Protein AF-A0A542Q391-F1 (afdb_monomer_lite)

pLDDT: mean 81.99, std 15.66, range [24.17, 98.0]

Radius of gyration: 37.34 Å; chains: 1; bounding box: 98×102×109 Å

Secondary structure (DSSP, 8-state):
-PPPPB-TTT-SBTT---TT---S---TTHHHHHHHHHHHHHHTTS-HHHHHHHHHHHHHHHHHHHHHHHHHHHHHHTT----------SS---------HHHHHHHHHHHHHHHHHHHHHHHHTSSSHHHHHHHTT-EEEEEEEE-S--EEPPPEEETTEEEPPEEEEEEEEEEEE-TTS-EEEEEEEEEEEEE--SSHHHHHHHHHHHT--TT-EEEEEEEEE--SSTTSS-SEEEEESSSPPPEEEEPPPHHHHHHHHHHHHHHHHTTTS-HHHHHHHHHHHH---TT--HHHHHHHHHTT-GGGTSPPHHHHHHHHHHHH--TTTTTSS---SHHHHTT--HHHHHHHHHHHHHHHHHHH---HHHHHHHHHHHHHHHHHHTTPPP-HHHHHHHHHHHHHHH-GGGGG-HHHHHHHHHHHHHHHTHHHHHHHHHTTT--HHHHHHHHHHHHHHHHHHHHHHHHH-EEESSHHHHHHHHHHHHHHHHHHHHHHHHHTTT-HHHHHHHHHHHHHHHHHHHHHHHHHHTSTTSEEE---HHHHHHHHHHHHHHHHHHHTTGGG-HHHHHHHHHHHHHHHH--HHHHHHHH--SPTTEEEEE---SSS--EEEEEETTEEEEE---S-HHHHHHHHHHTT--EEEEEEE-S--HHHHTTHHHHHTTSEEEEEEE-S---SHHHHHHHHHHHHHTTPEEEEPPTT-EEEETTEEEEEEESPP---------------PPPSSTTTT--EEEEEETTS-EEEE-TT--HHHHHHHHHH-TTPPPPSEEE-SGGG-S---HHHHHHH--SEEEE---TT-SS-PSPHHHHHHHHHTTPEEEEHHHHBSEEEE--GGG-EEEE-B---------------THHHHHHHHHHHHHHTPPPPSS--HHHHHHHHHHHHHHS-EE-HHHHTT------HHHHHHHHHTS---B-HHHHHHHHHHHHHHHT-EEEEEEEEEB-GGG-B--TT-EEEEEEE-TTS---EEE-SSSSS--SSPEESS--S-EEETTEEEEEEE-TTTS-EEEEETTEEEEEEEEEEE-GGGGHHHHHHHHH-TTSSTTTS-EEEEEETTEEEEEETTEEEEEETTEEEEEE--SHHHHHHHHHHHH----SS-----TT--

Foldseek 3Di:
DDDADDDPPPRDGPPPPDLPDDDPADCLLVLLLVLLLVLLLVLQLDALVVLVVLLVVLQVLLCVLCVVVVVVVVVVVVPDDPDDDDDDDPPDPPPDPPPRSNSSSSNSNLNSLSSVLNSVLNVQLVDDCQLVQQAVQFKKKFWKFFAFAWAKDFFDAFWQDTAAIKIKTKIFTQWMQTPVRDIDGGGFIEIEIEGQDPDPVSVVLVVQSNLDWGRFIFIFIFTWHQDPDSSDSGSTYTYGDDSDHTHTPDHHDPLRVVLSVLLVLLLLLLVPFDQQLSQQLSQQAQVDNRSPALVLCVLCVLQVNNVNSAHALVLLVLVLCQAQNDPVCSPPLPRPHDCVVVVHDQLRSLVVSLVVLVSSCSNNDVDLRSQLSSQLSNVQSVCSNVVHSDRSNSSSSRSSSVVCSVPVVLSVDLRNVLNSQLSVLLVPFLVVQLVVVVVVVDDSVVSSLLSSQLSSCLRSQLSCCQAVQKGFLNNSVLCSQLVVLSSLLSVLSVVLSVCSVPPSVVSSVSSNVSSVSSVSNSCSSNVLSPFPLRMAGFDYRNVSSVVSNVVSVVVVVVVVVCVVPVVVVVVVVVVSVCNRNVPLVVLCVVLCPPPPFFAKKWAQQAAAGWIWGDLDQLEIAIEFQALAQQSSLVRSVNVNHQEHAEYEYQFQRNGGQNNVLNVLPNHHYNAYEYFPDCPPVVRSVVNVVSCVVSVHYYHYDAQQDWDDRHQKIKGFLDDHHPPPDPDDDDDDDDDDDDQPDRLLSGGWMFMDGHQAFTETENEAHFQVSLVVSCVSCVPDDAGAEYADHRQLPPRDHLCNLLSNLYQEYEGEHHLPNPRCPNPPNSVVSNVVSNHDYDYCNFQNMWTWRGYDPPTDIHGSGHGRNPPDSDDDDDDDPPPLVVLLVLVCVQLVHDLDPFQDQVSQLSLLLSLLARAKEWLLCLLVVHDDDQDQVVLSCCCRVQVHHYAQLSSQSNVQSSSVSSPKDKFKWAKFFQDPPRDTHDTRLHIWIQIATPVRPARWIGGNHHFQDFSGTHHQPDQDWDDGPSAIWGWAADVPPRWIFIDGPNHTTIIIDPDGDDSVVNPVNVCCCSDPPPHCSLQWTKIKGAHPQGIWMDIPQWIWDAGPNDIDIDGHDDPVSSQVCCCPVRVHHDPGDRDRPPDRD

Sequence (1141 aa):
MTRPEVHAASGHRLGASDPRQEGPADLRLVPPALAAWAAAALAIGVPGWWTGLAVTVGILVAGLLLAPAVARAMRARAGADPAADGEDASSARRLRPRLSATALAAMLLCGAAGAASAGLHGADLRRGPLPEWADQYAHVTAELTVTSDPRLTRPRVRGDQMAGRSVVLDAEVRRVTGPGGTVTATRTPVLLIVRAGASGEAGESVARWLRLLPSTRLQLAGRLAPPLNADDRFAAVLRPDGAGQPRITGPPTALQRTAGGLRAGLRAATDRLDPDARALLPGLVVGDTSRVNPDLQDAFEATDLTHLLAVSGSNLTVVLILLIGPPGTALLAERRGLAPRLGITLRGAALLGGGLTLAFVVLCRPEPSVLRAAACGTVALLAIGSGRRRSLLPALASAVLLLVLYDPWLARSYGFLLSVLATGSLLTIGPRWSAALQHRGVSPRLAEALGAAAAAQAVCAPVVAVFAARVSLVAIPCNLVAELAVAPATVLGFAALAAAQVAMPVAELVARCAGWPAGWIASVARTGAALPGAEVAWPDGWMGGLLLAVVTGLVVLGARRLPRHPWSAAGCTLLLLLAVLRPAPLTRAMSGWPPPGWTFAMCDVGQGDATVLAAGEGSAVVIDAGPDPELADRCLRDLGVTRVPLILLTHFHADHVRGLPGVLRGRAVGAVQTTTYDEPWEQSVFVRRTTAAAGVHVIRAGPGERRRVGRLAWQVLWPPAARVSGAAGLGLPGPGYLPEGPNDASVTLLVRIEDGPTLLLLGDLEPPAQRGLIRAFPALPPIDVLKVAHHGSPHQHPGLLRGVRARLALISVGADNTYGHPSPRTVGALRAGGAVVLRTDTDGAIAVTGAGRDLRAVPRGPDPPQRTGRDMACRHPARHTFLMDAYLRRIGASRPRRADADALRELQLRHLQTVPFENLSIHLGEDIVLEEKTLVAKIVEARRGGFCYELNGAFAALLRDLGFGVSLLQGRVFGDGGRLGIPYDHLALLVETADSTGPWLADVGFGDHCHYPLAFDERGDQEDPAGTFRIVEVSESGDLDVHRDGKPQFRLDRRPRVLDDFRAGAWWHRTSPDSHFPRSVVCSRLNPEGRITLSGRKLVTTVRGERHEQPLPDDAAVLAAYREHFGLVLDRLPSAPQGAT

Structure (mmCIF, N/CA/C/O backbone):
data_AF-A0A542Q391-F1
#
_entry.id   AF-A0A542Q391-F1
#
loop_
_atom_site.group_PDB
_atom_site.id
_atom_site.type_symbol
_atom_site.label_atom_id
_atom_site.label_alt_id
_atom_site.label_comp_id
_atom_site.label_asym_id
_atom_site.label_entity_id
_atom_site.label_seq_id
_atom_site.pdbx_PDB_ins_code
_atom_site.Cartn_x
_atom_site.Cartn_y
_atom_site.Cartn_z
_atom_site.occupancy
_atom_site.B_iso_or_equiv
_atom_site.auth_seq_id
_atom_site.auth_comp_id
_atom_site.auth_asym_id
_atom_site.auth_atom_id
_atom_site.pdbx_PDB_model_num
ATOM 1 N N . MET A 1 1 ? -25.293 -48.110 62.148 1.00 38.28 1 MET A N 1
ATOM 2 C CA . MET A 1 1 ? -24.378 -47.523 61.143 1.00 38.28 1 MET A CA 1
ATOM 3 C C . MET A 1 1 ? -24.893 -47.866 59.753 1.00 38.28 1 MET A C 1
ATOM 5 O O . MET A 1 1 ? -24.622 -48.945 59.246 1.00 38.28 1 MET A O 1
ATOM 9 N N . THR A 1 2 ? -25.705 -46.991 59.170 1.00 37.94 2 THR A N 1
ATOM 10 C CA . THR A 1 2 ? -26.223 -47.121 57.803 1.00 37.94 2 THR A CA 1
ATOM 11 C C . THR A 1 2 ? -25.173 -46.599 56.819 1.00 37.94 2 THR A C 1
ATOM 13 O O . THR A 1 2 ? -24.669 -45.486 56.967 1.00 37.94 2 THR A O 1
ATOM 16 N N . ARG A 1 3 ? -24.772 -47.428 55.846 1.00 38.94 3 ARG A N 1
ATOM 17 C CA . ARG A 1 3 ? -23.871 -47.010 54.760 1.00 38.94 3 ARG A CA 1
ATOM 18 C C . ARG A 1 3 ? -24.588 -45.967 53.887 1.00 38.94 3 ARG A C 1
ATOM 20 O O . ARG A 1 3 ? -25.738 -46.206 53.534 1.00 38.94 3 ARG A O 1
ATOM 27 N N . PRO A 1 4 ? -23.942 -44.846 53.522 1.00 39.03 4 PRO A N 1
ATOM 28 C CA . PRO A 1 4 ? -24.552 -43.858 52.642 1.00 39.03 4 PRO A CA 1
ATOM 29 C C . PRO A 1 4 ? -24.651 -44.392 51.205 1.00 39.03 4 PRO A C 1
ATOM 31 O O . PRO A 1 4 ? -23.718 -45.026 50.709 1.00 39.03 4 PRO A O 1
ATOM 34 N N . GLU A 1 5 ? -25.779 -44.116 50.551 1.00 41.25 5 GLU A N 1
ATOM 35 C CA . GLU A 1 5 ? -26.075 -44.517 49.173 1.00 41.25 5 GLU A CA 1
ATOM 36 C C . GLU A 1 5 ? -25.140 -43.831 48.157 1.00 41.25 5 GLU A C 1
ATOM 38 O O . GLU A 1 5 ? -24.819 -42.641 48.258 1.00 41.25 5 GLU A O 1
ATOM 43 N N . VAL A 1 6 ? -24.689 -44.601 47.162 1.00 38.00 6 VAL A N 1
ATOM 44 C CA . VAL A 1 6 ? -23.747 -44.189 46.109 1.00 38.00 6 VAL A CA 1
ATOM 45 C C . VAL A 1 6 ? -24.415 -44.424 44.753 1.00 38.00 6 VAL A C 1
ATOM 47 O O . VAL A 1 6 ? -25.015 -45.475 44.536 1.00 38.00 6 VAL A O 1
ATOM 50 N N . HIS A 1 7 ? -24.323 -43.465 43.827 1.00 36.31 7 HIS A N 1
ATOM 51 C CA . HIS A 1 7 ? -24.935 -43.590 42.500 1.00 36.31 7 HIS A CA 1
ATOM 52 C C . HIS A 1 7 ? -24.183 -44.652 41.672 1.00 36.31 7 HIS A C 1
ATOM 54 O O . HIS A 1 7 ? -22.992 -44.495 41.390 1.00 36.31 7 HIS A O 1
ATOM 60 N N . ALA A 1 8 ? -24.877 -45.712 41.242 1.00 38.34 8 ALA A N 1
ATOM 61 C CA . ALA A 1 8 ? -24.277 -46.898 40.606 1.00 38.34 8 ALA A CA 1
ATOM 62 C C . ALA A 1 8 ? -23.500 -46.628 39.297 1.00 38.34 8 ALA A C 1
ATOM 64 O O . ALA A 1 8 ? -22.705 -47.459 38.875 1.00 38.34 8 ALA A O 1
ATOM 65 N N . ALA A 1 9 ? -23.694 -45.464 38.667 1.00 44.34 9 ALA A N 1
ATOM 66 C CA . ALA A 1 9 ? -23.028 -45.087 37.418 1.00 44.34 9 ALA A CA 1
ATOM 67 C C . ALA A 1 9 ? -21.806 -44.163 37.600 1.00 44.34 9 ALA A C 1
ATOM 69 O O . ALA A 1 9 ? -21.036 -44.002 36.659 1.00 44.34 9 ALA A O 1
ATOM 70 N N . SER A 1 10 ? -21.628 -43.533 38.769 1.00 44.69 10 SER A N 1
ATOM 71 C CA . SER A 1 10 ? -20.584 -42.511 38.976 1.00 44.69 10 SER A CA 1
ATOM 72 C C . SER A 1 10 ? -19.610 -42.811 40.113 1.00 44.69 10 SER A C 1
ATOM 74 O O . SER A 1 10 ? -18.600 -42.124 40.223 1.00 44.69 10 SER A O 1
ATOM 76 N N . GLY A 1 11 ? -19.893 -43.796 40.975 1.00 40.09 11 GLY A N 1
ATOM 77 C CA . GLY A 1 11 ? -19.003 -44.161 42.084 1.00 40.09 11 GLY A CA 1
ATOM 78 C C . GLY A 1 11 ? -18.816 -43.072 43.155 1.00 40.09 11 GLY A C 1
ATOM 79 O O . GLY A 1 11 ? -17.959 -43.218 44.025 1.00 40.09 11 GLY A O 1
ATOM 80 N N . HIS A 1 12 ? -19.607 -41.991 43.134 1.00 36.66 12 HIS A N 1
ATOM 81 C CA . HIS A 1 12 ? -19.489 -40.863 44.066 1.00 36.66 12 HIS A CA 1
ATOM 82 C C . HIS A 1 12 ? -20.745 -40.661 44.929 1.00 36.66 12 HIS A C 1
ATOM 84 O O . HIS A 1 12 ? -21.867 -40.977 44.523 1.00 36.66 12 HIS A O 1
ATOM 90 N N . ARG A 1 13 ? -20.539 -40.136 46.150 1.00 47.97 13 ARG A N 1
ATOM 91 C CA . ARG A 1 13 ? -21.603 -39.836 47.128 1.00 47.97 13 ARG A CA 1
ATOM 92 C C . ARG A 1 13 ? -22.565 -38.780 46.574 1.00 47.97 13 ARG A C 1
ATOM 94 O O . ARG A 1 13 ? -22.125 -37.784 45.996 1.00 47.97 13 ARG A O 1
ATOM 101 N N . LEU A 1 14 ? -23.864 -38.967 46.809 1.00 36.88 14 LEU A N 1
ATOM 102 C CA . LEU A 1 14 ? -24.900 -37.970 46.521 1.00 36.88 14 LEU A CA 1
ATOM 103 C C . LEU A 1 14 ? -24.538 -36.625 47.186 1.00 36.88 14 LEU A C 1
ATOM 105 O O . LEU A 1 14 ? -24.358 -36.561 48.399 1.00 36.88 14 LEU A O 1
ATOM 109 N N . GLY A 1 15 ? -24.397 -35.563 46.384 1.00 42.91 15 GLY A N 1
ATOM 110 C CA . GLY A 1 15 ? -24.134 -34.195 46.861 1.00 42.91 15 GLY A CA 1
ATOM 111 C C . GLY A 1 15 ? -22.710 -33.651 46.666 1.00 42.91 15 GLY A C 1
ATOM 112 O O . GLY A 1 15 ? -22.490 -32.467 46.915 1.00 42.91 15 GLY A O 1
ATOM 113 N N . ALA A 1 16 ? -21.749 -34.440 46.173 1.00 34.56 16 ALA A N 1
ATOM 114 C CA . ALA A 1 16 ? -20.432 -33.915 45.802 1.00 34.56 16 ALA A CA 1
ATOM 115 C C . ALA A 1 16 ? -20.502 -33.195 44.442 1.00 34.56 16 ALA A C 1
ATOM 117 O O . ALA A 1 16 ? -20.409 -33.815 43.385 1.00 34.56 16 ALA A O 1
ATOM 118 N N . SER A 1 17 ? -20.691 -31.874 44.452 1.00 33.62 17 SER A N 1
ATOM 119 C CA . SER A 1 17 ? -20.526 -31.046 43.257 1.00 33.62 17 SER A CA 1
ATOM 120 C C . SER A 1 17 ? -19.042 -30.974 42.895 1.00 33.62 17 SER A C 1
ATOM 122 O O . SER A 1 17 ? -18.320 -30.127 43.422 1.00 33.62 17 SER A O 1
ATOM 124 N N . ASP A 1 18 ? -18.576 -31.863 42.021 1.00 35.72 18 ASP A N 1
ATOM 125 C CA . ASP A 1 18 ? -17.258 -31.720 41.409 1.00 35.72 18 ASP A CA 1
ATOM 126 C C . ASP A 1 18 ? -17.291 -30.499 40.462 1.00 35.72 18 ASP A C 1
ATOM 128 O O . ASP A 1 18 ? -18.060 -30.498 39.493 1.00 35.72 18 ASP A O 1
ATOM 132 N N . PRO A 1 19 ? -16.502 -29.435 40.709 1.00 41.22 19 PRO A N 1
ATOM 133 C CA . PRO A 1 19 ? -16.441 -28.262 39.837 1.00 41.22 19 PRO A CA 1
ATOM 134 C C . PRO A 1 19 ? -15.924 -28.574 38.420 1.00 41.22 19 PRO A C 1
ATOM 136 O O . PRO A 1 19 ? -15.934 -27.680 37.575 1.00 41.22 19 PRO A O 1
ATOM 139 N N . ARG A 1 20 ? -15.481 -29.812 38.147 1.00 36.53 20 ARG A N 1
ATOM 140 C CA . ARG A 1 20 ? -15.047 -30.280 36.822 1.00 36.53 20 ARG A CA 1
ATOM 141 C C . ARG A 1 20 ? -16.157 -30.882 35.953 1.00 36.53 20 ARG A C 1
ATOM 143 O O . ARG A 1 20 ? -15.914 -31.100 34.770 1.00 36.53 20 ARG A O 1
ATOM 150 N N . GLN A 1 21 ? -17.362 -31.128 36.478 1.00 37.91 21 GLN A N 1
ATOM 151 C CA . GLN A 1 21 ? -18.501 -31.517 35.635 1.00 37.91 21 GLN A CA 1
ATOM 152 C C . GLN A 1 21 ? -19.179 -30.272 35.049 1.00 37.91 21 GLN A C 1
ATOM 154 O O . GLN A 1 21 ? -20.085 -29.685 35.648 1.00 37.91 21 GLN A O 1
ATOM 159 N N . GLU A 1 22 ? -18.748 -29.862 33.854 1.00 44.88 22 GLU A N 1
ATOM 160 C CA . GLU A 1 22 ? -19.547 -28.961 33.022 1.00 44.88 22 GLU A CA 1
ATOM 161 C C . GLU A 1 22 ? -20.861 -29.674 32.659 1.00 44.88 22 GLU A C 1
ATOM 163 O O . GLU A 1 22 ? -20.866 -30.717 32.007 1.00 44.88 22 GLU A O 1
ATOM 168 N N . GLY A 1 23 ? -21.993 -29.140 33.128 1.00 52.84 23 GLY A N 1
ATOM 169 C CA . GLY A 1 23 ? -23.315 -29.592 32.689 1.00 52.84 23 GLY A CA 1
ATOM 170 C C . GLY A 1 23 ? -23.529 -29.352 31.183 1.00 52.84 23 GLY A C 1
ATOM 171 O O . GLY A 1 23 ? -22.697 -28.716 30.535 1.00 52.84 23 GLY A O 1
ATOM 172 N N . PRO A 1 24 ? -24.647 -29.823 30.598 1.00 59.38 24 PRO A N 1
ATOM 173 C CA . PRO A 1 24 ? -24.949 -29.587 29.186 1.00 59.38 24 PRO A CA 1
ATOM 174 C C . PRO A 1 24 ? -24.877 -28.091 28.840 1.00 59.38 24 PRO A C 1
ATOM 176 O O . PRO A 1 24 ? -25.320 -27.247 29.621 1.00 59.38 24 PRO A O 1
ATOM 179 N N . ALA A 1 25 ? -24.310 -27.772 27.671 1.00 65.38 25 ALA A N 1
ATOM 180 C CA . ALA A 1 25 ? -24.085 -26.397 27.231 1.00 65.38 25 ALA A CA 1
ATOM 181 C C . ALA A 1 25 ? -25.389 -25.577 27.245 1.00 65.38 25 ALA A C 1
ATOM 183 O O . ALA A 1 25 ? -26.360 -25.929 26.570 1.00 65.38 25 ALA A O 1
ATOM 184 N N . ASP A 1 26 ? -25.406 -24.472 27.996 1.00 76.25 26 ASP A N 1
ATOM 185 C CA . ASP A 1 26 ? -26.546 -23.554 28.024 1.00 76.25 26 ASP A CA 1
ATOM 186 C C . ASP A 1 26 ? -26.541 -22.670 26.769 1.00 76.25 26 ASP A C 1
ATOM 188 O O . ASP A 1 26 ? -25.692 -21.793 26.597 1.00 76.25 26 ASP A O 1
ATOM 192 N N . LEU A 1 27 ? -27.499 -22.929 25.878 1.00 80.88 27 LEU A N 1
ATOM 193 C CA . LEU A 1 27 ? -27.659 -22.244 24.595 1.00 80.88 27 LEU A CA 1
ATOM 194 C C . LEU A 1 27 ? -28.788 -21.206 24.600 1.00 80.88 27 LEU A C 1
ATOM 196 O O . LEU A 1 27 ? -29.059 -20.607 23.564 1.00 80.88 27 LEU A O 1
ATOM 200 N N . ARG A 1 28 ? -29.467 -20.965 25.730 1.00 84.75 28 ARG A N 1
ATOM 201 C CA . ARG A 1 28 ? -30.710 -20.166 25.761 1.00 84.75 28 ARG A CA 1
ATOM 202 C C . ARG A 1 28 ? -30.531 -18.719 25.291 1.00 84.75 28 ARG A C 1
ATOM 204 O O . ARG A 1 28 ? -31.440 -18.165 24.682 1.00 84.75 28 ARG A O 1
ATOM 211 N N . LEU A 1 29 ? -29.367 -18.123 25.550 1.00 85.00 29 LEU A N 1
ATOM 212 C CA . LEU A 1 29 ? -29.036 -16.746 25.157 1.00 85.00 29 LEU A CA 1
ATOM 213 C C . LEU A 1 29 ? -28.485 -16.622 23.728 1.00 85.00 29 LEU A C 1
ATOM 215 O O . LEU A 1 29 ? -28.403 -15.510 23.211 1.00 85.00 29 LEU A O 1
ATOM 219 N N . VAL A 1 30 ? -28.141 -17.734 23.069 1.00 87.00 30 VAL A N 1
ATOM 220 C CA . VAL A 1 30 ? -27.547 -17.711 21.723 1.00 87.00 30 VAL A CA 1
ATOM 221 C C . VAL A 1 30 ? -28.552 -17.230 20.662 1.00 87.00 30 VAL A C 1
ATOM 223 O O . VAL A 1 30 ? -28.213 -16.291 19.942 1.00 87.00 30 VAL A O 1
ATOM 226 N N . PRO A 1 31 ? -29.789 -17.767 20.561 1.00 89.69 31 PRO A N 1
ATOM 227 C CA . PRO A 1 31 ? -30.743 -17.305 19.552 1.00 89.69 31 PRO A CA 1
ATOM 228 C C . PRO A 1 31 ? -31.136 -15.822 19.682 1.00 89.69 31 PRO A C 1
ATOM 230 O O . PRO A 1 31 ? -31.143 -15.144 18.656 1.00 89.69 31 PRO A O 1
ATOM 233 N N . PRO A 1 32 ? -31.412 -15.265 20.885 1.00 90.25 32 PRO A N 1
ATOM 234 C CA . PRO A 1 32 ? -31.677 -13.831 21.030 1.00 90.25 32 PRO A CA 1
ATOM 235 C C . PRO A 1 32 ? -30.495 -12.941 20.627 1.00 90.25 32 PRO A C 1
ATOM 237 O O . PRO A 1 32 ? -30.699 -11.921 19.971 1.00 90.25 32 PRO A O 1
ATOM 240 N N . ALA A 1 33 ? -29.261 -13.334 20.963 1.00 91.06 33 ALA A N 1
ATOM 241 C CA . ALA A 1 33 ? -28.063 -12.593 20.566 1.00 91.06 33 ALA A CA 1
ATOM 242 C C . ALA A 1 33 ? -27.861 -12.599 19.041 1.00 91.06 33 ALA A C 1
ATOM 244 O O . ALA A 1 33 ? -27.580 -11.556 18.454 1.00 91.06 33 ALA A O 1
ATOM 245 N N . LEU A 1 34 ? -28.063 -13.749 18.387 1.00 91.62 34 LEU A N 1
ATOM 246 C CA . LEU A 1 34 ? -28.009 -13.858 16.926 1.00 91.62 34 LEU A CA 1
ATOM 247 C C . LEU A 1 34 ? -29.126 -13.059 16.244 1.00 91.62 34 LEU A C 1
ATOM 249 O O . LEU A 1 34 ? -28.878 -12.438 15.215 1.00 91.62 34 LEU A O 1
ATOM 253 N N . ALA A 1 35 ? -30.332 -13.036 16.821 1.00 91.62 35 ALA A N 1
ATOM 254 C CA . ALA A 1 35 ? -31.442 -12.239 16.306 1.00 91.62 35 ALA A CA 1
ATOM 255 C C . ALA A 1 35 ? -31.137 -10.733 16.365 1.00 91.62 35 ALA A C 1
ATOM 257 O O . ALA A 1 35 ? -31.330 -10.042 15.367 1.00 91.62 35 ALA A O 1
ATOM 258 N N . ALA A 1 36 ? -30.603 -10.237 17.489 1.00 93.31 36 ALA A N 1
ATOM 259 C CA . ALA A 1 36 ? -30.159 -8.846 17.615 1.00 93.31 36 ALA A CA 1
ATOM 260 C C . ALA A 1 36 ? -29.049 -8.502 16.611 1.00 93.31 36 ALA A C 1
ATOM 262 O O . ALA A 1 36 ? -29.116 -7.462 15.959 1.00 93.31 36 ALA A O 1
ATOM 263 N N . TRP A 1 37 ? -28.062 -9.390 16.448 1.00 93.94 37 TRP A N 1
ATOM 264 C CA . TRP A 1 37 ? -26.977 -9.223 15.479 1.00 93.94 37 TRP A CA 1
ATOM 265 C C . TRP A 1 37 ? -27.502 -9.142 14.047 1.00 93.94 37 TRP A C 1
ATOM 267 O O . TRP A 1 37 ? -27.248 -8.152 13.363 1.00 93.94 37 TRP A O 1
ATOM 277 N N . ALA A 1 38 ? -28.258 -10.144 13.596 1.00 91.81 38 ALA A N 1
ATOM 278 C CA . ALA A 1 38 ? -28.781 -10.183 12.234 1.00 91.81 38 ALA A CA 1
ATOM 279 C C . ALA A 1 38 ? -29.661 -8.961 11.934 1.00 91.81 38 ALA A C 1
ATOM 281 O O . ALA A 1 38 ? -29.499 -8.326 10.894 1.00 91.81 38 ALA A O 1
ATOM 282 N N . ALA A 1 39 ? -30.538 -8.587 12.869 1.00 91.69 39 ALA A N 1
ATOM 283 C CA . ALA A 1 39 ? -31.396 -7.421 12.721 1.00 91.69 39 ALA A CA 1
ATOM 284 C C . ALA A 1 39 ? -30.596 -6.110 12.646 1.00 91.69 39 ALA A C 1
ATOM 286 O O . ALA A 1 39 ? -30.883 -5.280 11.788 1.00 91.69 39 ALA A O 1
ATOM 287 N N . ALA A 1 40 ? -29.560 -5.939 13.476 1.00 91.25 40 ALA A N 1
ATOM 288 C CA . ALA A 1 40 ? -28.677 -4.776 13.405 1.00 91.25 40 ALA A CA 1
ATOM 289 C C . ALA A 1 40 ? -27.905 -4.722 12.074 1.00 91.25 40 ALA A C 1
ATOM 291 O O . ALA A 1 40 ? -27.890 -3.688 11.411 1.00 91.25 40 ALA A O 1
ATOM 292 N N . ALA A 1 41 ? -27.324 -5.845 11.634 1.00 88.75 41 ALA A N 1
ATOM 293 C CA . ALA A 1 41 ? -26.581 -5.927 10.375 1.00 88.75 41 ALA A CA 1
ATOM 294 C C . ALA A 1 41 ? -27.453 -5.612 9.148 1.00 88.75 41 ALA A C 1
ATOM 296 O O . ALA A 1 41 ? -26.969 -4.982 8.205 1.00 88.75 41 ALA A O 1
ATOM 297 N N . LEU A 1 42 ? -28.722 -6.031 9.161 1.00 88.06 42 LEU A N 1
ATOM 298 C CA . LEU A 1 42 ? -29.685 -5.749 8.095 1.00 88.06 42 LEU A CA 1
ATOM 299 C C . LEU A 1 42 ? -30.208 -4.311 8.144 1.00 88.06 42 LEU A C 1
ATOM 301 O O . LEU A 1 42 ? -30.396 -3.716 7.094 1.00 88.06 42 LEU A O 1
ATOM 305 N N . ALA A 1 43 ? -30.430 -3.748 9.334 1.00 87.00 43 ALA A N 1
ATOM 306 C CA . ALA A 1 43 ? -30.997 -2.410 9.489 1.00 87.00 43 ALA A CA 1
ATOM 307 C C . ALA A 1 43 ? -30.002 -1.272 9.193 1.00 87.00 43 ALA A C 1
ATOM 309 O O . ALA A 1 43 ? -30.430 -0.172 8.838 1.00 87.00 43 ALA A O 1
ATOM 310 N N . ILE A 1 44 ? -28.688 -1.508 9.309 1.00 82.44 44 ILE A N 1
ATOM 311 C CA . ILE A 1 44 ? -27.667 -0.533 8.886 1.00 82.44 44 ILE A CA 1
ATOM 312 C C . ILE A 1 44 ? -27.841 -0.245 7.384 1.00 82.44 44 ILE A C 1
ATOM 314 O O . ILE A 1 44 ? -28.011 -1.155 6.582 1.00 82.44 44 ILE A O 1
ATOM 318 N N . GLY A 1 45 ? -27.840 1.024 6.981 1.00 73.94 45 GLY A N 1
ATOM 319 C CA . GLY A 1 45 ? -28.010 1.417 5.573 1.00 73.94 45 GLY A CA 1
ATOM 320 C C . GLY A 1 45 ? -29.464 1.445 5.078 1.00 73.94 45 GLY A C 1
ATOM 321 O O . GLY A 1 45 ? -29.766 2.190 4.148 1.00 73.94 45 GLY A O 1
ATOM 322 N N . VAL A 1 46 ? -30.409 0.783 5.752 1.00 81.88 46 VAL A N 1
ATOM 323 C CA . VAL A 1 46 ? -31.835 0.803 5.374 1.00 81.88 46 VAL A CA 1
ATOM 324 C C . VAL A 1 46 ? -32.475 2.165 5.712 1.00 81.88 46 VAL A C 1
ATOM 326 O O . VAL A 1 46 ? -32.101 2.791 6.714 1.00 81.88 46 VAL A O 1
ATOM 329 N N . PRO A 1 47 ? -33.420 2.678 4.896 1.00 78.44 47 PRO A N 1
ATOM 330 C CA . PRO A 1 47 ? -34.178 3.884 5.222 1.00 78.44 47 PRO A CA 1
ATOM 331 C C . PRO A 1 47 ? -34.938 3.747 6.548 1.00 78.44 47 PRO A C 1
ATOM 333 O O . PRO A 1 47 ? -35.567 2.724 6.812 1.00 78.44 47 PRO A O 1
ATOM 336 N N . GLY A 1 48 ? -34.936 4.804 7.365 1.00 78.50 48 GLY A N 1
ATOM 337 C CA . GLY A 1 48 ? -35.437 4.742 8.746 1.00 78.50 48 GLY A CA 1
ATOM 338 C C . GLY A 1 48 ? -36.901 4.309 8.898 1.00 78.50 48 GLY A C 1
ATOM 339 O O . GLY A 1 48 ? -37.258 3.730 9.921 1.00 78.50 48 GLY A O 1
ATOM 340 N N . TRP A 1 49 ? -37.745 4.529 7.887 1.00 81.38 49 TRP A N 1
ATOM 341 C CA . TRP A 1 49 ? -39.158 4.145 7.932 1.00 81.38 49 TRP A CA 1
ATOM 342 C C . TRP A 1 49 ? -39.369 2.625 7.839 1.00 81.38 49 TRP A C 1
ATOM 344 O O . TRP A 1 49 ? -40.198 2.082 8.568 1.00 81.38 49 TRP A O 1
ATOM 354 N N . TRP A 1 50 ? -38.579 1.926 7.015 1.00 84.50 50 TRP A N 1
ATOM 355 C CA . TRP A 1 50 ? -38.596 0.462 6.932 1.00 84.50 50 TRP A CA 1
ATOM 356 C C . TRP A 1 50 ? -38.123 -0.161 8.245 1.00 84.50 50 TRP A C 1
ATOM 358 O O . TRP A 1 50 ? -38.731 -1.109 8.742 1.00 84.50 50 TRP A O 1
ATOM 368 N N . THR A 1 51 ? -37.073 0.413 8.840 1.00 85.31 51 THR A N 1
ATOM 369 C CA . THR A 1 51 ? -36.568 -0.015 10.147 1.00 85.31 51 THR A CA 1
ATOM 370 C C . THR A 1 51 ? -37.616 0.201 11.239 1.00 85.31 51 THR A C 1
ATOM 372 O O . THR A 1 51 ? -37.857 -0.702 12.036 1.00 85.31 51 THR A O 1
ATOM 375 N N . GLY A 1 52 ? -38.296 1.354 11.242 1.00 86.38 52 GLY A N 1
ATOM 376 C CA . GLY A 1 52 ? -39.396 1.644 12.164 1.00 86.38 52 GLY A CA 1
ATOM 377 C C . GLY A 1 52 ? -40.534 0.627 12.059 1.00 86.38 52 GLY A C 1
ATOM 378 O O . GLY A 1 52 ? -40.931 0.051 13.070 1.00 86.38 52 GLY A O 1
ATOM 379 N N . LEU A 1 53 ? -40.992 0.331 10.837 1.00 88.62 53 LEU A N 1
ATOM 380 C CA . LEU A 1 53 ? -42.037 -0.666 10.589 1.00 88.62 53 LEU A CA 1
ATOM 381 C C . LEU A 1 53 ? -41.641 -2.055 11.115 1.00 88.62 53 LEU A C 1
ATOM 383 O O . LEU A 1 53 ? -42.420 -2.691 11.827 1.00 88.62 53 LEU A O 1
ATOM 387 N N . ALA A 1 54 ? -40.425 -2.513 10.808 1.00 86.38 54 ALA A N 1
ATOM 388 C CA . ALA A 1 54 ? -39.929 -3.817 11.247 1.00 86.38 54 ALA A CA 1
ATOM 389 C C . ALA A 1 54 ? -39.858 -3.932 12.782 1.00 86.38 54 ALA A C 1
ATOM 391 O O . ALA A 1 54 ? -40.251 -4.956 13.346 1.00 86.38 54 ALA A O 1
ATOM 392 N N . VAL A 1 55 ? -39.411 -2.872 13.466 1.00 89.69 55 VAL A N 1
ATOM 393 C CA . VAL A 1 55 ? -39.364 -2.802 14.936 1.00 89.69 55 VAL A CA 1
ATOM 394 C C . VAL A 1 55 ? -40.770 -2.879 15.532 1.00 89.69 55 VAL A C 1
ATOM 396 O O . VAL A 1 55 ? -41.004 -3.680 16.438 1.00 89.69 55 VAL A O 1
ATOM 399 N N . THR A 1 56 ? -41.723 -2.102 15.008 1.00 90.44 56 THR A N 1
ATOM 400 C CA . THR A 1 56 ? -43.108 -2.100 15.499 1.00 90.44 56 THR A CA 1
ATOM 401 C C . THR A 1 56 ? -43.766 -3.468 15.329 1.00 90.44 56 THR A C 1
ATOM 403 O O . THR A 1 56 ? -44.343 -3.990 16.283 1.00 90.44 56 THR A O 1
ATOM 406 N N . VAL A 1 57 ? -43.626 -4.092 14.154 1.00 89.88 57 VAL A N 1
ATOM 407 C CA . VAL A 1 57 ? -44.148 -5.443 13.897 1.00 89.88 57 VAL A CA 1
ATOM 408 C C . VAL A 1 57 ? -43.520 -6.460 14.855 1.00 89.88 57 VAL A C 1
ATOM 410 O O . VAL A 1 57 ? -44.240 -7.251 15.465 1.00 89.88 57 VAL A O 1
ATOM 413 N N . GLY A 1 58 ? -42.198 -6.413 15.052 1.00 87.50 58 GLY A N 1
ATOM 414 C CA . GLY A 1 58 ? -41.492 -7.310 15.971 1.00 87.50 58 GLY A CA 1
ATOM 415 C C . GLY A 1 58 ? -41.989 -7.210 17.419 1.00 87.50 58 GLY A C 1
ATOM 416 O O . GLY A 1 58 ? -42.230 -8.238 18.057 1.00 87.50 58 GLY A O 1
ATOM 417 N N . ILE A 1 59 ? -42.205 -5.989 17.922 1.00 90.56 59 ILE A N 1
ATOM 418 C CA . ILE A 1 59 ? -42.726 -5.742 19.277 1.00 90.56 59 ILE A CA 1
ATOM 419 C C . ILE A 1 59 ? -44.170 -6.247 19.414 1.00 90.56 59 ILE A C 1
ATOM 421 O O . ILE A 1 59 ? -44.489 -6.914 20.400 1.00 90.56 59 ILE A O 1
ATOM 425 N N . LEU A 1 60 ? -45.033 -5.981 18.428 1.00 89.56 60 LEU A N 1
ATOM 426 C CA . LEU A 1 60 ? -46.433 -6.420 18.448 1.00 89.56 60 LEU A CA 1
ATOM 427 C C . LEU A 1 60 ? -46.552 -7.950 18.465 1.00 89.56 60 LEU A C 1
ATOM 429 O O . LEU A 1 60 ? -47.274 -8.506 19.295 1.00 89.56 60 LEU A O 1
ATOM 433 N N . VAL A 1 61 ? -45.800 -8.644 17.603 1.00 88.19 61 VAL A N 1
ATOM 434 C CA . VAL A 1 61 ? -45.794 -10.115 17.550 1.00 88.19 61 VAL A CA 1
ATOM 435 C C . VAL A 1 61 ? -45.235 -10.710 18.847 1.00 88.19 61 VAL A C 1
ATOM 437 O O . VAL A 1 61 ? -45.791 -11.678 19.367 1.00 88.19 61 VAL A O 1
ATOM 440 N N . ALA A 1 62 ? -44.184 -10.119 19.426 1.00 87.19 62 ALA A N 1
ATOM 441 C CA . ALA A 1 62 ? -43.671 -10.550 20.726 1.00 87.19 62 ALA A CA 1
ATOM 442 C C . ALA A 1 62 ? -44.706 -10.368 21.852 1.00 87.19 62 ALA A C 1
ATOM 444 O O . ALA A 1 62 ? -44.864 -11.261 22.688 1.00 87.19 62 ALA A O 1
ATOM 445 N N . GLY A 1 63 ? -45.445 -9.253 21.850 1.00 85.00 63 GLY A N 1
ATOM 446 C CA . GLY A 1 63 ? -46.541 -8.995 22.785 1.00 85.00 63 GLY A CA 1
ATOM 447 C C . GLY A 1 63 ? -47.656 -10.040 22.688 1.00 85.00 63 GLY A C 1
ATOM 448 O O . GLY A 1 63 ? -48.060 -10.605 23.705 1.00 85.00 63 GLY A O 1
ATOM 449 N N . LEU A 1 64 ? -48.082 -10.379 21.465 1.00 86.88 64 LEU A N 1
ATOM 450 C CA . LEU A 1 64 ? -49.059 -11.442 21.188 1.00 86.88 64 LEU A CA 1
ATOM 451 C C . LEU A 1 64 ? -48.598 -12.815 21.705 1.00 86.88 64 LEU A C 1
ATOM 453 O O . LEU A 1 64 ? -49.387 -13.552 22.296 1.00 86.88 64 LEU A O 1
ATOM 457 N N . LEU A 1 65 ? -47.315 -13.151 21.536 1.00 85.81 65 LEU A N 1
ATOM 458 C CA . LEU A 1 65 ? -46.739 -14.415 22.013 1.00 85.81 65 LEU A CA 1
ATOM 459 C C . LEU A 1 65 ? -46.626 -14.493 23.547 1.00 85.81 65 LEU A C 1
ATOM 461 O O . LEU A 1 65 ? -46.696 -15.590 24.108 1.00 85.81 65 LEU A O 1
ATOM 465 N N . LEU A 1 66 ? -46.451 -13.355 24.230 1.00 84.75 66 LEU A N 1
ATOM 466 C CA . LEU A 1 66 ? -46.335 -13.276 25.693 1.00 84.75 66 LEU A CA 1
ATOM 467 C C . LEU A 1 66 ? -47.689 -13.141 26.406 1.00 84.75 66 LEU A C 1
ATOM 469 O O . LEU A 1 66 ? -47.792 -13.541 27.569 1.00 84.75 66 LEU A O 1
ATOM 473 N N . ALA A 1 67 ? -48.731 -12.650 25.728 1.00 80.00 67 ALA A N 1
ATOM 474 C CA . ALA A 1 67 ? -50.057 -12.418 26.307 1.00 80.00 67 ALA A CA 1
ATOM 475 C C . ALA A 1 67 ? -50.648 -13.627 27.075 1.00 80.00 67 ALA A C 1
ATOM 477 O O . ALA A 1 67 ? -51.117 -13.430 28.198 1.00 80.00 67 ALA A O 1
ATOM 478 N N . PRO A 1 68 ? -50.562 -14.889 26.593 1.00 76.94 68 PRO A N 1
ATOM 479 C CA . PRO A 1 68 ? -51.080 -16.049 27.330 1.00 76.94 68 PRO A CA 1
ATOM 480 C C . PRO A 1 68 ? -50.297 -16.358 28.616 1.00 76.94 68 PRO A C 1
ATOM 482 O O . PRO A 1 68 ? -50.860 -16.860 29.591 1.00 76.94 68 PRO A O 1
ATOM 485 N N . ALA A 1 69 ? -48.988 -16.082 28.625 1.00 72.44 69 ALA A N 1
ATOM 486 C CA . ALA A 1 69 ? -48.122 -16.299 29.782 1.00 72.44 69 ALA A CA 1
ATOM 487 C C . ALA A 1 69 ? -48.341 -15.218 30.849 1.00 72.44 69 ALA A C 1
ATOM 489 O O . ALA A 1 69 ? -48.441 -15.536 32.034 1.00 72.44 69 ALA A O 1
ATOM 490 N N . VAL A 1 70 ? -48.492 -13.960 30.423 1.00 72.62 70 VAL A N 1
ATOM 491 C CA . VAL A 1 70 ? -48.833 -12.833 31.301 1.00 72.62 70 VAL A CA 1
ATOM 492 C C . VAL A 1 70 ? -50.230 -13.022 31.897 1.00 72.62 70 VAL A C 1
ATOM 494 O O . VAL A 1 70 ? -50.382 -12.906 33.108 1.00 72.62 70 VAL A O 1
ATOM 497 N N . ALA A 1 71 ? -51.225 -13.429 31.100 1.00 74.06 71 ALA A N 1
ATOM 498 C CA . ALA A 1 71 ? -52.579 -13.701 31.586 1.00 74.06 71 ALA A CA 1
ATOM 499 C C . ALA A 1 71 ? -52.621 -14.812 32.655 1.00 74.06 71 ALA A C 1
ATOM 501 O O . ALA A 1 71 ? -53.327 -14.673 33.652 1.00 74.06 71 ALA A O 1
ATOM 502 N N . ARG A 1 72 ? -51.829 -15.888 32.507 1.00 72.12 72 ARG A N 1
ATOM 503 C CA . ARG A 1 72 ? -51.685 -16.921 33.556 1.00 72.12 72 ARG A CA 1
ATOM 504 C C . ARG A 1 72 ? -50.995 -16.398 34.813 1.00 72.12 72 ARG A C 1
ATOM 506 O O . ARG A 1 72 ? -51.448 -16.702 35.910 1.00 72.12 72 ARG A O 1
ATOM 513 N N . ALA A 1 73 ? -49.927 -15.613 34.670 1.00 70.44 73 ALA A N 1
ATOM 514 C CA . ALA A 1 73 ? -49.209 -15.042 35.809 1.00 70.44 73 ALA A CA 1
ATOM 515 C C . ALA A 1 73 ? -50.060 -14.021 36.585 1.00 70.44 73 ALA A C 1
ATOM 517 O O . ALA A 1 73 ? -49.988 -13.966 37.811 1.00 70.44 73 ALA A O 1
ATOM 518 N N . MET A 1 74 ? -50.895 -13.244 35.887 1.00 70.50 74 MET A N 1
ATOM 519 C CA . MET A 1 74 ? -51.839 -12.315 36.512 1.00 70.50 74 MET A CA 1
ATOM 520 C C . MET A 1 74 ? -52.976 -13.053 37.225 1.00 70.50 74 MET A C 1
ATOM 522 O O . MET A 1 74 ? -53.294 -12.686 38.350 1.00 70.50 74 MET A O 1
ATOM 526 N N . ARG A 1 75 ? -53.517 -14.139 36.651 1.00 67.69 75 ARG A N 1
ATOM 527 C CA . ARG A 1 75 ? -54.505 -14.997 37.338 1.00 67.69 75 ARG A CA 1
ATOM 528 C C . ARG A 1 75 ? -53.928 -15.679 38.584 1.00 67.69 75 ARG A C 1
ATOM 530 O O . ARG A 1 75 ? -54.604 -15.734 39.600 1.00 67.69 75 ARG A O 1
ATOM 537 N N . ALA A 1 76 ? -52.668 -16.118 38.537 1.00 65.50 76 ALA A N 1
ATOM 538 C CA . ALA A 1 76 ? -51.978 -16.706 39.689 1.00 65.50 76 ALA A CA 1
ATOM 539 C C . ALA A 1 76 ? -51.660 -15.683 40.801 1.00 65.50 76 ALA A C 1
ATOM 541 O O . ALA A 1 76 ? -51.619 -16.042 41.972 1.00 65.50 76 ALA A O 1
ATOM 542 N N . ARG A 1 77 ? -51.441 -14.405 40.454 1.00 60.88 77 ARG A N 1
ATOM 543 C CA . ARG A 1 77 ? -51.245 -13.311 41.426 1.00 60.88 77 ARG A CA 1
ATOM 544 C C . ARG A 1 77 ? -52.547 -12.740 41.988 1.00 60.88 77 ARG A C 1
ATOM 546 O O . ARG A 1 77 ? -52.505 -12.131 43.048 1.00 60.88 77 ARG A O 1
ATOM 553 N N . ALA A 1 78 ? -53.671 -12.926 41.299 1.00 61.41 78 ALA A N 1
ATOM 554 C CA . ALA A 1 78 ? -54.982 -12.428 41.712 1.00 61.41 78 ALA A CA 1
ATOM 555 C C . ALA A 1 78 ? -55.689 -13.308 42.764 1.00 61.41 78 ALA A C 1
ATOM 557 O O . ALA A 1 78 ? -56.831 -13.024 43.102 1.00 61.41 78 ALA A O 1
ATOM 558 N N . GLY A 1 79 ? -55.034 -14.350 43.295 1.00 49.50 79 GLY A N 1
ATOM 559 C CA . GLY A 1 79 ? -55.566 -15.125 44.423 1.00 49.50 79 GLY A CA 1
ATOM 560 C C . GLY A 1 79 ? -56.824 -15.940 44.112 1.00 49.50 79 GLY A C 1
ATOM 561 O O . GLY A 1 79 ? -57.665 -16.096 44.986 1.00 49.50 79 GLY A O 1
ATOM 562 N N . ALA A 1 80 ? -56.978 -16.455 42.889 1.00 46.97 80 ALA A N 1
ATOM 563 C CA . ALA A 1 80 ? -58.045 -17.414 42.607 1.00 46.97 80 ALA A CA 1
ATOM 564 C C . ALA A 1 80 ? -57.673 -18.793 43.187 1.00 46.97 80 ALA A C 1
ATOM 566 O O . ALA A 1 80 ? -56.675 -19.386 42.769 1.00 46.97 80 ALA A O 1
ATOM 567 N N . ASP A 1 81 ? -58.464 -19.255 44.158 1.00 42.38 81 ASP A N 1
ATOM 568 C CA . ASP A 1 81 ? -58.369 -20.561 44.823 1.00 42.38 81 ASP A CA 1
ATOM 569 C C . ASP A 1 81 ? -58.201 -21.732 43.835 1.00 42.38 81 ASP A C 1
ATOM 571 O O . ASP A 1 81 ? -58.878 -21.773 42.803 1.00 42.38 81 ASP A O 1
ATOM 575 N N . PRO A 1 82 ? -57.363 -22.740 44.146 1.00 47.91 82 PRO A N 1
ATOM 576 C CA . PRO A 1 82 ? -57.339 -23.990 43.410 1.00 47.91 82 PRO A CA 1
ATOM 577 C C . PRO A 1 82 ? -58.400 -24.933 43.992 1.00 47.91 82 PRO A C 1
ATOM 579 O O . PRO A 1 82 ? -58.099 -25.760 44.851 1.00 47.91 82 PRO A O 1
ATOM 582 N N . ALA A 1 83 ? -59.640 -24.833 43.519 1.00 44.19 83 ALA A N 1
ATOM 583 C CA . ALA A 1 83 ? -60.655 -25.850 43.774 1.00 44.19 83 ALA A CA 1
ATOM 584 C C . ALA A 1 83 ? -61.425 -26.196 42.492 1.00 44.19 83 ALA A C 1
ATOM 586 O O . ALA A 1 83 ? -61.895 -25.304 41.792 1.00 44.19 83 ALA A O 1
ATOM 587 N N . ALA A 1 84 ? -61.550 -27.510 42.270 1.00 43.72 84 ALA A N 1
ATOM 588 C CA . ALA A 1 84 ? -62.363 -28.209 41.271 1.00 43.72 84 ALA A CA 1
ATOM 589 C C . ALA A 1 84 ? -61.901 -28.100 39.801 1.00 43.72 84 ALA A C 1
ATOM 591 O O . ALA A 1 84 ? -62.216 -27.160 39.083 1.00 43.72 84 ALA A O 1
ATOM 592 N N . ASP A 1 85 ? -61.102 -29.067 39.341 1.00 37.41 85 ASP A N 1
ATOM 593 C CA . ASP A 1 85 ? -61.674 -30.278 38.732 1.00 37.41 85 ASP A CA 1
ATOM 594 C C . ASP A 1 85 ? -60.576 -31.307 38.428 1.00 37.41 85 ASP A C 1
ATOM 596 O O . ASP A 1 85 ? -59.518 -31.004 37.867 1.00 37.41 85 ASP A O 1
ATOM 600 N N . GLY A 1 86 ? -60.826 -32.531 38.891 1.00 42.47 86 GLY A N 1
ATOM 601 C CA . GLY A 1 86 ? -60.048 -33.714 38.561 1.00 42.47 86 GLY A CA 1
ATOM 602 C C . GLY A 1 86 ? -60.422 -34.270 37.187 1.00 42.47 86 GLY A C 1
ATOM 603 O O . GLY A 1 86 ? -61.445 -33.919 36.616 1.00 42.47 86 GLY A O 1
ATOM 604 N N . GLU A 1 87 ? -59.567 -35.184 36.727 1.00 40.94 87 GLU A N 1
ATOM 605 C CA . GLU A 1 87 ? -59.820 -36.149 35.646 1.00 40.94 87 GLU A CA 1
ATOM 606 C C . GLU A 1 87 ? -59.868 -35.590 34.212 1.00 40.94 87 GLU A C 1
ATOM 608 O O . GLU A 1 87 ? -60.911 -35.291 33.652 1.00 40.94 87 GLU A O 1
ATOM 613 N N . ASP A 1 88 ? -58.684 -35.456 33.599 1.00 33.91 88 ASP A N 1
ATOM 614 C CA . ASP A 1 88 ? -58.283 -36.266 32.429 1.00 33.91 88 ASP A CA 1
ATOM 615 C C . ASP A 1 88 ? -56.990 -35.712 31.804 1.00 33.91 88 ASP A C 1
ATOM 617 O O . ASP A 1 88 ? -56.979 -34.888 30.889 1.00 33.91 88 ASP A O 1
ATOM 621 N N . ALA A 1 89 ? -55.841 -36.179 32.298 1.00 33.56 89 ALA A N 1
ATOM 622 C CA . ALA A 1 89 ? -54.523 -35.805 31.777 1.00 33.56 89 ALA A CA 1
ATOM 623 C C . ALA A 1 89 ? -53.759 -37.022 31.232 1.00 33.56 89 ALA A C 1
ATOM 625 O O . ALA A 1 89 ? -52.574 -37.200 31.504 1.00 33.56 89 ALA A O 1
ATOM 626 N N . SER A 1 90 ? -54.427 -37.873 30.449 1.00 35.25 90 SER A N 1
ATOM 627 C CA . SER A 1 90 ? -53.790 -38.988 29.728 1.00 35.25 90 SER A CA 1
ATOM 628 C C . SER A 1 90 ? -53.739 -38.797 28.200 1.00 35.25 90 SER A C 1
ATOM 630 O O . SER A 1 90 ? -53.117 -39.596 27.501 1.00 35.25 90 SER A O 1
ATOM 632 N N . SER A 1 91 ? -54.260 -37.693 27.650 1.00 35.97 91 SER A N 1
ATOM 633 C CA . SER A 1 91 ? -54.426 -37.508 26.196 1.00 35.97 91 SER A CA 1
ATOM 634 C C . SER A 1 91 ? -53.856 -36.192 25.634 1.00 35.97 91 SER A C 1
ATOM 636 O O . SER A 1 91 ? -54.441 -35.553 24.768 1.00 35.97 91 SER A O 1
ATOM 638 N N . ALA A 1 92 ? -52.644 -35.794 26.038 1.00 35.16 92 ALA A N 1
ATOM 639 C CA . ALA A 1 92 ? -51.902 -34.729 25.340 1.00 35.16 92 ALA A CA 1
ATOM 640 C C . ALA A 1 92 ? -50.402 -35.031 25.184 1.00 35.16 92 ALA A C 1
ATOM 642 O O . ALA A 1 92 ? -49.544 -34.148 25.223 1.00 35.16 92 ALA A O 1
ATOM 643 N N . ARG A 1 93 ? -50.063 -36.299 24.924 1.00 35.88 93 ARG A N 1
ATOM 644 C CA . ARG A 1 93 ? -48.743 -36.705 24.419 1.00 35.88 93 ARG A CA 1
ATOM 645 C C . ARG A 1 93 ? -48.619 -36.357 22.927 1.00 35.88 93 ARG A C 1
ATOM 647 O O . ARG A 1 93 ? -48.548 -37.214 22.058 1.00 35.88 93 ARG A O 1
ATOM 654 N N . ARG A 1 94 ? -48.580 -35.062 22.617 1.00 34.84 94 ARG A N 1
ATOM 655 C CA . ARG A 1 94 ? -47.986 -34.537 21.376 1.00 34.84 94 ARG A CA 1
ATOM 656 C C . ARG A 1 94 ? -47.015 -33.421 21.744 1.00 34.84 94 ARG A C 1
ATOM 658 O O . ARG A 1 94 ? -47.222 -32.255 21.418 1.00 34.84 94 ARG A O 1
ATOM 665 N N . LEU A 1 95 ? -45.927 -33.797 22.421 1.00 37.44 95 LEU A N 1
ATOM 666 C CA . LEU A 1 95 ? -44.702 -33.000 22.446 1.00 37.44 95 LEU A CA 1
ATOM 667 C C . LEU A 1 95 ? -44.110 -32.983 21.026 1.00 37.44 95 LEU A C 1
ATOM 669 O O . LEU A 1 95 ? -43.200 -33.735 20.696 1.00 37.44 95 LEU A O 1
ATOM 673 N N . ARG A 1 96 ? -44.644 -32.113 20.166 1.00 35.91 96 ARG A N 1
ATOM 674 C CA . ARG A 1 96 ? -43.829 -31.489 19.120 1.00 35.91 96 ARG A CA 1
ATOM 675 C C . ARG A 1 96 ? -42.957 -30.427 19.801 1.00 35.91 96 ARG A C 1
ATOM 677 O O . ARG A 1 96 ? -43.435 -29.796 20.748 1.00 35.91 96 ARG A O 1
ATOM 684 N N . PRO A 1 97 ? -41.705 -30.212 19.364 1.00 37.41 97 PRO A N 1
ATOM 685 C CA . PRO A 1 97 ? -40.777 -29.311 20.030 1.00 37.41 97 PRO A CA 1
ATOM 686 C C . PRO A 1 97 ? -41.235 -27.869 19.793 1.00 37.41 97 PRO A C 1
ATOM 688 O O . PRO A 1 97 ? -40.845 -27.216 18.831 1.00 37.41 97 PRO A O 1
ATOM 691 N N . ARG A 1 98 ? -42.116 -27.365 20.657 1.00 44.22 98 ARG A N 1
ATOM 692 C CA . ARG A 1 98 ? -42.384 -25.936 20.756 1.00 44.22 98 ARG A CA 1
ATOM 693 C C . ARG A 1 98 ? -41.122 -25.322 21.354 1.00 44.22 98 ARG A C 1
ATOM 695 O O . ARG A 1 98 ? -40.930 -25.398 22.564 1.00 44.22 98 ARG A O 1
ATOM 702 N N . LEU A 1 99 ? -40.265 -24.721 20.524 1.00 52.81 99 LEU A N 1
ATOM 703 C CA . LEU A 1 99 ? -39.483 -23.564 20.974 1.00 52.81 99 LEU A CA 1
ATOM 704 C C . LEU A 1 99 ? -40.471 -22.701 21.765 1.00 52.81 99 LEU A C 1
ATOM 706 O O . LEU A 1 99 ? -41.500 -22.303 21.216 1.00 52.81 99 LEU A O 1
ATOM 710 N N . SER A 1 100 ? -40.274 -22.577 23.078 1.00 71.69 100 SER A N 1
ATOM 711 C CA . SER A 1 100 ? -41.283 -21.982 23.952 1.00 71.69 100 SER A CA 1
ATOM 712 C C . SER A 1 100 ? -41.651 -20.605 23.399 1.00 71.69 100 SER A C 1
ATOM 714 O O . SER A 1 100 ? -40.765 -19.861 22.987 1.00 71.69 100 SER A O 1
ATOM 716 N N . ALA A 1 101 ? -42.938 -20.248 23.353 1.00 75.56 101 ALA A N 1
ATOM 717 C CA . ALA A 1 101 ? -43.377 -18.944 22.832 1.00 75.56 101 ALA A CA 1
ATOM 718 C C . ALA A 1 101 ? -42.598 -17.770 23.468 1.00 75.56 101 ALA A C 1
ATOM 720 O O . ALA A 1 101 ? -42.340 -16.761 22.822 1.00 75.56 101 ALA A O 1
ATOM 721 N N . THR A 1 102 ? -42.126 -17.962 24.704 1.00 79.19 102 THR A N 1
ATOM 722 C CA . THR A 1 102 ? -41.202 -17.080 25.426 1.00 79.19 102 THR A CA 1
ATOM 723 C C . THR A 1 102 ? -39.821 -16.928 24.776 1.00 79.19 102 THR A C 1
ATOM 725 O O . THR A 1 102 ? -39.300 -15.819 24.737 1.00 79.19 102 THR A O 1
ATOM 728 N N . ALA A 1 103 ? -39.219 -17.999 24.251 1.00 81.19 103 ALA A N 1
ATOM 729 C CA . ALA A 1 103 ? -37.937 -17.949 23.548 1.00 81.19 103 ALA A CA 1
ATOM 730 C C . ALA A 1 103 ? -38.072 -17.218 22.205 1.00 81.19 103 ALA A C 1
ATOM 732 O O . ALA A 1 103 ? -37.225 -16.394 21.870 1.00 81.19 103 ALA A O 1
ATOM 733 N N . LEU A 1 104 ? -39.169 -17.460 21.477 1.00 84.94 104 LEU A N 1
ATOM 734 C CA . LEU A 1 104 ? -39.465 -16.746 20.233 1.00 84.94 104 LEU A CA 1
ATOM 735 C C . LEU A 1 104 ? -39.733 -15.254 20.489 1.00 84.94 104 LEU A C 1
ATOM 737 O O . LEU A 1 104 ? -39.190 -14.407 19.786 1.00 84.94 104 LEU A O 1
ATOM 741 N N . ALA A 1 105 ? -40.497 -14.919 21.532 1.00 85.25 105 ALA A N 1
ATOM 742 C CA . ALA A 1 105 ? -40.719 -13.532 21.935 1.00 85.25 105 ALA A CA 1
ATOM 743 C C . ALA A 1 105 ? -39.412 -12.830 22.342 1.00 85.25 105 ALA A C 1
ATOM 745 O O . ALA A 1 105 ? -39.182 -11.693 21.940 1.00 85.25 105 ALA A O 1
ATOM 746 N N . ALA A 1 106 ? -38.523 -13.510 23.075 1.00 87.00 106 ALA A N 1
ATOM 747 C CA . ALA A 1 106 ? -37.208 -12.970 23.416 1.00 87.00 106 ALA A CA 1
ATOM 748 C C . ALA A 1 106 ? -36.350 -12.701 22.166 1.00 87.00 106 ALA A C 1
ATOM 750 O O . ALA A 1 106 ? -35.727 -11.647 22.073 1.00 87.00 106 ALA A O 1
ATOM 751 N N . MET A 1 107 ? -36.355 -13.608 21.180 1.00 90.62 107 MET A N 1
ATOM 752 C CA . MET A 1 107 ? -35.668 -13.391 19.900 1.00 90.62 107 MET A CA 1
ATOM 753 C C . MET A 1 107 ? -36.214 -12.172 19.150 1.00 90.62 107 MET A C 1
ATOM 755 O O . MET A 1 107 ? -35.427 -11.363 18.666 1.00 90.62 107 MET A O 1
ATOM 759 N N . LEU A 1 108 ? -37.539 -12.018 19.084 1.00 89.81 108 LEU A N 1
ATOM 760 C CA . LEU A 1 108 ? -38.181 -10.886 18.411 1.00 89.81 108 LEU A CA 1
ATOM 761 C C . LEU A 1 108 ? -37.886 -9.553 19.106 1.00 89.81 108 LEU A C 1
ATOM 763 O O . LEU A 1 108 ? -37.560 -8.584 18.428 1.00 89.81 108 LEU A O 1
ATOM 767 N N . LEU A 1 109 ? -37.933 -9.503 20.442 1.00 91.44 109 LEU A N 1
ATOM 768 C CA . LEU A 1 109 ? -37.607 -8.292 21.205 1.00 91.44 109 LEU A CA 1
ATOM 769 C C . LEU A 1 109 ? -36.132 -7.904 21.058 1.00 91.44 109 LEU A C 1
ATOM 771 O O . LEU A 1 109 ? -35.825 -6.734 20.841 1.00 91.44 109 LEU A O 1
ATOM 775 N N . CYS A 1 110 ? -35.215 -8.873 21.130 1.00 91.94 110 CYS A N 1
ATOM 776 C CA . CYS A 1 110 ? -33.792 -8.620 20.906 1.00 91.94 110 CYS A CA 1
ATOM 777 C C . CYS A 1 110 ? -33.508 -8.192 19.457 1.00 91.94 110 CYS A C 1
ATOM 779 O O . CYS A 1 110 ? -32.730 -7.265 19.244 1.00 91.94 110 CYS A O 1
ATOM 781 N N . GLY A 1 111 ? -34.171 -8.806 18.472 1.00 91.06 111 GLY A N 1
ATOM 782 C CA . GLY A 1 111 ? -34.111 -8.389 17.070 1.00 91.06 111 GLY A CA 1
ATOM 783 C C . GLY A 1 111 ? -34.614 -6.958 16.865 1.00 91.06 111 GLY A C 1
ATOM 784 O O . GLY A 1 111 ? -33.925 -6.147 16.252 1.00 91.06 111 GLY A O 1
ATOM 785 N N . ALA A 1 112 ? -35.765 -6.611 17.447 1.00 91.94 112 ALA A N 1
ATOM 786 C CA . ALA A 1 112 ? -36.318 -5.259 17.401 1.00 91.94 112 ALA A CA 1
ATOM 787 C C . ALA A 1 112 ? -35.379 -4.233 18.058 1.00 91.94 112 ALA A C 1
ATOM 789 O O . ALA A 1 112 ? -35.145 -3.169 17.491 1.00 91.94 112 ALA A O 1
ATOM 790 N N . ALA A 1 113 ? -34.776 -4.561 19.205 1.00 92.81 113 ALA A N 1
ATOM 791 C CA . ALA A 1 113 ? -33.787 -3.699 19.853 1.00 92.81 113 ALA A CA 1
ATOM 792 C C . ALA A 1 113 ? -32.532 -3.491 18.981 1.00 92.81 113 ALA A C 1
ATOM 794 O O . ALA A 1 113 ? -32.053 -2.364 18.854 1.00 92.81 113 ALA A O 1
ATOM 795 N N . GLY A 1 114 ? -32.035 -4.555 18.336 1.00 91.06 114 GLY A N 1
ATOM 796 C CA . GLY A 1 114 ? -30.911 -4.485 17.397 1.00 91.06 114 GLY A CA 1
ATOM 797 C C . GLY A 1 114 ? -31.209 -3.606 16.181 1.00 91.06 114 GLY A C 1
ATOM 798 O O . GLY A 1 114 ? -30.430 -2.707 15.865 1.00 91.06 114 GLY A O 1
ATOM 799 N N . ALA A 1 115 ? -32.365 -3.806 15.541 1.00 90.62 115 ALA A N 1
ATOM 800 C CA . ALA A 1 115 ? -32.809 -2.994 14.408 1.00 90.62 115 ALA A CA 1
ATOM 801 C C . ALA A 1 115 ? -33.026 -1.522 14.793 1.00 90.62 115 ALA A C 1
ATOM 803 O O . ALA A 1 115 ? -32.606 -0.632 14.057 1.00 90.62 115 ALA A O 1
ATOM 804 N N . ALA A 1 116 ? -33.634 -1.252 15.953 1.00 90.69 116 ALA A N 1
ATOM 805 C CA . ALA A 1 116 ? -33.847 0.108 16.443 1.00 90.69 116 ALA A CA 1
ATOM 806 C C . ALA A 1 116 ? -32.518 0.838 16.691 1.00 90.69 116 ALA A C 1
ATOM 808 O O . ALA A 1 116 ? -32.345 1.963 16.223 1.00 90.69 116 ALA A O 1
ATOM 809 N N . SER A 1 117 ? -31.560 0.187 17.365 1.00 90.69 117 SER A N 1
ATOM 810 C CA . SER A 1 117 ? -30.229 0.763 17.604 1.00 90.69 117 SER A CA 1
ATOM 811 C C . SER A 1 117 ? -29.501 1.072 16.289 1.00 90.69 117 SER A C 1
ATOM 813 O O . SER A 1 117 ? -29.019 2.190 16.095 1.00 90.69 117 SER A O 1
ATOM 815 N N . ALA A 1 118 ? -29.496 0.125 15.345 1.00 87.38 118 ALA A N 1
ATOM 816 C CA . ALA A 1 118 ? -28.915 0.299 14.012 1.00 87.38 118 ALA A CA 1
ATOM 817 C C . ALA A 1 118 ? -29.575 1.423 13.200 1.00 87.38 118 ALA A C 1
ATOM 819 O O . ALA A 1 118 ? -28.878 2.223 12.576 1.00 87.38 118 ALA A O 1
ATOM 820 N N . GLY A 1 119 ? -30.908 1.514 13.227 1.00 85.69 119 GLY A N 1
ATOM 821 C CA . GLY A 1 119 ? -31.655 2.561 12.533 1.00 85.69 119 GLY A CA 1
ATOM 822 C C . GLY A 1 119 ? -31.333 3.962 13.047 1.00 85.69 119 GLY A C 1
ATOM 823 O O . GLY A 1 119 ? -31.176 4.879 12.241 1.00 85.69 119 GLY A O 1
ATOM 824 N N . LEU A 1 120 ? -31.184 4.122 14.366 1.00 84.75 120 LEU A N 1
ATOM 825 C CA . LEU A 1 120 ? -30.803 5.395 14.985 1.00 84.75 120 LEU A CA 1
ATOM 826 C C . LEU A 1 120 ? -29.375 5.802 14.594 1.00 84.75 120 LEU A C 1
ATOM 828 O O . LEU A 1 120 ? -29.183 6.892 14.062 1.00 84.75 120 LEU A O 1
ATOM 832 N N . HIS A 1 121 ? -28.398 4.902 14.737 1.00 81.25 121 HIS A N 1
ATOM 833 C CA . HIS A 1 121 ? -27.005 5.182 14.361 1.00 81.25 121 HIS A CA 1
ATOM 834 C C . HIS A 1 121 ? -26.828 5.427 12.851 1.00 81.25 121 HIS A C 1
ATOM 836 O O . HIS A 1 121 ? -26.005 6.243 12.443 1.00 81.25 121 HIS A O 1
ATOM 842 N N . GLY A 1 122 ? -27.604 4.746 12.002 1.00 77.50 122 GLY A N 1
ATOM 843 C CA . GLY A 1 122 ? -27.588 4.957 10.552 1.00 77.50 122 GLY A CA 1
ATOM 844 C C . GLY A 1 122 ? -28.309 6.234 10.101 1.00 77.50 122 GLY A C 1
ATOM 845 O O . GLY A 1 122 ? -28.054 6.731 9.003 1.00 77.50 122 GLY A O 1
ATOM 846 N N . ALA A 1 123 ? -29.222 6.778 10.910 1.00 75.06 123 ALA A N 1
ATOM 847 C CA . ALA A 1 123 ? -29.865 8.060 10.628 1.00 75.06 123 ALA A CA 1
ATOM 848 C C . ALA A 1 123 ? -28.904 9.238 10.851 1.00 75.06 123 ALA A C 1
ATOM 850 O O . ALA A 1 123 ? -28.938 10.189 10.071 1.00 75.06 123 ALA A O 1
ATOM 851 N N . ASP A 1 124 ? -28.017 9.148 11.846 1.00 70.88 124 ASP A N 1
ATOM 852 C CA . ASP A 1 124 ? -27.035 10.195 12.164 1.00 70.88 124 ASP A CA 1
ATOM 853 C C . ASP A 1 124 ? -26.029 10.449 11.027 1.00 70.88 124 ASP A C 1
ATOM 855 O O . ASP A 1 124 ? -25.574 11.577 10.852 1.00 70.88 124 ASP A O 1
ATOM 859 N N . LEU A 1 125 ? -25.730 9.442 10.195 1.00 74.56 125 LEU A N 1
ATOM 860 C CA . LEU A 1 125 ? -24.859 9.604 9.019 1.00 74.56 125 LEU A CA 1
ATOM 861 C C . LEU A 1 125 ? -25.505 10.368 7.861 1.00 74.56 125 LEU A C 1
ATOM 863 O O . LEU A 1 125 ? -24.800 10.905 7.013 1.00 74.56 125 LEU A O 1
ATOM 867 N N . ARG A 1 126 ? -26.838 10.387 7.802 1.00 72.44 126 ARG A N 1
ATOM 868 C CA . ARG A 1 126 ? -27.614 10.963 6.690 1.00 72.44 126 ARG A CA 1
ATOM 869 C C . ARG A 1 126 ? -28.302 12.271 7.064 1.00 72.44 126 ARG A C 1
ATOM 871 O O . ARG A 1 126 ? -29.028 12.836 6.254 1.00 72.44 126 ARG A O 1
ATOM 878 N N . ARG A 1 127 ? -28.114 12.733 8.301 1.00 73.31 127 ARG A N 1
ATOM 879 C CA . ARG A 1 127 ? -28.665 13.988 8.812 1.00 73.31 127 ARG A CA 1
ATOM 880 C C . ARG A 1 127 ? -27.564 15.034 8.951 1.00 73.31 127 ARG A C 1
ATOM 882 O O . ARG A 1 127 ? -26.439 14.730 9.334 1.00 73.31 127 ARG A O 1
ATOM 889 N N . GLY A 1 128 ? -27.935 16.287 8.707 1.00 78.81 128 GLY A N 1
ATOM 890 C CA . GLY A 1 128 ? -27.037 17.436 8.798 1.00 78.81 128 GLY A CA 1
ATOM 891 C C . GLY A 1 128 ? -26.429 17.832 7.448 1.00 78.81 128 GLY A C 1
ATOM 892 O O . GLY A 1 128 ? -26.682 17.176 6.443 1.00 78.81 128 GLY A O 1
ATOM 893 N N . PRO A 1 129 ? -25.638 18.916 7.418 1.00 83.19 129 PRO A N 1
ATOM 894 C CA . PRO A 1 129 ? -25.186 19.530 6.168 1.00 83.19 129 PRO A CA 1
ATOM 895 C C . PRO A 1 129 ? -23.979 18.828 5.524 1.00 83.19 129 PRO A C 1
ATOM 897 O O . PRO A 1 129 ? -23.672 19.074 4.363 1.00 83.19 129 PRO A O 1
ATOM 900 N N . LEU A 1 130 ? -23.271 17.954 6.255 1.00 86.12 130 LEU A N 1
ATOM 901 C CA . LEU A 1 130 ? -22.031 17.338 5.766 1.00 86.12 130 LEU A CA 1
ATOM 902 C C . LEU A 1 130 ? -22.216 16.410 4.554 1.00 86.12 130 LEU A C 1
ATOM 904 O O . LEU A 1 130 ? -21.415 16.554 3.637 1.00 86.12 130 LEU A O 1
ATOM 908 N N . PRO A 1 131 ? -23.191 15.477 4.519 1.00 84.75 131 PRO A N 1
ATOM 909 C CA . PRO A 1 131 ? -23.395 14.616 3.351 1.00 84.75 131 PRO A CA 1
ATOM 910 C C . PRO A 1 131 ? -23.678 15.418 2.077 1.00 84.75 131 PRO A C 1
ATOM 912 O O . PRO A 1 131 ? -23.052 15.192 1.049 1.00 84.75 131 PRO A O 1
ATOM 915 N N . GLU A 1 132 ? -24.552 16.422 2.172 1.00 84.88 132 GLU A N 1
ATOM 916 C CA . GLU A 1 132 ? -24.910 17.286 1.043 1.00 84.88 132 GLU A CA 1
ATOM 917 C C . GLU A 1 132 ? -23.705 18.100 0.545 1.00 84.88 132 GLU A C 1
ATOM 919 O O . GLU A 1 132 ? -23.423 18.162 -0.651 1.00 84.88 132 GLU A O 1
ATOM 924 N N . TRP A 1 133 ? -22.931 18.682 1.464 1.00 87.62 133 TRP A N 1
ATOM 925 C CA . TRP A 1 133 ? -21.704 19.403 1.124 1.00 87.62 133 TRP A CA 1
ATOM 926 C C . TRP A 1 133 ? -20.585 18.488 0.616 1.00 87.62 133 TRP A C 1
ATOM 928 O O . TRP A 1 133 ? -19.730 18.936 -0.149 1.00 87.62 133 TRP A O 1
ATOM 938 N N . ALA A 1 134 ? -20.578 17.215 1.013 1.00 85.44 134 ALA A N 1
ATOM 939 C CA . ALA A 1 134 ? -19.644 16.223 0.504 1.00 85.44 134 ALA A CA 1
ATOM 940 C C . ALA A 1 134 ? -19.919 15.903 -0.966 1.00 85.44 134 ALA A C 1
ATOM 942 O O . ALA A 1 134 ? -18.974 15.938 -1.751 1.00 85.44 134 ALA A O 1
ATOM 943 N N . ASP A 1 135 ? -21.183 15.699 -1.350 1.00 82.00 135 ASP A N 1
ATOM 944 C CA . ASP A 1 135 ? -21.586 15.481 -2.749 1.00 82.00 135 ASP A CA 1
ATOM 945 C C . ASP A 1 135 ? -21.225 16.673 -3.653 1.00 82.00 135 ASP A C 1
ATOM 947 O O . ASP A 1 135 ? -20.873 16.503 -4.820 1.00 82.00 135 ASP A O 1
ATOM 951 N N . GLN A 1 136 ? -21.234 17.888 -3.098 1.00 83.06 136 GLN A N 1
ATOM 952 C CA . GLN A 1 136 ? -20.839 19.120 -3.794 1.00 83.06 136 GLN A CA 1
ATOM 953 C C . GLN A 1 136 ? -19.324 19.389 -3.767 1.00 83.06 136 GLN A C 1
ATOM 955 O O . GLN A 1 136 ? -18.864 20.400 -4.302 1.00 83.06 136 GLN A O 1
ATOM 960 N N . TYR A 1 137 ? -18.529 18.520 -3.137 1.00 81.69 137 TYR A N 1
ATOM 961 C CA . TYR A 1 137 ? -17.097 18.721 -2.898 1.00 81.69 137 TYR A CA 1
ATOM 962 C C . TYR A 1 137 ? -16.768 20.090 -2.282 1.00 81.69 137 TYR A C 1
ATOM 964 O O . TYR A 1 137 ? -15.798 20.757 -2.676 1.00 81.69 137 TYR A O 1
ATOM 972 N N . ALA A 1 138 ? -17.607 20.530 -1.344 1.00 81.31 138 ALA A N 1
ATOM 973 C CA . ALA A 1 138 ? -17.534 21.858 -0.764 1.00 81.31 138 ALA A CA 1
ATOM 974 C C . ALA A 1 138 ? -16.275 22.041 0.090 1.00 81.31 138 ALA A C 1
ATOM 976 O O . ALA A 1 138 ? -15.737 21.105 0.691 1.00 81.31 138 ALA A O 1
ATOM 977 N N . HIS A 1 139 ? -15.825 23.289 0.153 1.00 86.88 139 HIS A N 1
ATOM 978 C CA . HIS A 1 139 ? -14.740 23.720 1.020 1.00 86.88 139 HIS A CA 1
ATOM 979 C C . HIS A 1 139 ? -15.303 24.146 2.375 1.00 86.88 139 HIS A C 1
ATOM 981 O O . HIS A 1 139 ? -16.264 24.916 2.422 1.00 86.88 139 HIS A O 1
ATOM 987 N N . VAL A 1 140 ? -14.764 23.609 3.470 1.00 90.56 140 VAL A N 1
ATOM 988 C CA . VAL A 1 140 ? -15.291 23.844 4.820 1.00 90.56 140 VAL A CA 1
ATOM 989 C C . VAL A 1 140 ? -14.172 24.049 5.829 1.00 90.56 140 VAL A C 1
ATOM 991 O O . VAL A 1 140 ? -13.091 23.474 5.713 1.00 90.56 140 VAL A O 1
ATOM 994 N N . THR A 1 141 ? -14.464 24.808 6.884 1.00 91.06 141 THR A N 1
ATOM 995 C CA . THR A 1 141 ? -13.646 24.809 8.105 1.00 91.06 141 THR A CA 1
ATOM 996 C C . THR A 1 141 ? -14.338 23.961 9.162 1.00 91.06 141 THR A C 1
ATOM 998 O O . THR A 1 141 ? -15.481 24.234 9.523 1.00 91.06 141 THR A O 1
ATOM 1001 N N . ALA A 1 142 ? -13.666 22.927 9.665 1.00 90.88 142 ALA A N 1
ATOM 1002 C CA . ALA A 1 142 ? -14.230 21.986 10.625 1.00 90.88 142 ALA A CA 1
ATOM 1003 C C . ALA A 1 142 ? -13.436 21.974 11.937 1.00 90.88 142 ALA A C 1
ATOM 1005 O O . ALA A 1 142 ? -12.215 21.808 11.948 1.00 90.88 142 ALA A O 1
ATOM 1006 N N . GLU A 1 143 ? -14.150 22.089 13.056 1.00 93.06 143 GLU A N 1
ATOM 1007 C CA . GLU A 1 143 ? -13.666 21.692 14.374 1.00 93.06 143 GLU A CA 1
ATOM 1008 C C . GLU A 1 143 ? -14.018 20.226 14.604 1.00 93.06 143 GLU A C 1
ATOM 1010 O O . GLU A 1 143 ? -15.191 19.837 14.630 1.00 93.06 143 GLU A O 1
ATOM 1015 N N . LEU A 1 144 ? -12.995 19.402 14.787 1.00 93.38 144 LEU A N 1
ATOM 1016 C CA . LEU A 1 144 ? -13.121 17.956 14.839 1.00 93.38 144 LEU A CA 1
ATOM 1017 C C . LEU A 1 144 ? -12.402 17.363 16.044 1.00 93.38 144 LEU A C 1
ATOM 1019 O O . LEU A 1 144 ? -11.387 17.870 16.514 1.00 93.38 144 LEU A O 1
ATOM 1023 N N . THR A 1 145 ? -12.961 16.286 16.581 1.00 94.12 145 THR A N 1
ATOM 1024 C CA . THR A 1 145 ? -12.345 15.490 17.644 1.00 94.12 145 THR A CA 1
ATOM 1025 C C . THR A 1 145 ? -11.820 14.200 17.038 1.00 94.12 145 THR A C 1
ATOM 1027 O O . THR A 1 145 ? -12.580 13.456 16.424 1.00 94.12 145 THR A O 1
ATOM 1030 N N . VAL A 1 146 ? -10.531 13.924 17.210 1.00 91.62 146 VAL A N 1
ATOM 1031 C CA . VAL A 1 146 ? -9.909 12.676 16.753 1.00 91.62 146 VAL A CA 1
ATOM 1032 C C . VAL A 1 146 ? -10.508 11.502 17.530 1.00 91.62 146 VAL A C 1
ATOM 1034 O O . VAL A 1 146 ? -10.534 11.521 18.763 1.00 91.62 146 VAL A O 1
ATOM 1037 N N . THR A 1 147 ? -10.989 10.480 16.823 1.00 87.75 147 THR A N 1
ATOM 1038 C CA . THR A 1 147 ? -11.634 9.294 17.423 1.00 87.75 147 THR A CA 1
ATOM 1039 C C . THR A 1 147 ? -10.794 8.029 17.284 1.00 87.75 147 THR A C 1
ATOM 1041 O O . THR A 1 147 ? -10.882 7.153 18.143 1.00 87.75 147 THR A O 1
ATOM 1044 N N . SER A 1 148 ? -9.925 7.957 16.272 1.00 84.06 148 SER A N 1
ATOM 1045 C CA . SER A 1 148 ? -8.977 6.859 16.082 1.00 84.06 148 SER A CA 1
ATOM 1046 C C . SER A 1 148 ? -7.539 7.353 16.037 1.00 84.06 148 SER A C 1
ATOM 1048 O O . SER A 1 148 ? -7.262 8.518 15.758 1.00 84.06 148 SER A O 1
ATOM 1050 N N . ASP A 1 149 ? -6.597 6.439 16.237 1.00 78.44 149 ASP A N 1
ATOM 1051 C CA . ASP A 1 149 ? -5.200 6.735 15.963 1.00 78.44 149 ASP A CA 1
ATOM 1052 C C . ASP A 1 149 ? -4.947 6.902 14.451 1.00 78.44 149 ASP A C 1
ATOM 1054 O O . ASP A 1 149 ? -5.536 6.171 13.643 1.00 78.44 149 ASP A O 1
ATOM 1058 N N . PRO A 1 150 ? -4.050 7.820 14.064 1.00 81.44 150 PRO A N 1
ATOM 1059 C CA . PRO A 1 150 ? -3.632 8.003 12.682 1.00 81.44 150 PRO A CA 1
ATOM 1060 C C . PRO A 1 150 ? -2.842 6.817 12.130 1.00 81.44 150 PRO A C 1
ATOM 1062 O O . PRO A 1 150 ? -1.967 6.257 12.793 1.00 81.44 150 PRO A O 1
ATOM 1065 N N . ARG A 1 151 ? -3.132 6.453 10.879 1.00 74.56 151 ARG A N 1
ATOM 1066 C CA . ARG A 1 151 ? -2.527 5.322 10.164 1.00 74.56 151 ARG A CA 1
ATOM 1067 C C . ARG A 1 151 ? -1.952 5.778 8.832 1.00 74.56 151 ARG A C 1
ATOM 1069 O O . ARG A 1 151 ? -2.565 6.567 8.125 1.00 74.56 151 ARG A O 1
ATOM 1076 N N . LEU A 1 152 ? -0.786 5.259 8.463 1.00 72.88 152 LEU A N 1
ATOM 1077 C CA . LEU A 1 152 ? -0.196 5.494 7.145 1.00 72.88 152 LEU A CA 1
ATOM 1078 C C . LEU A 1 152 ? -0.774 4.515 6.122 1.00 72.88 152 LEU A C 1
ATOM 1080 O O . LEU A 1 152 ? -0.773 3.306 6.335 1.00 72.88 152 LEU A O 1
ATOM 1084 N N . THR A 1 153 ? -1.213 5.041 4.988 1.00 66.94 153 THR A N 1
ATOM 1085 C CA . THR A 1 153 ? -1.590 4.249 3.812 1.00 66.94 153 THR A CA 1
ATOM 1086 C C . THR A 1 153 ? -0.354 3.696 3.102 1.00 66.94 153 THR A C 1
ATOM 1088 O O . THR A 1 153 ? 0.755 4.239 3.217 1.00 66.94 153 THR A O 1
ATOM 1091 N N . ARG A 1 154 ? -0.550 2.580 2.389 1.00 59.88 154 ARG A N 1
ATOM 1092 C CA . ARG A 1 154 ? 0.490 1.928 1.584 1.00 59.88 154 ARG A CA 1
ATOM 1093 C C . ARG A 1 154 ? 0.772 2.775 0.328 1.00 59.88 154 ARG A C 1
ATOM 1095 O O . ARG A 1 154 ? -0.194 3.253 -0.273 1.00 59.88 154 ARG A O 1
ATOM 1102 N N . PRO A 1 155 ? 2.043 2.954 -0.079 1.00 55.50 155 PRO A N 1
ATOM 1103 C CA . PRO A 1 155 ? 2.348 3.388 -1.437 1.00 55.50 155 PRO A CA 1
ATOM 1104 C C . PRO A 1 155 ? 1.757 2.378 -2.426 1.00 55.50 155 PRO A C 1
ATOM 1106 O O . PRO A 1 155 ? 1.638 1.195 -2.103 1.00 55.50 155 PRO A O 1
ATOM 1109 N N . ARG A 1 156 ? 1.342 2.850 -3.597 1.00 57.50 156 ARG A N 1
ATOM 1110 C CA . ARG A 1 156 ? 0.868 1.991 -4.686 1.00 57.50 156 ARG A CA 1
ATOM 1111 C C . ARG A 1 156 ? 1.466 2.484 -5.991 1.00 57.50 156 ARG A C 1
ATOM 1113 O O . ARG A 1 156 ? 1.330 3.675 -6.280 1.00 57.50 156 ARG A O 1
ATOM 1120 N N . VAL A 1 157 ? 2.052 1.585 -6.779 1.00 56.75 157 VAL A N 1
ATOM 1121 C CA . VAL A 1 157 ? 2.299 1.842 -8.201 1.00 56.75 157 VAL A CA 1
ATOM 1122 C C . VAL A 1 157 ? 0.954 2.109 -8.875 1.00 56.75 157 VAL A C 1
ATOM 1124 O O . VAL A 1 157 ? 0.021 1.307 -8.807 1.00 56.75 157 VAL A O 1
ATOM 1127 N N . ARG A 1 158 ? 0.834 3.291 -9.464 1.00 56.88 158 ARG A N 1
ATOM 1128 C CA . ARG A 1 158 ? -0.248 3.668 -10.359 1.00 56.88 158 ARG A CA 1
ATOM 1129 C C . ARG A 1 158 ? 0.423 4.073 -11.662 1.00 56.88 158 ARG A C 1
ATOM 1131 O O . ARG A 1 158 ? 0.820 5.228 -11.795 1.00 56.88 158 ARG A O 1
ATOM 1138 N N . GLY A 1 159 ? 0.503 3.115 -12.590 1.00 62.19 159 GLY A N 1
ATOM 1139 C CA . GLY A 1 159 ? 1.057 3.327 -13.927 1.00 62.19 159 GLY A CA 1
ATOM 1140 C C . GLY A 1 159 ? 2.512 3.759 -13.832 1.00 62.19 159 GLY A C 1
ATOM 1141 O O . GLY A 1 159 ? 3.312 3.091 -13.178 1.00 62.19 159 GLY A O 1
ATOM 1142 N N . ASP A 1 160 ? 2.805 4.936 -14.373 1.00 58.38 160 ASP A N 1
ATOM 1143 C CA . ASP A 1 160 ? 4.136 5.531 -14.436 1.00 58.38 160 ASP A CA 1
ATOM 1144 C C . ASP A 1 160 ? 4.700 5.973 -13.069 1.00 58.38 160 ASP A C 1
ATOM 1146 O O . ASP A 1 160 ? 5.922 6.069 -12.903 1.00 58.38 160 ASP A O 1
ATOM 1150 N N . GLN A 1 161 ? 3.843 6.208 -12.062 1.00 54.72 161 GLN A N 1
ATOM 1151 C CA . GLN A 1 161 ? 4.236 6.797 -10.773 1.00 54.72 161 GLN A CA 1
ATOM 1152 C C . GLN A 1 161 ? 3.939 5.929 -9.545 1.00 54.72 161 GLN A C 1
ATOM 1154 O O . GLN A 1 161 ? 3.003 5.132 -9.484 1.00 54.72 161 GLN A O 1
ATOM 1159 N N . MET A 1 162 ? 4.705 6.168 -8.476 1.00 58.81 162 MET A N 1
ATOM 1160 C CA . MET A 1 162 ? 4.418 5.635 -7.144 1.00 58.81 162 MET A CA 1
ATOM 1161 C C . MET A 1 162 ? 3.582 6.650 -6.352 1.00 58.81 162 MET A C 1
ATOM 1163 O O . MET A 1 162 ? 4.081 7.701 -5.946 1.00 58.81 162 MET A O 1
ATOM 1167 N N . ALA A 1 163 ? 2.314 6.337 -6.078 1.00 56.75 163 ALA A N 1
ATOM 1168 C CA . ALA A 1 163 ? 1.463 7.186 -5.250 1.00 56.75 163 ALA A CA 1
ATOM 1169 C C . ALA A 1 163 ? 2.040 7.315 -3.826 1.00 56.75 163 ALA A C 1
ATOM 1171 O O . ALA A 1 163 ? 2.319 6.317 -3.154 1.00 56.75 163 ALA A O 1
ATOM 1172 N N . GLY A 1 164 ? 2.210 8.557 -3.360 1.00 57.12 164 GLY A N 1
ATOM 1173 C CA . GLY A 1 164 ? 2.780 8.866 -2.049 1.00 57.12 164 GLY A CA 1
ATOM 1174 C C . GLY A 1 164 ? 1.935 8.371 -0.868 1.00 57.12 164 GLY A C 1
ATOM 1175 O O . GLY A 1 164 ? 0.721 8.179 -0.965 1.00 57.12 164 GLY A O 1
ATOM 1176 N N . ARG A 1 165 ? 2.585 8.195 0.289 1.00 68.69 165 ARG A N 1
ATOM 1177 C CA . ARG A 1 165 ? 1.913 7.818 1.544 1.00 68.69 165 ARG A CA 1
ATOM 1178 C C . ARG A 1 165 ? 0.921 8.916 1.947 1.00 68.69 165 ARG A C 1
ATOM 1180 O O . ARG A 1 165 ? 1.149 10.094 1.719 1.00 68.69 165 ARG A O 1
ATOM 1187 N N . SER A 1 166 ? -0.179 8.544 2.579 1.00 74.94 166 SER A N 1
ATOM 1188 C CA . SER A 1 166 ? -1.131 9.478 3.200 1.00 74.94 166 SER A CA 1
ATOM 1189 C C . SER A 1 166 ? -1.448 9.014 4.616 1.00 74.94 166 SER A C 1
ATOM 1191 O O . SER A 1 166 ? -1.509 7.809 4.860 1.00 74.94 166 SER A O 1
ATOM 1193 N N . VAL A 1 167 ? -1.640 9.941 5.547 1.00 81.38 167 VAL A N 1
ATOM 1194 C CA . VAL A 1 167 ? -2.129 9.650 6.895 1.00 81.38 167 VAL A CA 1
ATOM 1195 C C . VAL A 1 167 ? -3.653 9.677 6.876 1.00 81.38 167 VAL A C 1
ATOM 1197 O O . VAL A 1 167 ? -4.255 10.611 6.357 1.00 81.38 167 VAL A O 1
ATOM 1200 N N . VAL A 1 168 ? -4.271 8.648 7.438 1.00 86.19 168 VAL A N 1
ATOM 1201 C CA . VAL A 1 168 ? -5.721 8.504 7.546 1.00 86.19 168 VAL A CA 1
ATOM 1202 C C . VAL A 1 168 ? -6.087 8.371 9.018 1.00 86.19 168 VAL A C 1
ATOM 1204 O O . VAL A 1 168 ? -5.463 7.584 9.733 1.00 86.19 168 VAL A O 1
ATOM 1207 N N . LEU A 1 169 ? -7.072 9.140 9.480 1.00 88.19 169 LEU A N 1
ATOM 1208 C CA . LEU A 1 169 ? -7.644 9.006 10.822 1.00 88.19 169 LEU A CA 1
ATOM 1209 C C . LEU A 1 169 ? -9.148 9.282 10.822 1.00 88.19 169 LEU A C 1
ATOM 1211 O O . LEU A 1 169 ? -9.648 10.097 10.048 1.00 88.19 169 LEU A O 1
ATOM 1215 N N . ASP A 1 170 ? -9.845 8.634 11.745 1.00 91.12 170 ASP A N 1
ATOM 1216 C CA . ASP A 1 170 ? -11.268 8.816 11.976 1.00 91.12 170 ASP A CA 1
ATOM 1217 C C . ASP A 1 170 ? -11.469 9.996 12.930 1.00 91.12 170 ASP A C 1
ATOM 1219 O O . ASP A 1 170 ? -10.866 10.061 14.013 1.00 91.12 170 ASP A O 1
ATOM 1223 N N . ALA A 1 171 ? -12.364 10.913 12.581 1.00 91.12 171 ALA A N 1
ATOM 1224 C CA . ALA A 1 171 ? -12.694 12.061 13.412 1.00 91.12 171 ALA A CA 1
ATOM 1225 C C . ALA A 1 171 ? -14.206 12.295 13.475 1.00 91.12 171 ALA A C 1
ATOM 1227 O O . ALA A 1 171 ? -14.959 11.852 12.619 1.00 91.12 171 ALA A O 1
ATOM 1228 N N . GLU A 1 172 ? -14.656 13.011 14.497 1.00 92.50 172 GLU A N 1
ATOM 1229 C CA . GLU A 1 172 ? -16.041 13.454 14.642 1.00 92.50 172 GLU A CA 1
ATOM 1230 C C . GLU A 1 172 ? -16.077 14.978 14.546 1.00 92.50 172 GLU A C 1
ATOM 1232 O O . GLU A 1 172 ? -15.439 15.671 15.347 1.00 92.50 172 GLU A O 1
ATOM 1237 N N . VAL A 1 173 ? -16.812 15.508 13.572 1.00 92.19 173 VAL A N 1
ATOM 1238 C CA . VAL A 1 173 ? -17.010 16.950 13.414 1.00 92.19 173 VAL A CA 1
ATOM 1239 C C . VAL A 1 173 ? -17.974 17.427 14.490 1.00 92.19 173 VAL A C 1
ATOM 1241 O O . VAL A 1 173 ? -19.090 16.924 14.598 1.00 92.19 173 VAL A O 1
ATOM 1244 N N . ARG A 1 174 ? -17.516 18.390 15.294 1.00 92.31 174 ARG A N 1
ATOM 1245 C CA . ARG A 1 174 ? -18.279 19.041 16.369 1.00 92.31 174 ARG A CA 1
ATOM 1246 C C . ARG A 1 174 ? -18.933 20.329 15.895 1.00 92.31 174 ARG A C 1
ATOM 1248 O O . ARG A 1 174 ? -20.044 20.657 16.307 1.00 92.31 174 ARG A O 1
ATOM 1255 N N . ARG A 1 175 ? -18.230 21.059 15.034 1.00 91.69 175 ARG A N 1
ATOM 1256 C CA . ARG A 1 175 ? -18.677 22.326 14.467 1.00 91.69 175 ARG A CA 1
ATOM 1257 C C . ARG A 1 175 ? -18.121 22.449 13.057 1.00 91.69 175 ARG A C 1
ATOM 1259 O O . ARG A 1 175 ? -16.945 22.168 12.846 1.00 91.69 175 ARG A O 1
ATOM 1266 N N . VAL A 1 176 ? -18.951 22.844 12.104 1.00 91.25 176 VAL A N 1
ATOM 1267 C CA . VAL A 1 176 ? -18.537 23.066 10.715 1.00 91.25 176 VAL A CA 1
ATOM 1268 C C . VAL A 1 176 ? -19.018 24.429 10.251 1.00 91.25 176 VAL A C 1
ATOM 1270 O O . VAL A 1 176 ? -20.153 24.815 10.524 1.00 91.25 176 VAL A O 1
ATOM 1273 N N . THR A 1 177 ? -18.149 25.151 9.560 1.00 91.31 177 THR A N 1
ATOM 1274 C CA . THR A 1 177 ? -18.469 26.396 8.870 1.00 91.31 177 THR A CA 1
ATOM 1275 C C . THR A 1 177 ? -18.514 26.095 7.379 1.00 91.31 177 THR A C 1
ATOM 1277 O O . THR A 1 177 ? -17.499 25.695 6.802 1.00 91.31 177 THR A O 1
ATOM 1280 N N . GLY A 1 178 ? -19.704 26.224 6.789 1.00 84.62 178 GLY A N 1
ATOM 1281 C CA . GLY A 1 178 ? -19.937 25.980 5.366 1.00 84.62 178 GLY A CA 1
ATOM 1282 C C . GLY A 1 178 ? -19.533 27.169 4.476 1.00 84.62 178 GLY A C 1
ATOM 1283 O O . GLY A 1 178 ? -19.216 28.240 5.000 1.00 84.62 178 GLY A O 1
ATOM 1284 N N . PRO A 1 179 ? -19.612 27.025 3.138 1.00 74.81 179 PRO A N 1
ATOM 1285 C CA . PRO A 1 179 ? -19.218 28.057 2.169 1.00 74.81 179 PRO A CA 1
ATOM 1286 C C . PRO A 1 179 ? -19.966 29.394 2.313 1.00 74.81 179 PRO A C 1
ATOM 1288 O O . PRO A 1 179 ? -19.405 30.445 2.026 1.00 74.81 179 PRO A O 1
ATOM 1291 N N . GLY A 1 180 ? -21.217 29.370 2.792 1.00 75.06 180 GLY A N 1
ATOM 1292 C CA . GLY A 1 180 ? -22.024 30.567 3.071 1.00 75.06 180 GLY A CA 1
ATOM 1293 C C . GLY A 1 180 ? -21.776 31.210 4.442 1.00 75.06 180 GLY A C 1
ATOM 1294 O O . GLY A 1 180 ? -22.595 32.001 4.900 1.00 75.06 180 GLY A O 1
ATOM 1295 N N . GLY A 1 181 ? -20.718 30.814 5.158 1.00 78.19 181 GLY A N 1
ATOM 1296 C CA . GLY A 1 181 ? -20.409 31.299 6.509 1.00 78.19 181 GLY A CA 1
ATOM 1297 C C . GLY A 1 181 ? -21.323 30.741 7.608 1.00 78.19 181 GLY A C 1
ATOM 1298 O O . GLY A 1 181 ? -21.111 31.015 8.788 1.00 78.19 181 GLY A O 1
ATOM 1299 N N . THR A 1 182 ? -22.322 29.924 7.257 1.00 83.38 182 THR A N 1
ATOM 1300 C CA . THR A 1 182 ? -23.219 29.272 8.218 1.00 83.38 182 THR A CA 1
ATOM 1301 C C . THR A 1 182 ? -22.448 28.285 9.080 1.00 83.38 182 THR A C 1
ATOM 1303 O O . THR A 1 182 ? -21.808 27.364 8.563 1.00 83.38 182 THR A O 1
ATOM 1306 N N . VAL A 1 183 ? -22.548 28.453 10.397 1.00 87.56 183 VAL A N 1
ATOM 1307 C CA . VAL A 1 183 ? -21.885 27.586 11.367 1.00 87.56 183 VAL A CA 1
ATOM 1308 C C . VAL A 1 183 ? -22.890 26.601 11.952 1.00 87.56 183 VAL A C 1
ATOM 1310 O O . VAL A 1 183 ? -23.845 27.001 12.615 1.00 87.56 183 VAL A O 1
ATOM 1313 N N . THR A 1 184 ? -22.654 25.308 11.760 1.00 88.62 184 THR A N 1
ATOM 1314 C CA . THR A 1 184 ? -23.527 24.238 12.253 1.00 88.62 184 THR A CA 1
ATOM 1315 C C . THR A 1 184 ? -22.798 23.400 13.296 1.00 88.62 184 THR A C 1
ATOM 1317 O O . THR A 1 184 ? -21.711 22.877 13.046 1.00 88.62 184 THR A O 1
ATOM 1320 N N . ALA A 1 185 ? -23.393 23.262 14.482 1.00 88.50 185 ALA A N 1
ATOM 1321 C CA . ALA A 1 185 ? -22.943 22.300 15.483 1.00 88.50 185 ALA A CA 1
ATOM 1322 C C . ALA A 1 185 ? -23.487 20.912 15.130 1.00 88.50 185 ALA A C 1
ATOM 1324 O O . ALA A 1 185 ? -24.676 20.762 14.857 1.00 88.50 185 ALA A O 1
ATOM 1325 N N . THR A 1 186 ? -22.625 19.900 15.128 1.00 87.94 186 THR A N 1
ATOM 1326 C CA . THR A 1 186 ? -23.009 18.534 14.760 1.00 87.94 186 THR A CA 1
ATOM 1327 C C . THR A 1 186 ? -22.178 17.495 15.515 1.00 87.94 186 THR A C 1
ATOM 1329 O O . THR A 1 186 ? -21.289 17.834 16.295 1.00 87.94 186 THR A O 1
ATOM 1332 N N . ARG A 1 187 ? -22.516 16.219 15.346 1.00 86.25 187 ARG A N 1
ATOM 1333 C CA . ARG A 1 187 ? -21.785 15.056 15.864 1.00 86.25 187 ARG A CA 1
ATOM 1334 C C . ARG A 1 187 ? -21.663 14.017 14.762 1.00 86.25 187 ARG A C 1
ATOM 1336 O O . ARG A 1 187 ? -22.228 12.933 14.841 1.00 86.25 187 ARG A O 1
ATOM 1343 N N . THR A 1 188 ? -20.983 14.401 13.689 1.00 87.75 188 THR A N 1
ATOM 1344 C CA . THR A 1 188 ? -20.961 13.610 12.457 1.00 87.75 188 THR A CA 1
ATOM 1345 C C . THR A 1 188 ? -19.579 12.986 12.254 1.00 87.75 188 THR A C 1
ATOM 1347 O O . THR A 1 188 ? -18.588 13.723 12.239 1.00 87.75 188 THR A O 1
ATOM 1350 N N . PRO A 1 189 ? -19.470 11.655 12.096 1.00 90.12 189 PRO A N 1
ATOM 1351 C CA . PRO A 1 189 ? -18.193 11.000 11.842 1.00 90.12 189 PRO A CA 1
ATOM 1352 C C . PRO A 1 189 ? -17.712 11.261 10.408 1.00 90.12 189 PRO A C 1
ATOM 1354 O O . PRO A 1 189 ? -18.472 11.143 9.445 1.00 90.12 189 PRO A O 1
ATOM 1357 N N . VAL A 1 190 ? -16.428 11.581 10.271 1.00 90.81 190 VAL A N 1
ATOM 1358 C CA . VAL A 1 190 ? -15.733 11.837 9.005 1.00 90.81 190 VAL A CA 1
ATOM 1359 C C . VAL A 1 190 ? -14.408 11.084 8.949 1.00 90.81 190 VAL A C 1
ATOM 1361 O O . VAL A 1 190 ? -13.761 10.846 9.974 1.00 90.81 190 VAL A O 1
ATOM 1364 N N . LEU A 1 191 ? -13.983 10.742 7.737 1.00 91.25 191 LEU A N 1
ATOM 1365 C CA . LEU A 1 191 ? -12.660 10.181 7.478 1.00 91.25 191 LEU A CA 1
ATOM 1366 C C . LEU A 1 191 ? -11.717 11.295 7.022 1.00 91.25 191 LEU A C 1
ATOM 1368 O O . LEU A 1 191 ? -11.946 11.900 5.978 1.00 91.25 191 LEU A O 1
ATOM 1372 N N . LEU A 1 192 ? -10.647 11.563 7.767 1.00 89.94 192 LEU A N 1
ATOM 1373 C CA . LEU A 1 192 ? -9.652 12.562 7.384 1.00 89.94 192 LEU A CA 1
ATOM 1374 C C . LEU A 1 192 ? -8.508 11.891 6.613 1.00 89.94 192 LEU A C 1
ATOM 1376 O O . LEU A 1 192 ? -7.891 10.957 7.124 1.00 89.94 192 LEU A O 1
ATOM 1380 N N . ILE A 1 193 ? -8.205 12.376 5.404 1.00 87.44 193 ILE A N 1
ATOM 1381 C CA . ILE A 1 193 ? -7.094 11.885 4.570 1.00 87.44 193 ILE A CA 1
ATOM 1382 C C . ILE A 1 193 ? -6.101 13.021 4.323 1.00 87.44 193 ILE A C 1
ATOM 1384 O O . ILE A 1 193 ? -6.360 13.919 3.525 1.00 87.44 193 ILE A O 1
ATOM 1388 N N . VAL A 1 194 ? -4.940 12.945 4.969 1.00 84.00 194 VAL A N 1
ATOM 1389 C CA . VAL A 1 194 ? -3.841 13.911 4.862 1.00 84.00 194 VAL A CA 1
ATOM 1390 C C . VAL A 1 194 ? -2.759 13.342 3.951 1.00 84.00 194 VAL A C 1
ATOM 1392 O O . VAL A 1 194 ? -2.182 12.296 4.247 1.00 84.00 194 VAL A O 1
ATOM 1395 N N . ARG A 1 195 ? -2.442 14.007 2.839 1.00 73.56 195 ARG A N 1
ATOM 1396 C CA . ARG A 1 195 ? -1.329 13.580 1.974 1.00 73.56 195 ARG A CA 1
ATOM 1397 C C . ARG A 1 195 ? 0.009 13.820 2.677 1.00 73.56 195 ARG A C 1
ATOM 1399 O O . ARG A 1 195 ? 0.251 14.918 3.170 1.00 73.56 195 ARG A O 1
ATOM 1406 N N . ALA A 1 196 ? 0.896 12.821 2.698 1.00 61.25 196 ALA A N 1
ATOM 1407 C CA . ALA A 1 196 ? 2.289 13.065 3.058 1.00 61.25 196 ALA A CA 1
ATOM 1408 C C . ALA A 1 196 ? 2.955 13.771 1.873 1.00 61.25 196 ALA A C 1
ATOM 1410 O O . ALA A 1 196 ? 3.052 13.192 0.790 1.00 61.25 196 ALA A O 1
ATOM 1411 N N . GLY A 1 197 ? 3.385 15.019 2.060 1.00 50.62 197 GLY A N 1
ATOM 1412 C CA . GLY A 1 197 ? 4.202 15.717 1.067 1.00 50.62 197 GLY A CA 1
ATOM 1413 C C . GLY A 1 197 ? 5.479 14.931 0.731 1.00 50.62 197 GLY A C 1
ATOM 1414 O O . GLY A 1 197 ? 5.961 14.120 1.526 1.00 50.62 197 GLY A O 1
ATOM 1415 N N . ALA A 1 198 ? 6.023 15.142 -0.467 1.00 39.59 198 ALA A N 1
ATOM 1416 C CA . ALA A 1 198 ? 7.230 14.458 -0.932 1.00 39.59 198 ALA A CA 1
ATOM 1417 C C . ALA A 1 198 ? 8.545 15.028 -0.338 1.00 39.59 198 ALA A C 1
ATOM 1419 O O . ALA A 1 198 ? 9.586 14.389 -0.488 1.00 39.59 198 ALA A O 1
ATOM 1420 N N . SER A 1 199 ? 8.502 16.169 0.367 1.00 37.31 199 SER A N 1
ATOM 1421 C CA . SER A 1 199 ? 9.658 16.910 0.908 1.00 37.31 199 SER A CA 1
ATOM 1422 C C . SER A 1 199 ? 10.070 16.494 2.335 1.00 37.31 199 SER A C 1
ATOM 1424 O O . SER A 1 199 ? 9.286 15.922 3.091 1.00 37.31 199 SER A O 1
ATOM 1426 N N . GLY A 1 200 ? 11.318 16.779 2.734 1.00 38.69 200 GLY A N 1
ATOM 1427 C CA . GLY A 1 200 ? 11.877 16.435 4.055 1.00 38.69 200 GLY A CA 1
ATOM 1428 C C . GLY A 1 200 ? 11.108 17.013 5.255 1.00 38.69 200 GLY A C 1
ATOM 1429 O O . GLY A 1 200 ? 10.973 16.331 6.271 1.00 38.69 200 GLY A O 1
ATOM 1430 N N . GLU A 1 201 ? 10.501 18.196 5.109 1.00 38.88 201 GLU A N 1
ATOM 1431 C CA . GLU A 1 201 ? 9.616 18.809 6.117 1.00 38.88 201 GLU A CA 1
ATOM 1432 C C . GLU A 1 201 ? 8.281 18.065 6.280 1.00 38.88 201 GLU A C 1
ATOM 1434 O O . GLU A 1 201 ? 7.696 18.015 7.368 1.00 38.88 201 GLU A O 1
ATOM 1439 N N . ALA A 1 202 ? 7.820 17.387 5.224 1.00 46.16 202 ALA A N 1
ATOM 1440 C CA . ALA A 1 202 ? 6.638 16.541 5.297 1.00 46.16 202 ALA A CA 1
ATOM 1441 C C . ALA A 1 202 ? 6.860 15.328 6.211 1.00 46.16 202 ALA A C 1
ATOM 1443 O O . ALA A 1 202 ? 5.893 14.804 6.758 1.00 46.16 202 ALA A O 1
ATOM 1444 N N . GLY A 1 203 ? 8.110 14.909 6.444 1.00 48.81 203 GLY A N 1
ATOM 1445 C CA . GLY A 1 203 ? 8.435 13.880 7.431 1.00 48.81 203 GLY A CA 1
ATOM 1446 C C . GLY A 1 203 ? 8.056 14.296 8.853 1.00 48.81 203 GLY A C 1
ATOM 1447 O O . GLY A 1 203 ? 7.501 13.490 9.603 1.00 48.81 203 GLY A O 1
ATOM 1448 N N . GLU A 1 204 ? 8.284 15.562 9.209 1.00 55.41 204 GLU A N 1
ATOM 1449 C CA . GLU A 1 204 ? 7.948 16.085 10.532 1.00 55.41 204 GLU A CA 1
ATOM 1450 C C . GLU A 1 204 ? 6.455 16.413 10.655 1.00 55.41 204 GLU A C 1
ATOM 1452 O O . GLU A 1 204 ? 5.839 16.064 11.665 1.00 55.41 204 GLU A O 1
ATOM 1457 N N . SER A 1 205 ? 5.837 16.980 9.609 1.00 63.34 205 SER A N 1
ATOM 1458 C CA . SER A 1 205 ? 4.379 17.175 9.560 1.00 63.34 205 SER A CA 1
ATOM 1459 C C . SER A 1 205 ? 3.642 15.839 9.709 1.00 63.34 205 SER A C 1
ATOM 1461 O O . SER A 1 205 ? 2.817 15.676 10.610 1.00 63.34 205 SER A O 1
ATOM 1463 N N . VAL A 1 206 ? 4.017 14.819 8.928 1.00 70.31 206 VAL A N 1
ATOM 1464 C CA . VAL A 1 206 ? 3.466 13.458 9.036 1.00 70.31 206 VAL A CA 1
ATOM 1465 C C . VAL A 1 206 ? 3.719 12.866 10.419 1.00 70.31 206 VAL A C 1
ATOM 1467 O O . VAL A 1 206 ? 2.808 12.276 10.997 1.00 70.31 206 VAL A O 1
ATOM 1470 N N . ALA A 1 207 ? 4.912 13.046 10.994 1.00 70.50 207 ALA A N 1
ATOM 1471 C CA . ALA A 1 207 ? 5.198 12.588 12.351 1.00 70.50 207 ALA A CA 1
ATOM 1472 C C . ALA A 1 207 ? 4.298 13.263 13.399 1.00 70.50 207 ALA A C 1
ATOM 1474 O O . ALA A 1 207 ? 3.891 12.604 14.353 1.00 70.50 207 ALA A O 1
ATOM 1475 N N . ARG A 1 208 ? 3.948 14.545 13.232 1.00 77.12 208 ARG A N 1
ATOM 1476 C CA . ARG A 1 208 ? 3.015 15.261 14.120 1.00 77.12 208 ARG A CA 1
ATOM 1477 C C . ARG A 1 208 ? 1.583 14.772 13.950 1.00 77.12 208 ARG A C 1
ATOM 1479 O O . ARG A 1 208 ? 0.933 14.503 14.958 1.00 77.12 208 ARG A O 1
ATOM 1486 N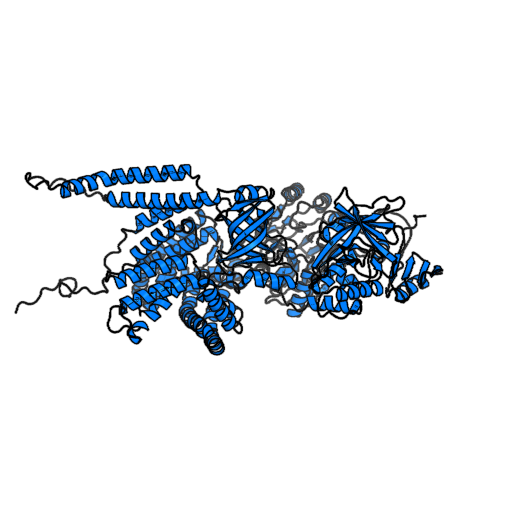 N . TRP A 1 209 ? 1.130 14.555 12.715 1.00 82.19 209 TRP A N 1
ATOM 1487 C CA . TRP A 1 209 ? -0.156 13.908 12.454 1.00 82.19 209 TRP A CA 1
ATOM 1488 C C . TRP A 1 209 ? -0.219 12.528 13.115 1.00 82.19 209 TRP A C 1
ATOM 1490 O O . TRP A 1 209 ? -1.192 12.252 13.798 1.00 82.19 209 TRP A O 1
ATOM 1500 N N . LEU A 1 210 ? 0.841 11.714 13.027 1.00 80.19 210 LEU A N 1
ATOM 1501 C CA . LEU A 1 210 ? 0.949 10.387 13.663 1.00 80.19 210 LEU A CA 1
ATOM 1502 C C . LEU A 1 210 ? 1.048 10.409 15.200 1.00 80.19 210 LEU A C 1
ATOM 1504 O O . LEU A 1 210 ? 0.860 9.370 15.835 1.00 80.19 210 LEU A O 1
ATOM 1508 N N . ARG A 1 211 ? 1.363 11.559 15.809 1.00 80.25 211 ARG A N 1
ATOM 1509 C CA . ARG A 1 211 ? 1.417 11.743 17.272 1.00 80.25 211 ARG A CA 1
ATOM 1510 C C . ARG A 1 211 ? 0.070 12.132 17.879 1.00 80.25 211 ARG A C 1
ATOM 1512 O O . ARG A 1 211 ? -0.037 12.167 19.104 1.00 80.25 211 ARG A O 1
ATOM 1519 N N . LEU A 1 212 ? -0.937 12.438 17.059 1.00 86.12 212 LEU A N 1
ATOM 1520 C CA . LEU A 1 212 ? -2.274 12.756 17.548 1.00 86.12 212 LEU A CA 1
ATOM 1521 C C . LEU A 1 212 ? -2.859 11.566 18.313 1.00 86.12 212 LEU A C 1
ATOM 1523 O O . LEU A 1 212 ? -2.768 10.420 17.876 1.00 86.12 212 LEU A O 1
ATOM 1527 N N . LEU A 1 213 ? -3.468 11.864 19.458 1.00 87.69 213 LEU A N 1
ATOM 1528 C CA . LEU A 1 213 ? -4.140 10.881 20.297 1.00 87.69 213 LEU A CA 1
ATOM 1529 C C . LEU A 1 213 ? -5.659 11.019 20.134 1.00 87.69 213 LEU A C 1
ATOM 1531 O O . LEU A 1 213 ? -6.156 12.118 19.864 1.00 87.69 213 LEU A O 1
ATOM 1535 N N . PRO A 1 214 ? -6.428 9.940 20.353 1.00 87.06 214 PRO A N 1
ATOM 1536 C CA . PRO A 1 214 ? -7.875 10.047 20.470 1.00 87.06 214 PRO A CA 1
ATOM 1537 C C . PRO A 1 214 ? -8.263 11.097 21.518 1.00 87.06 214 PRO A C 1
ATOM 1539 O O . PRO A 1 214 ? -7.560 11.287 22.514 1.00 87.06 214 PRO A O 1
ATOM 1542 N N . SER A 1 215 ? -9.399 11.762 21.317 1.00 90.25 215 SER A N 1
ATOM 1543 C CA . SER A 1 215 ? -9.900 12.927 22.066 1.00 90.25 215 SER A CA 1
ATOM 1544 C C . SER A 1 215 ? -9.172 14.260 21.844 1.00 90.25 215 SER A C 1
ATOM 1546 O O . SER A 1 215 ? -9.613 15.268 22.397 1.00 90.25 215 SER A O 1
ATOM 1548 N N . THR A 1 216 ? -8.117 14.314 21.021 1.00 91.31 216 THR A N 1
ATOM 1549 C CA . THR A 1 216 ? -7.521 15.595 20.610 1.00 91.31 216 THR A CA 1
ATOM 1550 C C . THR A 1 216 ? -8.512 16.387 19.757 1.00 91.31 216 THR A C 1
ATOM 1552 O O . THR A 1 216 ? -9.094 15.845 18.815 1.00 91.31 216 THR A O 1
ATOM 1555 N N . ARG A 1 217 ? -8.702 17.673 20.076 1.00 92.88 217 ARG A N 1
ATOM 1556 C CA . ARG A 1 217 ? -9.537 18.584 19.283 1.00 92.88 217 ARG A CA 1
ATOM 1557 C C . ARG A 1 217 ? -8.674 19.364 18.307 1.00 92.88 217 ARG A C 1
ATOM 1559 O O . ARG A 1 217 ? -7.646 19.918 18.697 1.00 92.88 217 ARG A O 1
ATOM 1566 N N . LEU A 1 218 ? -9.102 19.391 17.055 1.00 92.12 218 LEU A N 1
ATOM 1567 C CA . LEU A 1 218 ? -8.417 20.014 15.935 1.00 92.12 218 LEU A CA 1
ATOM 1568 C C . LEU A 1 218 ? -9.358 20.985 15.234 1.00 92.12 218 LEU A C 1
ATOM 1570 O O . LEU A 1 218 ? -10.567 20.772 15.205 1.00 92.12 218 LEU A O 1
ATOM 1574 N N . GLN A 1 219 ? -8.788 22.012 14.624 1.00 90.56 219 GLN A N 1
ATOM 1575 C CA . GLN A 1 219 ? -9.464 22.857 13.653 1.00 90.56 219 GLN A CA 1
ATOM 1576 C C . GLN A 1 219 ? -8.671 22.805 12.350 1.00 90.56 219 GLN A C 1
ATOM 1578 O O . GLN A 1 219 ? -7.452 22.976 12.363 1.00 90.56 219 GLN A O 1
ATOM 1583 N N . LEU A 1 220 ? -9.343 22.541 11.234 1.00 90.38 220 LEU A N 1
ATOM 1584 C CA . LEU A 1 220 ? -8.712 22.575 9.918 1.00 90.38 220 LEU A CA 1
ATOM 1585 C C . LEU A 1 220 ? -9.702 22.996 8.837 1.00 90.38 220 LEU A C 1
ATOM 1587 O O . LEU A 1 220 ? -10.905 22.762 8.965 1.00 90.38 220 LEU A O 1
ATOM 1591 N N . ALA A 1 221 ? -9.172 23.615 7.788 1.00 88.19 221 ALA A N 1
ATOM 1592 C CA . ALA A 1 221 ? -9.884 23.862 6.547 1.00 88.19 221 ALA A CA 1
ATOM 1593 C C . ALA A 1 221 ? -9.565 22.742 5.549 1.00 88.19 221 ALA A C 1
ATOM 1595 O O . ALA A 1 221 ? -8.462 22.180 5.561 1.00 88.19 221 ALA A O 1
ATOM 1596 N N . GLY A 1 222 ? -10.554 22.356 4.753 1.00 87.44 222 GLY A N 1
ATOM 1597 C CA . GLY A 1 222 ? -10.376 21.315 3.760 1.00 87.44 222 GLY A CA 1
ATOM 1598 C C . GLY A 1 222 ? -11.598 21.087 2.894 1.00 87.44 222 GLY A C 1
ATOM 1599 O O . GLY A 1 222 ? -12.687 21.612 3.130 1.00 87.44 222 GLY A O 1
ATOM 1600 N N . ARG A 1 223 ? -11.414 20.233 1.894 1.00 88.12 223 ARG A N 1
ATOM 1601 C CA . ARG A 1 223 ? -12.459 19.834 0.961 1.00 88.12 223 ARG A CA 1
ATOM 1602 C C . ARG A 1 223 ? -13.154 18.565 1.430 1.00 88.12 223 ARG A C 1
ATOM 1604 O O . ARG A 1 223 ? -12.486 17.568 1.722 1.00 88.12 223 ARG A O 1
ATOM 1611 N N . LEU A 1 224 ? -14.481 18.590 1.470 1.00 88.12 224 LEU A N 1
ATOM 1612 C CA . LEU A 1 224 ? -15.280 17.385 1.652 1.00 88.12 224 LEU A CA 1
ATOM 1613 C C . LEU A 1 224 ? -15.362 16.602 0.336 1.00 88.12 224 LEU A C 1
ATOM 1615 O O . LEU A 1 224 ? -15.207 17.147 -0.753 1.00 88.12 224 LEU A O 1
ATOM 1619 N N . ALA A 1 225 ? -15.567 15.301 0.448 1.00 86.31 225 ALA A N 1
ATOM 1620 C CA . ALA A 1 225 ? -15.842 14.393 -0.651 1.00 86.31 225 ALA A CA 1
ATOM 1621 C C . ALA A 1 225 ? -16.765 13.284 -0.135 1.00 86.31 225 ALA A C 1
ATOM 1623 O O . ALA A 1 225 ? -16.677 12.936 1.052 1.00 86.31 225 ALA A O 1
ATOM 1624 N N . PRO A 1 226 ? -17.625 12.706 -0.985 1.00 84.12 226 PRO A N 1
ATOM 1625 C CA . PRO A 1 226 ? -18.467 11.604 -0.560 1.00 84.12 226 PRO A CA 1
ATOM 1626 C C . PRO A 1 226 ? -17.601 10.375 -0.229 1.00 84.12 226 PRO A C 1
ATOM 1628 O O . PRO A 1 226 ? -16.506 10.209 -0.793 1.00 84.12 226 PRO A O 1
ATOM 1631 N N . PRO A 1 227 ? -18.044 9.515 0.706 1.00 80.06 227 PRO A N 1
ATOM 1632 C CA . PRO A 1 227 ? -17.411 8.220 0.919 1.00 80.06 227 PRO A CA 1
ATOM 1633 C C . PRO A 1 227 ? -17.470 7.371 -0.360 1.00 80.06 227 PRO A C 1
ATOM 1635 O O . PRO A 1 227 ? -18.353 7.538 -1.199 1.00 80.06 227 PRO A O 1
ATOM 1638 N N . LEU A 1 228 ? -16.508 6.458 -0.520 1.00 70.19 228 LEU A N 1
ATOM 1639 C CA . LEU A 1 228 ? -16.429 5.587 -1.700 1.00 70.19 228 LEU A CA 1
ATOM 1640 C C . LEU A 1 228 ? -17.612 4.614 -1.767 1.00 70.19 228 LEU A C 1
ATOM 1642 O O . LEU A 1 228 ? -18.066 4.298 -2.864 1.00 70.19 228 LEU A O 1
ATOM 1646 N N . ASN A 1 229 ? -18.105 4.159 -0.611 1.00 68.69 229 ASN A N 1
ATOM 1647 C CA . ASN A 1 229 ? -19.274 3.294 -0.520 1.00 68.69 229 ASN A CA 1
ATOM 1648 C C . ASN A 1 229 ? -20.381 3.976 0.288 1.00 68.69 229 ASN A C 1
ATOM 1650 O O . ASN A 1 229 ? -20.134 4.523 1.361 1.00 68.69 229 ASN A O 1
ATOM 1654 N N . ALA A 1 230 ? -21.627 3.855 -0.174 1.00 59.69 230 ALA A N 1
ATOM 1655 C CA . ALA A 1 230 ? -22.799 4.393 0.524 1.00 59.69 230 ALA A CA 1
ATOM 1656 C C . ALA A 1 230 ? -23.060 3.738 1.901 1.00 59.69 230 ALA A C 1
ATOM 1658 O O . ALA A 1 230 ? -23.783 4.296 2.723 1.00 59.69 230 ALA A O 1
ATOM 1659 N N . ASP A 1 231 ? -22.466 2.566 2.153 1.00 63.09 231 ASP A N 1
ATOM 1660 C CA . ASP A 1 231 ? -22.542 1.814 3.413 1.00 63.09 231 ASP A CA 1
ATOM 1661 C C . ASP A 1 231 ? -21.379 2.109 4.385 1.00 63.09 231 ASP A C 1
ATOM 1663 O O . ASP A 1 231 ? -21.271 1.457 5.430 1.00 63.09 231 ASP A O 1
ATOM 1667 N N . ASP A 1 232 ? -20.485 3.052 4.062 1.00 70.56 232 ASP A N 1
ATOM 1668 C CA . ASP A 1 232 ? -19.372 3.408 4.944 1.00 70.56 232 ASP A CA 1
ATOM 1669 C C . ASP A 1 232 ? -19.875 4.052 6.253 1.00 70.56 232 ASP A C 1
ATOM 1671 O O . ASP A 1 232 ? -20.863 4.783 6.300 1.00 70.56 232 ASP A O 1
ATOM 1675 N N . ARG A 1 233 ? -19.141 3.830 7.350 1.00 80.69 233 ARG A N 1
ATOM 1676 C CA . ARG A 1 233 ? -19.433 4.383 8.693 1.00 80.69 233 ARG A CA 1
ATOM 1677 C C . ARG A 1 233 ? -19.207 5.898 8.831 1.00 80.69 233 ARG A C 1
ATOM 1679 O O . ARG A 1 233 ? -19.173 6.413 9.949 1.00 80.69 233 ARG A O 1
ATOM 1686 N N . PHE A 1 234 ? -18.964 6.595 7.724 1.00 85.56 234 PHE A N 1
ATOM 1687 C CA . PHE A 1 234 ? -18.596 8.007 7.682 1.00 85.56 234 PHE A CA 1
ATOM 1688 C C . PHE A 1 234 ? -19.582 8.761 6.804 1.00 85.56 234 PHE A C 1
ATOM 1690 O O . PHE A 1 234 ? -19.937 8.294 5.728 1.00 85.56 234 PHE A O 1
ATOM 1697 N N . ALA A 1 235 ? -19.974 9.954 7.237 1.00 85.50 235 ALA A N 1
ATOM 1698 C CA . ALA A 1 235 ? -20.852 10.809 6.446 1.00 85.50 235 ALA A CA 1
ATOM 1699 C C . ALA A 1 235 ? -20.106 11.511 5.300 1.00 85.50 235 ALA A C 1
ATOM 1701 O O . ALA A 1 235 ? -20.713 11.870 4.299 1.00 85.50 235 ALA A O 1
ATOM 1702 N N . ALA A 1 236 ? -18.797 11.741 5.463 1.00 88.12 236 ALA A N 1
ATOM 1703 C CA . ALA A 1 236 ? -17.959 12.416 4.479 1.00 88.12 236 ALA A CA 1
ATOM 1704 C C . ALA A 1 236 ? -16.469 12.089 4.666 1.00 88.12 236 ALA A C 1
ATOM 1706 O O . ALA A 1 236 ? -16.015 11.734 5.761 1.00 88.12 236 ALA A O 1
ATOM 1707 N N . VAL A 1 237 ? -15.693 12.275 3.600 1.00 90.06 237 VAL A N 1
ATOM 1708 C CA . VAL A 1 237 ? -14.228 12.269 3.608 1.00 90.06 237 VAL A CA 1
ATOM 1709 C C . VAL A 1 237 ? -13.738 13.712 3.583 1.00 90.06 237 VAL A C 1
ATOM 1711 O O . VAL A 1 237 ? -14.061 14.455 2.663 1.00 90.06 237 VAL A O 1
ATOM 1714 N N . LEU A 1 238 ? -12.932 14.112 4.562 1.00 89.44 238 LEU A N 1
ATOM 1715 C CA . LEU A 1 238 ? -12.331 15.441 4.634 1.00 89.44 238 LEU A CA 1
ATOM 1716 C C . LEU A 1 238 ? -10.865 15.372 4.193 1.00 89.44 238 LEU A C 1
ATOM 1718 O O . LEU A 1 238 ? -10.082 14.560 4.691 1.00 89.44 238 LEU A O 1
ATOM 1722 N N . ARG A 1 239 ? -10.485 16.225 3.244 1.00 88.12 239 ARG A N 1
ATOM 1723 C CA . ARG A 1 239 ? -9.109 16.373 2.758 1.00 88.12 239 ARG A CA 1
ATOM 1724 C C . ARG A 1 239 ? -8.622 17.778 3.117 1.00 88.12 239 ARG A C 1
ATOM 1726 O O . ARG A 1 239 ? -9.121 18.723 2.512 1.00 88.12 239 ARG A O 1
ATOM 1733 N N . PRO A 1 240 ? -7.716 17.936 4.098 1.00 84.38 240 PRO A N 1
ATOM 1734 C CA . PRO A 1 240 ? -7.234 19.250 4.502 1.00 84.38 240 PRO A CA 1
ATOM 1735 C C . PRO A 1 240 ? -6.477 19.946 3.370 1.00 84.38 240 PRO A C 1
ATOM 1737 O O . PRO A 1 240 ? -5.837 19.281 2.548 1.00 84.38 240 PRO A O 1
ATOM 1740 N N . ASP A 1 241 ? -6.538 21.275 3.349 1.00 69.50 241 ASP A N 1
ATOM 1741 C CA . ASP A 1 241 ? -5.762 22.078 2.407 1.00 69.50 241 ASP A CA 1
ATOM 1742 C C . ASP A 1 241 ? -4.291 22.103 2.827 1.00 69.50 241 ASP A C 1
ATOM 1744 O O . ASP A 1 241 ? -3.933 22.556 3.915 1.00 69.50 241 ASP A O 1
ATOM 1748 N N . GLY A 1 242 ? -3.423 21.593 1.954 1.00 57.38 242 GLY A N 1
ATOM 1749 C CA . GLY A 1 242 ? -1.985 21.520 2.201 1.00 57.38 242 GLY A CA 1
ATOM 1750 C C . GLY A 1 242 ? -1.557 20.449 3.217 1.00 57.38 242 GLY A C 1
ATOM 1751 O O . GLY A 1 242 ? -2.357 19.781 3.869 1.00 57.38 242 GLY A O 1
ATOM 1752 N N . ALA A 1 243 ? -0.240 20.271 3.345 1.00 52.09 243 ALA A N 1
ATOM 1753 C CA . ALA A 1 243 ? 0.385 19.400 4.350 1.00 52.09 243 ALA A CA 1
ATOM 1754 C C . ALA A 1 243 ? 0.696 20.155 5.663 1.00 52.09 243 ALA A C 1
ATOM 1756 O O . ALA A 1 243 ? 1.597 19.764 6.412 1.00 52.09 243 ALA A O 1
ATOM 1757 N N . GLY A 1 244 ? -0.017 21.261 5.909 1.00 53.78 244 GLY A N 1
ATOM 1758 C CA . GLY A 1 244 ? 0.186 22.161 7.040 1.00 53.78 244 GLY A CA 1
ATOM 1759 C C . GLY A 1 244 ? -0.102 21.518 8.399 1.00 53.78 244 GLY A C 1
ATOM 1760 O O . GLY A 1 244 ? -0.660 20.421 8.508 1.00 53.78 244 GLY A O 1
ATOM 1761 N N . GLN A 1 245 ? 0.326 22.203 9.459 1.00 64.38 245 GLN A N 1
ATOM 1762 C CA . GLN A 1 245 ? 0.247 21.694 10.827 1.00 64.38 245 GLN A CA 1
ATOM 1763 C C . GLN A 1 245 ? -1.217 21.568 11.294 1.00 64.38 245 GLN A C 1
ATOM 1765 O O . GLN A 1 245 ? -2.009 22.483 11.063 1.00 64.38 245 GLN A O 1
ATOM 1770 N N . PRO A 1 246 ? -1.595 20.486 12.005 1.00 71.19 246 PRO A N 1
ATOM 1771 C CA . PRO A 1 246 ? -2.915 20.404 12.618 1.00 71.19 246 PRO A CA 1
ATOM 1772 C C . PRO A 1 246 ? -3.043 21.470 13.716 1.00 71.19 246 PRO A C 1
ATOM 1774 O O . PRO A 1 246 ? -2.304 21.430 14.703 1.00 71.19 246 PRO A O 1
ATOM 1777 N N . ARG A 1 247 ? -3.993 22.409 13.592 1.00 83.38 247 ARG A N 1
ATOM 1778 C CA . ARG A 1 247 ? -4.259 23.401 14.647 1.00 83.38 247 ARG A CA 1
ATOM 1779 C C . ARG A 1 247 ? -4.983 22.722 15.809 1.00 83.38 247 ARG A C 1
ATOM 1781 O O . ARG A 1 247 ? -6.190 22.492 15.753 1.00 83.38 247 ARG A O 1
ATOM 1788 N N . ILE A 1 248 ? -4.242 22.375 16.860 1.00 86.44 248 ILE A N 1
ATOM 1789 C CA . ILE A 1 248 ? -4.795 21.739 18.062 1.00 86.44 248 ILE A CA 1
ATOM 1790 C C . ILE A 1 248 ? -5.515 22.800 18.901 1.00 86.44 248 ILE A C 1
ATOM 1792 O O . ILE A 1 248 ? -4.884 23.696 19.453 1.00 86.44 248 ILE A O 1
ATOM 1796 N N . THR A 1 249 ? -6.836 22.685 19.014 1.00 88.12 249 THR A N 1
ATOM 1797 C CA . THR A 1 249 ? -7.684 23.589 19.809 1.00 88.12 249 THR A CA 1
ATOM 1798 C C . THR A 1 249 ? -7.940 23.072 21.223 1.00 88.12 249 THR A C 1
ATOM 1800 O O . THR A 1 249 ? -8.373 23.826 22.091 1.00 88.12 249 THR A O 1
ATOM 1803 N N . GLY A 1 250 ? -7.663 21.793 21.491 1.00 87.44 250 GLY A N 1
ATOM 1804 C CA . GLY A 1 250 ? -7.805 21.211 22.822 1.00 87.44 250 GLY A CA 1
ATOM 1805 C C . GLY A 1 250 ? -6.955 19.953 23.008 1.00 87.44 250 GLY A C 1
ATOM 1806 O O . GLY A 1 250 ? -6.938 19.093 22.118 1.00 87.44 250 GLY A O 1
ATOM 1807 N N . PRO A 1 251 ? -6.258 19.812 24.153 1.00 88.12 251 PRO A N 1
ATOM 1808 C CA . PRO A 1 251 ? -5.435 18.642 24.422 1.00 88.12 251 PRO A CA 1
ATOM 1809 C C . PRO A 1 251 ? -6.302 17.387 24.624 1.00 88.12 251 PRO A C 1
ATOM 1811 O O . PRO A 1 251 ? -7.458 17.492 25.043 1.00 88.12 251 PRO A O 1
ATOM 1814 N N . PRO A 1 252 ? -5.743 16.186 24.395 1.00 88.38 252 PRO A N 1
ATOM 1815 C CA . PRO A 1 252 ? -6.439 14.938 24.688 1.00 88.38 252 PRO A CA 1
ATOM 1816 C C . PRO A 1 252 ? -6.714 14.798 26.192 1.00 88.38 252 PRO A C 1
ATOM 1818 O O . PRO A 1 252 ? -6.005 15.363 27.032 1.00 88.38 252 PRO A O 1
ATOM 1821 N N . THR A 1 253 ? -7.739 14.018 26.539 1.00 90.00 253 THR A N 1
ATOM 1822 C CA . THR A 1 253 ? -8.131 13.718 27.929 1.00 90.00 253 THR A CA 1
ATOM 1823 C C . THR A 1 253 ? -6.978 13.114 28.739 1.00 90.00 253 THR A C 1
ATOM 1825 O O . THR A 1 253 ? -6.095 12.463 28.184 1.00 90.00 253 THR A O 1
ATOM 1828 N N . ALA A 1 254 ? -6.980 13.290 30.067 1.00 87.94 254 ALA A N 1
ATOM 1829 C CA . ALA A 1 254 ? -5.914 12.772 30.936 1.00 87.94 254 ALA A CA 1
ATOM 1830 C C . ALA A 1 254 ? -5.698 11.256 30.770 1.00 87.94 254 ALA A C 1
ATOM 1832 O O . ALA A 1 254 ? -4.560 10.808 30.686 1.00 87.94 254 ALA A O 1
ATOM 1833 N N . LEU A 1 255 ? -6.790 10.499 30.629 1.00 86.81 255 LEU A N 1
ATOM 1834 C CA . LEU A 1 255 ? -6.781 9.059 30.377 1.00 86.81 255 LEU A CA 1
ATOM 1835 C C . LEU A 1 255 ? -6.096 8.690 29.046 1.00 86.81 255 LEU A C 1
ATOM 1837 O O . LEU A 1 255 ? -5.312 7.747 28.987 1.00 86.81 255 LEU A O 1
ATOM 1841 N N . GLN A 1 256 ? -6.362 9.441 27.974 1.00 87.50 256 GLN A N 1
ATOM 1842 C CA . GLN A 1 256 ? -5.704 9.216 26.684 1.00 87.50 256 GLN A CA 1
ATOM 1843 C C . GLN A 1 256 ? -4.245 9.681 26.698 1.00 87.50 256 GLN A C 1
ATOM 1845 O O . GLN A 1 256 ? -3.403 9.051 26.066 1.00 87.50 256 GLN A O 1
ATOM 1850 N N . ARG A 1 257 ? -3.911 10.734 27.458 1.00 87.38 257 ARG A N 1
ATOM 1851 C CA . ARG A 1 257 ? -2.519 11.173 27.651 1.00 87.38 257 ARG A CA 1
ATOM 1852 C C . ARG A 1 257 ? -1.679 10.124 28.366 1.00 87.38 257 ARG A C 1
ATOM 1854 O O . ARG A 1 257 ? -0.575 9.844 27.910 1.00 87.38 257 ARG A O 1
ATOM 1861 N N . THR A 1 258 ? -2.185 9.530 29.447 1.00 88.19 258 THR A N 1
ATOM 1862 C CA . THR A 1 258 ? -1.462 8.471 30.168 1.00 88.19 258 THR A CA 1
ATOM 1863 C C . THR A 1 258 ? -1.303 7.225 29.302 1.00 88.19 258 THR A C 1
ATOM 1865 O O . THR A 1 258 ? -0.195 6.707 29.186 1.00 88.19 258 THR A O 1
ATOM 1868 N N . ALA A 1 259 ? -2.361 6.793 28.607 1.00 87.94 259 ALA A N 1
ATOM 1869 C CA . ALA A 1 259 ? -2.278 5.693 27.645 1.00 87.94 259 ALA A CA 1
ATOM 1870 C C . ALA A 1 259 ? -1.280 5.989 26.509 1.00 87.94 259 ALA A C 1
ATOM 1872 O O . ALA A 1 259 ? -0.473 5.132 26.152 1.00 87.94 259 ALA A O 1
ATOM 1873 N N . GLY A 1 260 ? -1.283 7.214 25.976 1.00 85.88 260 GLY A N 1
ATOM 1874 C CA . GLY A 1 260 ? -0.319 7.678 24.979 1.00 85.88 260 GLY A CA 1
ATOM 1875 C C . GLY A 1 260 ? 1.124 7.649 25.491 1.00 85.88 260 GLY A C 1
ATOM 1876 O O . GLY A 1 260 ? 2.004 7.172 24.778 1.00 85.88 260 GLY A O 1
ATOM 1877 N N . GLY A 1 261 ? 1.356 8.076 26.736 1.00 86.81 261 GLY A N 1
ATOM 1878 C CA . GLY A 1 261 ? 2.658 8.006 27.405 1.00 86.81 261 GLY A CA 1
ATOM 1879 C C . GLY A 1 261 ? 3.157 6.571 27.597 1.00 86.81 261 GLY A C 1
ATOM 1880 O O . GLY A 1 261 ? 4.309 6.281 27.284 1.00 86.81 261 GLY A O 1
ATOM 1881 N N . LEU A 1 262 ? 2.281 5.647 28.009 1.00 90.38 262 LEU A N 1
ATOM 1882 C CA . LEU A 1 262 ? 2.599 4.216 28.131 1.00 90.38 262 LEU A CA 1
ATOM 1883 C C . LEU A 1 262 ? 3.004 3.604 26.781 1.00 90.38 262 LEU A C 1
ATOM 1885 O O . LEU A 1 262 ? 4.032 2.932 26.684 1.00 90.38 262 LEU A O 1
ATOM 1889 N N . ARG A 1 263 ? 2.236 3.881 25.717 1.00 90.06 263 ARG A N 1
ATOM 1890 C CA . ARG A 1 263 ? 2.553 3.424 24.351 1.00 90.06 263 ARG A CA 1
ATOM 1891 C C . ARG A 1 263 ? 3.863 4.028 23.843 1.00 90.06 263 ARG A C 1
ATOM 1893 O O . ARG A 1 263 ? 4.667 3.320 23.245 1.00 90.06 263 ARG A O 1
ATOM 1900 N N . ALA A 1 264 ? 4.092 5.320 24.084 1.00 87.50 264 ALA A N 1
ATOM 1901 C CA . ALA A 1 264 ? 5.327 6.002 23.701 1.00 87.50 264 ALA A CA 1
ATOM 1902 C C . ALA A 1 264 ? 6.548 5.438 24.444 1.00 87.50 264 ALA A C 1
ATOM 1904 O O . ALA A 1 264 ? 7.583 5.218 23.820 1.00 87.50 264 ALA A O 1
ATOM 1905 N N . GLY A 1 265 ? 6.408 5.134 25.737 1.00 90.50 265 GLY A N 1
ATOM 1906 C CA . GLY A 1 265 ? 7.446 4.479 26.531 1.00 90.50 265 GLY A CA 1
ATOM 1907 C C . GLY A 1 265 ? 7.804 3.094 25.993 1.00 90.50 265 GLY A C 1
ATOM 1908 O O . GLY A 1 265 ? 8.982 2.795 25.820 1.00 90.50 265 GLY A O 1
ATOM 1909 N N . LEU A 1 266 ? 6.802 2.277 25.638 1.00 92.31 266 LEU A N 1
ATOM 1910 C CA . LEU A 1 266 ? 7.046 0.978 25.001 1.00 92.31 266 LEU A CA 1
ATOM 1911 C C . LEU A 1 266 ? 7.728 1.133 23.632 1.00 92.31 266 LEU A C 1
ATOM 1913 O O . LEU A 1 266 ? 8.685 0.418 23.345 1.00 92.31 266 LEU A O 1
ATOM 1917 N N . ARG A 1 267 ? 7.292 2.091 22.800 1.00 90.31 267 ARG A N 1
ATOM 1918 C CA . ARG A 1 267 ? 7.954 2.395 21.518 1.00 90.31 267 ARG A CA 1
ATOM 1919 C C . ARG A 1 267 ? 9.434 2.714 21.722 1.00 90.31 267 ARG A C 1
ATOM 1921 O O . ARG A 1 267 ? 10.256 2.098 21.049 1.00 90.31 267 ARG A O 1
ATOM 1928 N N . ALA A 1 268 ? 9.755 3.597 22.668 1.00 90.62 268 ALA A N 1
ATOM 1929 C CA . ALA A 1 268 ? 11.130 3.965 23.000 1.00 90.62 268 ALA A CA 1
ATOM 1930 C C . ALA A 1 268 ? 11.953 2.750 23.463 1.00 90.62 268 ALA A C 1
ATOM 1932 O O . ALA A 1 268 ? 13.034 2.503 22.935 1.00 90.62 268 ALA A O 1
ATOM 1933 N N . ALA A 1 269 ? 11.402 1.921 24.358 1.00 93.19 269 ALA A N 1
ATOM 1934 C CA . ALA A 1 269 ? 12.066 0.705 24.835 1.00 93.19 269 ALA A CA 1
ATOM 1935 C C . ALA A 1 269 ? 12.385 -0.298 23.705 1.00 93.19 269 ALA A C 1
ATOM 1937 O O . ALA A 1 269 ? 13.338 -1.069 23.808 1.00 93.19 269 ALA A O 1
ATOM 1938 N N . THR A 1 270 ? 11.610 -0.284 22.614 1.00 93.75 270 THR A N 1
ATOM 1939 C CA . THR A 1 270 ? 11.812 -1.163 21.447 1.00 93.75 270 THR A CA 1
ATOM 1940 C C . THR A 1 270 ? 12.703 -0.582 20.349 1.00 93.75 270 THR A C 1
ATOM 1942 O O . THR A 1 270 ? 13.011 -1.294 19.395 1.00 93.75 270 THR A O 1
ATOM 1945 N N . ASP A 1 271 ? 13.137 0.681 20.437 1.00 90.38 271 ASP A N 1
ATOM 1946 C CA . ASP A 1 271 ? 13.805 1.370 19.320 1.00 90.38 271 ASP A CA 1
ATOM 1947 C C . ASP A 1 271 ? 15.118 0.709 18.873 1.00 90.38 271 ASP A C 1
ATOM 1949 O O . ASP A 1 271 ? 15.475 0.807 17.697 1.00 90.38 271 ASP A O 1
ATOM 1953 N N . ARG A 1 272 ? 15.791 -0.003 19.787 1.00 89.31 272 ARG A N 1
ATOM 1954 C CA . ARG A 1 272 ? 17.050 -0.729 19.548 1.00 89.31 272 ARG A CA 1
ATOM 1955 C C . ARG A 1 272 ? 16.877 -2.191 19.108 1.00 89.31 272 ARG A C 1
ATOM 1957 O O . ARG A 1 272 ? 17.877 -2.890 18.982 1.00 89.31 272 ARG A O 1
ATOM 1964 N N . LEU A 1 273 ? 15.646 -2.677 18.931 1.00 91.81 273 LEU A N 1
ATOM 1965 C CA . LEU A 1 273 ? 15.389 -4.037 18.441 1.00 91.81 273 LEU A CA 1
ATOM 1966 C C . LEU A 1 273 ? 15.488 -4.113 16.913 1.00 91.81 273 LEU A C 1
ATOM 1968 O O . LEU A 1 273 ? 15.356 -3.101 16.218 1.00 91.81 273 LEU A O 1
ATOM 1972 N N . ASP A 1 274 ? 15.635 -5.335 16.397 1.00 89.81 274 ASP A N 1
ATOM 1973 C CA . ASP A 1 274 ? 15.552 -5.612 14.962 1.00 89.81 274 ASP A CA 1
ATOM 1974 C C . ASP A 1 274 ? 14.229 -5.103 14.361 1.00 89.81 274 ASP A C 1
ATOM 1976 O O . ASP A 1 274 ? 13.208 -5.092 15.057 1.00 89.81 274 ASP A O 1
ATOM 1980 N N . PRO A 1 275 ? 14.198 -4.706 13.071 1.00 87.50 275 PRO A N 1
ATOM 1981 C CA . PRO A 1 275 ? 13.047 -4.031 12.468 1.00 87.50 275 PRO A CA 1
ATOM 1982 C C . PRO A 1 275 ? 11.708 -4.752 12.663 1.00 87.50 275 PRO A C 1
ATOM 1984 O O . PRO A 1 275 ? 10.715 -4.100 12.989 1.00 87.50 275 PRO A O 1
ATOM 1987 N N . ASP A 1 276 ? 11.695 -6.079 12.513 1.00 90.69 276 ASP A N 1
ATOM 1988 C CA . ASP A 1 276 ? 10.494 -6.900 12.674 1.00 90.69 276 ASP A CA 1
ATOM 1989 C C . ASP A 1 276 ? 10.054 -6.978 14.145 1.00 90.69 276 ASP A C 1
ATOM 1991 O O . ASP A 1 276 ? 8.894 -6.717 14.457 1.00 90.69 276 ASP A O 1
ATOM 1995 N N . ALA A 1 277 ? 10.974 -7.252 15.075 1.00 91.94 277 ALA A N 1
ATOM 1996 C CA . ALA A 1 277 ? 10.668 -7.315 16.506 1.00 91.94 277 ALA A CA 1
ATOM 1997 C C . ALA A 1 277 ? 10.223 -5.949 17.065 1.00 91.94 277 ALA A C 1
ATOM 1999 O O . ALA A 1 277 ? 9.258 -5.868 17.829 1.00 91.94 277 ALA A O 1
ATOM 2000 N N . ARG A 1 278 ? 10.876 -4.864 16.626 1.00 92.50 278 ARG A N 1
ATOM 2001 C CA . ARG A 1 278 ? 10.525 -3.469 16.942 1.00 92.50 278 ARG A CA 1
ATOM 2002 C C . ARG A 1 278 ? 9.121 -3.094 16.469 1.00 92.50 278 ARG A C 1
ATOM 2004 O O . ARG A 1 278 ? 8.486 -2.230 17.072 1.00 92.50 278 ARG A O 1
ATOM 2011 N N . ALA A 1 279 ? 8.655 -3.696 15.378 1.00 88.00 279 ALA A N 1
ATOM 2012 C CA . ALA A 1 279 ? 7.317 -3.473 14.848 1.00 88.00 279 ALA A CA 1
ATOM 2013 C C . ALA A 1 279 ? 6.260 -4.346 15.538 1.00 88.00 279 ALA A C 1
ATOM 2015 O O . ALA A 1 279 ? 5.191 -3.852 15.890 1.00 88.00 279 ALA A O 1
ATOM 2016 N N . LEU A 1 280 ? 6.563 -5.630 15.748 1.00 91.62 280 LEU A N 1
ATOM 2017 C CA . LEU A 1 280 ? 5.608 -6.606 16.268 1.00 91.62 280 LEU A CA 1
ATOM 2018 C C . LEU A 1 280 ? 5.323 -6.445 17.753 1.00 91.62 280 LEU A C 1
ATOM 2020 O O . LEU A 1 280 ? 4.177 -6.624 18.152 1.00 91.62 280 LEU A O 1
ATOM 2024 N N . LEU A 1 281 ? 6.319 -6.106 18.579 1.00 92.31 281 LEU A N 1
ATOM 2025 C CA . LEU A 1 281 ? 6.109 -6.069 20.027 1.00 92.31 281 LEU A CA 1
ATOM 2026 C C . LEU A 1 281 ? 5.081 -4.993 20.448 1.00 92.31 281 LEU A C 1
ATOM 2028 O O . LEU A 1 281 ? 4.141 -5.337 21.167 1.00 92.31 281 LEU A O 1
ATOM 2032 N N . PRO A 1 282 ? 5.153 -3.729 19.975 1.00 90.00 282 PRO A N 1
ATOM 2033 C CA . PRO A 1 282 ? 4.086 -2.754 20.218 1.00 90.00 282 PRO A CA 1
ATOM 2034 C C . PRO A 1 282 ? 2.741 -3.162 19.593 1.00 90.00 282 PRO A C 1
ATOM 2036 O O . PRO A 1 282 ? 1.693 -2.923 20.194 1.00 90.00 282 PRO A O 1
ATOM 2039 N N . GLY A 1 283 ? 2.757 -3.814 18.425 1.00 88.12 283 GLY A N 1
ATOM 2040 C CA . GLY A 1 283 ? 1.558 -4.370 17.790 1.00 88.12 283 GLY A CA 1
ATOM 2041 C C . GLY A 1 283 ? 0.841 -5.381 18.688 1.00 88.12 283 GLY A C 1
ATOM 2042 O O . GLY A 1 283 ? -0.335 -5.215 18.995 1.00 88.12 283 GLY A O 1
ATOM 2043 N N . LEU A 1 284 ? 1.577 -6.367 19.200 1.00 88.81 284 LEU A N 1
ATOM 2044 C CA . LEU A 1 284 ? 1.045 -7.449 20.027 1.00 88.81 284 LEU A CA 1
ATOM 2045 C C . LEU A 1 284 ? 0.522 -6.956 21.386 1.00 88.81 284 LEU A C 1
ATOM 2047 O O . LEU A 1 284 ? -0.509 -7.425 21.866 1.00 88.81 284 LEU A O 1
ATOM 2051 N N . VAL A 1 285 ? 1.232 -6.019 22.023 1.00 89.19 285 VAL A N 1
ATOM 2052 C CA . VAL A 1 285 ? 0.935 -5.585 23.400 1.00 89.19 285 VAL A CA 1
ATOM 2053 C C . VAL A 1 285 ? -0.142 -4.504 23.438 1.00 89.19 285 VAL A C 1
ATOM 2055 O O . VAL A 1 285 ? -1.035 -4.569 24.277 1.00 89.19 285 VAL A O 1
ATOM 2058 N N . VAL A 1 286 ? -0.054 -3.496 22.561 1.00 87.81 286 VAL A N 1
ATOM 2059 C CA . VAL A 1 286 ? -0.916 -2.298 22.608 1.00 87.81 286 VAL A CA 1
ATOM 2060 C C . VAL A 1 286 ? -1.668 -2.015 21.304 1.00 87.81 286 VAL A C 1
ATOM 2062 O O . VAL A 1 286 ? -2.330 -0.981 21.209 1.00 87.81 286 VAL A O 1
ATOM 2065 N N . GLY A 1 287 ? -1.586 -2.895 20.302 1.00 84.50 287 GLY A N 1
ATOM 2066 C CA . GLY A 1 287 ? -2.316 -2.746 19.034 1.00 84.50 287 GLY A CA 1
ATOM 2067 C C . GLY A 1 287 ? -1.727 -1.677 18.129 1.00 84.50 287 GLY A C 1
ATOM 2068 O O . GLY A 1 287 ? -2.425 -1.064 17.316 1.00 84.50 287 GLY A O 1
ATOM 2069 N N . ASP A 1 288 ? -0.444 -1.375 18.311 1.00 82.88 288 ASP A N 1
ATOM 2070 C CA . ASP A 1 288 ? 0.235 -0.352 17.539 1.00 82.88 288 ASP A CA 1
ATOM 2071 C C . ASP A 1 288 ? 0.969 -0.933 16.330 1.00 82.88 288 ASP A C 1
ATOM 2073 O O . ASP A 1 288 ? 2.147 -1.279 16.388 1.00 82.88 288 ASP A O 1
ATOM 2077 N N . THR A 1 289 ? 0.270 -0.974 15.199 1.00 79.94 289 THR A N 1
ATOM 2078 C CA . THR A 1 289 ? 0.803 -1.457 13.919 1.00 79.94 289 THR A CA 1
ATOM 2079 C C . THR A 1 289 ? 1.502 -0.369 13.096 1.00 79.94 289 THR A C 1
ATOM 2081 O O . THR A 1 289 ? 1.895 -0.614 11.958 1.00 79.94 289 THR A O 1
ATOM 2084 N N . SER A 1 290 ? 1.719 0.833 13.650 1.00 74.06 290 SER A N 1
ATOM 2085 C CA . SER A 1 290 ? 2.292 1.977 12.910 1.00 74.06 290 SER A CA 1
ATOM 2086 C C . SER A 1 290 ? 3.705 1.735 12.362 1.00 74.06 290 SER A C 1
ATOM 2088 O O . SER A 1 290 ? 4.102 2.362 11.378 1.00 74.06 290 SER A O 1
ATOM 2090 N N . ARG A 1 291 ? 4.460 0.824 12.989 1.00 78.38 291 ARG A N 1
ATOM 2091 C CA . ARG A 1 291 ? 5.825 0.435 12.600 1.00 78.38 291 ARG A CA 1
ATOM 2092 C C . ARG A 1 291 ? 5.882 -0.844 11.754 1.00 78.38 291 ARG A C 1
ATOM 2094 O O . ARG A 1 291 ? 6.969 -1.195 11.301 1.00 78.38 291 ARG A O 1
ATOM 2101 N N . VAL A 1 292 ? 4.755 -1.530 11.531 1.00 82.50 292 VAL A N 1
ATOM 2102 C CA . VAL A 1 292 ? 4.697 -2.761 10.725 1.00 82.50 292 VAL A CA 1
ATOM 2103 C C . VAL A 1 292 ? 4.887 -2.403 9.253 1.00 82.50 292 VAL A C 1
ATOM 2105 O O . VAL A 1 292 ? 4.107 -1.655 8.665 1.00 82.50 292 VAL A O 1
ATOM 2108 N N . ASN A 1 293 ? 5.963 -2.918 8.659 1.00 75.81 293 ASN A N 1
ATOM 2109 C CA . ASN A 1 293 ? 6.231 -2.772 7.231 1.00 75.81 293 ASN A CA 1
ATOM 2110 C C . ASN A 1 293 ? 5.190 -3.592 6.426 1.00 75.81 293 ASN A C 1
ATOM 2112 O O . ASN A 1 293 ? 4.923 -4.727 6.830 1.00 75.81 293 ASN A O 1
ATOM 2116 N N . PRO A 1 294 ? 4.625 -3.069 5.313 1.00 67.44 294 PRO A N 1
ATOM 2117 C CA . PRO A 1 294 ? 3.885 -3.839 4.313 1.00 67.44 294 PRO A CA 1
ATOM 2118 C C . PRO A 1 294 ? 4.402 -5.263 4.105 1.00 67.44 294 PRO A C 1
ATOM 2120 O O . PRO A 1 294 ? 3.637 -6.199 4.281 1.00 67.44 294 PRO A O 1
ATOM 2123 N N . ASP A 1 295 ? 5.707 -5.464 3.903 1.00 71.44 295 ASP A N 1
ATOM 2124 C CA . ASP A 1 295 ? 6.235 -6.807 3.634 1.00 71.44 295 ASP A CA 1
ATOM 2125 C C . ASP A 1 295 ? 5.927 -7.800 4.764 1.00 71.44 295 ASP A C 1
ATOM 2127 O O . ASP A 1 295 ? 5.611 -8.964 4.517 1.00 71.44 295 ASP A O 1
ATOM 2131 N N . LEU A 1 296 ? 6.010 -7.342 6.017 1.00 83.56 296 LEU A N 1
ATOM 2132 C CA . LEU A 1 296 ? 5.681 -8.153 7.184 1.00 83.56 296 LEU A CA 1
ATOM 2133 C C . LEU A 1 296 ? 4.170 -8.378 7.283 1.00 83.56 296 LEU A C 1
ATOM 2135 O O . LEU A 1 296 ? 3.735 -9.504 7.490 1.00 83.56 296 LEU A O 1
ATOM 2139 N N . GLN A 1 297 ? 3.373 -7.330 7.077 1.00 84.19 297 GLN A N 1
ATOM 2140 C CA . GLN A 1 297 ? 1.912 -7.410 7.057 1.00 84.19 297 GLN A CA 1
ATOM 2141 C C . GLN A 1 297 ? 1.417 -8.437 6.027 1.00 84.19 297 GLN A C 1
ATOM 2143 O O . GLN A 1 297 ? 0.598 -9.288 6.354 1.00 84.19 297 GLN A O 1
ATOM 2148 N N . ASP A 1 298 ? 1.963 -8.410 4.816 1.00 80.81 298 ASP A N 1
ATOM 2149 C CA . ASP A 1 298 ? 1.600 -9.327 3.738 1.00 80.81 298 ASP A CA 1
ATOM 2150 C C . ASP A 1 298 ? 2.080 -10.761 4.031 1.00 80.81 298 ASP A C 1
ATOM 2152 O O . ASP A 1 298 ? 1.453 -11.727 3.615 1.00 80.81 298 ASP A O 1
ATOM 2156 N N . ALA A 1 299 ? 3.154 -10.933 4.816 1.00 87.38 299 ALA A N 1
ATOM 2157 C CA . ALA A 1 299 ? 3.581 -12.259 5.265 1.00 87.38 299 ALA A CA 1
ATOM 2158 C C . ALA A 1 299 ? 2.611 -12.830 6.309 1.00 87.38 299 ALA A C 1
ATOM 2160 O O . ALA A 1 299 ? 2.298 -14.019 6.289 1.00 87.38 299 ALA A O 1
ATOM 2161 N N . PHE A 1 300 ? 2.105 -11.975 7.200 1.00 90.56 300 PHE A N 1
ATOM 2162 C CA . PHE A 1 300 ? 1.068 -12.333 8.166 1.00 90.56 300 PHE A CA 1
ATOM 2163 C C . PHE A 1 300 ? -0.261 -12.639 7.478 1.00 90.56 300 PHE A C 1
ATOM 2165 O O . PHE A 1 300 ? -0.944 -13.579 7.866 1.00 90.56 300 PHE A O 1
ATOM 2172 N N . GLU A 1 301 ? -0.613 -11.881 6.444 1.00 86.62 301 GLU A N 1
ATOM 2173 C CA . GLU A 1 301 ? -1.768 -12.157 5.593 1.00 86.62 301 GLU A CA 1
ATOM 2174 C C . GLU A 1 301 ? -1.622 -13.500 4.860 1.00 86.62 301 GLU A C 1
ATOM 2176 O O . GLU A 1 301 ? -2.553 -14.300 4.900 1.00 86.62 301 GLU A O 1
ATOM 2181 N N . ALA A 1 302 ? -0.439 -13.790 4.301 1.00 85.44 302 ALA A N 1
ATOM 2182 C CA . ALA A 1 302 ? -0.149 -15.036 3.586 1.00 85.44 302 ALA A CA 1
ATOM 2183 C C . ALA A 1 302 ? -0.229 -16.306 4.447 1.00 85.44 302 ALA A C 1
ATOM 2185 O O . ALA A 1 302 ? -0.518 -17.410 3.976 1.00 85.44 302 ALA A O 1
ATOM 2186 N N . THR A 1 303 ? 0.044 -16.150 5.739 1.00 90.62 303 THR A N 1
ATOM 2187 C CA . THR A 1 303 ? 0.088 -17.240 6.720 1.00 90.62 303 THR A CA 1
ATOM 2188 C C . THR A 1 303 ? -1.128 -17.265 7.647 1.00 90.62 303 THR A C 1
ATOM 2190 O O . THR A 1 303 ? -1.151 -18.055 8.590 1.00 90.62 303 THR A O 1
ATOM 2193 N N . ASP A 1 304 ? -2.138 -16.423 7.389 1.00 90.00 304 ASP A N 1
ATOM 2194 C CA . ASP A 1 304 ? -3.337 -16.241 8.226 1.00 90.00 304 ASP A CA 1
ATOM 2195 C C . ASP A 1 304 ? -3.011 -15.904 9.704 1.00 90.00 304 ASP A C 1
ATOM 2197 O O . ASP A 1 304 ? -3.739 -16.228 10.646 1.00 90.00 304 ASP A O 1
ATOM 2201 N N . LEU A 1 305 ? -1.874 -15.236 9.922 1.00 90.75 305 LEU A N 1
ATOM 2202 C CA . LEU A 1 305 ? -1.384 -14.775 11.223 1.00 90.75 305 LEU A CA 1
ATOM 2203 C C . LEU A 1 305 ? -1.818 -13.341 11.548 1.00 90.75 305 LEU A C 1
ATOM 2205 O O . LEU A 1 305 ? -1.510 -12.843 12.628 1.00 90.75 305 LEU A O 1
ATOM 2209 N N . THR A 1 306 ? -2.548 -12.653 10.663 1.00 87.31 306 THR A N 1
ATOM 2210 C CA . THR A 1 306 ? -2.956 -11.241 10.836 1.00 87.31 306 THR A CA 1
ATOM 2211 C C . THR A 1 306 ? -3.666 -10.968 12.166 1.00 87.31 306 THR A C 1
ATOM 2213 O O . THR A 1 306 ? -3.533 -9.881 12.726 1.00 87.31 306 THR A O 1
ATOM 2216 N N . HIS A 1 307 ? -4.371 -11.955 12.720 1.00 85.50 307 HIS A N 1
ATOM 2217 C CA . HIS A 1 307 ? -5.025 -11.851 14.025 1.00 85.50 307 HIS A CA 1
ATOM 2218 C C . HIS A 1 307 ? -4.047 -11.650 15.204 1.00 85.50 307 HIS A C 1
ATOM 2220 O O . HIS A 1 307 ? -4.489 -11.202 16.258 1.00 85.50 307 HIS A O 1
ATOM 2226 N N . LEU A 1 308 ? -2.746 -11.934 15.035 1.00 86.31 308 LEU A N 1
ATOM 2227 C CA . LEU A 1 308 ? -1.685 -11.653 16.014 1.00 86.31 308 LEU A CA 1
ATOM 2228 C C . LEU A 1 308 ? -1.190 -10.195 15.978 1.00 86.31 308 LEU A C 1
ATOM 2230 O O . LEU A 1 308 ? -0.560 -9.744 16.932 1.00 86.31 308 LEU A O 1
ATOM 2234 N N . LEU A 1 309 ? -1.449 -9.457 14.891 1.00 80.19 309 LEU A N 1
ATOM 2235 C CA . LEU A 1 309 ? -1.121 -8.024 14.787 1.00 80.19 309 LEU A CA 1
ATOM 2236 C C . LEU A 1 309 ? -2.162 -7.138 15.477 1.00 80.19 309 LEU A C 1
ATOM 2238 O O . LEU A 1 309 ? -1.865 -5.996 15.826 1.00 80.19 309 LEU A O 1
ATOM 2242 N N . ALA A 1 310 ? -3.374 -7.664 15.650 1.00 75.75 310 ALA A N 1
ATOM 2243 C CA . ALA A 1 310 ? -4.429 -7.063 16.449 1.00 75.75 310 ALA A CA 1
ATOM 2244 C C . ALA A 1 310 ? -4.316 -7.544 17.900 1.00 75.75 310 ALA A C 1
ATOM 2246 O O . ALA A 1 310 ? -3.931 -8.688 18.159 1.00 75.75 310 ALA A O 1
ATOM 2247 N N . VAL A 1 311 ? -4.698 -6.704 18.866 1.00 79.50 311 VAL A N 1
ATOM 2248 C CA . VAL A 1 311 ? -4.686 -7.146 20.266 1.00 79.50 311 VAL A CA 1
ATOM 2249 C C . VAL A 1 311 ? -5.796 -8.171 20.454 1.00 79.50 311 VAL A C 1
ATOM 2251 O O . VAL A 1 311 ? -6.990 -7.907 20.269 1.00 79.50 311 VAL A O 1
ATOM 2254 N N . SER A 1 312 ? -5.393 -9.383 20.811 1.00 78.25 312 SER A N 1
ATOM 2255 C CA . SER A 1 312 ? -6.309 -10.500 20.964 1.00 78.25 312 SER A CA 1
ATOM 2256 C C . SER A 1 312 ? -6.934 -10.526 22.364 1.00 78.25 312 SER A C 1
ATOM 2258 O O . SER A 1 312 ? -6.417 -9.985 23.347 1.00 78.25 312 SER A O 1
ATOM 2260 N N . GLY A 1 313 ? -8.051 -11.245 22.487 1.00 74.75 313 GLY A N 1
ATOM 2261 C CA . GLY A 1 313 ? -8.639 -11.541 23.793 1.00 74.75 313 GLY A CA 1
ATOM 2262 C C . GLY A 1 313 ? -7.789 -12.473 24.664 1.00 74.75 313 GLY A C 1
ATOM 2263 O O . GLY A 1 313 ? -7.963 -12.481 25.886 1.00 74.75 313 GLY A O 1
ATOM 2264 N N . SER A 1 314 ? -6.864 -13.242 24.070 1.00 77.88 314 SER A N 1
ATOM 2265 C CA . SER A 1 314 ? -5.932 -14.075 24.837 1.00 77.88 314 SER A CA 1
ATOM 2266 C C . SER A 1 314 ? -4.939 -13.207 25.610 1.00 77.88 314 SER A C 1
ATOM 2268 O O . SER A 1 314 ? -4.663 -13.527 26.762 1.00 77.88 314 SER A O 1
ATOM 2270 N N . ASN A 1 315 ? -4.528 -12.049 25.078 1.00 84.19 315 ASN A N 1
ATOM 2271 C CA . ASN A 1 315 ? -3.655 -11.107 25.789 1.00 84.19 315 ASN A CA 1
ATOM 2272 C C . ASN A 1 315 ? -4.296 -10.589 27.086 1.00 84.19 315 ASN A C 1
ATOM 2274 O O . ASN A 1 315 ? -3.684 -10.665 28.152 1.00 84.19 315 ASN A O 1
ATOM 2278 N N . LEU A 1 316 ? -5.562 -10.153 27.029 1.00 83.88 316 LEU A N 1
ATOM 2279 C CA . LEU A 1 316 ? -6.316 -9.768 28.231 1.00 83.88 316 LEU A CA 1
ATOM 2280 C C . LEU A 1 316 ? -6.454 -10.948 29.206 1.00 83.88 316 LEU A C 1
ATOM 2282 O O . LEU A 1 316 ? -6.310 -10.785 30.416 1.00 83.88 316 LEU A O 1
ATOM 2286 N N . THR A 1 317 ? -6.704 -12.150 28.685 1.00 79.56 317 THR A N 1
ATOM 2287 C CA . THR A 1 317 ? -6.849 -13.360 29.505 1.00 79.56 317 THR A CA 1
ATOM 2288 C C . THR A 1 317 ? -5.549 -13.706 30.234 1.00 79.56 317 THR A C 1
ATOM 2290 O O . THR A 1 317 ? -5.593 -13.999 31.425 1.00 79.56 317 THR A O 1
ATOM 2293 N N . VAL A 1 318 ? -4.392 -13.616 29.570 1.00 80.31 318 VAL A N 1
ATOM 2294 C CA . VAL A 1 318 ? -3.065 -13.830 30.174 1.00 80.31 318 VAL A CA 1
ATOM 2295 C C . VAL A 1 318 ? -2.824 -12.841 31.316 1.00 80.31 318 VAL A C 1
ATOM 2297 O O . VAL A 1 318 ? -2.416 -13.246 32.405 1.00 80.31 318 VAL A O 1
ATOM 2300 N N . VAL A 1 319 ? -3.151 -11.563 31.108 1.00 80.75 319 VAL A N 1
ATOM 2301 C CA . VAL A 1 319 ? -3.034 -10.516 32.136 1.00 80.75 319 VAL A CA 1
ATOM 2302 C C . VAL A 1 319 ? -3.949 -10.801 33.337 1.00 80.75 319 VAL A C 1
ATOM 2304 O O . VAL A 1 319 ? -3.511 -10.728 34.488 1.00 80.75 319 VAL A O 1
ATOM 2307 N N . LEU A 1 320 ? -5.203 -11.196 33.097 1.00 79.12 320 LEU A N 1
ATOM 2308 C CA . LEU A 1 320 ? -6.139 -11.567 34.163 1.00 79.12 320 LEU A CA 1
ATOM 2309 C C . LEU A 1 320 ? -5.711 -12.846 34.904 1.00 79.12 320 LEU A C 1
ATOM 2311 O O . LEU A 1 320 ? -5.866 -12.914 36.124 1.00 79.12 320 LEU A O 1
ATOM 2315 N N . ILE A 1 321 ? -5.139 -13.836 34.208 1.00 76.94 321 ILE A N 1
ATOM 2316 C CA . ILE A 1 321 ? -4.586 -15.060 34.813 1.00 76.94 321 ILE A CA 1
ATOM 2317 C C . ILE A 1 321 ? -3.391 -14.728 35.711 1.00 76.94 321 ILE A C 1
ATOM 2319 O O . ILE A 1 321 ? -3.287 -15.294 36.797 1.00 76.94 321 ILE A O 1
ATOM 2323 N N . LEU A 1 322 ? -2.513 -13.805 35.313 1.00 76.25 322 LEU A N 1
ATOM 2324 C CA . LEU A 1 322 ? -1.387 -13.372 36.147 1.00 76.25 322 LEU A CA 1
ATOM 2325 C C . LEU A 1 322 ? -1.877 -12.733 37.463 1.00 76.25 322 LEU A C 1
ATOM 2327 O O . LEU A 1 322 ? -1.342 -13.007 38.541 1.00 76.25 322 LEU A O 1
ATOM 2331 N N . LEU A 1 323 ? -2.933 -11.915 37.387 1.00 75.12 323 LEU A N 1
ATOM 2332 C CA . LEU A 1 323 ? -3.519 -11.239 38.545 1.00 75.12 323 LEU A CA 1
ATOM 2333 C C . LEU A 1 323 ? -4.281 -12.208 39.468 1.00 75.12 323 LEU A C 1
ATOM 2335 O O . LEU A 1 323 ? -4.030 -12.243 40.674 1.00 75.12 323 LEU A O 1
ATOM 2339 N N . ILE A 1 324 ? -5.216 -12.982 38.911 1.00 70.44 324 ILE A N 1
ATOM 2340 C CA . ILE A 1 324 ? -6.231 -13.750 39.658 1.00 70.44 324 ILE A CA 1
ATOM 2341 C C . ILE A 1 324 ? -5.819 -15.226 39.843 1.00 70.44 324 ILE A C 1
ATOM 2343 O O . ILE A 1 324 ? -6.236 -15.876 40.803 1.00 70.44 324 ILE A O 1
ATOM 2347 N N . GLY A 1 325 ? -4.957 -15.749 38.971 1.00 65.12 325 GLY A N 1
ATOM 2348 C CA . GLY A 1 325 ? -4.611 -17.167 38.848 1.00 65.12 325 GLY A CA 1
ATOM 2349 C C . GLY A 1 325 ? -5.460 -17.892 37.788 1.00 65.12 325 GLY A C 1
ATOM 2350 O O . GLY A 1 325 ? -6.517 -17.390 37.393 1.00 65.12 325 GLY A O 1
ATOM 2351 N N . PRO A 1 326 ? -5.039 -19.086 37.317 1.00 63.53 326 PRO A N 1
ATOM 2352 C CA . PRO A 1 326 ? -5.795 -19.864 36.338 1.00 63.53 326 PRO A CA 1
ATOM 2353 C C . PRO A 1 326 ? -7.241 -20.114 36.797 1.00 63.53 326 PRO A C 1
ATOM 2355 O O . PRO A 1 326 ? -7.471 -20.390 37.982 1.00 63.53 326 PRO A O 1
ATOM 2358 N N . PRO A 1 327 ? -8.230 -20.076 35.884 1.00 53.88 327 PRO A N 1
ATOM 2359 C CA . PRO A 1 327 ? -9.644 -20.168 36.241 1.00 53.88 327 PRO A CA 1
ATOM 2360 C C . PRO A 1 327 ? -9.995 -21.447 37.018 1.00 53.88 327 PRO A C 1
ATOM 2362 O O . PRO A 1 327 ? -10.842 -21.379 37.908 1.00 53.88 327 PRO A O 1
ATOM 2365 N N . GLY A 1 328 ? -9.314 -22.571 36.761 1.00 53.06 328 GLY A N 1
ATOM 2366 C CA . GLY A 1 328 ? -9.508 -23.834 37.490 1.00 53.06 328 GLY A CA 1
ATOM 2367 C C . GLY A 1 328 ? -8.996 -23.837 38.939 1.00 53.06 328 GLY A C 1
ATOM 2368 O O . GLY A 1 328 ? -9.451 -24.642 39.742 1.00 53.06 328 GLY A O 1
ATOM 2369 N N . THR A 1 329 ? -8.093 -22.920 39.297 1.00 49.25 329 THR A N 1
ATOM 2370 C CA . THR A 1 329 ? -7.499 -22.802 40.645 1.00 49.25 329 THR A CA 1
ATOM 2371 C C . THR A 1 329 ? -7.949 -21.550 41.399 1.00 49.25 329 THR A C 1
ATOM 2373 O O . THR A 1 329 ? -7.723 -21.446 42.597 1.00 49.25 329 THR A O 1
ATOM 2376 N N . ALA A 1 330 ? -8.622 -20.604 40.731 1.00 44.91 330 ALA A N 1
ATOM 2377 C CA . ALA A 1 330 ? -9.051 -19.326 41.312 1.00 44.91 330 ALA A CA 1
ATOM 2378 C C . ALA A 1 330 ? -10.048 -19.457 42.491 1.00 44.91 330 ALA A C 1
ATOM 2380 O O . ALA A 1 330 ? -10.233 -18.505 43.247 1.00 44.91 330 ALA A O 1
ATOM 2381 N N . LEU A 1 331 ? -10.691 -20.620 42.642 1.00 42.28 331 LEU A N 1
ATOM 2382 C CA . LEU A 1 331 ? -11.622 -20.946 43.734 1.00 42.28 331 LEU A CA 1
ATOM 2383 C C . LEU A 1 331 ? -10.994 -21.820 44.837 1.00 42.28 331 LEU A C 1
ATOM 2385 O O . LEU A 1 331 ? -11.624 -22.021 45.870 1.00 42.28 331 LEU A O 1
ATOM 2389 N N . LEU A 1 332 ? -9.772 -22.326 44.639 1.00 43.56 332 LEU A N 1
ATOM 2390 C CA . LEU A 1 332 ? -9.042 -23.120 45.632 1.00 43.56 332 LEU A CA 1
ATOM 2391 C C . LEU A 1 332 ? -8.161 -22.203 46.498 1.00 43.56 332 LEU A C 1
ATOM 2393 O O . LEU A 1 332 ? -7.757 -21.128 46.057 1.00 43.56 332 LEU A O 1
ATOM 2397 N N . ALA A 1 333 ? -7.864 -22.621 47.734 1.00 39.59 333 ALA A N 1
ATOM 2398 C CA . ALA A 1 333 ? -7.003 -21.877 48.664 1.00 39.59 333 ALA A CA 1
ATOM 2399 C C . ALA A 1 333 ? -5.568 -21.683 48.123 1.00 39.59 333 ALA A C 1
ATOM 2401 O O . ALA A 1 333 ? -4.937 -20.665 48.394 1.00 39.59 333 ALA A O 1
ATOM 2402 N N . GLU A 1 334 ? -5.093 -22.596 47.268 1.00 46.03 334 GLU A N 1
ATOM 2403 C CA . GLU A 1 334 ? -3.828 -22.492 46.528 1.00 46.03 334 GLU A CA 1
ATOM 2404 C C . GLU A 1 334 ? -3.950 -21.584 45.298 1.00 46.03 334 GLU A C 1
ATOM 2406 O O . GLU A 1 334 ? -3.763 -21.982 44.142 1.00 46.03 334 GLU A O 1
ATOM 2411 N N . ARG A 1 335 ? -4.300 -20.323 45.525 1.00 53.25 335 ARG A N 1
ATOM 2412 C CA . ARG A 1 335 ? -4.358 -19.353 44.440 1.00 53.25 335 ARG A CA 1
ATOM 2413 C C . ARG A 1 335 ? -2.924 -18.995 44.013 1.00 53.25 335 ARG A C 1
ATOM 2415 O O . ARG A 1 335 ? -2.211 -18.287 44.714 1.00 53.25 335 ARG A O 1
ATOM 2422 N N . ARG A 1 336 ? -2.498 -19.467 42.837 1.00 56.47 336 ARG A N 1
ATOM 2423 C CA . ARG A 1 336 ? -1.147 -19.235 42.275 1.00 56.47 336 ARG A CA 1
ATOM 2424 C C . ARG A 1 336 ? -0.955 -17.871 41.577 1.00 56.47 336 ARG A C 1
ATOM 2426 O O . ARG A 1 336 ? 0.077 -17.665 40.948 1.00 56.47 336 ARG A O 1
ATOM 2433 N N . GLY A 1 337 ? -1.937 -16.965 41.649 1.00 62.94 337 GLY A N 1
ATOM 2434 C CA . GLY A 1 337 ? -1.857 -15.602 41.092 1.00 62.94 337 GLY A CA 1
ATOM 2435 C C . GLY A 1 337 ? -1.146 -14.597 42.013 1.00 62.94 337 GLY A C 1
ATOM 2436 O O . GLY A 1 337 ? -0.713 -14.950 43.110 1.00 62.94 337 GLY A O 1
ATOM 2437 N N . LEU A 1 338 ? -1.057 -13.330 41.593 1.00 65.00 338 LEU A N 1
ATOM 2438 C CA . LEU A 1 338 ? -0.464 -12.237 42.388 1.00 65.00 338 LEU A CA 1
ATOM 2439 C C . LEU A 1 338 ? -1.387 -11.712 43.501 1.00 65.00 338 LEU A C 1
ATOM 2441 O O . LEU A 1 338 ? -0.928 -11.470 44.613 1.00 65.00 338 LEU A O 1
ATOM 2445 N N . ALA A 1 339 ? -2.692 -11.577 43.243 1.00 66.38 339 ALA A N 1
ATOM 2446 C CA . ALA A 1 339 ? -3.663 -11.065 44.222 1.00 66.38 339 ALA A CA 1
ATOM 2447 C C . ALA A 1 339 ? -3.691 -11.813 45.584 1.00 66.38 339 ALA A C 1
ATOM 2449 O O . ALA A 1 339 ? -3.759 -11.160 46.621 1.00 66.38 339 ALA A O 1
ATOM 2450 N N . PRO A 1 340 ? -3.589 -13.151 45.635 1.00 64.25 340 PRO A N 1
ATOM 2451 C CA . PRO A 1 340 ? -3.490 -13.925 46.875 1.00 64.25 340 PRO A CA 1
ATOM 2452 C C . PRO A 1 340 ? -2.163 -13.730 47.610 1.00 64.25 340 PRO A C 1
ATOM 2454 O O . PRO A 1 340 ? -2.164 -13.644 48.832 1.00 64.25 340 PRO A O 1
ATOM 2457 N N . ARG A 1 341 ? -1.044 -13.619 46.875 1.00 68.50 341 ARG A N 1
ATOM 2458 C CA . ARG A 1 341 ? 0.276 -13.307 47.456 1.00 68.50 341 ARG A CA 1
ATOM 2459 C C . ARG A 1 341 ? 0.299 -11.926 48.113 1.00 68.50 341 ARG A C 1
ATOM 2461 O O . ARG A 1 341 ? 1.065 -11.709 49.039 1.00 68.50 341 ARG A O 1
ATOM 2468 N N . LEU A 1 342 ? -0.560 -11.022 47.643 1.00 69.62 342 LEU A N 1
ATOM 2469 C CA . LEU A 1 342 ? -0.742 -9.666 48.158 1.00 69.62 342 LEU A CA 1
ATOM 2470 C C . LEU A 1 342 ? -1.899 -9.545 49.176 1.00 69.62 342 LEU A C 1
ATOM 2472 O O . LEU A 1 342 ? -2.261 -8.434 49.547 1.00 69.62 342 LEU A O 1
ATOM 2476 N N . GLY A 1 343 ? -2.516 -10.654 49.610 1.00 72.94 343 GLY A N 1
ATOM 2477 C CA . GLY A 1 343 ? -3.587 -10.644 50.621 1.00 72.94 343 GLY A CA 1
ATOM 2478 C C . GLY A 1 343 ? -4.946 -10.097 50.150 1.00 72.94 343 GLY A C 1
ATOM 2479 O O . GLY A 1 343 ? -5.811 -9.788 50.967 1.00 72.94 343 GLY A O 1
ATOM 2480 N N . ILE A 1 344 ? -5.173 -9.969 48.841 1.00 76.75 344 ILE A N 1
ATOM 2481 C CA . ILE A 1 344 ? -6.381 -9.347 48.284 1.00 76.75 344 ILE A CA 1
ATOM 2482 C C . ILE A 1 344 ? -7.564 -10.333 48.301 1.00 76.75 344 ILE A C 1
ATOM 2484 O O . ILE A 1 344 ? -7.474 -11.483 47.852 1.00 76.75 344 ILE A O 1
ATOM 2488 N N . THR A 1 345 ? -8.723 -9.869 48.783 1.00 79.94 345 THR A N 1
ATOM 2489 C CA . THR A 1 345 ? -9.967 -10.660 48.819 1.00 79.94 345 THR A CA 1
ATOM 2490 C C . THR A 1 345 ? -10.469 -11.016 47.412 1.00 79.94 345 THR A C 1
ATOM 2492 O O . THR A 1 345 ? -10.141 -10.356 46.430 1.00 79.94 345 THR A O 1
ATOM 2495 N N . LEU A 1 346 ? -11.317 -12.048 47.282 1.00 71.19 346 LEU A N 1
ATOM 2496 C CA . LEU A 1 346 ? -11.855 -12.478 45.975 1.00 71.19 346 LEU A CA 1
ATOM 2497 C C . LEU A 1 346 ? -12.664 -11.360 45.280 1.00 71.19 346 LEU A C 1
ATOM 2499 O O . LEU A 1 346 ? -12.574 -11.185 44.068 1.00 71.19 346 LEU A O 1
ATOM 2503 N N . ARG A 1 347 ? -13.416 -10.570 46.062 1.00 77.75 347 ARG A N 1
ATOM 2504 C CA . ARG A 1 347 ? -14.157 -9.394 45.574 1.00 77.75 347 ARG A CA 1
ATOM 2505 C C . ARG A 1 347 ? -13.215 -8.253 45.184 1.00 77.75 347 ARG A C 1
ATOM 2507 O O . ARG A 1 347 ? -13.418 -7.645 44.139 1.00 77.75 347 ARG A O 1
ATOM 2514 N N . GLY A 1 348 ? -12.159 -8.013 45.967 1.00 78.38 348 GLY A N 1
ATOM 2515 C CA . GLY A 1 348 ? -11.113 -7.045 45.628 1.00 78.38 348 GLY A CA 1
ATOM 2516 C C . GLY A 1 348 ? -10.389 -7.402 44.328 1.00 78.38 348 GLY A C 1
ATOM 2517 O O . GLY A 1 348 ? -10.218 -6.549 43.465 1.00 78.38 348 GLY A O 1
ATOM 2518 N N . ALA A 1 349 ? -10.058 -8.681 44.129 1.00 76.12 349 ALA A N 1
ATOM 2519 C CA . ALA A 1 349 ? -9.458 -9.175 42.892 1.00 76.12 349 ALA A CA 1
ATOM 2520 C C . ALA A 1 349 ? -10.400 -9.026 41.683 1.00 76.12 349 ALA A C 1
ATOM 2522 O O . ALA A 1 349 ? -9.938 -8.707 40.591 1.00 76.12 349 ALA A O 1
ATOM 2523 N N . ALA A 1 350 ? -11.715 -9.203 41.870 1.00 78.12 350 ALA A N 1
ATOM 2524 C CA . ALA A 1 350 ? -12.701 -8.993 40.809 1.00 78.12 350 ALA A CA 1
ATOM 2525 C C . ALA A 1 350 ? -12.841 -7.508 40.420 1.00 78.12 350 ALA A C 1
ATOM 2527 O O . ALA A 1 350 ? -12.884 -7.192 39.232 1.00 78.12 350 ALA A O 1
ATOM 2528 N N . LEU A 1 351 ? -12.852 -6.597 41.403 1.00 82.81 351 LEU A N 1
ATOM 2529 C CA . LEU A 1 351 ? -12.878 -5.148 41.168 1.00 82.81 351 LEU A CA 1
ATOM 2530 C C . LEU A 1 351 ? -11.593 -4.656 40.492 1.00 82.81 351 LEU A C 1
ATOM 2532 O O . LEU A 1 351 ? -11.664 -3.938 39.497 1.00 82.81 351 LEU A O 1
ATOM 2536 N N . LEU A 1 352 ? -10.427 -5.096 40.974 1.00 83.38 352 LEU A N 1
ATOM 2537 C CA . LEU A 1 352 ? -9.136 -4.799 40.348 1.00 83.38 352 LEU A CA 1
ATOM 2538 C C . LEU A 1 352 ? -9.053 -5.373 38.933 1.00 83.38 352 LEU A C 1
ATOM 2540 O O . LEU A 1 352 ? -8.591 -4.686 38.031 1.00 83.38 352 LEU A O 1
ATOM 2544 N N . GLY A 1 353 ? -9.552 -6.593 38.713 1.00 83.38 353 GLY A N 1
ATOM 2545 C CA . GLY A 1 353 ? -9.663 -7.187 37.382 1.00 83.38 353 GLY A CA 1
ATOM 2546 C C . GLY A 1 353 ? -10.567 -6.377 36.449 1.00 83.38 353 GLY A C 1
ATOM 2547 O O . GLY A 1 353 ? -10.237 -6.205 35.277 1.00 83.38 353 GLY A O 1
ATOM 2548 N N . GLY A 1 354 ? -11.670 -5.823 36.963 1.00 84.69 354 GLY A N 1
ATOM 2549 C CA . GLY A 1 354 ? -12.553 -4.923 36.217 1.00 84.69 354 GLY A CA 1
ATOM 2550 C C . GLY A 1 354 ? -11.865 -3.606 35.846 1.00 84.69 354 GLY A C 1
ATOM 2551 O O . GLY A 1 354 ? -11.891 -3.209 34.682 1.00 84.69 354 GLY A O 1
ATOM 2552 N N . GLY A 1 355 ? -11.177 -2.977 36.804 1.00 86.75 355 GLY A N 1
ATOM 2553 C CA . GLY A 1 355 ? -10.369 -1.777 36.565 1.00 86.75 355 GLY A CA 1
ATOM 2554 C C . GLY A 1 355 ? -9.237 -2.019 35.564 1.00 86.75 355 GLY A C 1
ATOM 2555 O O . GLY A 1 355 ? -9.050 -1.230 34.641 1.00 86.75 355 GLY A O 1
ATOM 2556 N N . LEU A 1 356 ? -8.541 -3.152 35.682 1.00 87.12 356 LEU A N 1
ATOM 2557 C CA . LEU A 1 356 ? -7.495 -3.577 34.753 1.00 87.12 356 LEU A CA 1
ATOM 2558 C C . LEU A 1 356 ? -8.051 -3.843 33.354 1.00 87.12 356 LEU A C 1
ATOM 2560 O O . LEU A 1 356 ? -7.419 -3.472 32.374 1.00 87.12 356 LEU A O 1
ATOM 2564 N N . THR A 1 357 ? -9.247 -4.425 33.251 1.00 87.62 357 THR A N 1
ATOM 2565 C CA . THR A 1 357 ? -9.930 -4.632 31.967 1.00 87.62 357 THR A CA 1
ATOM 2566 C C . THR A 1 357 ? -10.261 -3.296 31.302 1.00 87.62 357 THR A C 1
ATOM 2568 O O . THR A 1 357 ? -9.985 -3.124 30.118 1.00 87.62 357 THR A O 1
ATOM 2571 N N . LEU A 1 358 ? -10.781 -2.316 32.051 1.00 87.25 358 LEU A N 1
ATOM 2572 C CA . LEU A 1 358 ? -11.053 -0.978 31.518 1.00 87.25 358 LEU A CA 1
ATOM 2573 C C . LEU A 1 358 ? -9.760 -0.268 31.086 1.00 87.25 358 LEU A C 1
ATOM 2575 O O . LEU A 1 358 ? -9.696 0.283 29.988 1.00 87.25 358 LEU A O 1
ATOM 2579 N N . ALA A 1 359 ? -8.714 -0.333 31.913 1.00 86.75 359 ALA A N 1
ATOM 2580 C CA . ALA A 1 359 ? -7.398 0.205 31.581 1.00 86.75 359 ALA A CA 1
ATOM 2581 C C . ALA A 1 359 ? -6.811 -0.467 30.329 1.00 86.75 359 ALA A C 1
ATOM 2583 O O . ALA A 1 359 ? -6.261 0.216 29.469 1.00 86.75 359 ALA A O 1
ATOM 2584 N N . PHE A 1 360 ? -6.985 -1.783 30.186 1.00 87.94 360 PHE A N 1
ATOM 2585 C CA . PHE A 1 360 ? -6.557 -2.546 29.018 1.00 87.94 360 PHE A CA 1
ATOM 2586 C C . PHE A 1 360 ? -7.300 -2.116 27.752 1.00 87.94 360 PHE A C 1
ATOM 2588 O O . PHE A 1 360 ? -6.653 -1.919 26.732 1.00 87.94 360 PHE A O 1
ATOM 2595 N N . VAL A 1 361 ? -8.625 -1.916 27.799 1.00 88.38 361 VAL A N 1
ATOM 2596 C CA . VAL A 1 361 ? -9.412 -1.431 26.643 1.00 88.38 361 VAL A CA 1
ATOM 2597 C C . VAL A 1 361 ? -8.938 -0.047 26.199 1.00 88.38 361 VAL A C 1
ATOM 2599 O O . VAL A 1 361 ? -8.773 0.210 25.010 1.00 88.38 361 VAL A O 1
ATOM 2602 N N . VAL A 1 362 ? -8.671 0.846 27.151 1.00 86.75 362 VAL A N 1
ATOM 2603 C CA . VAL A 1 362 ? -8.147 2.185 26.857 1.00 86.75 362 VAL A CA 1
ATOM 2604 C C . VAL A 1 362 ? -6.739 2.101 26.267 1.00 86.75 362 VAL A C 1
ATOM 2606 O O . VAL A 1 362 ? -6.452 2.786 25.286 1.00 86.75 362 VAL A O 1
ATOM 2609 N N . LEU A 1 363 ? -5.867 1.260 26.834 1.00 86.75 363 LEU A N 1
ATOM 2610 C CA . LEU A 1 363 ? -4.472 1.103 26.420 1.00 86.75 363 LEU A CA 1
ATOM 2611 C C . LEU A 1 363 ? -4.330 0.402 25.063 1.00 86.75 363 LEU A C 1
ATOM 2613 O O . LEU A 1 363 ? -3.557 0.862 24.227 1.00 86.75 363 LEU A O 1
ATOM 2617 N N . CYS A 1 364 ? -5.093 -0.658 24.822 1.00 83.44 364 CYS A N 1
ATOM 2618 C CA . CYS A 1 364 ? -5.040 -1.471 23.604 1.00 83.44 364 CYS A CA 1
ATOM 2619 C C . CYS A 1 364 ? -5.982 -0.983 22.502 1.00 83.44 364 CYS A C 1
ATOM 2621 O O . CYS A 1 364 ? -5.973 -1.550 21.415 1.00 83.44 364 CYS A O 1
ATOM 2623 N N . ARG A 1 365 ? -6.747 0.087 22.772 1.00 80.81 365 ARG A N 1
ATOM 2624 C CA . ARG A 1 365 ? -7.776 0.670 21.899 1.00 80.81 365 ARG A CA 1
ATOM 2625 C C . ARG A 1 365 ? -9.043 -0.203 21.841 1.00 80.81 365 ARG A C 1
ATOM 2627 O O . ARG A 1 365 ? -8.982 -1.415 22.060 1.00 80.81 365 ARG A O 1
ATOM 2634 N N . PRO A 1 366 ? -10.214 0.397 21.557 1.00 79.31 366 PRO A N 1
ATOM 2635 C CA . PRO A 1 366 ? -11.473 -0.335 21.457 1.00 79.31 366 PRO A CA 1
ATOM 2636 C C . PRO A 1 366 ? -11.568 -1.098 20.123 1.00 79.31 366 PRO A C 1
ATOM 2638 O O . PRO A 1 366 ? -12.412 -0.804 19.282 1.00 79.31 366 PRO A O 1
ATOM 2641 N N . GLU A 1 367 ? -10.688 -2.077 19.905 1.00 82.44 367 GLU A N 1
ATOM 2642 C CA . GLU A 1 367 ? -10.813 -3.001 18.775 1.00 82.44 367 GLU A CA 1
ATOM 2643 C C . GLU A 1 367 ? -11.942 -4.016 19.027 1.00 82.44 367 GLU A C 1
ATOM 2645 O O . GLU A 1 367 ? -12.169 -4.409 20.177 1.00 82.44 367 GLU A O 1
ATOM 2650 N N . PRO A 1 368 ? -12.641 -4.506 17.983 1.00 84.56 368 PRO A N 1
ATOM 2651 C CA . PRO A 1 368 ? -13.765 -5.426 18.163 1.00 84.56 368 PRO A CA 1
ATOM 2652 C C . PRO A 1 368 ? -13.432 -6.690 18.975 1.00 84.56 368 PRO A C 1
ATOM 2654 O O . PRO A 1 368 ? -14.235 -7.142 19.795 1.00 84.56 368 PRO A O 1
ATOM 2657 N N . SER A 1 369 ? -12.231 -7.246 18.785 1.00 85.94 369 SER A N 1
ATOM 2658 C CA . SER A 1 369 ? -11.709 -8.392 19.541 1.00 85.94 369 SER A CA 1
ATOM 2659 C C . SER A 1 369 ? -11.508 -8.069 21.025 1.00 85.94 369 SER A C 1
ATOM 2661 O O . SER A 1 369 ? -11.887 -8.872 21.884 1.00 85.94 369 SER A O 1
ATOM 2663 N N . VAL A 1 370 ? -10.942 -6.895 21.324 1.00 87.00 370 VAL A N 1
ATOM 2664 C CA . VAL A 1 370 ? -10.670 -6.396 22.679 1.00 87.00 370 VAL A CA 1
ATOM 2665 C C . VAL A 1 370 ? -11.974 -6.109 23.412 1.00 87.00 370 VAL A C 1
ATOM 2667 O O . VAL A 1 370 ? -12.139 -6.556 24.544 1.00 87.00 370 VAL A O 1
ATOM 2670 N N . LEU A 1 371 ? -12.930 -5.442 22.761 1.00 88.19 371 LEU A N 1
ATOM 2671 C CA . LEU A 1 371 ? -14.248 -5.152 23.330 1.00 88.19 371 LEU A CA 1
ATOM 2672 C C . LEU A 1 371 ? -15.001 -6.435 23.693 1.00 88.19 371 LEU A C 1
ATOM 2674 O O . LEU A 1 371 ? -15.517 -6.553 24.805 1.00 88.19 371 LEU A O 1
ATOM 2678 N N . ARG A 1 372 ? -15.006 -7.434 22.799 1.00 89.81 372 ARG A N 1
ATOM 2679 C CA . ARG A 1 372 ? -15.595 -8.752 23.083 1.00 89.81 372 ARG A CA 1
ATOM 2680 C C . ARG A 1 372 ? -14.920 -9.418 24.278 1.00 89.81 372 ARG A C 1
ATOM 2682 O O . ARG A 1 372 ? -15.611 -9.920 25.165 1.00 89.81 372 ARG A O 1
ATOM 2689 N N . ALA A 1 373 ? -13.588 -9.454 24.296 1.00 86.62 373 ALA A N 1
ATOM 2690 C CA . ALA A 1 373 ? -12.831 -10.081 25.373 1.00 86.62 373 ALA A CA 1
ATOM 2691 C C . ALA A 1 373 ? -13.065 -9.382 26.717 1.00 86.62 373 ALA A C 1
ATOM 2693 O O . ALA A 1 373 ? -13.287 -10.061 27.718 1.00 86.62 373 ALA A O 1
ATOM 2694 N N . ALA A 1 374 ? -13.093 -8.049 26.723 1.00 88.44 374 ALA A N 1
ATOM 2695 C CA . ALA A 1 374 ? -13.410 -7.237 27.887 1.00 88.44 374 ALA A CA 1
ATOM 2696 C C . ALA A 1 374 ? -14.829 -7.512 28.387 1.00 88.44 374 ALA A C 1
ATOM 2698 O O . ALA A 1 374 ? -14.996 -7.829 29.558 1.00 88.44 374 ALA A O 1
ATOM 2699 N N . ALA A 1 375 ? -15.835 -7.509 27.507 1.00 89.06 375 ALA A N 1
ATOM 2700 C CA . ALA A 1 375 ? -17.217 -7.814 27.874 1.00 89.06 375 ALA A CA 1
ATOM 2701 C C . ALA A 1 375 ? -17.366 -9.235 28.450 1.00 89.06 375 ALA A C 1
ATOM 2703 O O . ALA A 1 375 ? -17.969 -9.415 29.509 1.00 89.06 375 ALA A O 1
ATOM 2704 N N . CYS A 1 376 ? -16.759 -10.245 27.813 1.00 86.12 376 CYS A N 1
ATOM 2705 C CA . CYS A 1 376 ? -16.736 -11.616 28.338 1.00 86.12 376 CYS A CA 1
ATOM 2706 C C . CYS A 1 376 ? -16.026 -11.685 29.700 1.00 86.12 376 CYS A C 1
ATOM 2708 O O . CYS A 1 376 ? -16.514 -12.341 30.621 1.00 86.12 376 CYS A O 1
ATOM 2710 N N . GLY A 1 377 ? -14.892 -10.990 29.834 1.00 81.25 377 GLY A N 1
ATOM 2711 C CA . GLY A 1 377 ? -14.115 -10.883 31.064 1.00 81.25 377 GLY A CA 1
ATOM 2712 C C . GLY A 1 377 ? -14.918 -10.244 32.193 1.00 81.25 377 GLY A C 1
ATOM 2713 O O . GLY A 1 377 ? -14.985 -10.808 33.279 1.00 81.25 377 GLY A O 1
ATOM 2714 N N . THR A 1 378 ? -15.612 -9.135 31.937 1.00 85.06 378 THR A N 1
ATOM 2715 C CA . THR A 1 378 ? -16.488 -8.470 32.909 1.00 85.06 378 THR A CA 1
ATOM 2716 C C . THR A 1 378 ? -17.629 -9.381 33.348 1.00 85.06 378 THR A C 1
ATOM 2718 O O . THR A 1 378 ? -17.869 -9.510 34.547 1.00 85.06 378 THR A O 1
ATOM 2721 N N . VAL A 1 379 ? -18.291 -10.082 32.421 1.00 83.81 379 VAL A N 1
ATOM 2722 C CA . VAL A 1 379 ? -19.337 -11.062 32.767 1.00 83.81 379 VAL A CA 1
ATOM 2723 C C . VAL A 1 379 ? -18.767 -12.192 33.633 1.00 83.81 379 VAL A C 1
ATOM 2725 O O . VAL A 1 379 ? -19.377 -12.572 34.635 1.00 83.81 379 VAL A O 1
ATOM 2728 N N . ALA A 1 380 ? -17.574 -12.697 33.308 1.00 78.56 380 ALA A N 1
ATOM 2729 C CA . ALA A 1 380 ? -16.901 -13.717 34.106 1.00 78.56 380 ALA A CA 1
ATOM 2730 C C . ALA A 1 380 ? -16.508 -13.202 35.505 1.00 78.56 380 ALA A C 1
ATOM 2732 O O . ALA A 1 380 ? -16.720 -13.903 36.494 1.00 78.56 380 ALA A O 1
ATOM 2733 N N . LEU A 1 381 ? -15.993 -11.975 35.616 1.00 79.00 381 LEU A N 1
ATOM 2734 C CA . LEU A 1 381 ? -15.643 -11.334 36.888 1.00 79.00 381 LEU A CA 1
ATOM 2735 C C . LEU A 1 381 ? -16.883 -11.100 37.763 1.00 79.00 381 LEU A C 1
ATOM 2737 O O . LEU A 1 381 ? -16.834 -11.349 38.967 1.00 79.00 381 LEU A O 1
ATOM 2741 N N . LEU A 1 382 ? -18.015 -10.712 37.169 1.00 79.81 382 LEU A N 1
ATOM 2742 C CA . LEU A 1 382 ? -19.301 -10.598 37.864 1.00 79.81 382 LEU A CA 1
ATOM 2743 C C . LEU A 1 382 ? -19.807 -11.959 38.355 1.00 79.81 382 LEU A C 1
ATOM 2745 O O . LEU A 1 382 ? -20.300 -12.062 39.480 1.00 79.81 382 LEU A O 1
ATOM 2749 N N . ALA A 1 383 ? -19.650 -13.023 37.562 1.00 76.31 383 ALA A N 1
ATOM 2750 C CA . ALA A 1 383 ? -19.983 -14.381 37.991 1.00 76.31 383 ALA A CA 1
ATOM 2751 C C . ALA A 1 383 ? -19.121 -14.825 39.188 1.00 76.31 383 ALA A C 1
ATOM 2753 O O . ALA A 1 383 ? -19.644 -15.397 40.143 1.00 76.31 383 ALA A O 1
ATOM 2754 N N . ILE A 1 384 ? -17.824 -14.491 39.178 1.00 70.75 384 ILE A N 1
ATOM 2755 C CA . ILE A 1 384 ? -16.901 -14.746 40.296 1.00 70.75 384 ILE A CA 1
ATOM 2756 C C . ILE A 1 384 ? -17.314 -13.952 41.541 1.00 70.75 384 ILE A C 1
ATOM 2758 O O . ILE A 1 384 ? -17.401 -14.525 42.625 1.00 70.75 384 ILE A O 1
ATOM 2762 N N . GLY A 1 385 ? -17.605 -12.657 41.396 1.00 69.44 385 GLY A N 1
ATOM 2763 C CA . GLY A 1 385 ? -18.014 -11.792 42.507 1.00 69.44 385 GLY A CA 1
ATOM 2764 C C . GLY A 1 385 ? -19.366 -12.172 43.123 1.00 69.44 385 GLY A C 1
ATOM 2765 O O . GLY A 1 385 ? -19.560 -11.991 44.325 1.00 69.44 385 GLY A O 1
ATOM 2766 N N . SER A 1 386 ? -20.274 -12.734 42.318 1.00 73.94 386 SER A N 1
ATOM 2767 C CA . SER A 1 386 ? -21.610 -13.190 42.736 1.00 73.94 386 SER A CA 1
ATOM 2768 C C . SER A 1 386 ? -21.678 -14.667 43.149 1.00 73.94 386 SER A C 1
ATOM 2770 O O . SER A 1 386 ? -22.744 -15.129 43.548 1.00 73.94 386 SER A O 1
ATOM 2772 N N . GLY A 1 387 ? -20.572 -15.416 43.059 1.00 63.44 387 GLY A N 1
ATOM 2773 C CA . GLY A 1 387 ? -20.513 -16.836 43.430 1.00 63.44 387 GLY A CA 1
ATOM 2774 C C . GLY A 1 387 ? -21.302 -17.778 42.509 1.00 63.44 387 GLY A C 1
ATOM 2775 O O . GLY A 1 387 ? -21.607 -18.904 42.900 1.00 63.44 387 GLY A O 1
ATOM 2776 N N . ARG A 1 388 ? -21.665 -17.341 41.295 1.00 68.00 388 ARG A N 1
ATOM 2777 C CA . ARG A 1 388 ? -22.454 -18.140 40.339 1.00 68.00 388 ARG A CA 1
ATOM 2778 C C . ARG A 1 388 ? -21.573 -19.084 39.512 1.00 68.00 388 ARG A C 1
ATOM 2780 O O . ARG A 1 388 ? -20.390 -18.824 39.290 1.00 68.00 388 ARG A O 1
ATOM 2787 N N . ARG A 1 389 ? -22.169 -20.179 39.008 1.00 64.38 389 ARG A N 1
ATOM 2788 C CA . ARG A 1 389 ? -21.497 -21.114 38.084 1.00 64.38 389 ARG A CA 1
ATOM 2789 C C . ARG A 1 389 ? -21.035 -20.371 36.828 1.00 64.38 389 ARG A C 1
ATOM 2791 O O . ARG A 1 389 ? -21.789 -19.590 36.251 1.00 64.38 389 ARG A O 1
ATOM 2798 N N . ARG A 1 390 ? -19.799 -20.633 36.400 1.00 64.44 390 ARG A N 1
ATOM 2799 C CA . ARG A 1 390 ? -19.227 -20.047 35.183 1.00 64.44 390 ARG A CA 1
ATOM 2800 C C . ARG A 1 390 ? -19.744 -20.817 33.973 1.00 64.44 390 ARG A C 1
ATOM 2802 O O . ARG A 1 390 ? -19.596 -22.031 33.918 1.00 64.44 390 ARG A O 1
ATOM 2809 N N . SER A 1 391 ? -20.327 -20.112 33.010 1.00 72.00 391 SER A N 1
ATOM 2810 C CA . SER A 1 391 ? -20.648 -20.677 31.701 1.00 72.00 391 SER A CA 1
ATOM 2811 C C . SER A 1 391 ? -20.140 -19.730 30.620 1.00 72.00 391 SER A C 1
ATOM 2813 O O . SER A 1 391 ? -20.534 -18.564 30.567 1.00 72.00 391 SER A O 1
ATOM 2815 N N . LEU A 1 392 ? -19.211 -20.217 29.795 1.00 77.06 392 LEU A N 1
ATOM 2816 C CA . LEU A 1 392 ? -18.475 -19.400 28.824 1.00 77.06 392 LEU A CA 1
ATOM 2817 C C . LEU A 1 392 ? -19.329 -19.040 27.597 1.00 77.06 392 LEU A C 1
ATOM 2819 O O . LEU A 1 392 ? -19.181 -17.954 27.040 1.00 77.06 392 LEU A O 1
ATOM 2823 N N . LEU A 1 393 ? -20.262 -19.913 27.206 1.00 84.06 393 LEU A N 1
ATOM 2824 C CA . LEU A 1 393 ? -21.116 -19.719 26.030 1.00 84.06 393 LEU A CA 1
ATOM 2825 C C . LEU A 1 393 ? -22.205 -18.646 26.245 1.00 84.06 393 LEU A C 1
ATOM 2827 O O . LEU A 1 393 ? -22.318 -17.746 25.412 1.00 84.06 393 LEU A O 1
ATOM 2831 N N . PRO A 1 394 ? -22.945 -18.641 27.374 1.00 85.00 394 PRO A N 1
ATOM 2832 C CA . PRO A 1 394 ? -23.817 -17.529 27.745 1.00 85.00 394 PRO A CA 1
ATOM 2833 C C . PRO A 1 394 ? -23.070 -16.208 27.923 1.00 85.00 394 PRO A C 1
ATOM 2835 O O . PRO A 1 394 ? -23.606 -15.159 27.572 1.00 85.00 394 PRO A O 1
ATOM 2838 N N . ALA A 1 395 ? -21.835 -16.234 28.442 1.00 85.25 395 ALA A N 1
ATOM 2839 C CA . ALA A 1 395 ? -21.011 -15.031 28.551 1.00 85.25 395 ALA A CA 1
ATOM 2840 C C . ALA A 1 395 ? -20.675 -14.439 27.172 1.00 85.25 395 ALA A C 1
ATOM 2842 O O . ALA A 1 395 ? -20.829 -13.234 26.980 1.00 85.25 395 ALA A O 1
ATOM 2843 N N . LEU A 1 396 ? -20.310 -15.282 26.198 1.00 89.44 396 LEU A N 1
ATOM 2844 C CA . LEU A 1 396 ? -20.100 -14.866 24.810 1.00 89.44 396 LEU A CA 1
ATOM 2845 C C . LEU A 1 396 ? -21.386 -14.308 24.182 1.00 89.44 396 LEU A C 1
ATOM 2847 O O . LEU A 1 396 ? -21.352 -13.232 23.593 1.00 89.44 396 LEU A O 1
ATOM 2851 N N . ALA A 1 397 ? -22.524 -14.990 24.344 1.00 90.56 397 ALA A N 1
ATOM 2852 C CA . ALA A 1 397 ? -23.811 -14.530 23.817 1.00 90.56 397 ALA A CA 1
ATOM 2853 C C . ALA A 1 397 ? -24.245 -13.184 24.430 1.00 90.56 397 ALA A C 1
ATOM 2855 O O . ALA A 1 397 ? -24.741 -12.307 23.727 1.00 90.56 397 ALA A O 1
ATOM 2856 N N . SER A 1 398 ? -24.001 -12.997 25.730 1.00 90.44 398 SER A N 1
ATOM 2857 C CA . SER A 1 398 ? -24.299 -11.748 26.440 1.00 90.44 398 SER A CA 1
ATOM 2858 C C . SER A 1 398 ? -23.392 -10.611 25.968 1.00 90.44 398 SER A C 1
ATOM 2860 O O . SER A 1 398 ? -23.869 -9.503 25.740 1.00 90.44 398 SER A O 1
ATOM 2862 N N . ALA A 1 399 ? -22.097 -10.886 25.773 1.00 90.44 399 ALA A N 1
ATOM 2863 C CA . ALA A 1 399 ? -21.151 -9.925 25.217 1.00 90.44 399 ALA A CA 1
ATOM 2864 C C . ALA A 1 399 ? -21.556 -9.486 23.804 1.00 90.44 399 ALA A C 1
ATOM 2866 O O . ALA A 1 399 ? -21.561 -8.292 23.525 1.00 90.44 399 ALA A O 1
ATOM 2867 N N . VAL A 1 400 ? -21.949 -10.427 22.936 1.00 92.56 400 VAL A N 1
ATOM 2868 C CA . VAL A 1 400 ? -22.445 -10.118 21.586 1.00 92.56 400 VAL A CA 1
ATOM 2869 C C . VAL A 1 400 ? -23.674 -9.222 21.638 1.00 92.56 400 VAL A C 1
ATOM 2871 O O . VAL A 1 400 ? -23.695 -8.184 20.984 1.00 92.56 400 VAL A O 1
ATOM 2874 N N . LEU A 1 401 ? -24.672 -9.598 22.440 1.00 92.38 401 LEU A N 1
ATOM 2875 C CA . LEU A 1 401 ? -25.911 -8.838 22.564 1.00 92.38 401 LEU A CA 1
ATOM 2876 C C . LEU A 1 401 ? -25.649 -7.405 23.050 1.00 92.38 401 LEU A C 1
ATOM 2878 O O . LEU A 1 401 ? -26.121 -6.458 22.433 1.00 92.38 401 LEU A O 1
ATOM 2882 N N . LEU A 1 402 ? -24.873 -7.235 24.125 1.00 91.88 402 LEU A N 1
ATOM 2883 C CA . LEU A 1 402 ? -24.585 -5.915 24.693 1.00 91.88 402 LEU A CA 1
ATOM 2884 C C . LEU A 1 402 ? -23.768 -5.035 23.740 1.00 91.88 402 LEU A C 1
ATOM 2886 O O . LEU A 1 402 ? -24.074 -3.855 23.594 1.00 91.88 402 LEU A O 1
ATOM 2890 N N . LEU A 1 403 ? -22.750 -5.600 23.083 1.00 91.44 403 LEU A N 1
ATOM 2891 C CA . LEU A 1 403 ? -21.876 -4.842 22.188 1.00 91.44 403 LEU A CA 1
ATOM 2892 C C . LEU A 1 403 ? -22.592 -4.410 20.910 1.00 91.44 403 LEU A C 1
ATOM 2894 O O . LEU A 1 403 ? -22.449 -3.259 20.522 1.00 91.44 403 LEU A O 1
ATOM 2898 N N . VAL A 1 404 ? -23.395 -5.283 20.295 1.00 91.94 404 VAL A N 1
ATOM 2899 C CA . VAL A 1 404 ? -24.176 -4.932 19.096 1.00 91.94 404 VAL A CA 1
ATOM 2900 C C . VAL A 1 404 ? -25.242 -3.880 19.408 1.00 91.94 404 VAL A C 1
ATOM 2902 O O . VAL A 1 404 ? -25.508 -3.014 18.581 1.00 91.94 404 VAL A O 1
ATOM 2905 N N . LEU A 1 405 ? -25.864 -3.936 20.589 1.00 91.38 405 LEU A N 1
ATOM 2906 C CA . LEU A 1 405 ? -26.837 -2.917 20.990 1.00 91.38 405 LEU A CA 1
ATOM 2907 C C . LEU A 1 405 ? -26.177 -1.561 21.263 1.00 91.38 405 LEU A C 1
ATOM 2909 O O . LEU A 1 405 ? -26.791 -0.535 20.975 1.00 91.38 405 LEU A O 1
ATOM 2913 N N . TYR A 1 406 ? -24.955 -1.564 21.805 1.00 90.50 406 TYR A N 1
ATOM 2914 C CA . TYR A 1 406 ? -24.172 -0.358 22.074 1.00 90.50 406 TYR A CA 1
ATOM 2915 C C . TYR A 1 406 ? -23.600 0.272 20.798 1.00 90.50 406 TYR A C 1
ATOM 2917 O O . TYR A 1 406 ? -23.725 1.477 20.613 1.00 90.50 406 TYR A O 1
ATOM 2925 N N . ASP A 1 407 ? -22.993 -0.536 19.928 1.00 88.06 407 ASP A N 1
ATOM 2926 C CA . ASP A 1 407 ? -22.441 -0.112 18.644 1.00 88.06 407 ASP A CA 1
ATOM 2927 C C . ASP A 1 407 ? -22.875 -1.093 17.537 1.00 88.06 407 ASP A C 1
ATOM 2929 O O . ASP A 1 407 ? -22.245 -2.143 17.340 1.00 88.06 407 ASP A O 1
ATOM 2933 N N . PRO A 1 408 ? -23.949 -0.776 16.791 1.00 89.50 408 PRO A N 1
ATOM 2934 C CA . PRO A 1 408 ? -24.472 -1.664 15.762 1.00 89.50 408 PRO A CA 1
ATOM 2935 C C . PRO A 1 408 ? -23.492 -1.861 14.601 1.00 89.50 408 PRO A C 1
ATOM 2937 O O . PRO A 1 408 ? -23.576 -2.888 13.928 1.00 89.50 408 PRO A O 1
ATOM 2940 N N . TRP A 1 409 ? -22.523 -0.963 14.377 1.00 86.44 409 TRP A N 1
ATOM 2941 C CA . TRP A 1 409 ? -21.522 -1.123 13.312 1.00 86.44 409 TRP A CA 1
ATOM 2942 C C . TRP A 1 409 ? -20.649 -2.366 13.510 1.00 86.44 409 TRP A C 1
ATOM 2944 O O . TRP A 1 409 ? -20.189 -2.961 12.530 1.00 86.44 409 TRP A O 1
ATOM 2954 N N . LEU A 1 410 ? -20.493 -2.834 14.756 1.00 88.19 410 LEU A N 1
ATOM 2955 C CA . LEU A 1 410 ? -19.836 -4.107 15.062 1.00 88.19 410 LEU A CA 1
ATOM 2956 C C . LEU A 1 410 ? -20.518 -5.292 14.369 1.00 88.19 410 LEU A C 1
ATOM 2958 O O . LEU A 1 410 ? -19.842 -6.259 14.020 1.00 88.19 410 LEU A O 1
ATOM 2962 N N . ALA A 1 411 ? -21.823 -5.204 14.094 1.00 88.69 411 ALA A N 1
ATOM 2963 C CA . ALA A 1 411 ? -22.575 -6.253 13.418 1.00 88.69 411 ALA A CA 1
ATOM 2964 C C . ALA A 1 411 ? -22.087 -6.515 11.980 1.00 88.69 411 ALA A C 1
ATOM 2966 O O . ALA A 1 411 ? -22.191 -7.646 11.503 1.00 88.69 411 ALA A O 1
ATOM 2967 N N . ARG A 1 412 ? -21.524 -5.497 11.308 1.00 86.75 412 ARG A N 1
ATOM 2968 C CA . ARG A 1 412 ? -20.911 -5.594 9.968 1.00 86.75 412 ARG A CA 1
ATOM 2969 C C . ARG A 1 412 ? -19.380 -5.680 10.002 1.00 86.75 412 ARG A C 1
ATOM 2971 O O . ARG A 1 412 ? -18.741 -5.750 8.956 1.00 86.75 412 ARG A O 1
ATOM 2978 N N . SER A 1 413 ? -18.767 -5.693 11.186 1.00 86.56 413 SER A N 1
ATOM 2979 C CA . SER A 1 413 ? -17.314 -5.794 11.324 1.00 86.56 413 SER A CA 1
ATOM 2980 C C . SER A 1 413 ? -16.837 -7.238 11.157 1.00 86.56 413 SER A C 1
ATOM 2982 O O . SER A 1 413 ? -17.133 -8.101 11.987 1.00 86.56 413 SER A O 1
ATOM 2984 N N . TYR A 1 414 ? -16.008 -7.494 10.139 1.00 86.44 414 TYR A N 1
ATOM 2985 C CA . TYR A 1 414 ? -15.354 -8.796 9.963 1.00 86.44 414 TYR A CA 1
ATOM 2986 C C . TYR A 1 414 ? -14.504 -9.189 11.180 1.00 86.44 414 TYR A C 1
ATOM 2988 O O . TYR A 1 414 ? -14.534 -10.343 11.596 1.00 86.44 414 TYR A O 1
ATOM 2996 N N . GLY A 1 415 ? -13.799 -8.240 11.810 1.00 86.06 415 GLY A N 1
ATOM 2997 C CA . GLY A 1 415 ? -12.991 -8.515 13.005 1.00 86.06 415 GLY A CA 1
ATOM 2998 C C . GLY A 1 415 ? -13.832 -8.967 14.203 1.00 86.06 415 GLY A C 1
ATOM 2999 O O . GLY A 1 415 ? -13.445 -9.888 14.926 1.00 86.06 415 GLY A O 1
ATOM 3000 N N . PHE A 1 416 ? -15.015 -8.370 14.388 1.00 89.38 416 PHE A N 1
ATOM 3001 C CA . PHE A 1 416 ? -15.965 -8.808 15.411 1.00 89.38 416 PHE A CA 1
ATOM 3002 C C . PHE A 1 416 ? -16.490 -10.218 15.115 1.00 89.38 416 PHE A C 1
ATOM 3004 O O . PHE A 1 416 ? -16.419 -11.098 15.978 1.00 89.38 416 PHE A O 1
ATOM 3011 N N . LEU A 1 417 ? -16.942 -10.443 13.876 1.00 91.12 417 LEU A N 1
ATOM 3012 C CA . LEU A 1 417 ? -17.454 -11.727 13.401 1.00 91.12 417 LEU A CA 1
ATOM 3013 C C . LEU A 1 417 ? -16.437 -12.856 13.601 1.00 91.12 417 LEU A C 1
ATOM 3015 O O . LEU A 1 417 ? -16.744 -13.851 14.258 1.00 91.12 417 LEU A O 1
ATOM 3019 N N . LEU A 1 418 ? -15.210 -12.671 13.109 1.00 90.06 418 LEU A N 1
ATOM 3020 C CA . LEU A 1 418 ? -14.124 -13.644 13.235 1.00 90.06 418 LEU A CA 1
ATOM 3021 C C . LEU A 1 418 ? -13.778 -13.923 14.704 1.00 90.06 418 LEU A C 1
ATOM 3023 O O . LEU A 1 418 ? -13.574 -15.075 15.073 1.00 90.06 418 LEU A O 1
ATOM 3027 N N . SER A 1 419 ? -13.780 -12.909 15.580 1.00 89.88 419 SER A N 1
ATOM 3028 C CA . SER A 1 419 ? -13.481 -13.107 17.006 1.00 89.88 419 SER A CA 1
ATOM 3029 C C . SER A 1 419 ? -14.547 -13.938 17.732 1.00 89.88 419 SER A C 1
ATOM 3031 O O . SER A 1 419 ? -14.216 -14.793 18.563 1.00 89.88 419 SER A O 1
ATOM 3033 N N . VAL A 1 420 ? -15.829 -13.706 17.425 1.00 91.69 420 VAL A N 1
ATOM 3034 C CA . VAL A 1 420 ? -16.947 -14.482 17.984 1.00 91.69 420 VAL A CA 1
ATOM 3035 C C . VAL A 1 420 ? -16.930 -15.909 17.442 1.00 91.69 420 VAL A C 1
ATOM 3037 O O . VAL A 1 420 ? -17.018 -16.843 18.237 1.00 91.69 420 VAL A O 1
ATOM 3040 N N . LEU A 1 421 ? -16.765 -16.089 16.129 1.00 92.31 421 LEU A N 1
ATOM 3041 C CA . LEU A 1 421 ? -16.699 -17.407 15.496 1.00 92.31 421 LEU A CA 1
ATOM 3042 C C . LEU A 1 421 ? -15.514 -18.231 16.006 1.00 92.31 421 LEU A C 1
ATOM 3044 O O . LEU A 1 421 ? -15.707 -19.381 16.400 1.00 92.31 421 LEU A O 1
ATOM 3048 N N . ALA A 1 422 ? -14.323 -17.631 16.098 1.00 89.31 422 ALA A N 1
ATOM 3049 C CA . ALA A 1 422 ? -13.149 -18.274 16.674 1.00 89.31 422 ALA A CA 1
ATOM 3050 C C . ALA A 1 422 ? -13.442 -18.721 18.113 1.00 89.31 422 ALA A C 1
ATOM 3052 O O . ALA A 1 422 ? -13.407 -19.913 18.402 1.00 89.31 422 ALA A O 1
ATOM 3053 N N . THR A 1 423 ? -13.852 -17.805 18.997 1.00 88.94 423 THR A N 1
ATOM 3054 C CA . THR A 1 423 ? -14.144 -18.138 20.405 1.00 88.94 423 THR A CA 1
ATOM 3055 C C . THR A 1 423 ? -15.238 -19.206 20.528 1.00 88.94 423 THR A C 1
ATOM 3057 O O . THR A 1 423 ? -15.102 -20.149 21.303 1.00 88.94 423 THR A O 1
ATOM 3060 N N . GLY A 1 424 ? -16.310 -19.099 19.740 1.00 90.06 424 GLY A N 1
ATOM 3061 C CA . GLY A 1 424 ? -17.395 -20.076 19.714 1.00 90.06 424 GLY A CA 1
ATOM 3062 C C . GLY A 1 424 ? -16.928 -21.459 19.255 1.00 90.06 424 GLY A C 1
ATOM 3063 O O . GLY A 1 424 ? -17.284 -22.462 19.875 1.00 90.06 424 GLY A O 1
ATOM 3064 N N . SER A 1 425 ? -16.087 -21.530 18.220 1.00 91.00 425 SER A N 1
ATOM 3065 C CA . SER A 1 425 ? -15.516 -22.784 17.712 1.00 91.00 425 SER A CA 1
ATOM 3066 C C . SER A 1 425 ? -14.550 -23.432 18.711 1.00 91.00 425 SER A C 1
ATOM 3068 O O . SER A 1 425 ? -14.632 -24.644 18.927 1.00 91.00 425 SER A O 1
ATOM 3070 N N . LEU A 1 426 ? -13.720 -22.640 19.406 1.00 86.06 426 LEU A N 1
ATOM 3071 C CA . LEU A 1 426 ? -12.830 -23.118 20.469 1.00 86.06 426 LEU A CA 1
ATOM 3072 C C . LEU A 1 426 ? -13.610 -23.706 21.652 1.00 86.06 426 LEU A C 1
ATOM 3074 O O . LEU A 1 426 ? -13.135 -24.650 22.270 1.00 86.06 426 LEU A O 1
ATOM 3078 N N . LEU A 1 427 ? -14.798 -23.179 21.965 1.00 85.62 427 LEU A N 1
ATOM 3079 C CA . LEU A 1 427 ? -15.626 -23.671 23.074 1.00 85.62 427 LEU A CA 1
ATOM 3080 C C . LEU A 1 427 ? -16.508 -24.873 22.699 1.00 85.62 427 LEU A C 1
ATOM 3082 O O . LEU A 1 427 ? -16.929 -25.615 23.581 1.00 85.62 427 LEU A O 1
ATOM 3086 N N . THR A 1 428 ? -16.818 -25.073 21.415 1.00 88.38 428 THR A N 1
ATOM 3087 C CA . THR A 1 428 ? -17.807 -26.080 20.976 1.00 88.38 428 THR A CA 1
ATOM 3088 C C . THR A 1 428 ? -17.211 -27.218 20.144 1.00 88.38 428 THR A C 1
ATOM 3090 O O . THR A 1 428 ? -17.544 -28.385 20.367 1.00 88.38 428 THR A O 1
ATOM 3093 N N . ILE A 1 429 ? -16.337 -26.902 19.186 1.00 90.50 429 ILE A N 1
ATOM 3094 C CA . ILE A 1 429 ? -15.741 -27.851 18.234 1.00 90.50 429 ILE A CA 1
ATOM 3095 C C . ILE A 1 429 ? -14.370 -28.321 18.737 1.00 90.50 429 ILE A C 1
ATOM 3097 O O . ILE A 1 429 ? -14.104 -29.525 18.735 1.00 90.50 429 ILE A O 1
ATOM 3101 N N . GLY A 1 430 ? -13.539 -27.393 19.226 1.00 87.69 430 GLY A N 1
ATOM 3102 C CA . GLY A 1 430 ? -12.164 -27.647 19.675 1.00 87.69 430 GLY A CA 1
ATOM 3103 C C . GLY A 1 430 ? -12.010 -28.836 20.638 1.00 87.69 430 GLY A C 1
ATOM 3104 O O . GLY A 1 430 ? -11.247 -29.752 20.324 1.00 87.69 430 GLY A O 1
ATOM 3105 N N . PRO A 1 431 ? -12.769 -28.916 21.753 1.00 87.88 431 PRO A N 1
ATOM 3106 C CA . PRO A 1 431 ? -12.640 -30.004 22.725 1.00 87.88 431 PRO A CA 1
ATOM 3107 C C . PRO A 1 431 ? -12.986 -31.371 22.129 1.00 87.88 431 PRO A C 1
ATOM 3109 O O . PRO A 1 431 ? -12.335 -32.369 22.427 1.00 87.88 431 PRO A O 1
ATOM 3112 N N . ARG A 1 432 ? -13.978 -31.423 21.228 1.00 89.12 432 ARG A N 1
ATOM 3113 C CA . ARG A 1 432 ? -14.394 -32.663 20.554 1.00 89.12 432 ARG A CA 1
ATOM 3114 C C . ARG A 1 432 ? -13.324 -33.164 19.591 1.00 89.12 432 ARG A C 1
ATOM 3116 O O . ARG A 1 432 ? -13.100 -34.368 19.496 1.00 89.12 432 ARG A O 1
ATOM 3123 N N . TRP A 1 433 ? -12.677 -32.254 18.866 1.00 89.38 433 TRP A N 1
ATOM 3124 C CA . TRP A 1 433 ? -11.599 -32.602 17.940 1.00 89.38 433 TRP A CA 1
ATOM 3125 C C . TRP A 1 433 ? -10.317 -32.978 18.682 1.00 89.38 433 TRP A C 1
ATOM 3127 O O . TRP A 1 433 ? -9.687 -33.965 18.314 1.00 89.38 433 TRP A O 1
ATOM 3137 N N . SER A 1 434 ? -9.991 -32.274 19.769 1.00 88.44 434 SER A N 1
ATOM 3138 C CA . SER A 1 434 ? -8.890 -32.639 20.666 1.00 88.44 434 SER A CA 1
ATOM 3139 C C . SER A 1 434 ? -9.076 -34.049 21.232 1.00 88.44 434 SER A C 1
ATOM 3141 O O . SER A 1 434 ? -8.203 -34.894 21.051 1.00 88.44 434 SER A O 1
ATOM 3143 N N . ALA A 1 435 ? -10.246 -34.363 21.801 1.00 87.00 435 ALA A N 1
ATOM 3144 C CA . ALA A 1 435 ? -10.539 -35.705 22.307 1.00 87.00 435 ALA A CA 1
ATOM 3145 C C . ALA A 1 435 ? -10.389 -36.777 21.212 1.00 87.00 435 ALA A C 1
ATOM 3147 O O . ALA A 1 435 ? -9.764 -37.814 21.427 1.00 87.00 435 ALA A O 1
ATOM 3148 N N . ALA A 1 436 ? -10.891 -36.507 20.002 1.00 85.31 436 ALA A N 1
ATOM 3149 C CA . ALA A 1 436 ? -10.742 -37.420 18.872 1.00 85.31 436 ALA A CA 1
ATOM 3150 C C . ALA A 1 436 ? -9.274 -37.646 18.455 1.00 85.31 436 ALA A C 1
ATOM 3152 O O . ALA A 1 436 ? -8.937 -38.751 18.035 1.00 85.31 436 ALA A O 1
ATOM 3153 N N . LEU A 1 437 ? -8.404 -36.635 18.563 1.00 85.38 437 LEU A N 1
ATOM 3154 C CA . LEU A 1 437 ? -6.962 -36.754 18.305 1.00 85.38 437 LEU A CA 1
ATOM 3155 C C . LEU A 1 437 ? -6.234 -37.503 19.432 1.00 85.38 437 LEU A C 1
ATOM 3157 O O . LEU A 1 437 ? -5.369 -38.331 19.149 1.00 85.38 437 LEU A O 1
ATOM 3161 N N . GLN A 1 438 ? -6.615 -37.279 20.692 1.00 87.81 438 GLN A N 1
ATOM 3162 C CA . GLN A 1 438 ? -6.061 -37.998 21.847 1.00 87.81 438 GLN A CA 1
ATOM 3163 C C . GLN A 1 438 ? -6.374 -39.495 21.780 1.00 87.81 438 GLN A C 1
ATOM 3165 O O . GLN A 1 438 ? -5.485 -40.323 21.962 1.00 87.81 438 GLN A O 1
ATOM 3170 N N . HIS A 1 439 ? -7.605 -39.858 21.400 1.00 85.69 439 HIS A N 1
ATOM 3171 C CA . HIS A 1 439 ? -7.980 -41.252 21.136 1.00 85.69 439 HIS A CA 1
ATOM 3172 C C . HIS A 1 439 ? -7.160 -41.907 20.011 1.00 85.69 439 HIS A C 1
ATOM 3174 O O . HIS A 1 439 ? -7.166 -43.127 19.883 1.00 85.69 439 HIS A O 1
ATOM 3180 N N . ARG A 1 440 ? -6.452 -41.114 19.198 1.00 77.62 440 ARG A N 1
ATOM 3181 C CA . ARG A 1 440 ? -5.586 -41.572 18.102 1.00 77.62 440 ARG A CA 1
ATOM 3182 C C . ARG A 1 440 ? -4.095 -41.564 18.464 1.00 77.62 440 ARG A C 1
ATOM 3184 O O . ARG A 1 440 ? -3.268 -41.727 17.575 1.00 77.62 440 ARG A O 1
ATOM 3191 N N . GLY A 1 441 ? -3.746 -41.371 19.738 1.00 82.31 441 GLY A N 1
ATOM 3192 C CA . GLY A 1 441 ? -2.362 -41.430 20.223 1.00 82.31 441 GLY A CA 1
ATOM 3193 C C . GLY A 1 441 ? -1.577 -40.118 20.118 1.00 82.31 441 GLY A C 1
ATOM 3194 O O . GLY A 1 441 ? -0.389 -40.100 20.429 1.00 82.31 441 GLY A O 1
ATOM 3195 N N . VAL A 1 442 ? -2.212 -39.010 19.715 1.00 84.44 442 VAL A N 1
ATOM 3196 C CA . VAL A 1 442 ? -1.587 -37.678 19.782 1.00 84.44 442 VAL A CA 1
ATOM 3197 C C . VAL A 1 442 ? -1.502 -37.243 21.246 1.00 84.44 442 VAL A C 1
ATOM 3199 O O . VAL A 1 442 ? -2.461 -37.408 22.001 1.00 84.44 442 VAL A O 1
ATOM 3202 N N . SER A 1 443 ? -0.369 -36.666 21.659 1.00 89.06 443 SER A N 1
ATOM 3203 C CA . SER A 1 443 ? -0.196 -36.206 23.041 1.00 89.06 443 SER A CA 1
ATOM 3204 C C . SER A 1 443 ? -1.269 -35.168 23.422 1.00 89.06 443 SER A C 1
ATOM 3206 O O . SER A 1 443 ? -1.632 -34.341 22.580 1.00 89.06 443 SER A O 1
ATOM 3208 N N . PRO A 1 444 ? -1.770 -35.150 24.674 1.00 85.56 444 PRO A N 1
ATOM 3209 C CA . PRO A 1 444 ? -2.893 -34.290 25.062 1.00 85.56 444 PRO A CA 1
ATOM 3210 C C . PRO A 1 444 ? -2.702 -32.810 24.715 1.00 85.56 444 PRO A C 1
ATOM 3212 O O . PRO A 1 444 ? -3.588 -32.193 24.132 1.00 85.56 444 PRO A O 1
ATOM 3215 N N . ARG A 1 445 ? -1.505 -32.265 24.971 1.00 83.88 445 ARG A N 1
ATOM 3216 C CA . ARG A 1 445 ? -1.180 -30.861 24.675 1.00 83.88 445 ARG A CA 1
ATOM 3217 C C . ARG A 1 445 ? -1.178 -30.556 23.177 1.00 83.88 445 ARG A C 1
ATOM 3219 O O . ARG A 1 445 ? -1.674 -29.514 22.763 1.00 83.88 445 ARG A O 1
ATOM 3226 N N . LEU A 1 446 ? -0.631 -31.461 22.363 1.00 83.62 446 LEU A N 1
ATOM 3227 C CA . LEU A 1 446 ? -0.594 -31.282 20.913 1.00 83.62 446 LEU A CA 1
ATOM 3228 C C . LEU A 1 446 ? -1.991 -31.454 20.304 1.00 83.62 446 LEU A C 1
ATOM 3230 O O . LEU A 1 446 ? -2.360 -30.710 19.402 1.00 83.62 446 LEU A O 1
ATOM 3234 N N . ALA A 1 447 ? -2.784 -32.391 20.824 1.00 86.06 447 ALA A N 1
ATOM 3235 C CA . ALA A 1 447 ? -4.164 -32.605 20.410 1.00 86.06 447 ALA A CA 1
ATOM 3236 C C . ALA A 1 447 ? -5.063 -31.402 20.732 1.00 86.06 447 ALA A C 1
ATOM 3238 O O . ALA A 1 447 ? -5.891 -31.025 19.904 1.00 86.06 447 ALA A O 1
ATOM 3239 N N . GLU A 1 448 ? -4.874 -30.768 21.892 1.00 85.62 448 GLU A N 1
ATOM 3240 C CA . GLU A 1 448 ? -5.571 -29.532 22.258 1.00 85.62 448 GLU A CA 1
ATOM 3241 C C . GLU A 1 448 ? -5.206 -28.383 21.318 1.00 85.62 448 GLU A C 1
ATOM 3243 O O . GLU A 1 448 ? -6.102 -27.740 20.772 1.00 85.62 448 GLU A O 1
ATOM 3248 N N . ALA A 1 449 ? -3.911 -28.170 21.068 1.00 84.50 449 ALA A N 1
ATOM 3249 C CA . ALA A 1 449 ? -3.445 -27.094 20.200 1.00 84.50 449 ALA A CA 1
ATOM 3250 C C . ALA A 1 449 ? -3.878 -27.294 18.734 1.00 84.50 449 ALA A C 1
ATOM 3252 O O . ALA A 1 449 ? -4.444 -26.385 18.128 1.00 84.50 449 ALA A O 1
ATOM 3253 N N . LEU A 1 450 ? -3.697 -28.499 18.179 1.00 87.94 450 LEU A N 1
ATOM 3254 C CA . LEU A 1 450 ? -4.143 -28.842 16.822 1.00 87.94 450 LEU A CA 1
ATOM 3255 C C . LEU A 1 450 ? -5.666 -28.793 16.693 1.00 87.94 450 LEU A C 1
ATOM 3257 O O . LEU A 1 450 ? -6.180 -28.278 15.704 1.00 87.94 450 LEU A O 1
ATOM 3261 N N . GLY A 1 451 ? -6.391 -29.317 17.683 1.00 89.56 451 GLY A N 1
ATOM 3262 C CA . GLY A 1 451 ? -7.850 -29.311 17.701 1.00 89.56 451 GLY A CA 1
ATOM 3263 C C . GLY A 1 451 ? -8.418 -27.894 17.736 1.00 89.56 451 GLY A C 1
ATOM 3264 O O . GLY A 1 451 ? -9.350 -27.599 16.991 1.00 89.56 451 GLY A O 1
ATOM 3265 N N . ALA A 1 452 ? -7.833 -27.008 18.548 1.00 87.00 452 ALA A N 1
ATOM 3266 C CA . ALA A 1 452 ? -8.216 -25.601 18.618 1.00 87.00 452 ALA A CA 1
ATOM 3267 C C . ALA A 1 452 ? -7.892 -24.847 17.318 1.00 87.00 452 ALA A C 1
ATOM 3269 O O . ALA A 1 452 ? -8.780 -24.195 16.769 1.00 87.00 452 ALA A O 1
ATOM 3270 N N . ALA A 1 453 ? -6.667 -24.981 16.793 1.00 88.75 453 ALA A N 1
ATOM 3271 C CA . ALA A 1 453 ? -6.245 -24.325 15.554 1.00 88.75 453 ALA A CA 1
ATOM 3272 C C . ALA A 1 453 ? -7.080 -24.785 14.349 1.00 88.75 453 ALA A C 1
ATOM 3274 O O . ALA A 1 453 ? -7.583 -23.963 13.588 1.00 88.75 453 ALA A O 1
ATOM 3275 N N . ALA A 1 454 ? -7.306 -26.095 14.208 1.00 89.69 454 ALA A N 1
ATOM 3276 C CA . ALA A 1 454 ? -8.127 -26.635 13.131 1.00 89.69 454 ALA A CA 1
ATOM 3277 C C . ALA A 1 454 ? -9.597 -26.203 13.255 1.00 89.69 454 ALA A C 1
ATOM 3279 O O . ALA A 1 454 ? -10.220 -25.886 12.243 1.00 89.69 454 ALA A O 1
ATOM 3280 N N . ALA A 1 455 ? -10.162 -26.180 14.469 1.00 92.12 455 ALA A N 1
ATOM 3281 C CA . ALA A 1 455 ? -11.543 -25.750 14.690 1.00 92.12 455 ALA A CA 1
ATOM 3282 C C . ALA A 1 455 ? -11.741 -24.269 14.340 1.00 92.12 455 ALA A C 1
ATOM 3284 O O . ALA A 1 455 ? -12.708 -23.933 13.656 1.00 92.12 455 ALA A O 1
ATOM 3285 N N . ALA A 1 456 ? -10.810 -23.409 14.764 1.00 90.12 456 ALA A N 1
ATOM 3286 C CA . ALA A 1 456 ? -10.815 -21.999 14.404 1.00 90.12 456 ALA A CA 1
ATOM 3287 C C . ALA A 1 456 ? -10.697 -21.822 12.885 1.00 90.12 456 ALA A C 1
ATOM 3289 O O . ALA A 1 456 ? -11.531 -21.140 12.294 1.00 90.12 456 ALA A O 1
ATOM 3290 N N . GLN A 1 457 ? -9.744 -22.506 12.240 1.00 91.31 457 GLN A N 1
ATOM 3291 C CA . GLN A 1 457 ? -9.547 -22.412 10.792 1.00 91.31 457 GLN A CA 1
ATOM 3292 C C . GLN A 1 457 ? -10.784 -22.862 10.014 1.00 91.31 457 GLN A C 1
ATOM 3294 O O . GLN A 1 457 ? -11.218 -22.178 9.093 1.00 91.31 457 GLN A O 1
ATOM 3299 N N . ALA A 1 458 ? -11.397 -23.981 10.404 1.00 92.12 458 ALA A N 1
ATOM 3300 C CA . ALA A 1 458 ? -12.550 -24.535 9.701 1.00 92.12 458 ALA A CA 1
ATOM 3301 C C . ALA A 1 458 ? -13.775 -23.604 9.711 1.00 92.12 458 ALA A C 1
ATOM 3303 O O . ALA A 1 458 ? -14.586 -23.653 8.788 1.00 92.12 458 ALA A O 1
ATOM 3304 N N . VAL A 1 459 ? -13.921 -22.772 10.748 1.00 93.31 459 VAL A N 1
ATOM 3305 C CA . VAL A 1 459 ? -15.048 -21.836 10.882 1.00 93.31 459 VAL A CA 1
ATOM 3306 C C . VAL A 1 459 ? -14.697 -20.443 10.351 1.00 93.31 459 VAL A C 1
ATOM 3308 O O . VAL A 1 459 ? -15.542 -19.799 9.732 1.00 93.31 459 VAL A O 1
ATOM 3311 N N . CYS A 1 460 ? -13.468 -19.971 10.566 1.00 91.75 460 CYS A N 1
ATOM 3312 C CA . CYS A 1 460 ? -13.044 -18.625 10.184 1.00 91.75 460 CYS A CA 1
ATOM 3313 C C . CYS A 1 460 ? -12.615 -18.521 8.714 1.00 91.75 460 CYS A C 1
ATOM 3315 O O . CYS A 1 460 ? -12.926 -17.512 8.082 1.00 91.75 460 CYS A O 1
ATOM 3317 N N . ALA A 1 461 ? -11.966 -19.542 8.142 1.00 90.31 461 ALA A N 1
ATOM 3318 C CA . ALA A 1 461 ? -11.445 -19.480 6.773 1.00 90.31 461 ALA A CA 1
ATOM 3319 C C . ALA A 1 461 ? -12.520 -19.166 5.711 1.00 90.31 461 ALA A C 1
ATOM 3321 O O . ALA A 1 461 ? -12.258 -18.313 4.865 1.00 90.31 461 ALA A O 1
ATOM 3322 N N . PRO A 1 462 ? -13.746 -19.738 5.756 1.00 92.38 462 PRO A N 1
ATOM 3323 C CA . PRO A 1 462 ? -14.826 -19.355 4.842 1.00 92.38 462 PRO A CA 1
ATOM 3324 C C . PRO A 1 462 ? -15.177 -17.868 4.882 1.00 92.38 462 PRO A C 1
ATOM 3326 O O . PRO A 1 462 ? -15.462 -17.285 3.844 1.00 92.38 462 PRO A O 1
ATOM 3329 N N . VAL A 1 463 ? -15.139 -17.250 6.066 1.00 90.56 463 VAL A N 1
ATOM 3330 C CA . VAL A 1 463 ? -15.430 -15.820 6.241 1.00 90.56 463 VAL A CA 1
ATOM 3331 C C . VAL A 1 463 ? -14.271 -14.967 5.739 1.00 90.56 463 VAL A C 1
ATOM 3333 O O . VAL A 1 463 ? -14.508 -13.955 5.087 1.00 90.56 463 VAL A O 1
ATOM 3336 N N . VAL A 1 464 ? -13.029 -15.384 6.001 1.00 87.75 464 VAL A N 1
ATOM 3337 C CA . VAL A 1 464 ? -11.832 -14.720 5.463 1.00 87.75 464 VAL A CA 1
ATOM 3338 C C . VAL A 1 464 ? -11.847 -14.744 3.932 1.00 87.75 464 VAL A C 1
ATOM 3340 O O . VAL A 1 464 ? -11.628 -13.712 3.301 1.00 87.75 464 VAL A O 1
ATOM 3343 N N . ALA A 1 465 ? -12.211 -15.877 3.327 1.00 87.44 465 ALA A N 1
ATOM 3344 C CA . ALA A 1 465 ? -12.266 -16.036 1.876 1.00 87.44 465 ALA A CA 1
ATOM 3345 C C . ALA A 1 465 ? -13.227 -15.051 1.181 1.00 87.44 465 ALA A C 1
ATOM 3347 O O . ALA A 1 465 ? -12.926 -14.618 0.071 1.00 87.44 465 ALA A O 1
ATOM 3348 N N . VAL A 1 466 ? -14.322 -14.634 1.841 1.00 87.12 466 VAL A N 1
ATOM 3349 C CA . VAL A 1 466 ? -15.301 -13.671 1.289 1.00 87.12 466 VAL A CA 1
ATOM 3350 C C . VAL A 1 466 ? -14.643 -12.363 0.852 1.00 87.12 466 VAL A C 1
ATOM 3352 O O . VAL A 1 466 ? -15.015 -11.813 -0.181 1.00 87.12 466 VAL A O 1
ATOM 3355 N N . PHE A 1 467 ? -13.680 -11.855 1.624 1.00 80.94 467 PHE A N 1
ATOM 3356 C CA . PHE A 1 467 ? -13.028 -10.570 1.345 1.00 80.94 467 PHE A CA 1
ATOM 3357 C C . PHE A 1 467 ? -11.562 -10.704 0.919 1.00 80.94 467 PHE A C 1
ATOM 3359 O O . PHE A 1 467 ? -11.018 -9.779 0.317 1.00 80.94 467 PHE A O 1
ATOM 3366 N N . ALA A 1 468 ? -10.906 -11.820 1.245 1.00 79.31 468 ALA A N 1
ATOM 3367 C CA . ALA A 1 468 ? -9.490 -12.026 0.962 1.00 79.31 468 ALA A CA 1
ATOM 3368 C C . ALA A 1 468 ? -9.226 -12.634 -0.427 1.00 79.31 468 ALA A C 1
ATOM 3370 O O . ALA A 1 468 ? -8.088 -12.533 -0.890 1.00 79.31 468 ALA A O 1
ATOM 3371 N N . ALA A 1 469 ? -10.238 -13.254 -1.060 1.00 80.56 469 ALA A N 1
ATOM 3372 C CA . ALA A 1 469 ? -10.144 -13.957 -2.352 1.00 80.56 469 ALA A CA 1
ATOM 3373 C C . ALA A 1 469 ? -9.021 -15.018 -2.408 1.00 80.56 469 ALA A C 1
ATOM 3375 O O . ALA A 1 469 ? -8.447 -15.318 -3.457 1.00 80.56 469 ALA A O 1
ATOM 3376 N N . ARG A 1 470 ? -8.658 -15.569 -1.244 1.00 82.06 470 ARG A N 1
ATOM 3377 C CA . ARG A 1 470 ? -7.542 -16.505 -1.083 1.00 82.06 470 ARG A CA 1
ATOM 3378 C C . ARG A 1 470 ? -7.725 -17.395 0.134 1.00 82.06 470 ARG A C 1
ATOM 3380 O O . ARG A 1 470 ? -8.444 -17.046 1.072 1.00 82.06 470 ARG A O 1
ATOM 3387 N N . VAL A 1 471 ? -7.037 -18.532 0.118 1.00 86.81 471 VAL A N 1
ATOM 3388 C CA . VAL A 1 471 ? -6.995 -19.493 1.224 1.00 86.81 471 VAL A CA 1
ATOM 3389 C C . VAL A 1 471 ? -5.547 -19.869 1.506 1.00 86.81 471 VAL A C 1
ATOM 3391 O O . VAL A 1 471 ? -4.849 -20.346 0.611 1.00 86.81 471 VAL A O 1
ATOM 3394 N N . SER A 1 472 ? -5.109 -19.687 2.754 1.00 88.69 472 SER A N 1
ATOM 3395 C CA . SER A 1 472 ? -3.780 -20.111 3.199 1.00 88.69 472 SER A CA 1
ATOM 3396 C C . SER A 1 472 ? -3.765 -21.612 3.506 1.00 88.69 472 SER A C 1
ATOM 3398 O O . SER A 1 472 ? -4.527 -22.101 4.344 1.00 88.69 472 SER A O 1
ATOM 3400 N N . LEU A 1 473 ? -2.880 -22.352 2.836 1.00 88.50 473 LEU A N 1
ATOM 3401 C CA . LEU A 1 473 ? -2.647 -23.782 3.074 1.00 88.50 473 LEU A CA 1
ATOM 3402 C C . LEU A 1 473 ? -1.694 -24.029 4.252 1.00 88.50 473 LEU A C 1
ATOM 3404 O O . LEU A 1 473 ? -1.658 -25.128 4.805 1.00 88.50 473 LEU A O 1
ATOM 3408 N N . VAL A 1 474 ? -0.933 -23.006 4.646 1.00 90.06 474 VAL A N 1
ATOM 3409 C CA . VAL A 1 474 ? 0.080 -23.069 5.713 1.00 90.06 474 VAL A CA 1
ATOM 3410 C C . VAL A 1 474 ? -0.406 -22.458 7.031 1.00 90.06 474 VAL A C 1
ATOM 3412 O O . VAL A 1 474 ? 0.340 -22.438 8.008 1.00 90.06 474 VAL A O 1
ATOM 3415 N N . ALA A 1 475 ? -1.671 -22.029 7.096 1.00 89.75 475 ALA A N 1
ATOM 3416 C CA . ALA A 1 475 ? -2.265 -21.383 8.265 1.00 89.75 475 ALA A CA 1
ATOM 3417 C C . ALA A 1 475 ? -2.088 -22.191 9.560 1.00 89.75 475 ALA A C 1
ATOM 3419 O O . ALA A 1 475 ? -1.537 -21.677 10.529 1.00 89.75 475 ALA A O 1
ATOM 3420 N N . ILE A 1 476 ? -2.499 -23.465 9.585 1.00 90.62 476 ILE A N 1
ATOM 3421 C CA . ILE A 1 476 ? -2.451 -24.311 10.794 1.00 90.62 476 ILE A CA 1
ATOM 3422 C C . ILE A 1 476 ? -1.020 -24.476 11.346 1.00 90.62 476 ILE A C 1
ATOM 3424 O O . ILE A 1 476 ? -0.823 -24.195 12.531 1.00 90.62 476 ILE A O 1
ATOM 3428 N N . PRO A 1 477 ? -0.013 -24.918 10.559 1.00 91.38 477 PRO A N 1
ATOM 3429 C CA . PRO A 1 477 ? 1.345 -25.068 11.081 1.00 91.38 477 PRO A CA 1
ATOM 3430 C C . PRO A 1 477 ? 1.969 -23.727 11.487 1.00 91.38 477 PRO A C 1
ATOM 3432 O O . PRO A 1 477 ? 2.589 -23.659 12.547 1.00 91.38 477 PRO A O 1
ATOM 3435 N N . CYS A 1 478 ? 1.768 -22.653 10.713 1.00 92.62 478 CYS A N 1
ATOM 3436 C CA . CYS A 1 478 ? 2.272 -21.326 11.071 1.00 92.62 478 CYS A CA 1
ATOM 3437 C C . CYS A 1 478 ? 1.657 -20.822 12.384 1.00 92.62 478 CYS A C 1
ATOM 3439 O O . CYS A 1 478 ? 2.393 -20.367 13.256 1.00 92.62 478 CYS A O 1
ATOM 3441 N N . ASN A 1 479 ? 0.341 -20.972 12.564 1.00 90.81 479 ASN A N 1
ATOM 3442 C CA . ASN A 1 479 ? -0.360 -20.618 13.800 1.00 90.81 479 ASN A CA 1
ATOM 3443 C C . ASN A 1 479 ? 0.184 -21.394 15.003 1.00 90.81 479 ASN A C 1
ATOM 3445 O O . ASN A 1 479 ? 0.518 -20.795 16.020 1.00 90.81 479 ASN A O 1
ATOM 3449 N N . LEU A 1 480 ? 0.330 -22.717 14.882 1.00 90.69 480 LEU A N 1
ATOM 3450 C CA . LEU A 1 480 ? 0.808 -23.561 15.978 1.00 90.69 480 LEU A CA 1
ATOM 3451 C C . LEU A 1 480 ? 2.223 -23.177 16.435 1.00 90.69 480 LEU A C 1
ATOM 3453 O O . LEU A 1 480 ? 2.491 -23.124 17.633 1.00 90.69 480 LEU A O 1
ATOM 3457 N N . VAL A 1 481 ? 3.126 -22.917 15.485 1.00 93.19 481 VAL A N 1
ATOM 3458 C CA . VAL A 1 481 ? 4.527 -22.577 15.776 1.00 93.19 481 VAL A CA 1
ATOM 3459 C C . VAL A 1 481 ? 4.668 -21.132 16.266 1.00 93.19 481 VAL A C 1
ATOM 3461 O O . VAL A 1 481 ? 5.506 -20.863 17.130 1.00 93.19 481 VAL A O 1
ATOM 3464 N N . ALA A 1 482 ? 3.852 -20.206 15.755 1.00 92.06 482 ALA A N 1
ATOM 3465 C CA . ALA A 1 482 ? 3.832 -18.817 16.206 1.00 92.06 482 ALA A CA 1
ATOM 3466 C C . ALA A 1 482 ? 3.264 -18.682 17.629 1.00 92.06 482 ALA A C 1
ATOM 3468 O O . ALA A 1 482 ? 3.846 -17.972 18.450 1.00 92.06 482 ALA A O 1
ATOM 3469 N N . GLU A 1 483 ? 2.185 -19.405 17.955 1.00 87.56 483 GLU A N 1
ATOM 3470 C CA . GLU A 1 483 ? 1.481 -19.304 19.244 1.00 87.56 483 GLU A CA 1
ATOM 3471 C C . GLU A 1 483 ? 2.382 -19.643 20.446 1.00 87.56 483 GLU A C 1
ATOM 3473 O O . GLU A 1 483 ? 2.240 -19.054 21.519 1.00 87.56 483 GLU A O 1
ATOM 3478 N N . LEU A 1 484 ? 3.383 -20.516 20.263 1.00 89.38 484 LEU A N 1
ATOM 3479 C CA . LEU A 1 484 ? 4.385 -20.834 21.294 1.00 89.38 484 LEU A CA 1
ATOM 3480 C C . LEU A 1 484 ? 5.149 -19.595 21.792 1.00 89.38 484 LEU A C 1
ATOM 3482 O O . LEU A 1 484 ? 5.569 -19.549 22.950 1.00 89.38 484 LEU A O 1
ATOM 3486 N N . ALA A 1 485 ? 5.324 -18.593 20.929 1.00 92.38 485 ALA A N 1
ATOM 3487 C CA . ALA A 1 485 ? 6.045 -17.362 21.228 1.00 92.38 485 ALA A CA 1
ATOM 3488 C C . ALA A 1 485 ? 5.125 -16.202 21.653 1.00 92.38 485 ALA A C 1
ATOM 3490 O O . ALA A 1 485 ? 5.608 -15.245 22.263 1.00 92.38 485 ALA A O 1
ATOM 3491 N N . VAL A 1 486 ? 3.811 -16.291 21.404 1.00 90.19 486 VAL A N 1
ATOM 3492 C CA . VAL A 1 486 ? 2.841 -15.218 21.693 1.00 90.19 486 VAL A CA 1
ATOM 3493 C C . VAL A 1 486 ? 2.769 -14.917 23.188 1.00 90.19 486 VAL A C 1
ATOM 3495 O O . VAL A 1 486 ? 2.975 -13.776 23.593 1.00 90.19 486 VAL A O 1
ATOM 3498 N N . ALA A 1 487 ? 2.544 -15.925 24.038 1.00 87.75 487 ALA A N 1
ATOM 3499 C CA . ALA A 1 487 ? 2.410 -15.694 25.478 1.00 87.75 487 ALA A CA 1
ATOM 3500 C C . ALA A 1 487 ? 3.688 -15.103 26.127 1.00 87.75 487 ALA A C 1
ATOM 3502 O O . ALA A 1 487 ? 3.562 -14.106 26.847 1.00 87.75 487 ALA A O 1
ATOM 3503 N N . PRO A 1 488 ? 4.910 -15.621 25.865 1.00 92.19 488 PRO A N 1
ATOM 3504 C CA . PRO A 1 488 ? 6.147 -14.988 26.330 1.00 92.19 488 PRO A CA 1
ATOM 3505 C C . PRO A 1 488 ? 6.317 -13.546 25.837 1.00 92.19 488 PRO A C 1
ATOM 3507 O O . PRO A 1 488 ? 6.661 -12.671 26.634 1.00 92.19 488 PRO A O 1
ATOM 3510 N N . ALA A 1 489 ? 6.040 -13.281 24.554 1.00 92.56 489 ALA A N 1
ATOM 3511 C CA . ALA A 1 489 ? 6.141 -11.940 23.981 1.00 92.56 489 ALA A CA 1
ATOM 3512 C C . ALA A 1 489 ? 5.160 -10.962 24.649 1.00 92.56 489 ALA A C 1
ATOM 3514 O O . ALA A 1 489 ? 5.558 -9.862 25.030 1.00 92.56 489 ALA A O 1
ATOM 3515 N N . THR A 1 490 ? 3.907 -11.375 24.870 1.00 90.19 490 THR A N 1
ATOM 3516 C CA . THR A 1 490 ? 2.875 -10.563 25.533 1.00 90.19 490 THR A CA 1
ATOM 3517 C C . THR A 1 490 ? 3.251 -10.241 26.984 1.00 90.19 490 THR A C 1
ATOM 3519 O O . THR A 1 490 ? 3.166 -9.085 27.397 1.00 90.19 490 THR A O 1
ATOM 3522 N N . VAL A 1 491 ? 3.704 -11.229 27.770 1.00 91.19 491 VAL A N 1
ATOM 3523 C CA . VAL A 1 491 ? 4.075 -11.020 29.186 1.00 91.19 491 VAL A CA 1
ATOM 3524 C C . VAL A 1 491 ? 5.284 -10.093 29.315 1.00 91.19 491 VAL A C 1
ATOM 3526 O O . VAL A 1 491 ? 5.229 -9.119 30.069 1.00 91.19 491 VAL A O 1
ATOM 3529 N N . LEU A 1 492 ? 6.363 -10.362 28.571 1.00 93.88 492 LEU A N 1
ATOM 3530 C CA . LEU A 1 492 ? 7.562 -9.520 28.595 1.00 93.88 492 LEU A CA 1
ATOM 3531 C C . LEU A 1 492 ? 7.278 -8.127 28.020 1.00 93.88 492 LEU A C 1
ATOM 3533 O O . LEU A 1 492 ? 7.796 -7.137 28.525 1.00 93.88 492 LEU A O 1
ATOM 3537 N N . GLY A 1 493 ? 6.410 -8.026 27.016 1.00 93.38 493 GLY A N 1
ATOM 3538 C CA . GLY A 1 493 ? 5.986 -6.759 26.437 1.00 93.38 493 GLY A CA 1
ATOM 3539 C C . GLY A 1 493 ? 5.206 -5.873 27.415 1.00 93.38 493 GLY A C 1
ATOM 3540 O O . GLY A 1 493 ? 5.525 -4.692 27.553 1.00 93.38 493 GLY A O 1
ATOM 3541 N N . PHE A 1 494 ? 4.246 -6.429 28.165 1.00 91.50 494 PHE A N 1
ATOM 3542 C CA . PHE A 1 494 ? 3.571 -5.688 29.242 1.00 91.50 494 PHE A CA 1
ATOM 3543 C C . PHE A 1 494 ? 4.526 -5.326 30.386 1.00 91.50 494 PHE A C 1
ATOM 3545 O O . PHE A 1 494 ? 4.418 -4.233 30.944 1.00 91.50 494 PHE A O 1
ATOM 3552 N N . ALA A 1 495 ? 5.485 -6.198 30.711 1.00 91.75 495 ALA A N 1
ATOM 3553 C CA . ALA A 1 495 ? 6.520 -5.894 31.696 1.00 91.75 495 ALA A CA 1
ATOM 3554 C C . ALA A 1 495 ? 7.426 -4.738 31.236 1.00 91.75 495 ALA A C 1
ATOM 3556 O O . ALA A 1 495 ? 7.703 -3.837 32.025 1.00 91.75 495 ALA A O 1
ATOM 3557 N N . ALA A 1 496 ? 7.823 -4.704 29.959 1.00 94.38 496 ALA A N 1
ATOM 3558 C CA . ALA A 1 496 ? 8.574 -3.593 29.375 1.00 94.38 496 ALA A CA 1
ATOM 3559 C C . ALA A 1 496 ? 7.758 -2.290 29.386 1.00 94.38 496 ALA A C 1
ATOM 3561 O O . ALA A 1 496 ? 8.285 -1.241 29.750 1.00 94.38 496 ALA A O 1
ATOM 3562 N N . LEU A 1 497 ? 6.461 -2.357 29.063 1.00 93.25 497 LEU A N 1
ATOM 3563 C CA . LEU A 1 497 ? 5.554 -1.208 29.111 1.00 93.25 497 LEU A CA 1
ATOM 3564 C C . LEU A 1 497 ? 5.436 -0.620 30.526 1.00 93.25 497 LEU A C 1
ATOM 3566 O O . LEU A 1 497 ? 5.483 0.600 30.687 1.00 93.25 497 LEU A O 1
ATOM 3570 N N . ALA A 1 498 ? 5.324 -1.472 31.549 1.00 91.38 498 ALA A N 1
ATOM 3571 C CA . ALA A 1 498 ? 5.297 -1.044 32.945 1.00 91.38 498 ALA A CA 1
ATOM 3572 C C . ALA A 1 498 ? 6.658 -0.483 33.400 1.00 91.38 498 ALA A C 1
ATOM 3574 O O . ALA A 1 498 ? 6.716 0.594 33.993 1.00 91.38 498 ALA A O 1
ATOM 3575 N N . ALA A 1 499 ? 7.760 -1.169 33.074 1.00 92.94 499 ALA A N 1
ATOM 3576 C CA . ALA A 1 499 ? 9.116 -0.746 33.421 1.00 92.94 499 ALA A CA 1
ATOM 3577 C C . ALA A 1 499 ? 9.495 0.597 32.778 1.00 92.94 499 ALA A C 1
ATOM 3579 O O . ALA A 1 499 ? 10.194 1.392 33.405 1.00 92.94 499 ALA A O 1
ATOM 3580 N N . ALA A 1 500 ? 8.986 0.892 31.576 1.00 92.75 500 ALA A N 1
ATOM 3581 C CA . ALA A 1 500 ? 9.261 2.140 30.862 1.00 92.75 500 ALA A CA 1
ATOM 3582 C C . ALA A 1 500 ? 8.808 3.394 31.628 1.00 92.75 500 ALA A C 1
ATOM 3584 O O . ALA A 1 500 ? 9.310 4.479 31.350 1.00 92.75 500 ALA A O 1
ATOM 3585 N N . GLN A 1 501 ? 7.890 3.256 32.592 1.00 90.06 501 GLN A N 1
ATOM 3586 C CA . GLN A 1 501 ? 7.423 4.372 33.421 1.00 90.06 501 GLN A CA 1
ATOM 3587 C C . GLN A 1 501 ? 8.358 4.693 34.593 1.00 90.06 501 GLN A C 1
ATOM 3589 O O . GLN A 1 501 ? 8.285 5.787 35.141 1.00 90.06 501 GLN A O 1
ATOM 3594 N N . VAL A 1 502 ? 9.208 3.741 34.991 1.00 92.31 502 VAL A N 1
ATOM 3595 C CA . VAL A 1 502 ? 10.051 3.851 36.192 1.00 92.31 502 VAL A CA 1
ATOM 3596 C C . VAL A 1 502 ? 11.534 3.896 35.825 1.00 92.31 502 VAL A C 1
ATOM 3598 O O . VAL A 1 502 ? 12.274 4.717 36.354 1.00 92.31 502 VAL A O 1
ATOM 3601 N N . ALA A 1 503 ? 11.976 3.032 34.906 1.00 93.56 503 ALA A N 1
ATOM 3602 C CA . ALA A 1 503 ? 13.370 2.919 34.495 1.00 93.56 503 ALA A CA 1
ATOM 3603 C C . ALA A 1 503 ? 13.486 2.456 33.032 1.00 93.56 503 ALA A C 1
ATOM 3605 O O . ALA A 1 503 ? 13.406 1.263 32.729 1.00 93.56 503 ALA A O 1
ATOM 3606 N N . MET A 1 504 ? 13.747 3.399 32.119 1.00 95.12 504 MET A N 1
ATOM 3607 C CA . MET A 1 504 ? 13.916 3.100 30.690 1.00 95.12 504 MET A CA 1
ATOM 3608 C C . MET A 1 504 ? 15.011 2.051 30.399 1.00 95.12 504 MET A C 1
ATOM 3610 O O . MET A 1 504 ? 14.747 1.156 29.602 1.00 95.12 504 MET A O 1
ATOM 3614 N N . PRO A 1 505 ? 16.184 2.036 31.071 1.00 95.38 505 PRO A N 1
ATOM 3615 C CA . PRO A 1 505 ? 17.192 0.993 30.834 1.00 95.38 505 PRO A CA 1
ATOM 3616 C C . PRO A 1 505 ? 16.706 -0.425 31.175 1.00 95.38 505 PRO A C 1
ATOM 3618 O O . PRO A 1 505 ? 17.057 -1.391 30.496 1.00 95.38 505 PRO A O 1
ATOM 3621 N N . VAL A 1 506 ? 15.866 -0.558 32.209 1.00 94.94 506 VAL A N 1
ATOM 3622 C CA . VAL A 1 506 ? 15.238 -1.839 32.570 1.00 94.94 506 VAL A CA 1
ATOM 3623 C C . VAL A 1 506 ? 14.210 -2.223 31.511 1.00 94.94 506 VAL A C 1
ATOM 3625 O O . VAL A 1 506 ? 14.178 -3.372 31.078 1.00 94.94 506 VAL A O 1
ATOM 3628 N N . ALA A 1 507 ? 13.417 -1.260 31.038 1.00 94.06 507 ALA A N 1
ATOM 3629 C CA . ALA A 1 507 ? 12.465 -1.478 29.956 1.00 94.06 507 ALA A CA 1
ATOM 3630 C C . ALA A 1 507 ? 13.151 -1.942 28.664 1.00 94.06 507 ALA A C 1
ATOM 3632 O O . ALA A 1 507 ? 12.695 -2.907 28.062 1.00 94.06 507 ALA A O 1
ATOM 3633 N N . GLU A 1 508 ? 14.272 -1.326 28.275 1.00 95.12 508 GLU A N 1
ATOM 3634 C CA . GLU A 1 508 ? 15.089 -1.739 27.126 1.00 95.12 508 GLU A CA 1
ATOM 3635 C C . GLU A 1 508 ? 15.656 -3.158 27.298 1.00 95.12 508 GLU A C 1
ATOM 3637 O O . GLU A 1 508 ? 15.723 -3.930 26.340 1.00 95.12 508 GLU A O 1
ATOM 3642 N N . LEU A 1 509 ? 16.075 -3.537 28.511 1.00 95.94 509 LEU A N 1
ATOM 3643 C CA . LEU A 1 509 ? 16.544 -4.897 28.794 1.00 95.94 509 LEU A CA 1
ATOM 3644 C C . LEU A 1 509 ? 15.411 -5.922 28.644 1.00 95.94 509 LEU A C 1
ATOM 3646 O O . LEU A 1 509 ? 15.576 -6.916 27.940 1.00 95.94 509 LEU A O 1
ATOM 3650 N N . VAL A 1 510 ? 14.251 -5.656 29.248 1.00 95.75 510 VAL A N 1
ATOM 3651 C CA . VAL A 1 510 ? 13.073 -6.530 29.138 1.00 95.75 510 VAL A CA 1
ATOM 3652 C C . VAL A 1 510 ? 12.575 -6.592 27.690 1.00 95.75 510 VAL A C 1
ATOM 3654 O O . VAL A 1 510 ? 12.248 -7.673 27.203 1.00 95.75 510 VAL A O 1
ATOM 3657 N N . ALA A 1 511 ? 12.583 -5.468 26.968 1.00 94.88 511 ALA A N 1
ATOM 3658 C CA . ALA A 1 511 ? 12.220 -5.401 25.556 1.00 94.88 511 ALA A CA 1
ATOM 3659 C C . ALA A 1 511 ? 13.183 -6.208 24.673 1.00 94.88 511 ALA A C 1
ATOM 3661 O O . ALA A 1 511 ? 12.725 -6.864 23.743 1.00 94.88 511 ALA A O 1
ATOM 3662 N N . ARG A 1 512 ? 14.490 -6.245 24.977 1.00 95.25 512 ARG A N 1
ATOM 3663 C CA . ARG A 1 512 ? 15.447 -7.142 24.296 1.00 95.25 512 ARG A CA 1
ATOM 3664 C C . ARG A 1 512 ? 15.105 -8.613 24.502 1.00 95.25 512 ARG A C 1
ATOM 3666 O O . ARG A 1 512 ? 15.090 -9.365 23.532 1.00 95.25 512 ARG A O 1
ATOM 3673 N N . CYS A 1 513 ? 14.750 -9.011 25.723 1.00 95.62 513 CYS A N 1
ATOM 3674 C CA . CYS A 1 513 ? 14.268 -10.369 25.985 1.00 95.62 513 CYS A CA 1
ATOM 3675 C C . CYS A 1 513 ? 12.953 -10.666 25.243 1.00 95.62 513 CYS A C 1
ATOM 3677 O O . CYS A 1 513 ? 12.787 -11.759 24.712 1.00 95.62 513 CYS A O 1
ATOM 3679 N N . ALA A 1 514 ? 12.041 -9.692 25.167 1.00 94.88 514 ALA A N 1
ATOM 3680 C CA . ALA A 1 514 ? 10.782 -9.797 24.424 1.00 94.88 514 ALA A CA 1
ATOM 3681 C C . ALA A 1 514 ? 10.975 -9.788 22.894 1.00 94.88 514 ALA A C 1
ATOM 3683 O O . ALA A 1 514 ? 10.142 -10.313 22.156 1.00 94.88 514 ALA A O 1
ATOM 3684 N N . GLY A 1 515 ? 12.078 -9.212 22.414 1.00 94.12 515 GLY A N 1
ATOM 3685 C CA . GLY A 1 515 ? 12.423 -9.139 21.000 1.00 94.12 515 GLY A CA 1
ATOM 3686 C C . GLY A 1 515 ? 12.690 -10.508 20.380 1.00 94.12 515 GLY A C 1
ATOM 3687 O O . GLY A 1 515 ? 12.345 -10.713 19.222 1.00 94.12 515 GLY A O 1
ATOM 3688 N N . TRP A 1 516 ? 13.217 -11.467 21.150 1.00 95.56 516 TRP A N 1
ATOM 3689 C CA . TRP A 1 516 ? 13.469 -12.832 20.672 1.00 95.56 516 TRP A CA 1
ATOM 3690 C C . TRP A 1 516 ? 12.183 -13.584 20.271 1.00 95.56 516 TRP A C 1
ATOM 3692 O O . TRP A 1 516 ? 12.084 -13.993 19.111 1.00 95.56 516 TRP A O 1
ATOM 3702 N N . PRO A 1 517 ? 11.153 -13.722 21.137 1.00 96.00 517 PRO A N 1
ATOM 3703 C CA . PRO A 1 517 ? 9.898 -14.349 20.730 1.00 96.00 517 PRO A CA 1
ATOM 3704 C C . PRO A 1 517 ? 9.141 -13.527 19.672 1.00 96.00 517 PRO A C 1
ATOM 3706 O O . PRO A 1 517 ? 8.530 -14.112 18.783 1.00 96.00 517 PRO A O 1
ATOM 3709 N N . ALA A 1 518 ? 9.217 -12.190 19.689 1.00 94.25 518 ALA A N 1
ATOM 3710 C CA . ALA A 1 518 ? 8.618 -11.370 18.629 1.00 94.25 518 ALA A CA 1
ATOM 3711 C C . ALA A 1 518 ? 9.287 -11.610 17.258 1.00 94.25 518 ALA A C 1
ATOM 3713 O O . ALA A 1 518 ? 8.600 -11.782 16.251 1.00 94.25 518 ALA A O 1
ATOM 3714 N N . GLY A 1 519 ? 10.621 -11.684 17.221 1.00 94.38 519 GLY A N 1
ATOM 3715 C CA . GLY A 1 519 ? 11.391 -12.022 16.022 1.00 94.38 519 GLY A CA 1
ATOM 3716 C C . GLY A 1 519 ? 11.114 -13.442 15.519 1.00 94.38 519 GLY A C 1
ATOM 3717 O O . GLY A 1 519 ? 11.034 -13.658 14.311 1.00 94.38 519 GLY A O 1
ATOM 3718 N N . TRP A 1 520 ? 10.876 -14.398 16.424 1.00 95.75 520 TRP A N 1
ATOM 3719 C CA . TRP A 1 520 ? 10.438 -15.750 16.063 1.00 95.75 520 TRP A CA 1
ATOM 3720 C C . TRP A 1 520 ? 9.109 -15.741 15.299 1.00 95.75 520 TRP A C 1
ATOM 3722 O O . TRP A 1 520 ? 9.024 -16.334 14.225 1.00 95.75 520 TRP A O 1
ATOM 3732 N N . ILE A 1 521 ? 8.095 -15.023 15.798 1.00 94.88 521 ILE A N 1
ATOM 3733 C CA . ILE A 1 521 ? 6.793 -14.897 15.118 1.00 94.88 521 ILE A CA 1
ATOM 3734 C C . ILE A 1 521 ? 6.982 -14.308 13.709 1.00 94.88 521 ILE A C 1
ATOM 3736 O O . ILE A 1 521 ? 6.419 -14.828 12.744 1.00 94.88 521 ILE A O 1
ATOM 3740 N N . ALA A 1 522 ? 7.819 -13.272 13.570 1.00 94.06 522 ALA A N 1
ATOM 3741 C CA . ALA A 1 522 ? 8.136 -12.679 12.268 1.00 94.06 522 ALA A CA 1
ATOM 3742 C C . ALA A 1 522 ? 8.765 -13.690 11.301 1.00 94.06 522 ALA A C 1
ATOM 3744 O O . ALA A 1 522 ? 8.367 -13.780 10.138 1.00 94.06 522 ALA A O 1
ATOM 3745 N N . SER A 1 523 ? 9.734 -14.467 11.792 1.00 94.06 523 SER A N 1
ATOM 3746 C CA . SER A 1 523 ? 10.435 -15.486 11.012 1.00 94.06 523 SER A CA 1
ATOM 3747 C C . SER A 1 523 ? 9.485 -16.583 10.529 1.00 94.06 523 SER A C 1
ATOM 3749 O O . SER A 1 523 ? 9.520 -16.951 9.354 1.00 94.06 523 SER A O 1
ATOM 3751 N N . VAL A 1 524 ? 8.572 -17.047 11.390 1.00 95.19 524 VAL A N 1
ATOM 3752 C CA . VAL A 1 524 ? 7.535 -18.028 11.027 1.00 95.19 524 VAL A CA 1
ATOM 3753 C C . VAL A 1 524 ? 6.627 -17.481 9.925 1.00 95.19 524 VAL A C 1
ATOM 3755 O O . VAL A 1 524 ? 6.393 -18.176 8.935 1.00 95.19 524 VAL A O 1
ATOM 3758 N N . ALA A 1 525 ? 6.164 -16.233 10.053 1.00 93.06 525 ALA A N 1
ATOM 3759 C CA . ALA A 1 525 ? 5.317 -15.595 9.048 1.00 93.06 525 ALA A CA 1
ATOM 3760 C C . ALA A 1 525 ? 6.035 -15.466 7.694 1.00 93.06 525 ALA A C 1
ATOM 3762 O O . ALA A 1 525 ? 5.493 -15.854 6.662 1.00 93.06 525 ALA A O 1
ATOM 3763 N N . ARG A 1 526 ? 7.280 -14.967 7.681 1.00 90.12 526 ARG A N 1
ATOM 3764 C CA . ARG A 1 526 ? 8.062 -14.793 6.443 1.00 90.12 526 ARG A CA 1
ATOM 3765 C C . ARG A 1 526 ? 8.418 -16.122 5.785 1.00 90.12 526 ARG A C 1
ATOM 3767 O O . ARG A 1 526 ? 8.299 -16.241 4.570 1.00 90.12 526 ARG A O 1
ATOM 3774 N N . THR A 1 527 ? 8.813 -17.118 6.573 1.00 89.56 527 THR A N 1
ATOM 3775 C CA . THR A 1 527 ? 9.167 -18.450 6.062 1.00 89.56 527 THR A CA 1
ATOM 3776 C C . THR A 1 527 ? 7.941 -19.164 5.501 1.00 89.56 527 THR A C 1
ATOM 3778 O O . THR A 1 527 ? 8.015 -19.739 4.420 1.00 89.56 527 THR A O 1
ATOM 3781 N N . GLY A 1 528 ? 6.795 -19.079 6.188 1.00 88.25 528 GLY A N 1
ATOM 3782 C CA . GLY A 1 528 ? 5.532 -19.621 5.690 1.00 88.25 528 GLY A CA 1
ATOM 3783 C C . GLY A 1 528 ? 5.074 -18.935 4.404 1.00 88.25 528 GLY A C 1
ATOM 3784 O O . GLY A 1 528 ? 4.714 -19.614 3.449 1.00 88.25 528 GLY A O 1
ATOM 3785 N N . ALA A 1 529 ? 5.164 -17.603 4.342 1.00 86.06 529 ALA A N 1
ATOM 3786 C CA . ALA A 1 529 ? 4.790 -16.814 3.168 1.00 86.06 529 ALA A CA 1
ATOM 3787 C C . ALA A 1 529 ? 5.722 -17.017 1.960 1.00 86.06 529 ALA A C 1
ATOM 3789 O O . ALA A 1 529 ? 5.314 -16.786 0.826 1.00 86.06 529 ALA A O 1
ATOM 3790 N N . ALA A 1 530 ? 6.972 -17.431 2.186 1.00 81.06 530 ALA A N 1
ATOM 3791 C CA . ALA A 1 530 ? 7.925 -17.724 1.118 1.00 81.06 530 ALA A CA 1
ATOM 3792 C C . ALA A 1 530 ? 7.632 -19.051 0.390 1.00 81.06 530 ALA A C 1
ATOM 3794 O O . ALA A 1 530 ? 8.221 -19.311 -0.662 1.00 81.06 530 ALA A O 1
ATOM 3795 N N . LEU A 1 531 ? 6.743 -19.898 0.927 1.00 81.38 531 LEU A N 1
ATOM 3796 C CA . LEU A 1 531 ? 6.378 -21.162 0.293 1.00 81.38 531 LEU A CA 1
ATOM 3797 C C . LEU A 1 531 ? 5.546 -20.902 -0.983 1.00 81.38 531 LEU A C 1
ATOM 3799 O O . LEU A 1 531 ? 4.546 -20.188 -0.917 1.00 81.38 531 LEU A O 1
ATOM 3803 N N . PRO A 1 532 ? 5.897 -21.492 -2.146 1.00 71.44 532 PRO A N 1
ATOM 3804 C CA . PRO A 1 532 ? 5.249 -21.187 -3.429 1.00 71.44 532 PRO A CA 1
ATOM 3805 C C . PRO A 1 532 ? 3.731 -21.413 -3.474 1.00 71.44 532 PRO A C 1
ATOM 3807 O O . PRO A 1 532 ? 3.030 -20.750 -4.234 1.00 71.44 532 PRO A O 1
ATOM 3810 N N . GLY A 1 533 ? 3.230 -22.373 -2.695 1.00 75.94 533 GLY A N 1
ATOM 3811 C CA . GLY A 1 533 ? 1.812 -22.681 -2.527 1.00 75.94 533 GLY A CA 1
ATOM 3812 C C . GLY A 1 533 ? 1.285 -22.329 -1.138 1.00 75.94 533 GLY A C 1
ATOM 3813 O O . GLY A 1 533 ? 0.354 -22.984 -0.676 1.00 75.94 533 GLY A O 1
ATOM 3814 N N . ALA A 1 534 ? 1.885 -21.348 -0.450 1.00 80.62 534 ALA A N 1
ATOM 3815 C CA . ALA A 1 534 ? 1.394 -20.866 0.843 1.00 80.62 534 ALA A CA 1
ATOM 3816 C C . ALA A 1 534 ? -0.087 -20.467 0.774 1.00 80.62 534 ALA A C 1
ATOM 3818 O O . ALA A 1 534 ? -0.850 -20.770 1.690 1.00 80.62 534 ALA A O 1
ATOM 3819 N N . GLU A 1 535 ? -0.491 -19.860 -0.343 1.00 81.94 535 GLU A N 1
ATOM 3820 C CA . GLU A 1 535 ? -1.859 -19.444 -0.622 1.00 81.94 535 GLU A CA 1
ATOM 3821 C C . GLU A 1 535 ? -2.352 -19.964 -1.974 1.00 81.94 535 GLU A C 1
ATOM 3823 O O . GLU A 1 535 ? -1.583 -20.182 -2.916 1.00 81.94 535 GLU A O 1
ATOM 3828 N N . VAL A 1 536 ? -3.667 -20.126 -2.081 1.00 82.00 536 VAL A N 1
ATOM 3829 C CA . VAL A 1 536 ? -4.366 -20.476 -3.320 1.00 82.00 536 VAL A CA 1
ATOM 3830 C C . VAL A 1 536 ? -5.443 -19.428 -3.584 1.00 82.00 536 VAL A C 1
ATOM 3832 O O . VAL A 1 536 ? -6.151 -19.051 -2.647 1.00 82.00 536 VAL A O 1
ATOM 3835 N N . ALA A 1 537 ? -5.582 -18.973 -4.841 1.00 78.00 537 ALA A N 1
ATOM 3836 C CA . ALA A 1 537 ? -6.731 -18.150 -5.229 1.00 78.00 537 ALA A CA 1
ATOM 3837 C C . ALA A 1 537 ? -8.013 -18.875 -4.887 1.00 78.00 537 ALA A C 1
ATOM 3839 O O . ALA A 1 537 ? -8.171 -20.067 -5.158 1.00 78.00 537 ALA A O 1
ATOM 3840 N N . TRP A 1 538 ? -8.954 -18.113 -4.372 1.00 81.56 538 TRP A N 1
ATOM 3841 C CA . TRP A 1 538 ? -10.283 -18.605 -4.130 1.00 81.56 538 TRP A CA 1
ATOM 3842 C C . TRP A 1 538 ? -11.283 -17.583 -4.650 1.00 81.56 538 TRP A C 1
ATOM 3844 O O . TRP A 1 538 ? -11.008 -16.388 -4.542 1.00 81.56 538 TRP A O 1
ATOM 3854 N N . PRO A 1 539 ? -12.424 -18.015 -5.214 1.00 80.81 539 PRO A N 1
ATOM 3855 C CA . PRO A 1 539 ? -13.468 -17.084 -5.612 1.00 80.81 539 PRO A CA 1
ATOM 3856 C C . PRO A 1 539 ? -13.798 -16.127 -4.465 1.00 80.81 539 PRO A C 1
ATOM 3858 O O . PRO A 1 539 ? -13.890 -16.544 -3.307 1.00 80.81 539 PRO A O 1
ATOM 3861 N N . ASP A 1 540 ? -13.946 -14.850 -4.780 1.00 78.38 540 ASP A N 1
ATOM 3862 C CA . ASP A 1 540 ? -14.306 -13.828 -3.813 1.00 78.38 540 ASP A CA 1
ATOM 3863 C C . ASP A 1 540 ? -15.815 -13.841 -3.513 1.00 78.38 540 ASP A C 1
ATOM 3865 O O . ASP A 1 540 ? -16.618 -14.588 -4.088 1.00 78.38 540 ASP A O 1
ATOM 3869 N N . GLY A 1 541 ? -16.210 -13.038 -2.527 1.00 85.12 541 GLY A N 1
ATOM 3870 C CA . GLY A 1 541 ? -17.601 -12.879 -2.134 1.00 85.12 541 GLY A CA 1
ATOM 3871 C C . GLY A 1 541 ? -18.200 -14.077 -1.392 1.00 85.12 541 GLY A C 1
ATOM 3872 O O . GLY A 1 541 ? -17.562 -15.083 -1.069 1.00 85.12 541 GLY A O 1
ATOM 3873 N N . TRP A 1 542 ? -19.491 -13.956 -1.082 1.00 87.38 542 TRP A N 1
ATOM 3874 C CA . TRP A 1 542 ? -20.216 -14.931 -0.261 1.00 87.38 542 TRP A CA 1
ATOM 3875 C C . TRP A 1 542 ? -20.343 -16.307 -0.914 1.00 87.38 542 TRP A C 1
ATOM 3877 O O . TRP A 1 542 ? -20.404 -17.315 -0.211 1.00 87.38 542 TRP A O 1
ATOM 3887 N N . MET A 1 543 ? -20.350 -16.365 -2.248 1.00 89.19 543 MET A N 1
ATOM 3888 C CA . MET A 1 543 ? -20.421 -17.624 -2.986 1.00 89.19 543 MET A CA 1
ATOM 3889 C C . MET A 1 543 ? -19.108 -18.407 -2.873 1.00 89.19 543 MET A C 1
ATOM 3891 O O . MET A 1 543 ? -19.137 -19.613 -2.625 1.00 89.19 543 MET A O 1
ATOM 3895 N N . GLY A 1 544 ? -17.965 -17.715 -2.943 1.00 87.00 544 GLY A N 1
ATOM 3896 C CA . GLY A 1 544 ? -16.661 -18.289 -2.628 1.00 87.00 544 GLY A CA 1
ATOM 3897 C C . GLY A 1 544 ? -16.580 -18.783 -1.186 1.00 87.00 544 GLY A C 1
ATOM 3898 O O . GLY A 1 544 ? -16.203 -19.932 -0.947 1.00 87.00 544 GLY A O 1
ATOM 3899 N N . GLY A 1 545 ? -17.030 -17.978 -0.221 1.00 88.50 545 GLY A N 1
ATOM 3900 C CA . GLY A 1 545 ? -17.115 -18.397 1.182 1.00 88.50 545 GLY A CA 1
ATOM 3901 C C . GLY A 1 545 ? -17.969 -19.657 1.385 1.00 88.50 545 GLY A C 1
ATOM 3902 O O . GLY A 1 545 ? -17.542 -20.597 2.057 1.00 88.50 545 GLY A O 1
ATOM 3903 N N . LEU A 1 546 ? -19.146 -19.732 0.750 1.00 92.25 546 LEU A N 1
ATOM 3904 C CA . LEU A 1 546 ? -20.015 -20.912 0.799 1.00 92.25 546 LEU A CA 1
ATOM 3905 C C . LEU A 1 546 ? -19.335 -22.147 0.193 1.00 92.25 546 LEU A C 1
ATOM 3907 O O . LEU A 1 546 ? -19.372 -23.219 0.799 1.00 92.25 546 LEU A O 1
ATOM 3911 N N . LEU A 1 547 ? -18.683 -22.000 -0.964 1.00 92.25 547 LEU A N 1
ATOM 3912 C CA . LEU A 1 547 ? -17.926 -23.081 -1.591 1.00 92.25 547 LEU A CA 1
ATOM 3913 C C . LEU A 1 547 ? -16.843 -23.606 -0.641 1.00 92.25 547 LEU A C 1
ATOM 3915 O O . LEU A 1 547 ? -16.724 -24.818 -0.460 1.00 92.25 547 LEU A O 1
ATOM 3919 N N . LEU A 1 548 ? -16.100 -22.713 0.024 1.00 91.44 548 LEU A N 1
ATOM 3920 C CA . LEU A 1 548 ? -15.050 -23.117 0.960 1.00 91.44 548 LEU A CA 1
ATOM 3921 C C . LEU A 1 548 ? -15.629 -23.817 2.188 1.00 91.44 548 LEU A C 1
ATOM 3923 O O . LEU A 1 548 ? -15.058 -24.806 2.646 1.00 91.44 548 LEU A O 1
ATOM 3927 N N . ALA A 1 549 ? -16.775 -23.360 2.696 1.00 91.81 549 ALA A N 1
ATOM 3928 C CA . ALA A 1 549 ? -17.473 -24.014 3.799 1.00 91.81 549 ALA A CA 1
ATOM 3929 C C . ALA A 1 549 ? -17.913 -25.439 3.423 1.00 91.81 549 ALA A C 1
ATOM 3931 O O . ALA A 1 549 ? -17.724 -26.368 4.212 1.00 91.81 549 ALA A O 1
ATOM 3932 N N . VAL A 1 550 ? -18.438 -25.637 2.207 1.00 92.50 550 VAL A N 1
ATOM 3933 C CA . VAL A 1 550 ? -18.818 -26.963 1.693 1.00 92.50 550 VAL A CA 1
ATOM 3934 C C . VAL A 1 550 ? -17.591 -27.859 1.543 1.00 92.50 550 VAL A C 1
ATOM 3936 O O . VAL A 1 550 ? -17.595 -28.975 2.063 1.00 92.50 550 VAL A O 1
ATOM 3939 N N . VAL A 1 551 ? -16.518 -27.376 0.906 1.00 91.50 551 VAL A N 1
ATOM 3940 C CA . VAL A 1 551 ? -15.265 -28.137 0.754 1.00 91.50 551 VAL A CA 1
ATOM 3941 C C . VAL A 1 551 ? -14.681 -28.500 2.118 1.00 91.50 551 VAL A C 1
ATOM 3943 O O . VAL A 1 551 ? -14.365 -29.662 2.359 1.00 91.50 551 VAL A O 1
ATOM 3946 N N . THR A 1 552 ? -14.620 -27.551 3.050 1.00 89.81 552 THR A N 1
ATOM 3947 C CA . THR A 1 552 ? -14.160 -27.791 4.426 1.00 89.81 552 THR A CA 1
ATOM 3948 C C . THR A 1 552 ? -15.016 -28.848 5.120 1.00 89.81 552 THR A C 1
ATOM 3950 O O . THR A 1 552 ? -14.484 -29.768 5.741 1.00 89.81 552 THR A O 1
ATOM 3953 N N . GLY A 1 553 ? -16.341 -28.776 4.972 1.00 89.38 553 GLY A N 1
ATOM 3954 C CA . GLY A 1 553 ? -17.269 -29.771 5.503 1.00 89.38 553 GLY A CA 1
ATOM 3955 C C . GLY A 1 553 ? -17.021 -31.173 4.938 1.00 89.38 553 GLY A C 1
ATOM 3956 O O . GLY A 1 553 ? -16.943 -32.139 5.701 1.00 89.38 553 GLY A O 1
ATOM 3957 N N . LEU A 1 554 ? -16.826 -31.289 3.621 1.00 88.69 554 LEU A N 1
ATOM 3958 C CA . LEU A 1 554 ? -16.491 -32.551 2.954 1.00 88.69 554 LEU A CA 1
ATOM 3959 C C . LEU A 1 554 ? -15.138 -33.101 3.424 1.00 88.69 554 LEU A C 1
ATOM 3961 O O . LEU A 1 554 ? -15.041 -34.293 3.718 1.00 88.69 554 LEU A O 1
ATOM 3965 N N . VAL A 1 555 ? -14.122 -32.245 3.572 1.00 86.62 555 VAL A N 1
ATOM 3966 C CA . VAL A 1 555 ? -12.801 -32.619 4.101 1.00 86.62 555 VAL A CA 1
ATOM 3967 C C . VAL A 1 555 ? -12.916 -33.124 5.538 1.00 86.62 555 VAL A C 1
ATOM 3969 O O . VAL A 1 555 ? -12.378 -34.182 5.851 1.00 86.62 555 VAL A O 1
ATOM 3972 N N . VAL A 1 556 ? -13.668 -32.446 6.410 1.00 85.38 556 VAL A N 1
ATOM 3973 C CA . VAL A 1 556 ? -13.888 -32.879 7.802 1.00 85.38 556 VAL A CA 1
ATOM 3974 C C . VAL A 1 556 ? -14.629 -34.220 7.862 1.00 85.38 556 VAL A C 1
ATOM 3976 O O . VAL A 1 556 ? -14.270 -35.093 8.657 1.00 85.38 556 VAL A O 1
ATOM 3979 N N . LEU A 1 557 ? -15.646 -34.425 7.019 1.00 85.19 557 LEU A N 1
ATOM 3980 C CA . LEU A 1 557 ? -16.371 -35.697 6.929 1.00 85.19 557 LEU A CA 1
ATOM 3981 C C . LEU A 1 557 ? -15.484 -36.826 6.378 1.00 85.19 557 LEU A C 1
ATOM 3983 O O . LEU A 1 557 ? -15.514 -37.940 6.908 1.00 85.19 557 LEU A O 1
ATOM 3987 N N . GLY A 1 558 ? -14.658 -36.539 5.369 1.00 80.06 558 GLY A N 1
ATOM 3988 C CA . GLY A 1 558 ? -13.683 -37.466 4.792 1.00 80.06 558 GLY A CA 1
ATOM 3989 C C . GLY A 1 558 ? -12.559 -37.828 5.767 1.00 80.06 558 GLY A C 1
ATOM 3990 O O . GLY A 1 558 ? -12.228 -39.004 5.923 1.00 80.06 558 GLY A O 1
ATOM 3991 N N . ALA A 1 559 ? -12.049 -36.855 6.527 1.00 77.12 559 ALA A N 1
ATOM 3992 C CA . ALA A 1 559 ? -11.018 -37.037 7.552 1.00 77.12 559 ALA A CA 1
ATOM 3993 C C . ALA A 1 559 ? -11.466 -37.955 8.706 1.00 77.12 559 ALA A C 1
ATOM 3995 O O . ALA A 1 559 ? -10.635 -38.539 9.408 1.00 77.12 559 ALA A O 1
ATOM 3996 N N . ARG A 1 560 ? -12.779 -38.147 8.902 1.00 76.88 560 ARG A N 1
ATOM 3997 C CA . ARG A 1 560 ? -13.305 -39.174 9.822 1.00 76.88 560 ARG A CA 1
ATOM 3998 C C . ARG A 1 560 ? -13.117 -40.598 9.294 1.00 76.88 560 ARG A C 1
ATOM 4000 O O . ARG A 1 560 ? -13.035 -41.517 10.102 1.00 76.88 560 ARG A O 1
ATOM 4007 N N . ARG A 1 561 ? -13.057 -40.786 7.971 1.00 73.75 561 ARG A N 1
ATOM 4008 C CA . ARG A 1 561 ? -12.905 -42.092 7.302 1.00 73.75 561 ARG A CA 1
ATOM 4009 C C . ARG A 1 561 ? -11.454 -42.422 6.940 1.00 73.75 561 ARG A C 1
ATOM 4011 O O . ARG A 1 561 ? -11.099 -43.595 6.930 1.00 73.75 561 ARG A O 1
ATOM 4018 N N . LEU A 1 562 ? -10.624 -41.402 6.719 1.00 67.88 562 LEU A N 1
ATOM 4019 C CA . LEU A 1 562 ? -9.210 -41.514 6.332 1.00 67.88 562 LEU A CA 1
ATOM 4020 C C . LEU A 1 562 ? -8.337 -42.423 7.235 1.00 67.88 562 LEU A C 1
ATOM 4022 O O . LEU A 1 562 ? -7.506 -43.145 6.695 1.00 67.88 562 LEU A O 1
ATOM 4026 N N . PRO A 1 563 ? -8.539 -42.500 8.569 1.00 63.28 563 PRO A N 1
ATOM 4027 C CA . PRO A 1 563 ? -7.754 -43.386 9.436 1.00 63.28 563 PRO A CA 1
ATOM 4028 C C . PRO A 1 563 ? -7.955 -44.883 9.173 1.00 63.28 563 PRO A C 1
ATOM 4030 O O . PRO A 1 563 ? -7.152 -45.687 9.628 1.00 63.28 563 PRO A O 1
ATOM 4033 N N . ARG A 1 564 ? -9.016 -45.276 8.453 1.00 69.12 564 ARG A N 1
ATOM 4034 C CA . ARG A 1 564 ? -9.231 -46.677 8.053 1.00 69.12 564 ARG A CA 1
ATOM 4035 C C . ARG A 1 564 ? -8.321 -47.106 6.897 1.00 69.12 564 ARG A C 1
ATOM 4037 O O . ARG A 1 564 ? -8.194 -48.298 6.646 1.00 69.12 564 ARG A O 1
ATOM 4044 N N . HIS A 1 565 ? -7.676 -46.152 6.222 1.00 77.38 565 HIS A N 1
ATOM 4045 C CA . HIS A 1 565 ? -6.792 -46.387 5.084 1.00 77.38 565 HIS A CA 1
ATOM 4046 C C . HIS A 1 565 ? -5.520 -45.527 5.224 1.00 77.38 565 HIS A C 1
ATOM 4048 O O . HIS A 1 565 ? -5.471 -44.412 4.699 1.00 77.38 565 HIS A O 1
ATOM 4054 N N . PRO A 1 566 ? -4.473 -46.013 5.923 1.00 77.56 566 PRO A N 1
ATOM 4055 C CA . PRO A 1 566 ? -3.263 -45.228 6.201 1.00 77.56 566 PRO A CA 1
ATOM 4056 C C . PRO A 1 566 ? -2.556 -44.760 4.922 1.00 77.56 566 PRO A C 1
ATOM 4058 O O . PRO A 1 566 ? -2.048 -43.644 4.872 1.00 77.56 566 PRO A O 1
ATOM 4061 N N . TRP A 1 567 ? -2.615 -45.557 3.852 1.00 79.25 567 TRP A N 1
ATOM 4062 C CA . TRP A 1 567 ? -2.109 -45.187 2.528 1.00 79.25 567 TRP A CA 1
ATOM 4063 C C . TRP A 1 567 ? -2.846 -43.990 1.918 1.00 79.25 567 TRP A C 1
ATOM 4065 O O . TRP A 1 567 ? -2.216 -43.128 1.314 1.00 79.25 567 TRP A O 1
ATOM 4075 N N . SER A 1 568 ? -4.161 -43.873 2.128 1.00 79.44 568 SER A N 1
ATOM 4076 C CA . SER A 1 568 ? -4.935 -42.703 1.695 1.00 79.44 568 SER A CA 1
ATOM 4077 C C . SER A 1 568 ? -4.572 -41.459 2.508 1.00 79.44 568 SER A C 1
ATOM 4079 O O . SER A 1 568 ? -4.474 -40.376 1.944 1.00 79.44 568 SER A O 1
ATOM 4081 N N . ALA A 1 569 ? -4.313 -41.599 3.813 1.00 77.31 569 ALA A N 1
ATOM 4082 C CA . ALA A 1 569 ? -3.840 -40.495 4.652 1.00 77.31 569 ALA A CA 1
ATOM 4083 C C . ALA A 1 569 ? -2.432 -40.017 4.256 1.00 77.31 569 ALA A C 1
ATOM 4085 O O . ALA A 1 569 ? -2.188 -38.810 4.173 1.00 77.31 569 ALA A O 1
ATOM 4086 N N . ALA A 1 570 ? -1.525 -40.954 3.961 1.00 81.31 570 ALA A N 1
ATOM 4087 C CA . ALA A 1 570 ? -0.200 -40.654 3.429 1.00 81.31 570 ALA A CA 1
ATOM 4088 C C . ALA A 1 570 ? -0.295 -39.980 2.050 1.00 81.31 570 ALA A C 1
ATOM 4090 O O . ALA A 1 570 ? 0.348 -38.959 1.828 1.00 81.31 570 ALA A O 1
ATOM 4091 N N . GLY A 1 571 ? -1.167 -40.480 1.167 1.00 85.62 571 GLY A N 1
ATOM 4092 C CA . GLY A 1 571 ? -1.445 -39.884 -0.140 1.00 85.62 571 GLY A CA 1
ATOM 4093 C C . GLY A 1 571 ? -2.000 -38.461 -0.043 1.00 85.62 571 GLY A C 1
ATOM 4094 O O . GLY A 1 571 ? -1.489 -37.566 -0.705 1.00 85.62 571 GLY A O 1
ATOM 4095 N N . CYS A 1 572 ? -2.984 -38.208 0.827 1.00 83.44 572 CYS A N 1
ATOM 4096 C CA . CYS A 1 572 ? -3.510 -36.858 1.064 1.00 83.44 572 CYS A CA 1
ATOM 4097 C C . CYS A 1 572 ? -2.445 -35.908 1.630 1.00 83.44 572 CYS A C 1
ATOM 4099 O O . CYS A 1 572 ? -2.366 -34.761 1.198 1.00 83.44 572 CYS A O 1
ATOM 4101 N N . THR A 1 573 ? -1.615 -36.378 2.567 1.00 81.88 573 THR A N 1
ATOM 4102 C CA . THR A 1 573 ? -0.500 -35.589 3.119 1.00 81.88 573 THR A CA 1
ATOM 4103 C C . THR A 1 573 ? 0.535 -35.267 2.040 1.00 81.88 573 THR A C 1
ATOM 4105 O O . THR A 1 573 ? 0.966 -34.123 1.938 1.00 81.88 573 THR A O 1
ATOM 4108 N N . LEU A 1 574 ? 0.893 -36.240 1.196 1.00 85.31 574 LEU A N 1
ATOM 4109 C CA . LEU A 1 574 ? 1.799 -36.031 0.067 1.00 85.31 574 LEU A CA 1
ATOM 4110 C C . LEU A 1 574 ? 1.213 -35.032 -0.935 1.00 85.31 574 LEU A C 1
ATOM 4112 O O . LEU A 1 574 ? 1.909 -34.113 -1.341 1.00 85.31 574 LEU A O 1
ATOM 4116 N N . LEU A 1 575 ? -0.068 -35.155 -1.289 1.00 85.12 575 LEU A N 1
ATOM 4117 C CA . LEU A 1 575 ? -0.747 -34.209 -2.180 1.00 85.12 575 LEU A CA 1
ATOM 4118 C C . LEU A 1 575 ? -0.767 -32.791 -1.602 1.00 85.12 575 LEU A C 1
ATOM 4120 O O . LEU A 1 575 ? -0.497 -31.842 -2.333 1.00 85.12 575 LEU A O 1
ATOM 4124 N N . LEU A 1 576 ? -1.027 -32.637 -0.299 1.00 82.94 576 LEU A N 1
ATOM 4125 C CA . LEU A 1 576 ? -0.951 -31.340 0.373 1.00 82.94 576 LEU A CA 1
ATOM 4126 C C . LEU A 1 576 ? 0.478 -30.779 0.339 1.00 82.94 576 LEU A C 1
ATOM 4128 O O . LEU A 1 576 ? 0.663 -29.613 0.005 1.00 82.94 576 LEU A O 1
ATOM 4132 N N . LEU A 1 577 ? 1.492 -31.603 0.622 1.00 81.88 577 LEU A N 1
ATOM 4133 C CA . LEU A 1 577 ? 2.900 -31.201 0.535 1.00 81.88 577 LEU A CA 1
ATOM 4134 C C . LEU A 1 577 ? 3.279 -30.773 -0.886 1.00 81.88 577 LEU A C 1
ATOM 4136 O O . LEU A 1 577 ? 3.918 -29.739 -1.055 1.00 81.88 577 LEU A O 1
ATOM 4140 N N . LEU A 1 578 ? 2.852 -31.511 -1.910 1.00 82.69 578 LEU A N 1
ATOM 4141 C CA . LEU A 1 578 ? 3.076 -31.149 -3.310 1.00 82.69 578 LEU A CA 1
ATOM 4142 C C . LEU A 1 578 ? 2.336 -29.856 -3.692 1.00 82.69 578 LEU A C 1
ATOM 4144 O O . LEU A 1 578 ? 2.897 -29.032 -4.413 1.00 82.69 578 LEU A O 1
ATOM 4148 N N . ALA A 1 579 ? 1.125 -29.637 -3.170 1.00 80.69 579 ALA A N 1
ATOM 4149 C CA . ALA A 1 579 ? 0.346 -28.418 -3.392 1.00 80.69 579 ALA A CA 1
ATOM 4150 C C . ALA A 1 579 ? 0.961 -27.177 -2.721 1.00 80.69 579 ALA A C 1
ATOM 4152 O O . ALA A 1 579 ? 0.877 -26.088 -3.290 1.00 80.69 579 ALA A O 1
ATOM 4153 N N . VAL A 1 580 ? 1.589 -27.340 -1.550 1.00 79.50 580 VAL A N 1
ATOM 4154 C CA . VAL A 1 580 ? 2.268 -26.266 -0.801 1.00 79.50 580 VAL A CA 1
ATOM 4155 C C . VAL A 1 580 ? 3.662 -25.979 -1.359 1.00 79.50 580 VAL A C 1
ATOM 4157 O O . VAL A 1 580 ? 4.035 -24.820 -1.531 1.00 79.50 580 VAL A O 1
ATOM 4160 N N . LEU A 1 581 ? 4.449 -27.016 -1.654 1.00 79.81 581 LEU A N 1
ATOM 4161 C CA . LEU A 1 581 ? 5.830 -26.861 -2.120 1.00 79.81 581 LEU A CA 1
ATOM 4162 C C . LEU A 1 581 ? 5.914 -26.522 -3.612 1.00 79.81 581 LEU A C 1
ATOM 4164 O O . LEU A 1 581 ? 6.923 -25.958 -4.028 1.00 79.81 581 LEU A O 1
ATOM 4168 N N . ARG A 1 582 ? 4.883 -26.873 -4.399 1.00 74.94 582 ARG A N 1
ATOM 4169 C CA . ARG A 1 582 ? 4.787 -26.694 -5.862 1.00 74.94 582 ARG A CA 1
ATOM 4170 C C . ARG A 1 582 ? 6.145 -26.823 -6.564 1.00 74.94 582 ARG A C 1
ATOM 4172 O O . ARG A 1 582 ? 6.604 -25.860 -7.184 1.00 74.94 582 ARG A O 1
ATOM 4179 N N . PRO A 1 583 ? 6.831 -27.975 -6.447 1.00 75.50 583 PRO A N 1
ATOM 4180 C CA . PRO A 1 583 ? 8.165 -28.103 -7.006 1.00 75.50 583 PRO A CA 1
ATOM 4181 C C . PRO A 1 583 ? 8.109 -27.855 -8.517 1.00 75.50 583 PRO A C 1
ATOM 4183 O O . PRO A 1 583 ? 7.300 -28.463 -9.216 1.00 75.50 583 PRO A O 1
ATOM 4186 N N . ALA A 1 584 ? 8.994 -26.987 -9.015 1.00 67.75 584 ALA A N 1
ATOM 4187 C CA . ALA A 1 584 ? 9.072 -26.591 -10.422 1.00 67.75 584 ALA A CA 1
ATOM 4188 C C . ALA A 1 584 ? 8.994 -27.749 -11.445 1.00 67.75 584 ALA A C 1
ATOM 4190 O O . ALA A 1 584 ? 8.392 -27.562 -12.499 1.00 67.75 584 ALA A O 1
ATOM 4191 N N . PRO A 1 585 ? 9.598 -28.940 -11.232 1.00 71.31 585 PRO A N 1
ATOM 4192 C CA . PRO A 1 585 ? 9.422 -30.052 -12.171 1.00 71.31 585 PRO A CA 1
ATOM 4193 C C . PRO A 1 585 ? 7.990 -30.609 -12.200 1.00 71.31 585 PRO A C 1
ATOM 4195 O O . PRO A 1 585 ? 7.504 -30.959 -13.271 1.00 71.31 585 PRO A O 1
ATOM 4198 N N . LEU A 1 586 ? 7.291 -30.653 -11.060 1.00 72.81 586 LEU A N 1
ATOM 4199 C CA . LEU A 1 586 ? 5.910 -31.135 -10.996 1.00 72.81 586 LEU A CA 1
ATOM 4200 C C . LEU A 1 586 ? 4.944 -30.133 -11.626 1.00 72.81 586 LEU A C 1
ATOM 4202 O O . LEU A 1 586 ? 4.083 -30.531 -12.402 1.00 72.81 586 LEU A O 1
ATOM 4206 N N . THR A 1 587 ? 5.093 -28.841 -11.320 1.00 69.12 587 THR A N 1
ATOM 4207 C CA . THR A 1 587 ? 4.229 -27.805 -11.902 1.00 69.12 587 THR A CA 1
ATOM 4208 C C . THR A 1 587 ? 4.374 -27.756 -13.414 1.00 69.12 587 THR A C 1
ATOM 4210 O O . THR A 1 587 ? 3.353 -27.753 -14.090 1.00 69.12 587 THR A O 1
ATOM 4213 N N . ARG A 1 588 ? 5.604 -27.825 -13.942 1.00 73.56 588 ARG A N 1
ATOM 4214 C CA . ARG A 1 588 ? 5.866 -27.901 -15.390 1.00 73.56 588 ARG A CA 1
ATOM 4215 C C . ARG A 1 588 ? 5.255 -29.145 -16.037 1.00 73.56 588 ARG A C 1
ATOM 4217 O O . ARG A 1 588 ? 4.659 -29.044 -17.103 1.00 73.56 588 ARG A O 1
ATOM 4224 N N . ALA A 1 589 ? 5.365 -30.306 -15.388 1.00 73.56 589 ALA A N 1
ATOM 4225 C CA . ALA A 1 589 ? 4.782 -31.546 -15.899 1.00 73.56 589 ALA A CA 1
ATOM 4226 C C . ALA A 1 589 ? 3.242 -31.523 -15.898 1.00 73.56 589 ALA A C 1
ATOM 4228 O O . ALA A 1 589 ? 2.626 -32.034 -16.827 1.00 73.56 589 ALA A O 1
ATOM 4229 N N . MET A 1 590 ? 2.620 -30.927 -14.874 1.00 71.56 590 MET A N 1
ATOM 4230 C CA . MET A 1 590 ? 1.160 -30.852 -14.750 1.00 71.56 590 MET A CA 1
ATOM 4231 C C . MET A 1 590 ? 0.534 -29.769 -15.633 1.00 71.56 590 MET A C 1
ATOM 4233 O O . MET A 1 590 ? -0.541 -29.992 -16.181 1.00 71.56 590 MET A O 1
ATOM 4237 N N . SER A 1 591 ? 1.169 -28.599 -15.752 1.00 71.00 591 SER A N 1
ATOM 4238 C CA . SER A 1 591 ? 0.653 -27.489 -16.564 1.00 71.00 591 SER A CA 1
ATOM 4239 C C . SER A 1 591 ? 0.982 -27.637 -18.049 1.00 71.00 591 SER A C 1
ATOM 4241 O O . SER A 1 591 ? 0.327 -27.018 -18.881 1.00 71.00 591 SER A O 1
ATOM 4243 N N . GLY A 1 592 ? 2.024 -28.406 -18.389 1.00 76.50 592 GLY A N 1
ATOM 4244 C CA . GLY A 1 592 ? 2.601 -28.412 -19.734 1.00 76.50 592 GLY A CA 1
ATOM 4245 C C . GLY A 1 592 ? 3.264 -27.080 -20.116 1.00 76.50 592 GLY A C 1
ATOM 4246 O O . GLY A 1 592 ? 3.575 -26.870 -21.288 1.00 76.50 592 GLY A O 1
ATOM 4247 N N . TRP A 1 593 ? 3.466 -26.179 -19.145 1.00 84.50 593 TRP A N 1
ATOM 4248 C CA . TRP A 1 593 ? 4.016 -24.840 -19.332 1.00 84.50 593 TRP A CA 1
ATOM 4249 C C . TRP A 1 593 ? 5.337 -24.666 -18.555 1.00 84.50 593 TRP A C 1
ATOM 4251 O O . TRP A 1 593 ? 5.383 -25.001 -17.368 1.00 84.50 593 TRP A O 1
ATOM 4261 N N . PRO A 1 594 ? 6.390 -24.090 -19.165 1.00 85.31 594 PRO A N 1
ATOM 4262 C CA . PRO A 1 594 ? 6.428 -23.651 -20.556 1.00 85.31 594 PRO A CA 1
ATOM 4263 C C . PRO A 1 594 ? 6.455 -24.844 -21.525 1.00 85.31 594 PRO A C 1
ATOM 4265 O O . PRO A 1 594 ? 7.001 -25.898 -21.184 1.00 85.31 594 PRO A O 1
ATOM 4268 N N . PRO A 1 595 ? 5.887 -24.693 -22.733 1.00 87.81 595 PRO A N 1
ATOM 4269 C CA . PRO A 1 595 ? 5.943 -25.740 -23.740 1.00 87.81 595 PRO A CA 1
ATOM 4270 C C . PRO A 1 595 ? 7.406 -26.046 -24.117 1.00 87.81 595 PRO A C 1
ATOM 4272 O O . PRO A 1 595 ? 8.244 -25.133 -24.126 1.00 87.81 595 PRO A O 1
ATOM 4275 N N . PRO A 1 596 ? 7.743 -27.306 -24.454 1.00 85.12 596 PRO A N 1
ATOM 4276 C CA . PRO A 1 596 ? 9.067 -27.650 -24.959 1.00 85.12 596 PRO A CA 1
ATOM 4277 C C . PRO A 1 596 ? 9.437 -26.787 -26.171 1.00 85.12 596 PRO A C 1
ATOM 4279 O O . PRO A 1 596 ? 8.614 -26.575 -27.058 1.00 85.12 596 PRO A O 1
ATOM 4282 N N . GLY A 1 597 ? 10.673 -26.283 -26.210 1.00 86.38 597 GLY A N 1
ATOM 4283 C CA . GLY A 1 597 ? 11.135 -25.429 -27.309 1.00 86.38 597 GLY A CA 1
ATOM 4284 C C . GLY A 1 597 ? 10.464 -24.052 -27.362 1.00 86.38 597 GLY A C 1
ATOM 4285 O O . GLY A 1 597 ? 10.333 -23.481 -28.445 1.00 86.38 597 GLY A O 1
ATOM 4286 N N . TRP A 1 598 ? 9.994 -23.515 -26.232 1.00 92.38 598 TRP A N 1
ATOM 4287 C CA . TRP A 1 598 ? 9.578 -22.114 -26.158 1.00 92.38 598 TRP A CA 1
ATOM 4288 C C . TRP A 1 598 ? 10.743 -21.180 -26.520 1.00 92.38 598 TRP A C 1
ATOM 4290 O O . TRP A 1 598 ? 11.900 -21.438 -26.186 1.00 92.38 598 TRP A O 1
ATOM 4300 N N . THR A 1 599 ? 10.434 -20.087 -27.213 1.00 93.69 599 THR A N 1
ATOM 4301 C CA . THR A 1 599 ? 11.427 -19.116 -27.699 1.00 93.69 599 THR A CA 1
ATOM 4302 C C . THR A 1 599 ? 11.220 -17.720 -27.115 1.00 93.69 599 THR A C 1
ATOM 4304 O O . THR A 1 599 ? 12.175 -16.955 -26.980 1.00 93.69 599 THR A O 1
ATOM 4307 N N . PHE A 1 600 ? 9.983 -17.386 -26.745 1.00 95.25 600 PHE A N 1
ATOM 4308 C CA . PHE A 1 600 ? 9.597 -16.115 -26.131 1.00 95.25 600 PHE A CA 1
ATOM 4309 C C . PHE A 1 600 ? 8.522 -16.353 -25.068 1.00 95.25 600 PHE A C 1
ATOM 4311 O O . PHE A 1 600 ? 7.681 -17.232 -25.243 1.00 95.25 600 PHE A O 1
ATOM 4318 N N . ALA A 1 601 ? 8.518 -15.568 -23.996 1.00 95.94 601 ALA A N 1
ATOM 4319 C CA . ALA A 1 601 ? 7.456 -15.560 -23.001 1.00 95.94 601 ALA A CA 1
ATOM 4320 C C . ALA A 1 601 ? 7.113 -14.131 -22.554 1.00 95.94 601 ALA A C 1
ATOM 4322 O O . ALA A 1 601 ? 7.999 -13.308 -22.338 1.00 95.94 601 ALA A O 1
ATOM 4323 N N . MET A 1 602 ? 5.821 -13.859 -22.396 1.00 96.31 602 MET A N 1
ATOM 4324 C CA . MET A 1 602 ? 5.266 -12.679 -21.737 1.00 96.31 602 MET A CA 1
ATOM 4325 C C . MET A 1 602 ? 4.882 -13.090 -20.314 1.00 96.31 602 MET A C 1
ATOM 4327 O O . MET A 1 602 ? 4.025 -13.961 -20.143 1.00 96.31 602 MET A O 1
ATOM 4331 N N . CYS A 1 603 ? 5.538 -12.523 -19.307 1.00 94.69 603 CYS A N 1
ATOM 4332 C CA . CYS A 1 603 ? 5.250 -12.825 -17.909 1.00 94.69 603 CYS A CA 1
ATOM 4333 C C . CYS A 1 603 ? 4.022 -12.048 -17.429 1.00 94.69 603 CYS A C 1
ATOM 4335 O O . CYS A 1 603 ? 3.877 -10.870 -17.738 1.00 94.69 603 CYS A O 1
ATOM 4337 N N . ASP A 1 604 ? 3.184 -12.688 -16.615 1.00 91.88 604 ASP A N 1
ATOM 4338 C CA . ASP A 1 604 ? 2.163 -11.984 -15.840 1.00 91.88 604 ASP A CA 1
ATOM 4339 C C . ASP A 1 604 ? 2.817 -11.379 -14.588 1.00 91.88 604 ASP A C 1
ATOM 4341 O O . ASP A 1 604 ? 3.163 -12.083 -13.637 1.00 91.88 604 ASP A O 1
ATOM 4345 N N . VAL A 1 605 ? 3.066 -10.070 -14.638 1.00 88.62 605 VAL A N 1
ATOM 4346 C CA . VAL A 1 605 ? 3.684 -9.279 -13.559 1.00 88.62 605 VAL A CA 1
ATOM 4347 C C . VAL A 1 605 ? 2.717 -8.237 -12.990 1.00 88.62 605 VAL A C 1
ATOM 4349 O O . VAL A 1 605 ? 3.140 -7.265 -12.365 1.00 88.62 605 VAL A O 1
ATOM 4352 N N . GLY A 1 606 ? 1.411 -8.431 -13.193 1.00 86.44 606 GLY A N 1
ATOM 4353 C CA . GLY A 1 606 ? 0.393 -7.441 -12.855 1.00 86.44 606 GLY A CA 1
ATOM 4354 C C . GLY A 1 606 ? 0.369 -6.273 -13.845 1.00 86.44 606 GLY A C 1
ATOM 4355 O O . GLY A 1 606 ? 0.544 -6.457 -15.047 1.00 86.44 606 GLY A O 1
ATOM 4356 N N . GLN A 1 607 ? 0.103 -5.057 -13.353 1.00 84.50 607 GLN A N 1
ATOM 4357 C CA . GLN A 1 607 ? 0.051 -3.862 -14.201 1.00 84.50 607 GLN A CA 1
ATOM 4358 C C . GLN A 1 607 ? 1.468 -3.388 -14.552 1.00 84.50 607 GLN A C 1
ATOM 4360 O O . GLN A 1 607 ? 2.034 -2.559 -13.844 1.00 84.50 607 GLN A O 1
ATOM 4365 N N . GLY A 1 608 ? 2.022 -3.953 -15.625 1.00 88.69 608 GLY A N 1
ATOM 4366 C CA . GLY A 1 608 ? 3.312 -3.584 -16.196 1.00 88.69 608 GLY A CA 1
ATOM 4367 C C . GLY A 1 608 ? 3.819 -4.598 -17.214 1.00 88.69 608 GLY A C 1
ATOM 4368 O O . GLY A 1 608 ? 3.061 -5.439 -17.702 1.00 88.69 608 GLY A O 1
ATOM 4369 N N . ASP A 1 609 ? 5.104 -4.514 -17.540 1.00 91.88 609 ASP A N 1
ATOM 4370 C CA . ASP A 1 609 ? 5.734 -5.276 -18.621 1.00 91.88 609 ASP A CA 1
ATOM 4371 C C . ASP A 1 609 ? 6.918 -6.101 -18.112 1.00 91.88 609 ASP A C 1
ATOM 4373 O O . ASP A 1 609 ? 7.834 -5.579 -17.477 1.00 91.88 609 ASP A O 1
ATOM 4377 N N . ALA A 1 610 ? 6.940 -7.389 -18.453 1.00 95.19 610 ALA A N 1
ATOM 4378 C CA . ALA A 1 610 ? 8.128 -8.228 -18.338 1.00 95.19 610 ALA A CA 1
ATOM 4379 C C . ALA A 1 610 ? 8.092 -9.328 -19.402 1.00 95.19 610 ALA A C 1
ATOM 4381 O O . ALA A 1 610 ? 7.183 -10.161 -19.435 1.00 95.19 610 ALA A O 1
ATOM 4382 N N . THR A 1 611 ? 9.090 -9.351 -20.281 1.00 96.69 611 THR A N 1
ATOM 4383 C CA . THR A 1 611 ? 9.189 -10.336 -21.365 1.00 96.69 611 THR A CA 1
ATOM 4384 C C . THR A 1 611 ? 10.532 -11.051 -21.347 1.00 96.69 611 THR A C 1
ATOM 4386 O O . THR A 1 611 ? 11.542 -10.521 -20.888 1.00 96.69 611 THR A O 1
ATOM 4389 N N . VAL A 1 612 ? 10.554 -12.294 -21.820 1.00 97.06 612 VAL A N 1
ATOM 4390 C CA . VAL A 1 612 ? 11.702 -13.193 -21.690 1.00 97.06 612 VAL A CA 1
ATOM 4391 C C . VAL A 1 612 ? 11.964 -13.886 -23.023 1.00 97.06 612 VAL A C 1
ATOM 4393 O O . VAL A 1 612 ? 11.068 -14.483 -23.612 1.00 97.06 612 VAL A O 1
ATOM 4396 N N . LEU A 1 613 ? 13.207 -13.834 -23.497 1.00 96.38 613 LEU A N 1
ATOM 4397 C CA . LEU A 1 613 ? 13.674 -14.473 -24.729 1.00 96.38 613 LEU A CA 1
ATOM 4398 C C . LEU A 1 613 ? 14.621 -15.628 -24.393 1.00 96.38 613 LEU A C 1
ATOM 4400 O O . LEU A 1 613 ? 15.635 -15.419 -23.724 1.00 96.38 613 LEU A O 1
ATOM 4404 N N . ALA A 1 614 ? 14.329 -16.834 -24.879 1.00 94.50 614 ALA A N 1
ATOM 4405 C CA . ALA A 1 614 ? 15.145 -18.017 -24.604 1.00 94.50 614 ALA A CA 1
ATOM 4406 C C . ALA A 1 614 ? 16.517 -17.927 -25.296 1.00 94.50 614 ALA A C 1
ATOM 4408 O O . ALA A 1 614 ? 16.605 -17.891 -26.521 1.00 94.50 614 ALA A O 1
ATOM 4409 N N . ALA A 1 615 ? 17.600 -17.920 -24.518 1.00 91.75 615 ALA A N 1
ATOM 4410 C CA . ALA A 1 615 ? 18.980 -17.789 -24.999 1.00 91.75 615 ALA A CA 1
ATOM 4411 C C . ALA A 1 615 ? 19.773 -19.113 -24.960 1.00 91.75 615 ALA A C 1
ATOM 4413 O O . ALA A 1 615 ? 20.963 -19.134 -25.277 1.00 91.75 615 ALA A O 1
ATOM 4414 N N . GLY A 1 616 ? 19.133 -20.206 -24.544 1.00 86.44 616 GLY A N 1
ATOM 4415 C CA . GLY A 1 616 ? 19.724 -21.530 -24.355 1.00 86.44 616 GLY A CA 1
ATOM 4416 C C . GLY A 1 616 ? 19.097 -22.242 -23.157 1.00 86.44 616 GLY A C 1
ATOM 4417 O O . GLY A 1 616 ? 18.211 -21.700 -22.496 1.00 86.44 616 GLY A O 1
ATOM 4418 N N . GLU A 1 617 ? 19.555 -23.454 -22.852 1.00 85.62 617 GLU A N 1
ATOM 4419 C CA . GLU A 1 617 ? 19.049 -24.203 -21.700 1.00 85.62 617 GLU A CA 1
ATOM 4420 C C . GLU A 1 617 ? 19.337 -23.447 -20.390 1.00 85.62 617 GLU A C 1
ATOM 4422 O O . GLU A 1 617 ? 20.479 -23.100 -20.087 1.00 85.62 617 GLU A O 1
ATOM 4427 N N . GLY A 1 618 ? 18.279 -23.117 -19.644 1.00 88.75 618 GLY A N 1
ATOM 4428 C CA . GLY A 1 618 ? 18.360 -22.347 -18.398 1.00 88.75 618 GLY A CA 1
ATOM 4429 C C . GLY A 1 618 ? 18.844 -20.895 -18.538 1.00 88.75 618 GLY A C 1
ATOM 4430 O O . GLY A 1 618 ? 19.080 -20.236 -17.522 1.00 88.75 618 GLY A O 1
ATOM 4431 N N . SER A 1 619 ? 18.987 -20.377 -19.763 1.00 94.50 619 SER A N 1
ATOM 4432 C CA . SER A 1 619 ? 19.523 -19.041 -20.050 1.00 94.50 619 SER A CA 1
ATOM 4433 C C . SER A 1 619 ? 18.521 -18.202 -20.838 1.00 94.50 619 SER A C 1
ATOM 4435 O O . SER A 1 619 ? 17.980 -18.673 -21.838 1.00 94.50 619 SER A O 1
ATOM 4437 N N . ALA A 1 620 ? 18.289 -16.951 -20.434 1.00 95.88 620 ALA A N 1
ATOM 4438 C CA . ALA A 1 620 ? 17.360 -16.064 -21.137 1.00 95.88 620 ALA A CA 1
ATOM 4439 C C . ALA A 1 620 ? 17.746 -14.580 -21.066 1.00 95.88 620 ALA A C 1
ATOM 4441 O O . ALA A 1 620 ? 18.326 -14.129 -20.082 1.00 95.88 620 ALA A O 1
ATOM 4442 N N . VAL A 1 621 ? 17.395 -13.816 -22.102 1.00 97.12 621 VAL A N 1
ATOM 4443 C CA . VAL A 1 621 ? 17.439 -12.344 -22.085 1.00 97.12 621 VAL A CA 1
ATOM 4444 C C . VAL A 1 621 ? 16.100 -11.836 -21.560 1.00 97.12 621 VAL A C 1
ATOM 4446 O O . VAL A 1 621 ? 15.055 -12.247 -22.060 1.00 97.12 621 VAL A O 1
ATOM 4449 N N . VAL A 1 622 ? 16.126 -10.959 -20.558 1.00 97.50 622 VAL A N 1
ATOM 4450 C CA . VAL A 1 622 ? 14.917 -10.367 -19.963 1.00 97.50 622 VAL A CA 1
ATOM 4451 C C . VAL A 1 622 ? 14.754 -8.942 -20.476 1.00 97.50 622 VAL A C 1
ATOM 4453 O O . VAL A 1 622 ? 15.725 -8.192 -20.487 1.00 97.50 622 VAL A O 1
ATOM 4456 N N . ILE A 1 623 ? 13.553 -8.570 -20.905 1.00 97.12 623 ILE A N 1
ATOM 4457 C CA . ILE A 1 623 ? 13.208 -7.214 -21.337 1.00 97.12 623 ILE A CA 1
ATOM 4458 C C . ILE A 1 623 ? 12.081 -6.714 -20.442 1.00 97.12 623 ILE A C 1
ATOM 4460 O O . ILE A 1 623 ? 10.987 -7.278 -20.466 1.00 97.12 623 ILE A O 1
ATOM 4464 N N . ASP A 1 624 ? 12.386 -5.668 -19.680 1.00 96.56 624 ASP A N 1
ATOM 4465 C CA . ASP A 1 624 ? 11.623 -5.159 -18.541 1.00 96.56 624 ASP A CA 1
ATOM 4466 C C . ASP A 1 624 ? 11.394 -6.197 -17.431 1.00 96.56 624 ASP A C 1
ATOM 4468 O O . ASP A 1 624 ? 11.529 -7.409 -17.611 1.00 96.56 624 ASP A O 1
ATOM 4472 N N . ALA A 1 625 ? 11.141 -5.709 -16.222 1.00 94.56 625 ALA A N 1
ATOM 4473 C CA . ALA A 1 625 ? 11.046 -6.518 -15.013 1.00 94.56 625 ALA A CA 1
ATOM 4474 C C . ALA A 1 625 ? 9.697 -6.374 -14.296 1.00 94.56 625 ALA A C 1
ATOM 4476 O O . ALA A 1 625 ? 9.507 -7.000 -13.256 1.00 94.56 625 ALA A O 1
ATOM 4477 N N . GLY A 1 626 ? 8.770 -5.580 -14.828 1.00 91.62 626 GLY A N 1
ATOM 4478 C CA . GLY A 1 626 ? 7.473 -5.329 -14.217 1.00 91.62 626 GLY A CA 1
ATOM 4479 C C . GLY A 1 626 ? 7.544 -4.455 -12.958 1.00 91.62 626 GLY A C 1
ATOM 4480 O O . GLY A 1 626 ? 8.621 -3.987 -12.567 1.00 91.62 626 GLY A O 1
ATOM 4481 N N . PRO A 1 627 ? 6.405 -4.264 -12.272 1.00 86.62 627 PRO A N 1
ATOM 4482 C CA . PRO A 1 627 ? 6.338 -3.564 -10.992 1.00 86.62 627 PRO A CA 1
ATOM 4483 C C . PRO A 1 627 ? 6.762 -4.440 -9.796 1.00 86.62 627 PRO A C 1
ATOM 4485 O O . PRO A 1 627 ? 7.238 -3.909 -8.793 1.00 86.62 627 PRO A O 1
ATOM 4488 N N . ASP A 1 628 ? 6.595 -5.766 -9.884 1.00 82.50 628 ASP A N 1
ATOM 4489 C CA . ASP A 1 628 ? 6.663 -6.687 -8.738 1.00 82.50 628 ASP A CA 1
ATOM 4490 C C . ASP A 1 628 ? 7.859 -7.672 -8.829 1.00 82.50 628 ASP A C 1
ATOM 4492 O O . ASP A 1 628 ? 7.921 -8.497 -9.750 1.00 82.50 628 ASP A O 1
ATOM 4496 N N . PRO A 1 629 ? 8.815 -7.631 -7.874 1.00 85.06 629 PRO A N 1
ATOM 4497 C CA . PRO A 1 629 ? 9.973 -8.528 -7.847 1.00 85.06 629 PRO A CA 1
ATOM 4498 C C . PRO A 1 629 ? 9.625 -10.016 -7.701 1.00 85.06 629 PRO A C 1
ATOM 4500 O O . PRO A 1 629 ? 10.287 -10.876 -8.281 1.00 85.06 629 PRO A O 1
ATOM 4503 N N . GLU A 1 630 ? 8.623 -10.359 -6.901 1.00 81.38 630 GLU A N 1
ATOM 4504 C CA . GLU A 1 630 ? 8.237 -11.740 -6.634 1.00 81.38 630 GLU A CA 1
ATOM 4505 C C . GLU A 1 630 ? 7.576 -12.381 -7.857 1.00 81.38 630 GLU A C 1
ATOM 4507 O O . GLU A 1 630 ? 7.842 -13.555 -8.140 1.00 81.38 630 GLU A O 1
ATOM 4512 N N . LEU A 1 631 ? 6.752 -11.628 -8.593 1.00 84.81 631 LEU A N 1
ATOM 4513 C CA . LEU A 1 631 ? 6.138 -12.096 -9.840 1.00 84.81 631 LEU A CA 1
ATOM 4514 C C . LEU A 1 631 ? 7.184 -12.284 -10.944 1.00 84.81 631 LEU A C 1
ATOM 4516 O O . LEU A 1 631 ? 7.211 -13.338 -11.587 1.00 84.81 631 LEU A O 1
ATOM 4520 N N . ALA A 1 632 ? 8.108 -11.329 -11.098 1.00 89.88 632 ALA A N 1
ATOM 4521 C CA . ALA A 1 632 ? 9.221 -11.451 -12.041 1.00 89.88 632 ALA A CA 1
ATOM 4522 C C . ALA A 1 632 ? 10.101 -12.676 -11.729 1.00 89.88 632 ALA A C 1
ATOM 4524 O O . ALA A 1 632 ? 10.417 -13.477 -12.614 1.00 89.88 632 ALA A O 1
ATOM 4525 N N . ASP A 1 633 ? 10.448 -12.878 -10.453 1.00 90.25 633 ASP A N 1
ATOM 4526 C CA . ASP A 1 633 ? 11.215 -14.043 -10.013 1.00 90.25 633 ASP A CA 1
ATOM 4527 C C . ASP A 1 633 ? 10.463 -15.365 -10.242 1.00 90.25 633 ASP A C 1
ATOM 4529 O O . ASP A 1 633 ? 11.051 -16.349 -10.701 1.00 90.25 633 ASP A O 1
ATOM 4533 N N . ARG A 1 634 ? 9.161 -15.407 -9.935 1.00 85.81 634 ARG A N 1
ATOM 4534 C CA . ARG A 1 634 ? 8.320 -16.594 -10.138 1.00 85.81 634 ARG A CA 1
ATOM 4535 C C . ARG A 1 634 ? 8.254 -16.973 -11.610 1.00 85.81 634 ARG A C 1
ATOM 4537 O O . ARG A 1 634 ? 8.518 -18.132 -11.924 1.00 85.81 634 ARG A O 1
ATOM 4544 N N . CYS A 1 635 ? 7.976 -16.015 -12.493 1.00 89.69 635 CYS A N 1
ATOM 4545 C CA . CYS A 1 635 ? 7.912 -16.272 -13.928 1.00 89.69 635 CYS A CA 1
ATOM 4546 C C . CYS A 1 635 ? 9.223 -16.886 -14.439 1.00 89.69 635 CYS A C 1
ATOM 4548 O O . CYS A 1 635 ? 9.218 -17.925 -15.096 1.00 89.69 635 CYS A O 1
ATOM 4550 N N . LEU A 1 636 ? 10.365 -16.305 -14.063 1.00 92.88 636 LEU A N 1
ATOM 4551 C CA . LEU A 1 636 ? 11.673 -16.804 -14.482 1.00 92.88 636 LEU A CA 1
ATOM 4552 C C . LEU A 1 636 ? 12.013 -18.180 -13.887 1.00 92.88 636 LEU A C 1
ATOM 4554 O O . LEU A 1 636 ? 12.631 -18.996 -14.568 1.00 92.88 636 LEU A O 1
ATOM 4558 N N . ARG A 1 637 ? 11.608 -18.475 -12.642 1.00 88.25 637 ARG A N 1
ATOM 4559 C CA . ARG A 1 637 ? 11.738 -19.826 -12.060 1.00 88.25 637 ARG A CA 1
ATOM 4560 C C . ARG A 1 637 ? 10.884 -20.847 -12.802 1.00 88.25 637 ARG A C 1
ATOM 4562 O O . ARG A 1 637 ? 11.366 -21.946 -13.072 1.00 88.25 637 ARG A O 1
ATOM 4569 N N . ASP A 1 638 ? 9.657 -20.483 -13.152 1.00 85.81 638 ASP A N 1
ATOM 4570 C CA . ASP A 1 638 ? 8.742 -21.369 -13.867 1.00 85.81 638 ASP A CA 1
ATOM 4571 C C . ASP A 1 638 ? 9.221 -21.626 -15.307 1.00 85.81 638 ASP A C 1
ATOM 4573 O O . ASP A 1 638 ? 9.109 -22.747 -15.803 1.00 85.81 638 ASP A O 1
ATOM 4577 N N . LEU A 1 639 ? 9.870 -20.636 -15.933 1.00 89.94 639 LEU A N 1
ATOM 4578 C CA . LEU A 1 639 ? 10.592 -20.785 -17.203 1.00 89.94 639 LEU A CA 1
ATOM 4579 C C . LEU A 1 639 ? 11.905 -21.587 -17.080 1.00 89.94 639 LEU A C 1
ATOM 4581 O O . LEU A 1 639 ? 12.501 -21.953 -18.093 1.00 89.94 639 LEU A O 1
ATOM 4585 N N . GLY A 1 640 ? 12.364 -21.880 -15.859 1.00 89.19 640 GLY A N 1
ATOM 4586 C CA . GLY A 1 640 ? 13.609 -22.606 -15.593 1.00 89.19 640 GLY A CA 1
ATOM 4587 C C . GLY A 1 640 ? 14.883 -21.782 -15.805 1.00 89.19 640 GLY A C 1
ATOM 4588 O O . GLY A 1 640 ? 15.945 -22.358 -16.023 1.00 89.19 640 GLY A O 1
ATOM 4589 N N . VAL A 1 641 ? 14.797 -20.450 -15.757 1.00 93.25 641 VAL A N 1
ATOM 4590 C CA . VAL A 1 641 ? 15.918 -19.537 -16.016 1.00 93.25 641 VAL A CA 1
ATOM 4591 C C . VAL A 1 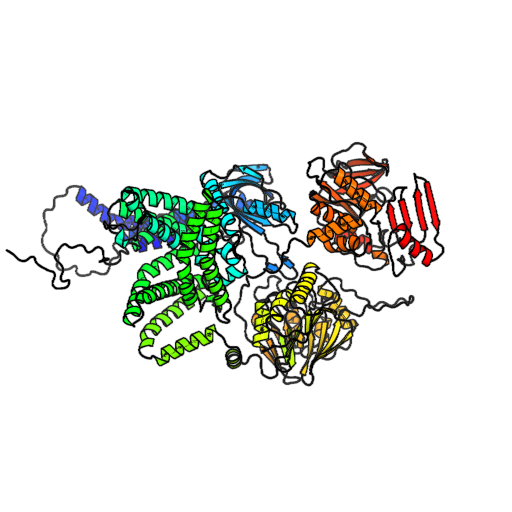641 ? 16.787 -19.374 -14.768 1.00 93.25 641 VAL A C 1
ATOM 4593 O O . VAL A 1 641 ? 16.335 -18.877 -13.733 1.00 93.25 641 VAL A O 1
ATOM 4596 N N . THR A 1 642 ? 18.063 -19.737 -14.891 1.00 92.81 642 THR A N 1
ATOM 4597 C CA . THR A 1 642 ? 19.098 -19.611 -13.849 1.00 92.81 642 THR A CA 1
ATOM 4598 C C . THR A 1 642 ? 20.195 -18.612 -14.229 1.00 92.81 642 THR A C 1
ATOM 4600 O O . THR A 1 642 ? 20.862 -18.056 -13.352 1.00 92.81 642 THR A O 1
ATOM 4603 N N . ARG A 1 643 ? 20.361 -18.333 -15.528 1.00 95.75 643 ARG A N 1
ATOM 4604 C CA . ARG A 1 643 ? 21.314 -17.356 -16.068 1.00 95.75 643 ARG A CA 1
ATOM 4605 C C . ARG A 1 643 ? 20.592 -16.303 -16.906 1.00 95.75 643 ARG A C 1
ATOM 4607 O O . ARG A 1 643 ? 19.788 -16.636 -17.771 1.00 95.75 643 ARG A O 1
ATOM 4614 N N . VAL A 1 644 ? 20.930 -15.037 -16.686 1.00 97.06 644 VAL A N 1
ATOM 4615 C CA . VAL A 1 644 ? 20.404 -13.900 -17.449 1.00 97.06 644 VAL A CA 1
ATOM 4616 C C . VAL A 1 644 ? 21.576 -13.129 -18.057 1.00 97.06 644 VAL A C 1
ATOM 4618 O O . VAL A 1 644 ? 22.163 -12.274 -17.394 1.00 97.06 644 VAL A O 1
ATOM 4621 N N . PRO A 1 645 ? 21.982 -13.422 -19.306 1.00 95.75 645 PRO A N 1
ATOM 4622 C CA . PRO A 1 645 ? 23.119 -12.744 -19.926 1.00 95.75 645 PRO A CA 1
ATOM 4623 C C . PRO A 1 645 ? 22.924 -11.226 -20.023 1.00 95.75 645 PRO A C 1
ATOM 4625 O O . PRO A 1 645 ? 23.885 -10.473 -19.882 1.00 95.75 645 PRO A O 1
ATOM 4628 N N . LEU A 1 646 ? 21.680 -10.789 -20.240 1.00 96.25 646 LEU A N 1
ATOM 4629 C CA . LEU A 1 646 ? 21.313 -9.387 -20.376 1.00 96.25 646 LEU A CA 1
ATOM 4630 C C . LEU A 1 646 ? 19.895 -9.143 -19.850 1.00 96.25 646 LEU A C 1
ATOM 4632 O O . LEU A 1 646 ? 18.975 -9.889 -20.188 1.00 96.25 646 LEU A O 1
ATOM 4636 N N . ILE A 1 647 ? 19.731 -8.076 -19.070 1.00 97.50 647 ILE A N 1
ATOM 4637 C CA . ILE A 1 647 ? 18.434 -7.459 -18.768 1.00 97.50 647 ILE A CA 1
ATOM 4638 C C . ILE A 1 647 ? 18.362 -6.162 -19.571 1.00 97.50 647 ILE A C 1
ATOM 4640 O O . ILE A 1 647 ? 19.284 -5.367 -19.460 1.00 97.50 647 ILE A O 1
ATOM 4644 N N . LEU A 1 648 ? 17.315 -5.921 -20.353 1.00 96.94 648 LEU A N 1
ATOM 4645 C CA . LEU A 1 648 ? 17.104 -4.665 -21.072 1.00 96.94 648 LEU A CA 1
ATOM 4646 C C . LEU A 1 648 ? 15.888 -3.942 -20.490 1.00 96.94 648 LEU A C 1
ATOM 4648 O O . LEU A 1 648 ? 14.791 -4.478 -20.533 1.00 96.94 648 LEU A O 1
ATOM 4652 N N . LEU A 1 649 ? 16.075 -2.736 -19.959 1.00 96.19 649 LEU A N 1
ATOM 4653 C CA . LEU A 1 649 ? 14.995 -1.883 -19.462 1.00 96.19 649 LEU A CA 1
ATOM 4654 C C . LEU A 1 649 ? 14.651 -0.837 -20.523 1.00 96.19 649 LEU A C 1
ATOM 4656 O O . LEU A 1 649 ? 15.507 -0.025 -20.899 1.00 96.19 649 LEU A O 1
ATOM 4660 N N . THR A 1 650 ? 13.420 -0.888 -21.026 1.00 92.81 650 THR A N 1
ATOM 4661 C CA . THR A 1 650 ? 12.968 -0.094 -22.172 1.00 92.81 650 THR A CA 1
ATOM 4662 C C . THR A 1 650 ? 12.853 1.386 -21.836 1.00 92.81 650 THR A C 1
ATOM 4664 O O . THR A 1 650 ? 13.226 2.200 -22.675 1.00 92.81 650 THR A O 1
ATOM 4667 N N . HIS A 1 651 ? 12.403 1.728 -20.627 1.00 91.56 651 HIS A N 1
ATOM 4668 C CA . HIS A 1 651 ? 12.371 3.075 -20.047 1.00 91.56 651 HIS A CA 1
ATOM 4669 C C . HIS A 1 651 ? 12.192 2.995 -18.516 1.00 91.56 651 HIS A C 1
ATOM 4671 O O . HIS A 1 651 ? 12.087 1.901 -17.962 1.00 91.56 651 HIS A O 1
ATOM 4677 N N . PHE A 1 652 ? 12.221 4.128 -17.802 1.00 88.75 652 PHE A N 1
ATOM 4678 C CA . PHE A 1 652 ? 12.265 4.140 -16.331 1.00 88.75 652 PHE A CA 1
ATOM 4679 C C . PHE A 1 652 ? 10.905 4.305 -15.637 1.00 88.75 652 PHE A C 1
ATOM 4681 O O . PHE A 1 652 ? 10.859 4.813 -14.521 1.00 88.75 652 PHE A O 1
ATOM 4688 N N . HIS A 1 653 ? 9.791 3.861 -16.214 1.00 86.06 653 HIS A N 1
ATOM 4689 C CA . HIS A 1 653 ? 8.539 3.835 -15.453 1.00 86.06 653 HIS A CA 1
ATOM 4690 C C . HIS A 1 653 ? 8.499 2.702 -14.421 1.00 86.06 653 HIS A C 1
ATOM 4692 O O . HIS A 1 653 ? 9.180 1.675 -14.534 1.00 86.06 653 HIS A O 1
ATOM 4698 N N . ALA A 1 654 ? 7.754 2.934 -13.337 1.00 82.44 654 ALA A N 1
ATOM 4699 C CA . ALA A 1 654 ? 7.728 2.043 -12.180 1.00 82.44 654 ALA A CA 1
ATOM 4700 C C . ALA A 1 654 ? 7.216 0.631 -12.530 1.00 82.44 654 ALA A C 1
ATOM 4702 O O . ALA A 1 654 ? 7.703 -0.359 -11.988 1.00 82.44 654 ALA A O 1
ATOM 4703 N N . ASP A 1 655 ? 6.291 0.542 -13.473 1.00 84.19 655 ASP A N 1
ATOM 4704 C CA . ASP A 1 655 ? 5.717 -0.668 -14.057 1.00 84.19 655 ASP A CA 1
ATOM 4705 C C . ASP A 1 655 ? 6.654 -1.441 -15.005 1.00 84.19 655 ASP A C 1
ATOM 4707 O O . ASP A 1 655 ? 6.337 -2.570 -15.380 1.00 84.19 655 ASP A O 1
ATOM 4711 N N . HIS A 1 656 ? 7.849 -0.919 -15.303 1.00 91.44 656 HIS A N 1
ATOM 4712 C CA . HIS A 1 656 ? 8.883 -1.620 -16.078 1.00 91.44 656 HIS A CA 1
ATOM 4713 C C . HIS A 1 656 ? 10.106 -2.012 -15.242 1.00 91.44 656 HIS A C 1
ATOM 4715 O O . HIS A 1 656 ? 10.741 -3.031 -15.516 1.00 91.44 656 HIS A O 1
ATOM 4721 N N . VAL A 1 657 ? 10.480 -1.217 -14.231 1.00 91.75 657 VAL A N 1
ATOM 4722 C CA . VAL A 1 657 ? 11.797 -1.371 -13.579 1.00 91.75 657 VAL A CA 1
ATOM 4723 C C . VAL A 1 657 ? 11.761 -1.873 -12.140 1.00 91.75 657 VAL A C 1
ATOM 4725 O O . VAL A 1 657 ? 12.789 -2.338 -11.640 1.00 91.75 657 VAL A O 1
ATOM 4728 N N . ARG A 1 658 ? 10.627 -1.783 -11.433 1.00 87.06 658 ARG A N 1
ATOM 4729 C CA . ARG A 1 658 ? 10.584 -2.038 -9.978 1.00 87.06 658 ARG A CA 1
ATOM 4730 C C . ARG A 1 658 ? 10.775 -3.507 -9.612 1.00 87.06 658 ARG A C 1
ATOM 4732 O O . ARG A 1 658 ? 11.345 -3.778 -8.556 1.00 87.06 658 ARG A O 1
ATOM 4739 N N . GLY A 1 659 ? 10.434 -4.433 -10.504 1.00 88.25 659 GLY A N 1
ATOM 4740 C CA . GLY A 1 659 ? 10.648 -5.869 -10.340 1.00 88.25 659 GLY A CA 1
ATOM 4741 C C . GLY A 1 659 ? 12.093 -6.339 -10.547 1.00 88.25 659 GLY A C 1
ATOM 4742 O O . GLY A 1 659 ? 12.398 -7.514 -10.336 1.00 88.25 659 GLY A O 1
ATOM 4743 N N . LEU A 1 660 ? 13.028 -5.438 -10.882 1.00 93.94 660 LEU A N 1
ATOM 4744 C CA . LEU A 1 660 ? 14.445 -5.759 -11.108 1.00 93.94 660 LEU A CA 1
ATOM 4745 C C . LEU A 1 660 ? 15.113 -6.588 -9.984 1.00 93.94 660 LEU A C 1
ATOM 4747 O O . LEU A 1 660 ? 15.839 -7.530 -10.314 1.00 93.94 660 LEU A O 1
ATOM 4751 N N . PRO A 1 661 ? 14.880 -6.333 -8.675 1.00 92.94 661 PRO A N 1
ATOM 4752 C CA . PRO A 1 661 ? 15.429 -7.174 -7.606 1.00 92.94 661 PRO A CA 1
ATOM 4753 C C . PRO A 1 661 ? 15.025 -8.650 -7.714 1.00 92.94 661 PRO A C 1
ATOM 4755 O O . PRO A 1 661 ? 15.769 -9.522 -7.271 1.00 92.94 661 PRO A O 1
ATOM 4758 N N . GLY A 1 662 ? 13.859 -8.933 -8.296 1.00 87.88 662 GLY A N 1
ATOM 4759 C CA . GLY A 1 662 ? 13.344 -10.278 -8.530 1.00 87.88 662 GLY A CA 1
ATOM 4760 C C . GLY A 1 662 ? 14.127 -11.025 -9.595 1.00 87.88 662 GLY A C 1
ATOM 4761 O O . GLY A 1 662 ? 14.511 -12.176 -9.403 1.00 87.88 662 GLY A O 1
ATOM 4762 N N . VAL A 1 663 ? 14.447 -10.334 -10.689 1.00 94.38 663 VAL A N 1
ATOM 4763 C CA . VAL A 1 663 ? 15.265 -10.883 -11.777 1.00 94.38 663 VAL A CA 1
ATOM 4764 C C . VAL A 1 663 ? 16.681 -11.210 -11.286 1.00 94.38 663 VAL A C 1
ATOM 4766 O O . VAL A 1 663 ? 17.211 -12.270 -11.616 1.00 94.38 663 VAL A O 1
ATOM 4769 N N . LEU A 1 664 ? 17.264 -10.348 -10.444 1.00 93.38 664 LEU A N 1
ATOM 4770 C CA . LEU A 1 664 ? 18.610 -10.515 -9.871 1.00 93.38 664 LEU A CA 1
ATOM 4771 C C . LEU A 1 664 ? 18.696 -11.625 -8.801 1.00 93.38 664 LEU A C 1
ATOM 4773 O O . LEU A 1 664 ? 19.781 -12.129 -8.510 1.00 93.38 664 LEU A O 1
ATOM 4777 N N . ARG A 1 665 ? 17.572 -12.009 -8.186 1.00 89.25 665 ARG A N 1
ATOM 4778 C CA . ARG A 1 665 ? 17.537 -12.929 -7.042 1.00 89.25 665 ARG A CA 1
ATOM 4779 C C . ARG A 1 665 ? 17.934 -14.349 -7.456 1.00 89.25 665 ARG A C 1
ATOM 4781 O O . ARG A 1 665 ? 17.220 -15.007 -8.202 1.00 89.25 665 ARG A O 1
ATOM 4788 N N . GLY A 1 666 ? 19.059 -14.842 -6.932 1.00 84.81 666 GLY A N 1
ATOM 4789 C CA . GLY A 1 666 ? 19.494 -16.233 -7.121 1.00 84.81 666 GLY A CA 1
ATOM 4790 C C . GLY A 1 666 ? 19.879 -16.604 -8.560 1.00 84.81 666 GLY A C 1
ATOM 4791 O O . GLY A 1 666 ? 19.935 -17.792 -8.875 1.00 84.81 666 GLY A O 1
ATOM 4792 N N . ARG A 1 667 ? 20.136 -15.617 -9.431 1.00 93.19 667 ARG A N 1
ATOM 4793 C CA . ARG A 1 667 ? 20.507 -15.820 -10.840 1.00 93.19 667 ARG A CA 1
ATOM 4794 C C . ARG A 1 667 ? 21.839 -15.159 -11.165 1.00 93.19 667 ARG A C 1
ATOM 4796 O O . ARG A 1 667 ? 22.165 -14.102 -10.633 1.00 93.19 667 ARG A O 1
ATOM 4803 N N . ALA A 1 668 ? 22.590 -15.760 -12.085 1.00 93.06 668 ALA A N 1
ATOM 4804 C CA . ALA A 1 668 ? 23.804 -15.151 -12.621 1.00 93.06 668 ALA A CA 1
ATOM 4805 C C . ALA A 1 668 ? 23.432 -14.135 -13.710 1.00 93.06 668 ALA A C 1
ATOM 4807 O O . ALA A 1 668 ? 22.974 -14.537 -14.784 1.00 93.06 668 ALA A O 1
ATOM 4808 N N . VAL A 1 669 ? 23.620 -12.840 -13.438 1.00 96.12 669 VAL A N 1
ATOM 4809 C CA . VAL A 1 669 ? 23.259 -11.748 -14.357 1.00 96.12 669 VAL A CA 1
ATOM 4810 C C . VAL A 1 669 ? 24.507 -11.099 -14.949 1.00 96.12 669 VAL A C 1
ATOM 4812 O O . VAL A 1 669 ? 25.403 -10.705 -14.210 1.00 96.12 669 VAL A O 1
ATOM 4815 N N . GLY A 1 670 ? 24.572 -11.005 -16.280 1.00 93.62 670 GLY A N 1
ATOM 4816 C CA . GLY A 1 670 ? 25.733 -10.459 -16.992 1.00 93.62 670 GLY A CA 1
ATOM 4817 C C . GLY A 1 670 ? 25.787 -8.930 -16.978 1.00 93.62 670 GLY A C 1
ATOM 4818 O O . GLY A 1 670 ? 26.738 -8.342 -16.468 1.00 93.62 670 GLY A O 1
ATOM 4819 N N . ALA A 1 671 ? 24.768 -8.279 -17.541 1.00 95.75 671 ALA A N 1
ATOM 4820 C CA . ALA A 1 671 ? 24.662 -6.820 -17.585 1.00 95.75 671 ALA A CA 1
ATOM 4821 C C . ALA A 1 671 ? 23.199 -6.357 -17.594 1.00 95.75 671 ALA A C 1
ATOM 4823 O O . ALA A 1 671 ? 22.303 -7.099 -18.002 1.00 95.75 671 ALA A O 1
ATOM 4824 N N . VAL A 1 672 ? 22.973 -5.105 -17.191 1.00 96.94 672 VAL A N 1
ATOM 4825 C CA . VAL A 1 672 ? 21.694 -4.404 -17.363 1.00 96.94 672 VAL A CA 1
ATOM 4826 C C . VAL A 1 672 ? 21.867 -3.317 -18.417 1.00 96.94 672 VAL A C 1
ATOM 4828 O O . VAL A 1 672 ? 22.639 -2.386 -18.232 1.00 96.94 672 VAL A O 1
ATOM 4831 N N . GLN A 1 673 ? 21.160 -3.425 -19.531 1.00 95.12 673 GLN A N 1
ATOM 4832 C CA . GLN A 1 673 ? 21.078 -2.408 -20.564 1.00 95.12 673 GLN A CA 1
ATOM 4833 C C . GLN A 1 673 ? 19.858 -1.517 -20.327 1.00 95.12 673 GLN A C 1
ATOM 4835 O O . GLN A 1 673 ? 18.774 -2.022 -20.063 1.00 95.12 673 GLN A O 1
ATOM 4840 N N . THR A 1 674 ? 20.007 -0.200 -20.421 1.00 93.06 674 THR A N 1
ATOM 4841 C CA . THR A 1 674 ? 18.896 0.751 -20.259 1.00 93.06 674 THR A CA 1
ATOM 4842 C C . THR A 1 674 ? 18.776 1.672 -21.469 1.00 93.06 674 THR A C 1
ATOM 4844 O O . THR A 1 674 ? 19.735 1.840 -22.228 1.00 93.06 674 THR A O 1
ATOM 4847 N N . THR A 1 675 ? 17.618 2.314 -21.632 1.00 88.12 675 THR A N 1
ATOM 4848 C CA . THR A 1 675 ? 17.450 3.436 -22.574 1.00 88.12 675 THR A CA 1
ATOM 4849 C C . THR A 1 675 ? 18.461 4.562 -22.319 1.00 88.12 675 THR A C 1
ATOM 4851 O O . THR A 1 675 ? 19.065 4.641 -21.245 1.00 88.12 675 THR A O 1
ATOM 4854 N N . THR A 1 676 ? 18.662 5.446 -23.296 1.00 81.62 676 THR A N 1
ATOM 4855 C CA . THR A 1 676 ? 19.487 6.661 -23.172 1.00 81.62 676 THR A CA 1
ATOM 4856 C C . THR A 1 676 ? 18.773 7.807 -22.452 1.00 81.62 676 THR A C 1
ATOM 4858 O O . THR A 1 676 ? 19.420 8.794 -22.124 1.00 81.62 676 THR A O 1
ATOM 4861 N N . TYR A 1 677 ? 17.469 7.683 -22.197 1.00 81.38 677 TYR A N 1
ATOM 4862 C CA . TYR A 1 677 ? 16.638 8.716 -21.576 1.00 81.38 677 TYR A CA 1
ATOM 4863 C C . TYR A 1 677 ? 16.419 8.423 -20.080 1.00 81.38 677 TYR A C 1
ATOM 4865 O O . TYR A 1 677 ? 15.799 7.426 -19.729 1.00 81.38 677 TYR A O 1
ATOM 4873 N N . ASP A 1 678 ? 16.970 9.246 -19.182 1.00 78.81 678 ASP A N 1
ATOM 4874 C CA . ASP A 1 678 ? 17.075 8.966 -17.733 1.00 78.81 678 ASP A CA 1
ATOM 4875 C C . ASP A 1 678 ? 15.874 9.414 -16.875 1.00 78.81 678 ASP A C 1
ATOM 4877 O O . ASP A 1 678 ? 16.007 9.583 -15.655 1.00 78.81 678 ASP A O 1
ATOM 4881 N N . GLU A 1 679 ? 14.699 9.552 -17.485 1.00 67.62 679 GLU A N 1
ATOM 4882 C CA . GLU A 1 679 ? 13.459 9.964 -16.822 1.00 67.62 679 GLU A CA 1
ATOM 4883 C C . GLU A 1 679 ? 12.441 8.811 -16.714 1.00 67.62 679 GLU A C 1
ATOM 4885 O O . GLU A 1 679 ? 12.368 7.975 -17.620 1.00 67.62 679 GLU A O 1
ATOM 4890 N N . PRO A 1 680 ? 11.625 8.765 -15.643 1.00 73.06 680 PRO A N 1
ATOM 4891 C CA . PRO A 1 680 ? 11.719 9.579 -14.432 1.00 73.06 680 PRO A CA 1
ATOM 4892 C C . PRO A 1 680 ? 13.004 9.313 -13.635 1.00 73.06 680 PRO A C 1
ATOM 4894 O O . PRO A 1 680 ? 13.392 8.167 -13.378 1.00 73.06 680 PRO A O 1
ATOM 4897 N N . TRP A 1 681 ? 13.652 10.387 -13.178 1.00 68.62 681 TRP A N 1
ATOM 4898 C CA . TRP A 1 681 ? 14.945 10.318 -12.484 1.00 68.62 681 TRP A CA 1
ATOM 4899 C C . TRP A 1 681 ? 14.929 9.397 -11.255 1.00 68.62 681 TRP A C 1
ATOM 4901 O O . TRP A 1 681 ? 15.898 8.686 -10.976 1.00 68.62 681 TRP A O 1
ATOM 4911 N N . GLU A 1 682 ? 13.830 9.396 -10.493 1.00 68.69 682 GLU A N 1
ATOM 4912 C CA . GLU A 1 682 ? 13.721 8.586 -9.274 1.00 68.69 682 GLU A CA 1
ATOM 4913 C C . GLU A 1 682 ? 13.929 7.098 -9.552 1.00 68.69 682 GLU A C 1
ATOM 4915 O O . GLU A 1 682 ? 14.622 6.403 -8.800 1.00 68.69 682 GLU A O 1
ATOM 4920 N N . GLN A 1 683 ? 13.363 6.632 -10.661 1.00 77.81 683 GLN A N 1
ATOM 4921 C CA . GLN A 1 683 ? 13.402 5.240 -11.064 1.00 77.81 683 GLN A CA 1
ATOM 4922 C C . GLN A 1 683 ? 14.728 4.889 -11.744 1.00 77.81 683 GLN A C 1
ATOM 4924 O O . GLN A 1 683 ? 15.283 3.821 -11.477 1.00 77.81 683 GLN A O 1
ATOM 4929 N N . SER A 1 684 ? 15.328 5.812 -12.506 1.00 82.69 684 SER A N 1
ATOM 4930 C CA . SER A 1 684 ? 16.680 5.608 -13.045 1.00 82.69 684 SER A CA 1
ATOM 4931 C C . SER A 1 684 ? 17.731 5.493 -11.932 1.00 82.69 684 SER A C 1
ATOM 4933 O O . SER A 1 684 ? 18.621 4.636 -11.975 1.00 82.69 684 SER A O 1
ATOM 4935 N N . VAL A 1 685 ? 17.584 6.264 -10.848 1.00 81.50 685 VAL A N 1
ATOM 4936 C CA . VAL A 1 685 ? 18.402 6.114 -9.634 1.00 81.50 685 VAL A CA 1
ATOM 4937 C C . VAL A 1 685 ? 18.142 4.792 -8.920 1.00 81.50 685 VAL A C 1
ATOM 4939 O O . VAL A 1 685 ? 19.098 4.183 -8.432 1.00 81.50 685 VAL A O 1
ATOM 4942 N N . PHE A 1 686 ? 16.883 4.357 -8.816 1.00 84.38 686 PHE A N 1
ATOM 4943 C CA . PHE A 1 686 ? 16.544 3.061 -8.230 1.00 84.38 686 PHE A CA 1
ATOM 4944 C C . PHE A 1 686 ? 17.250 1.921 -8.973 1.00 84.38 686 PHE A C 1
ATOM 4946 O O . PHE A 1 686 ? 17.922 1.117 -8.326 1.00 84.38 686 PHE A O 1
ATOM 4953 N N . VAL A 1 687 ? 17.190 1.903 -10.309 1.00 87.62 687 VAL A N 1
ATOM 4954 C CA . VAL A 1 687 ? 17.883 0.906 -11.138 1.00 87.62 687 VAL A CA 1
ATOM 4955 C C . VAL A 1 687 ? 19.383 0.925 -10.857 1.00 87.62 687 VAL A C 1
ATOM 4957 O O . VAL A 1 687 ? 19.933 -0.107 -10.481 1.00 87.62 687 VAL A O 1
ATOM 4960 N N . ARG A 1 688 ? 20.033 2.097 -10.931 1.00 88.69 688 ARG A N 1
ATOM 4961 C CA . ARG A 1 688 ? 21.482 2.235 -10.677 1.00 88.69 688 ARG A CA 1
ATOM 4962 C C . ARG A 1 688 ? 21.903 1.729 -9.293 1.00 88.69 688 ARG A C 1
ATOM 4964 O O . ARG A 1 688 ? 22.969 1.139 -9.153 1.00 88.69 688 ARG A O 1
ATOM 4971 N N . ARG A 1 689 ? 21.097 1.968 -8.252 1.00 85.06 689 ARG A N 1
ATOM 4972 C CA . ARG A 1 689 ? 21.390 1.476 -6.891 1.00 85.06 689 ARG A CA 1
ATOM 4973 C C . ARG A 1 689 ? 21.236 -0.034 -6.789 1.00 85.06 689 ARG A C 1
ATOM 4975 O O . ARG A 1 689 ? 22.085 -0.683 -6.187 1.00 85.06 689 ARG A O 1
ATOM 4982 N N . THR A 1 690 ? 20.153 -0.566 -7.343 1.00 88.00 690 THR A N 1
ATOM 4983 C CA . THR A 1 690 ? 19.826 -1.992 -7.285 1.00 88.00 690 THR A CA 1
ATOM 4984 C C . THR A 1 690 ? 20.872 -2.818 -8.030 1.00 88.00 690 THR A C 1
ATOM 4986 O O . THR A 1 690 ? 21.347 -3.821 -7.501 1.00 88.00 690 THR A O 1
ATOM 4989 N N . THR A 1 691 ? 21.307 -2.367 -9.209 1.00 91.69 691 THR A N 1
ATOM 4990 C CA . THR A 1 691 ? 22.373 -3.037 -9.965 1.00 91.69 691 THR A CA 1
ATOM 4991 C C . THR A 1 691 ? 23.731 -2.922 -9.280 1.00 91.69 691 THR A C 1
ATOM 4993 O O . THR A 1 691 ? 24.439 -3.922 -9.187 1.00 91.69 691 THR A O 1
ATOM 4996 N N . ALA A 1 692 ? 24.070 -1.757 -8.714 1.00 89.81 692 ALA A N 1
ATOM 4997 C CA . ALA A 1 692 ? 25.309 -1.575 -7.956 1.00 89.81 692 ALA A CA 1
ATOM 4998 C C . ALA A 1 692 ? 25.376 -2.473 -6.710 1.00 89.81 692 ALA A C 1
ATOM 5000 O O . ALA A 1 692 ? 26.415 -3.071 -6.445 1.00 89.81 692 ALA A O 1
ATOM 5001 N N . ALA A 1 693 ? 24.270 -2.617 -5.972 1.00 86.94 693 ALA A N 1
ATOM 5002 C CA . ALA A 1 693 ? 24.192 -3.508 -4.813 1.00 86.94 693 ALA A CA 1
ATOM 5003 C C . ALA A 1 693 ? 24.371 -4.990 -5.189 1.00 86.94 693 ALA A C 1
ATOM 5005 O O . ALA A 1 693 ? 24.882 -5.767 -4.388 1.00 86.94 693 ALA A O 1
ATOM 5006 N N . ALA A 1 694 ? 23.976 -5.369 -6.406 1.00 88.00 694 ALA A N 1
ATOM 5007 C CA . ALA A 1 694 ? 24.165 -6.710 -6.953 1.00 88.00 694 ALA A CA 1
ATOM 5008 C C . ALA A 1 694 ? 25.509 -6.898 -7.685 1.00 88.00 694 ALA A C 1
ATOM 5010 O O . ALA A 1 694 ? 25.789 -7.997 -8.156 1.00 88.00 694 ALA A O 1
ATOM 5011 N N . GLY A 1 695 ? 26.331 -5.847 -7.810 1.00 90.56 695 GLY A N 1
ATOM 5012 C CA . GLY A 1 695 ? 27.597 -5.892 -8.546 1.00 90.56 695 GLY A CA 1
ATOM 5013 C C . GLY A 1 695 ? 27.447 -6.061 -10.064 1.00 90.56 695 GLY A C 1
ATOM 5014 O O . GLY A 1 695 ? 28.358 -6.573 -10.706 1.00 90.56 695 GLY A O 1
ATOM 5015 N N . VAL A 1 696 ? 26.312 -5.656 -10.650 1.00 93.75 696 VAL A N 1
ATOM 5016 C CA . VAL A 1 696 ? 26.020 -5.817 -12.086 1.00 93.75 696 VAL A CA 1
ATOM 5017 C C . VAL A 1 696 ? 26.246 -4.503 -12.836 1.00 93.75 696 VAL A C 1
ATOM 5019 O O . VAL A 1 696 ? 25.753 -3.448 -12.433 1.00 93.75 696 VAL A O 1
ATOM 5022 N N . HIS A 1 697 ? 26.961 -4.564 -13.960 1.00 92.50 697 HIS A N 1
ATOM 5023 C CA . HIS A 1 697 ? 27.249 -3.389 -14.784 1.00 92.50 697 HIS A CA 1
ATOM 5024 C C . HIS A 1 697 ? 26.020 -2.896 -15.555 1.00 92.50 697 HIS A C 1
ATOM 5026 O O . HIS A 1 697 ? 25.238 -3.692 -16.080 1.00 92.50 697 HIS A O 1
ATOM 5032 N N . VAL A 1 698 ? 25.891 -1.569 -15.659 1.00 93.25 698 VAL A N 1
ATOM 5033 C CA . VAL A 1 698 ? 24.847 -0.905 -16.448 1.00 93.25 698 VAL A CA 1
ATOM 5034 C C . VAL A 1 698 ? 25.439 -0.388 -17.759 1.00 93.25 698 VAL A C 1
ATOM 5036 O O . VAL A 1 698 ? 26.443 0.322 -17.743 1.00 93.25 698 VAL A O 1
ATOM 5039 N N . ILE A 1 699 ? 24.814 -0.728 -18.883 1.00 93.81 699 ILE A N 1
ATOM 5040 C CA . ILE A 1 699 ? 25.169 -0.277 -20.235 1.00 93.81 699 ILE A CA 1
ATOM 5041 C C . ILE A 1 699 ? 23.971 0.430 -20.887 1.00 93.81 699 ILE A C 1
ATOM 5043 O O . ILE A 1 699 ? 22.842 0.301 -20.421 1.00 93.81 699 ILE A O 1
ATOM 5047 N N . ARG A 1 700 ? 24.186 1.191 -21.964 1.00 89.06 700 ARG A N 1
ATOM 5048 C CA . ARG A 1 700 ? 23.107 1.898 -22.682 1.00 89.06 700 ARG A CA 1
ATOM 5049 C C . ARG A 1 700 ? 22.771 1.211 -24.002 1.00 89.06 700 ARG A C 1
ATOM 5051 O O . ARG A 1 700 ? 23.652 0.625 -24.627 1.00 89.06 700 ARG A O 1
ATOM 5058 N N . ALA A 1 701 ? 21.504 1.257 -24.401 1.00 85.88 701 ALA A N 1
ATOM 5059 C CA . ALA A 1 701 ? 21.062 0.846 -25.730 1.00 85.88 701 ALA A CA 1
ATOM 5060 C C . ALA A 1 701 ? 21.437 1.914 -26.763 1.00 85.88 701 ALA A C 1
ATOM 5062 O O . ALA A 1 701 ? 21.022 3.065 -26.651 1.00 85.88 701 ALA A O 1
ATOM 5063 N N . GLY A 1 702 ? 22.246 1.533 -27.748 1.00 77.06 702 GLY A N 1
ATOM 5064 C CA . GLY A 1 702 ? 22.632 2.391 -28.860 1.00 77.06 702 GLY A CA 1
ATOM 5065 C C . GLY A 1 702 ? 21.618 2.308 -30.009 1.00 77.06 702 GLY A C 1
ATOM 5066 O O . GLY A 1 702 ? 21.161 1.215 -30.348 1.00 77.06 702 GLY A O 1
ATOM 5067 N N . PRO A 1 703 ? 21.274 3.417 -30.676 1.00 71.12 703 PRO A N 1
ATOM 5068 C CA . PRO A 1 703 ? 20.422 3.361 -31.859 1.00 71.12 703 PRO A CA 1
ATOM 5069 C C . PRO A 1 703 ? 21.044 2.543 -32.997 1.00 71.12 703 PRO A C 1
ATOM 5071 O O . PRO A 1 703 ? 22.207 2.735 -33.350 1.00 71.12 703 PRO A O 1
ATOM 5074 N N . GLY A 1 704 ? 20.276 1.621 -33.584 1.00 77.88 704 GLY A N 1
ATOM 5075 C CA . GLY A 1 704 ? 20.769 0.717 -34.630 1.00 77.88 704 GLY A CA 1
ATOM 5076 C C . GLY A 1 704 ? 21.711 -0.384 -34.128 1.00 77.88 704 GLY A C 1
ATOM 5077 O O . GLY A 1 704 ? 22.188 -1.184 -34.935 1.00 77.88 704 GLY A O 1
ATOM 5078 N N . GLU A 1 705 ? 21.956 -0.455 -32.816 1.00 89.06 705 GLU A N 1
ATOM 5079 C CA . GLU A 1 705 ? 22.765 -1.490 -32.186 1.00 89.06 705 GLU A CA 1
ATOM 5080 C C . GLU A 1 705 ? 22.228 -2.881 -32.526 1.00 89.06 705 GLU A C 1
ATOM 5082 O O . GLU A 1 705 ? 21.022 -3.142 -32.482 1.00 89.06 705 GLU A O 1
ATOM 5087 N N . ARG A 1 706 ? 23.146 -3.790 -32.855 1.00 92.62 706 ARG A N 1
ATOM 5088 C CA . ARG A 1 706 ? 22.849 -5.198 -33.103 1.00 92.62 706 ARG A CA 1
ATOM 5089 C C . ARG A 1 706 ? 23.595 -6.048 -32.098 1.00 92.62 706 ARG A C 1
ATOM 5091 O O . ARG A 1 706 ? 24.806 -5.912 -31.946 1.00 92.62 706 ARG A O 1
ATOM 5098 N N . ARG A 1 707 ? 22.877 -6.957 -31.451 1.00 92.12 707 ARG A N 1
ATOM 5099 C CA . ARG A 1 707 ? 23.455 -7.928 -30.520 1.00 92.12 707 ARG A CA 1
ATOM 5100 C C . ARG A 1 707 ? 23.014 -9.333 -30.880 1.00 92.12 707 ARG A C 1
ATOM 5102 O O . ARG A 1 707 ? 21.977 -9.537 -31.513 1.00 92.12 707 ARG A O 1
ATOM 5109 N N . ARG A 1 708 ? 23.825 -10.299 -30.459 1.00 92.88 708 ARG A N 1
ATOM 5110 C CA . ARG A 1 708 ? 23.532 -11.724 -30.563 1.00 92.88 708 ARG A CA 1
ATOM 5111 C C . ARG A 1 708 ? 23.883 -12.412 -29.251 1.00 92.88 708 ARG A C 1
ATOM 5113 O O . ARG A 1 708 ? 24.960 -12.181 -28.709 1.00 92.88 708 ARG A O 1
ATOM 5120 N N . VAL A 1 709 ? 22.986 -13.263 -28.766 1.00 91.00 709 VAL A N 1
ATOM 5121 C CA . VAL A 1 709 ? 23.212 -14.153 -27.622 1.00 91.00 709 VAL A CA 1
ATOM 5122 C C . VAL A 1 709 ? 22.671 -15.528 -27.999 1.00 91.00 709 VAL A C 1
ATOM 5124 O O . VAL A 1 709 ? 21.463 -15.710 -28.139 1.00 91.00 709 VAL A O 1
ATOM 5127 N N . GLY A 1 710 ? 23.567 -16.495 -28.204 1.00 87.06 710 GLY A N 1
ATOM 5128 C CA . GLY A 1 710 ? 23.191 -17.810 -28.728 1.00 87.06 710 GLY A CA 1
ATOM 5129 C C . GLY A 1 710 ? 22.474 -17.689 -30.079 1.00 87.06 710 GLY A C 1
ATOM 5130 O O . GLY A 1 710 ? 22.987 -17.052 -30.999 1.00 87.06 710 GLY A O 1
ATOM 5131 N N . ARG A 1 711 ? 21.268 -18.263 -30.163 1.00 89.19 711 ARG A N 1
ATOM 5132 C CA . ARG A 1 711 ? 20.380 -18.247 -31.345 1.00 89.19 711 ARG A CA 1
ATOM 5133 C C . ARG A 1 711 ? 19.549 -16.966 -31.490 1.00 89.19 711 ARG A C 1
ATOM 5135 O O . ARG A 1 711 ? 18.830 -16.807 -32.476 1.00 89.19 711 ARG A O 1
ATOM 5142 N N . LEU A 1 712 ? 19.605 -16.070 -30.503 1.00 93.62 712 LEU A N 1
ATOM 5143 C CA . LEU A 1 712 ? 18.881 -14.802 -30.511 1.00 93.62 712 LEU A CA 1
ATOM 5144 C C . LEU A 1 712 ? 19.743 -13.725 -31.157 1.00 93.62 712 LEU A C 1
ATOM 5146 O O . LEU A 1 712 ? 20.859 -13.479 -30.701 1.00 93.62 712 LEU A O 1
ATOM 5150 N N . ALA A 1 713 ? 19.210 -13.025 -32.151 1.00 94.62 713 ALA A N 1
ATOM 5151 C CA . ALA A 1 713 ? 19.783 -11.787 -32.658 1.00 94.62 713 ALA A CA 1
ATOM 5152 C C . ALA A 1 713 ? 18.724 -10.687 -32.625 1.00 94.62 713 ALA A C 1
ATOM 5154 O O . ALA A 1 713 ? 17.592 -10.905 -33.045 1.00 94.62 713 ALA A O 1
ATOM 5155 N N . TRP A 1 714 ? 19.073 -9.492 -32.161 1.00 94.62 714 TRP A N 1
ATOM 5156 C CA . TRP A 1 714 ? 18.146 -8.364 -32.187 1.00 94.62 714 TRP A CA 1
ATOM 5157 C C . TRP A 1 714 ? 18.818 -7.086 -32.653 1.00 94.62 714 TRP A C 1
ATOM 5159 O O . TRP A 1 714 ? 20.033 -6.911 -32.530 1.00 94.62 714 TRP A O 1
ATOM 5169 N N . GLN A 1 715 ? 17.992 -6.201 -33.200 1.00 94.06 715 GLN A N 1
ATOM 5170 C CA . GLN A 1 715 ? 18.355 -4.851 -33.586 1.00 94.06 715 GLN A CA 1
ATOM 5171 C C . GLN A 1 715 ? 17.513 -3.856 -32.789 1.00 94.06 715 GLN A C 1
ATOM 5173 O O . GLN A 1 715 ? 16.286 -3.970 -32.757 1.00 94.06 715 GLN A O 1
ATOM 5178 N N . VAL A 1 716 ? 18.169 -2.862 -32.194 1.00 92.81 716 VAL A N 1
ATOM 5179 C CA . VAL A 1 716 ? 17.505 -1.693 -31.613 1.00 92.81 716 VAL A CA 1
ATOM 5180 C C . VAL A 1 716 ? 17.017 -0.807 -32.759 1.00 92.81 716 VAL A C 1
ATOM 5182 O O . VAL A 1 716 ? 17.822 -0.241 -33.503 1.00 92.81 716 VAL A O 1
ATOM 5185 N N . LEU A 1 717 ? 15.698 -0.729 -32.944 1.00 89.75 717 LEU A N 1
ATOM 5186 C CA . LEU A 1 717 ? 15.072 0.113 -33.968 1.00 89.75 717 LEU A CA 1
ATOM 5187 C C . LEU A 1 717 ? 14.813 1.538 -33.472 1.00 89.75 717 LEU A C 1
ATOM 5189 O O . LEU A 1 717 ? 14.815 2.472 -34.269 1.00 89.75 717 LEU A O 1
ATOM 5193 N N . TRP A 1 718 ? 14.567 1.692 -32.173 1.00 87.44 718 TRP A N 1
ATOM 5194 C CA . TRP A 1 718 ? 14.191 2.957 -31.548 1.00 87.44 718 TRP A CA 1
ATOM 5195 C C . TRP A 1 718 ? 14.763 3.037 -30.126 1.00 87.44 718 TRP A C 1
ATOM 5197 O O . TRP A 1 718 ? 14.846 1.977 -29.498 1.00 87.44 718 TRP A O 1
ATOM 5207 N N . PRO A 1 719 ? 15.128 4.222 -29.593 1.00 80.25 719 PRO A N 1
ATOM 5208 C CA . PRO A 1 719 ? 15.088 5.565 -30.205 1.00 80.25 719 PRO A CA 1
ATOM 5209 C C . PRO A 1 719 ? 16.012 5.727 -31.427 1.00 80.25 719 PRO A C 1
ATOM 5211 O O . PRO A 1 719 ? 16.940 4.932 -31.598 1.00 80.25 719 PRO A O 1
ATOM 5214 N N . PRO A 1 720 ? 15.749 6.696 -32.330 1.00 70.81 720 PRO A N 1
ATOM 5215 C CA . PRO A 1 720 ? 16.557 6.895 -33.529 1.00 70.81 720 PRO A CA 1
ATOM 5216 C C . PRO A 1 720 ? 17.962 7.383 -33.161 1.00 70.81 720 PRO A C 1
ATOM 5218 O O . PRO A 1 720 ? 18.173 8.001 -32.118 1.00 70.81 720 PRO A O 1
ATOM 5221 N N . ALA A 1 721 ? 18.940 7.131 -34.038 1.00 59.34 721 ALA A N 1
ATOM 5222 C CA . ALA A 1 721 ? 20.271 7.704 -33.875 1.00 59.34 721 ALA A CA 1
ATOM 5223 C C . ALA A 1 721 ? 20.141 9.224 -33.919 1.00 59.34 721 ALA A C 1
ATOM 5225 O O . ALA A 1 721 ? 19.648 9.757 -34.916 1.00 59.34 721 ALA A O 1
ATOM 5226 N N . ALA A 1 722 ? 20.602 9.919 -32.877 1.00 51.34 722 ALA A N 1
ATOM 5227 C CA . ALA A 1 722 ? 20.882 11.340 -32.990 1.00 51.34 722 ALA A CA 1
ATOM 5228 C C . ALA A 1 722 ? 21.943 11.482 -34.090 1.00 51.34 722 ALA A C 1
ATOM 5230 O O . ALA A 1 722 ? 23.126 11.227 -33.866 1.00 51.34 722 ALA A O 1
ATOM 5231 N N . ARG A 1 723 ? 21.523 11.785 -35.324 1.00 39.16 723 ARG A N 1
ATOM 5232 C CA . ARG A 1 723 ? 22.464 12.129 -36.385 1.00 39.16 723 ARG A CA 1
ATOM 5233 C C . ARG A 1 723 ? 23.150 13.412 -35.943 1.00 39.16 723 ARG A C 1
ATOM 5235 O O . ARG A 1 723 ? 22.575 14.491 -36.033 1.00 39.16 723 ARG A O 1
ATOM 5242 N N . VAL A 1 724 ? 24.392 13.289 -35.494 1.00 39.66 724 VAL A N 1
ATOM 5243 C CA . VAL A 1 724 ? 25.327 14.405 -35.546 1.00 39.66 724 VAL A CA 1
ATOM 5244 C C . VAL A 1 724 ? 25.552 14.662 -37.033 1.00 39.66 724 VAL A C 1
ATOM 5246 O O . VAL A 1 724 ? 26.187 13.874 -37.728 1.00 39.66 724 VAL A O 1
ATOM 5249 N N . SER A 1 725 ? 24.938 15.708 -37.572 1.00 31.02 725 SER A N 1
ATOM 5250 C CA . SER A 1 725 ? 25.225 16.179 -38.923 1.00 31.02 725 SER A CA 1
ATOM 5251 C C . SER A 1 725 ? 25.571 17.653 -38.842 1.00 31.02 725 SER A C 1
ATOM 5253 O O . SER A 1 725 ? 24.701 18.516 -38.800 1.00 31.02 725 SER A O 1
ATOM 5255 N N . GLY A 1 726 ? 26.876 17.923 -38.829 1.00 32.53 726 GLY A N 1
ATOM 5256 C CA . GLY A 1 726 ? 27.399 19.134 -39.435 1.00 32.53 726 GLY A CA 1
ATOM 5257 C C . GLY A 1 726 ? 27.160 19.041 -40.940 1.00 32.53 726 GLY A C 1
ATOM 5258 O O . GLY A 1 726 ? 27.902 18.364 -41.638 1.00 32.53 726 GLY A O 1
ATOM 5259 N N . ALA A 1 727 ? 26.071 19.642 -41.406 1.00 28.25 727 ALA A N 1
ATOM 5260 C CA . ALA A 1 727 ? 25.838 20.043 -42.791 1.00 28.25 727 ALA A CA 1
ATOM 5261 C C . ALA A 1 727 ? 24.593 20.936 -42.785 1.00 28.25 727 ALA A C 1
ATOM 5263 O O . ALA A 1 727 ? 23.459 20.461 -42.750 1.00 28.25 727 ALA A O 1
ATOM 5264 N N . ALA A 1 728 ? 24.825 22.245 -42.741 1.00 36.69 728 ALA A N 1
ATOM 5265 C CA . ALA A 1 728 ? 23.803 23.240 -43.007 1.00 36.69 728 ALA A CA 1
ATOM 5266 C C . ALA A 1 728 ? 23.431 23.213 -44.500 1.00 36.69 728 ALA A C 1
ATOM 5268 O O . ALA A 1 728 ? 24.307 23.079 -45.351 1.00 36.69 728 ALA A O 1
ATOM 5269 N N . GLY A 1 729 ? 22.145 23.410 -44.799 1.00 34.94 729 GLY A N 1
ATOM 5270 C CA . GLY A 1 729 ? 21.674 23.813 -46.126 1.00 34.94 729 GLY A CA 1
ATOM 5271 C C . GLY A 1 729 ? 21.019 22.710 -46.957 1.00 34.94 729 GLY A C 1
ATOM 5272 O O . GLY A 1 729 ? 21.698 21.998 -47.685 1.00 34.94 729 GLY A O 1
ATOM 5273 N N . LEU A 1 730 ? 19.685 22.628 -46.866 1.00 31.02 730 LEU A N 1
ATOM 5274 C CA . LEU A 1 730 ? 18.698 22.529 -47.963 1.00 31.02 730 LEU A CA 1
ATOM 5275 C C . LEU A 1 730 ? 17.378 21.980 -47.387 1.00 31.02 730 LEU A C 1
ATOM 5277 O O . LEU A 1 730 ? 17.309 20.861 -46.886 1.00 31.02 730 LEU A O 1
ATOM 5281 N N . GLY A 1 731 ? 16.333 22.811 -47.411 1.00 36.84 731 GLY A N 1
ATOM 5282 C CA . GLY A 1 731 ? 15.040 22.546 -46.782 1.00 36.84 731 GLY A CA 1
ATOM 5283 C C . GLY A 1 731 ? 14.232 21.430 -47.448 1.00 36.84 731 GLY A C 1
ATOM 5284 O O . GLY A 1 731 ? 13.510 21.672 -48.411 1.00 36.84 731 GLY A O 1
ATOM 5285 N N . LEU A 1 732 ? 14.272 20.231 -46.863 1.00 26.55 732 LEU A N 1
ATOM 5286 C CA . LEU A 1 732 ? 13.299 19.158 -47.088 1.00 26.55 732 LEU A CA 1
ATOM 5287 C C . LEU A 1 732 ? 12.743 18.663 -45.736 1.00 26.55 732 LEU A C 1
ATOM 5289 O O . LEU A 1 732 ? 13.510 18.513 -44.782 1.00 26.55 732 LEU A O 1
ATOM 5293 N N . PRO A 1 733 ? 11.428 18.399 -45.608 1.00 37.62 733 PRO A N 1
ATOM 5294 C CA . PRO A 1 733 ? 10.829 18.015 -44.334 1.00 37.62 733 PRO A CA 1
ATOM 5295 C C . PRO A 1 733 ? 11.020 16.513 -44.023 1.00 37.62 733 PRO A C 1
ATOM 5297 O O . PRO A 1 733 ? 10.310 15.664 -44.559 1.00 37.62 733 PRO A O 1
ATOM 5300 N N . GLY A 1 734 ? 11.924 16.198 -43.081 1.00 29.44 734 GLY A N 1
ATOM 5301 C CA . GLY A 1 734 ? 11.904 14.990 -42.225 1.00 29.44 734 GLY A CA 1
ATOM 5302 C C . GLY A 1 734 ? 13.192 14.133 -42.185 1.00 29.44 734 GLY A C 1
ATOM 5303 O O . GLY A 1 734 ? 14.010 14.238 -43.093 1.00 29.44 734 GLY A O 1
ATOM 5304 N N . PRO A 1 735 ? 13.368 13.213 -41.199 1.00 40.62 735 PRO A N 1
ATOM 5305 C CA . PRO A 1 735 ? 12.719 13.082 -39.890 1.00 40.62 735 PRO A CA 1
ATOM 5306 C C . PRO A 1 735 ? 13.755 13.084 -38.735 1.00 40.62 735 PRO A C 1
ATOM 5308 O O . PRO A 1 735 ? 14.511 12.131 -38.563 1.00 40.62 735 PRO A O 1
ATOM 5311 N N . GLY A 1 736 ? 13.761 14.126 -37.905 1.00 43.88 736 GLY A N 1
ATOM 5312 C CA . GLY A 1 736 ? 14.458 14.138 -36.614 1.00 43.88 736 GLY A CA 1
ATOM 5313 C C . GLY A 1 736 ? 13.425 14.260 -35.504 1.00 43.88 736 GLY A C 1
ATOM 5314 O O . GLY A 1 736 ? 13.141 15.364 -35.064 1.00 43.88 736 GLY A O 1
ATOM 5315 N N . TYR A 1 737 ? 12.779 13.155 -35.135 1.00 46.72 737 TYR A N 1
ATOM 5316 C CA . TYR A 1 737 ? 11.881 13.140 -33.981 1.00 46.72 737 TYR A CA 1
ATOM 5317 C C . TYR A 1 737 ? 12.716 12.818 -32.738 1.00 46.72 737 TYR A C 1
ATOM 5319 O O . TYR A 1 737 ? 13.320 11.745 -32.671 1.00 46.72 737 TYR A O 1
ATOM 5327 N N . LEU A 1 738 ? 12.783 13.763 -31.802 1.00 56.50 738 LEU A N 1
ATOM 5328 C CA . LEU A 1 738 ? 13.305 13.540 -30.457 1.00 56.50 738 LEU A CA 1
ATOM 5329 C C . LEU A 1 738 ? 12.147 13.027 -29.584 1.00 56.50 738 LEU A C 1
ATOM 5331 O O . LEU A 1 738 ? 11.043 13.553 -29.717 1.00 56.50 738 LEU A O 1
ATOM 5335 N N . PRO A 1 739 ? 12.354 11.992 -28.750 1.00 56.31 739 PRO A N 1
ATOM 5336 C CA . PRO A 1 739 ? 11.340 11.540 -27.802 1.00 56.31 739 PRO A CA 1
ATOM 5337 C C . PRO A 1 739 ? 10.848 12.687 -26.911 1.00 56.31 739 PRO A C 1
ATOM 5339 O O . PRO A 1 739 ? 11.662 13.318 -26.248 1.00 56.31 739 PRO A O 1
ATOM 5342 N N . GLU A 1 740 ? 9.536 12.936 -26.877 1.00 53.16 740 GLU A N 1
ATOM 5343 C CA . GLU A 1 740 ? 8.927 14.010 -26.066 1.00 53.16 740 GLU A CA 1
ATOM 5344 C C . GLU A 1 740 ? 8.721 13.593 -24.591 1.00 53.16 740 GLU A C 1
ATOM 5346 O O . GLU A 1 740 ? 8.327 14.408 -23.757 1.00 53.16 740 GLU A O 1
ATOM 5351 N N . GLY A 1 741 ? 9.011 12.328 -24.253 1.00 67.25 741 GLY A N 1
ATOM 5352 C CA . GLY A 1 741 ? 8.958 11.792 -22.893 1.00 67.25 741 GLY A CA 1
ATOM 5353 C C . GLY A 1 741 ? 9.457 10.340 -22.777 1.00 67.25 741 GLY A C 1
ATOM 5354 O O . GLY A 1 741 ? 9.833 9.726 -23.783 1.00 67.25 741 GLY A O 1
ATOM 5355 N N . PRO A 1 742 ? 9.446 9.755 -21.561 1.00 72.38 742 PRO A N 1
ATOM 5356 C CA . PRO A 1 742 ? 9.986 8.416 -21.289 1.00 72.38 742 PRO A CA 1
ATOM 5357 C C . PRO A 1 742 ? 9.378 7.299 -22.146 1.00 72.38 742 PRO A C 1
ATOM 5359 O O . PRO A 1 742 ? 10.107 6.434 -22.631 1.00 72.38 742 PRO A O 1
ATOM 5362 N N . ASN A 1 743 ? 8.063 7.350 -22.382 1.00 80.19 743 ASN A N 1
ATOM 5363 C CA . ASN A 1 743 ? 7.336 6.396 -23.223 1.00 80.19 743 ASN A CA 1
ATOM 5364 C C . ASN A 1 743 ? 7.847 6.406 -24.667 1.00 80.19 743 ASN A C 1
ATOM 5366 O O . ASN A 1 743 ? 8.164 5.358 -25.232 1.00 80.19 743 ASN A 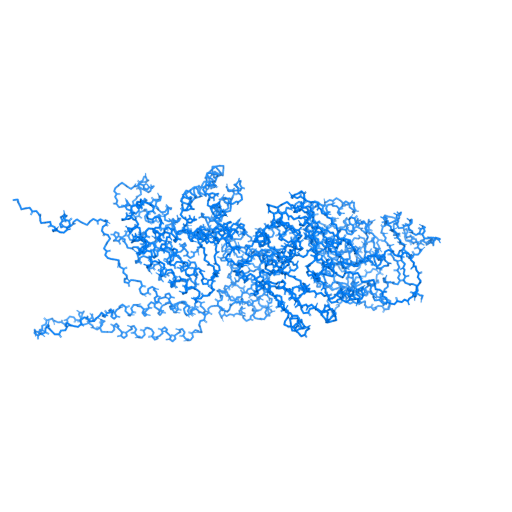O 1
ATOM 5370 N N . ASP A 1 744 ? 8.020 7.594 -25.244 1.00 82.75 744 ASP A N 1
ATOM 5371 C CA . ASP A 1 744 ? 8.544 7.767 -26.600 1.00 82.75 744 ASP A CA 1
ATOM 5372 C C . ASP A 1 744 ? 10.034 7.427 -26.712 1.00 82.75 744 ASP A C 1
ATOM 5374 O O . ASP A 1 744 ? 10.535 7.194 -27.814 1.00 82.75 744 ASP A O 1
ATOM 5378 N N . ALA A 1 745 ? 10.747 7.358 -25.585 1.00 83.00 745 ALA A N 1
ATOM 5379 C CA . ALA A 1 745 ? 12.127 6.893 -25.501 1.00 83.00 745 ALA A CA 1
ATOM 5380 C C . ALA A 1 745 ? 12.241 5.378 -25.250 1.00 83.00 745 ALA A C 1
ATOM 5382 O O . ALA A 1 745 ? 13.356 4.872 -25.059 1.00 83.00 745 ALA A O 1
ATOM 5383 N N . SER A 1 746 ? 11.115 4.652 -25.272 1.00 88.31 746 SER A N 1
ATOM 5384 C CA . SER A 1 746 ? 11.081 3.198 -25.128 1.00 88.31 746 SER A CA 1
ATOM 5385 C C . SER A 1 746 ? 11.980 2.518 -26.153 1.00 88.31 746 SER A C 1
ATOM 5387 O O . SER A 1 746 ? 11.814 2.679 -27.368 1.00 88.31 746 SER A O 1
ATOM 5389 N N . VAL A 1 747 ? 12.912 1.700 -25.668 1.00 91.75 747 VAL A N 1
ATOM 5390 C CA . VAL A 1 747 ? 13.774 0.901 -26.542 1.00 91.75 747 VAL A CA 1
ATOM 5391 C C . VAL A 1 747 ? 12.928 -0.124 -27.303 1.00 91.75 747 VAL A C 1
ATOM 5393 O O . VAL A 1 747 ? 12.409 -1.071 -26.717 1.00 91.75 747 VAL A O 1
ATOM 5396 N N . THR A 1 748 ? 12.811 0.046 -28.622 1.00 93.44 748 THR A N 1
ATOM 5397 C CA . THR A 1 748 ? 12.076 -0.880 -29.499 1.00 93.44 748 THR A CA 1
ATOM 5398 C C . THR A 1 748 ? 13.025 -1.855 -30.163 1.00 93.44 748 THR A C 1
ATOM 5400 O O . THR A 1 748 ? 14.018 -1.449 -30.774 1.00 93.44 748 THR A O 1
ATOM 5403 N N . LEU A 1 749 ? 12.693 -3.144 -30.104 1.00 94.75 749 LEU A N 1
ATOM 5404 C CA . LEU A 1 749 ? 13.547 -4.217 -30.606 1.00 94.75 749 LEU A CA 1
ATOM 5405 C C . LEU A 1 749 ? 12.877 -4.982 -31.746 1.00 94.75 749 LEU A C 1
ATOM 5407 O O . LEU A 1 749 ? 11.734 -5.423 -31.626 1.00 94.75 749 LEU A O 1
ATOM 5411 N N . LEU A 1 750 ? 13.634 -5.212 -32.819 1.00 94.88 750 LEU A N 1
ATOM 5412 C CA . LEU A 1 750 ? 13.341 -6.250 -33.803 1.00 94.88 750 LEU A CA 1
ATOM 5413 C C . LEU A 1 750 ? 14.192 -7.473 -33.480 1.00 94.88 750 LEU A C 1
ATOM 5415 O O . LEU A 1 750 ? 15.415 -7.433 -33.627 1.00 94.88 750 LEU A O 1
ATOM 5419 N N . VAL A 1 751 ? 13.548 -8.552 -33.054 1.00 95.62 751 VAL A N 1
ATOM 5420 C CA . VAL A 1 751 ? 14.207 -9.791 -32.637 1.00 95.62 751 VAL A CA 1
ATOM 5421 C C . VAL A 1 751 ? 14.014 -10.856 -33.710 1.00 95.62 751 VAL A C 1
ATOM 5423 O O . VAL A 1 751 ? 12.907 -11.076 -34.200 1.00 95.62 751 VAL A O 1
ATOM 5426 N N . ARG A 1 752 ? 15.102 -11.532 -34.066 1.00 94.25 752 ARG A N 1
ATOM 5427 C CA . ARG A 1 752 ? 15.131 -12.692 -34.954 1.00 94.25 752 ARG A CA 1
ATOM 5428 C C . ARG A 1 752 ? 15.732 -13.866 -34.204 1.00 94.25 752 ARG A C 1
ATOM 5430 O O . ARG A 1 752 ? 16.832 -13.769 -33.658 1.00 94.25 752 ARG A O 1
ATOM 5437 N N . ILE A 1 753 ? 15.002 -14.968 -34.202 1.00 92.19 753 ILE A N 1
ATOM 5438 C CA . ILE A 1 753 ? 15.423 -16.220 -33.585 1.00 92.19 753 ILE A CA 1
ATOM 5439 C C . ILE A 1 753 ? 15.748 -17.189 -34.719 1.00 92.19 753 ILE A C 1
ATOM 5441 O O . ILE A 1 753 ? 14.949 -17.345 -35.638 1.00 92.19 753 ILE A O 1
ATOM 5445 N N . GLU A 1 754 ? 16.932 -17.796 -34.693 1.00 88.38 754 GLU A N 1
ATOM 5446 C CA . GLU A 1 754 ? 17.338 -18.788 -35.698 1.00 88.38 754 GLU A CA 1
ATOM 5447 C C . GLU A 1 754 ? 16.370 -19.983 -35.698 1.00 88.38 754 GLU A C 1
ATOM 5449 O O . GLU A 1 754 ? 16.140 -20.579 -34.645 1.00 88.38 754 GLU A O 1
ATOM 5454 N N . ASP A 1 755 ? 15.781 -20.298 -36.858 1.00 83.69 755 ASP A N 1
ATOM 5455 C CA . ASP A 1 755 ? 14.662 -21.246 -37.047 1.00 83.69 755 ASP A CA 1
ATOM 5456 C C . ASP A 1 755 ? 13.415 -20.961 -36.182 1.00 83.69 755 ASP A C 1
ATOM 5458 O O . ASP A 1 755 ? 12.608 -21.850 -35.909 1.00 83.69 755 ASP A O 1
ATOM 5462 N N . GLY A 1 756 ? 13.261 -19.716 -35.725 1.00 87.88 756 GLY A N 1
ATOM 5463 C CA . GLY A 1 756 ? 12.195 -19.264 -34.836 1.00 87.88 756 GLY A CA 1
ATOM 5464 C C . GLY A 1 756 ? 11.363 -18.113 -35.419 1.00 87.88 756 GLY A C 1
ATOM 5465 O O . GLY A 1 756 ? 11.524 -17.739 -36.584 1.00 87.88 756 GLY A O 1
ATOM 5466 N N . PRO A 1 757 ? 10.454 -17.531 -34.616 1.00 92.75 757 PRO A N 1
ATOM 5467 C CA . PRO A 1 757 ? 9.625 -16.411 -35.047 1.00 92.75 757 PRO A CA 1
ATOM 5468 C C . PRO A 1 757 ? 10.407 -15.094 -35.114 1.00 92.75 757 PRO A C 1
ATOM 5470 O O . PRO A 1 757 ? 11.392 -14.890 -34.396 1.00 92.75 757 PRO A O 1
ATOM 5473 N N . THR A 1 758 ? 9.916 -14.158 -35.931 1.00 94.31 758 THR A N 1
ATOM 5474 C CA . THR A 1 758 ? 10.355 -12.751 -35.890 1.00 94.31 758 THR A CA 1
ATOM 5475 C C . THR A 1 758 ? 9.456 -11.945 -34.954 1.00 94.31 758 THR A C 1
ATOM 5477 O O . THR A 1 758 ? 8.234 -11.947 -35.116 1.00 94.31 758 THR A O 1
ATOM 5480 N N . LEU A 1 759 ? 10.046 -11.231 -33.991 1.00 95.88 759 LEU A N 1
ATOM 5481 C CA . LEU A 1 759 ? 9.310 -10.469 -32.980 1.00 95.88 759 LEU A CA 1
ATOM 5482 C C . LEU A 1 759 ? 9.571 -8.969 -33.095 1.00 95.88 759 LEU A C 1
ATOM 5484 O O . LEU A 1 759 ? 10.706 -8.545 -33.319 1.00 95.88 759 LEU A O 1
ATOM 5488 N N . LEU A 1 760 ? 8.528 -8.172 -32.869 1.00 96.06 760 LEU A N 1
ATOM 5489 C CA . LEU A 1 760 ? 8.627 -6.724 -32.704 1.00 96.06 760 LEU A CA 1
ATOM 5490 C C . LEU A 1 760 ? 8.160 -6.347 -31.299 1.00 96.06 760 LEU A C 1
ATOM 5492 O O . LEU A 1 760 ? 6.998 -6.560 -30.945 1.00 96.06 760 LEU A O 1
ATOM 5496 N N . LEU A 1 761 ? 9.075 -5.798 -30.503 1.00 96.31 761 LEU A N 1
ATOM 5497 C CA . LEU A 1 761 ? 8.824 -5.397 -29.122 1.00 96.31 761 LEU A CA 1
ATOM 5498 C C . LEU A 1 761 ? 8.783 -3.874 -29.050 1.00 96.31 761 LEU A C 1
ATOM 5500 O O . LEU A 1 761 ? 9.831 -3.240 -29.123 1.00 96.31 761 LEU A O 1
ATOM 5504 N N . LEU A 1 762 ? 7.577 -3.304 -28.964 1.00 93.44 762 LEU A N 1
ATOM 5505 C CA . LEU A 1 762 ? 7.356 -1.858 -29.098 1.00 93.44 762 LEU A CA 1
ATOM 5506 C C . LEU A 1 762 ? 7.584 -1.043 -27.815 1.00 93.44 762 LEU A C 1
ATOM 5508 O O . LEU A 1 762 ? 7.480 0.176 -27.877 1.00 93.44 762 LEU A O 1
ATOM 5512 N N . GLY A 1 763 ? 7.843 -1.676 -26.664 1.00 89.50 763 GLY A N 1
ATOM 5513 C CA . GLY A 1 763 ? 7.837 -0.975 -25.372 1.00 89.50 763 GLY A CA 1
ATOM 5514 C C . GLY A 1 763 ? 6.545 -0.170 -25.202 1.00 89.50 763 GLY A C 1
ATOM 5515 O O . GLY A 1 763 ? 5.477 -0.670 -25.566 1.00 89.50 763 GLY A O 1
ATOM 5516 N N . ASP A 1 764 ? 6.645 1.072 -24.744 1.00 91.25 764 ASP A N 1
ATOM 5517 C CA . ASP A 1 764 ? 5.499 1.951 -24.494 1.00 91.25 764 ASP A CA 1
ATOM 5518 C C . ASP A 1 764 ? 5.409 3.137 -25.459 1.00 91.25 764 ASP A C 1
ATOM 5520 O O . ASP A 1 764 ? 4.823 4.168 -25.146 1.00 91.25 764 ASP A O 1
ATOM 5524 N N . LEU A 1 765 ? 5.928 2.964 -26.682 1.00 89.69 765 LEU A N 1
ATOM 5525 C CA . LEU A 1 765 ? 5.882 4.001 -27.715 1.00 89.69 765 LEU A CA 1
ATOM 5526 C C . LEU A 1 765 ? 4.472 4.545 -27.949 1.00 89.69 765 LEU A C 1
ATOM 5528 O O . LEU A 1 765 ? 3.538 3.782 -28.219 1.00 89.69 765 LEU A O 1
ATOM 5532 N N . GLU A 1 766 ? 4.341 5.868 -27.987 1.00 85.19 766 GLU A N 1
ATOM 5533 C CA . GLU A 1 766 ? 3.084 6.549 -28.287 1.00 85.19 766 GLU A CA 1
ATOM 5534 C C . GLU A 1 766 ? 2.960 6.856 -29.796 1.00 85.19 766 GLU A C 1
ATOM 5536 O O . GLU A 1 766 ? 3.912 6.678 -30.568 1.00 85.19 766 GLU A O 1
ATOM 5541 N N . PRO A 1 767 ? 1.779 7.275 -30.299 1.00 84.19 767 PRO A N 1
ATOM 5542 C CA . PRO A 1 767 ? 1.539 7.452 -31.730 1.00 84.19 767 PRO A CA 1
ATOM 5543 C C . PRO A 1 767 ? 2.562 8.326 -32.477 1.00 84.19 767 PRO A C 1
ATOM 5545 O O . PRO A 1 767 ? 2.867 7.980 -33.627 1.00 84.19 767 PRO A O 1
ATOM 5548 N N . PRO A 1 768 ? 3.107 9.422 -31.904 1.00 78.19 768 PRO A N 1
ATOM 5549 C CA . PRO A 1 768 ? 4.152 10.202 -32.562 1.00 78.19 768 PRO A CA 1
ATOM 5550 C C . PRO A 1 768 ? 5.416 9.377 -32.839 1.00 78.19 768 PRO A C 1
ATOM 5552 O O . PRO A 1 768 ? 5.863 9.335 -33.993 1.00 78.19 768 PRO A O 1
ATOM 5555 N N . ALA A 1 769 ? 5.927 8.652 -31.840 1.00 83.31 769 ALA A N 1
ATOM 5556 C CA . ALA A 1 769 ? 7.104 7.803 -31.982 1.00 83.31 769 ALA A CA 1
ATOM 5557 C C . ALA A 1 769 ? 6.830 6.554 -32.838 1.00 83.31 769 ALA A C 1
ATOM 5559 O O . ALA A 1 769 ? 7.633 6.207 -33.704 1.00 83.31 769 ALA A O 1
ATOM 5560 N N . GLN A 1 770 ? 5.644 5.944 -32.726 1.00 88.31 770 GLN A N 1
ATOM 5561 C CA . GLN A 1 770 ? 5.206 4.858 -33.617 1.00 88.31 770 GLN A CA 1
ATOM 5562 C C . GLN A 1 770 ? 5.184 5.291 -35.092 1.00 88.31 770 GLN A C 1
ATOM 5564 O O . GLN A 1 770 ? 5.583 4.539 -35.983 1.00 88.31 770 GLN A O 1
ATOM 5569 N N . ARG A 1 771 ? 4.734 6.519 -35.380 1.00 86.31 771 ARG A N 1
ATOM 5570 C CA . ARG A 1 771 ? 4.771 7.091 -36.733 1.00 86.31 771 ARG A CA 1
ATOM 5571 C C . ARG A 1 771 ? 6.209 7.336 -37.194 1.00 86.31 771 ARG A C 1
ATOM 5573 O O . ARG A 1 771 ? 6.510 7.094 -38.364 1.00 86.31 771 ARG A O 1
ATOM 5580 N N . GLY A 1 772 ? 7.082 7.792 -36.296 1.00 82.94 772 GLY A N 1
ATOM 5581 C CA . GLY A 1 772 ? 8.522 7.917 -36.538 1.00 82.94 772 GLY A CA 1
ATOM 5582 C C . GLY A 1 772 ? 9.162 6.581 -36.923 1.00 82.94 772 GLY A C 1
ATOM 5583 O O . GLY A 1 772 ? 9.855 6.508 -37.938 1.00 82.94 772 GLY A O 1
ATOM 5584 N N . LEU A 1 773 ? 8.836 5.513 -36.192 1.00 86.31 773 LEU A N 1
ATOM 5585 C CA . LEU A 1 773 ? 9.313 4.154 -36.443 1.00 86.31 773 LEU A CA 1
ATOM 5586 C C . LEU A 1 773 ? 8.941 3.655 -37.849 1.00 86.31 773 LEU A C 1
ATOM 5588 O O . LEU A 1 773 ? 9.815 3.188 -38.575 1.00 86.31 773 LEU A O 1
ATOM 5592 N N . ILE A 1 774 ? 7.678 3.800 -38.277 1.00 85.56 774 ILE A N 1
ATOM 5593 C CA . ILE A 1 774 ? 7.254 3.391 -39.636 1.00 85.56 774 ILE A CA 1
ATOM 5594 C C . ILE A 1 774 ? 7.992 4.189 -40.711 1.00 85.56 774 ILE A C 1
ATOM 5596 O O . ILE A 1 774 ? 8.351 3.641 -41.748 1.00 85.56 774 ILE A O 1
ATOM 5600 N N . ARG A 1 775 ? 8.205 5.492 -40.495 1.00 84.25 775 ARG A N 1
ATOM 5601 C CA . ARG A 1 775 ? 8.924 6.333 -41.463 1.00 84.25 775 ARG A CA 1
ATOM 5602 C C . ARG A 1 775 ? 10.390 5.934 -41.581 1.00 84.25 775 ARG A C 1
ATOM 5604 O O . ARG A 1 775 ? 10.921 5.946 -42.684 1.00 84.25 775 ARG A O 1
ATOM 5611 N N . ALA A 1 776 ? 11.029 5.592 -40.462 1.00 82.62 776 ALA A N 1
ATOM 5612 C CA . ALA A 1 776 ? 12.415 5.138 -40.439 1.00 82.62 776 ALA A CA 1
ATOM 5613 C C . ALA A 1 776 ? 12.574 3.734 -41.047 1.00 82.62 776 ALA A C 1
ATOM 5615 O O . ALA A 1 776 ? 13.585 3.449 -41.687 1.00 82.62 776 ALA A O 1
ATOM 5616 N N . PHE A 1 777 ? 11.560 2.879 -40.891 1.00 84.69 777 PHE A N 1
ATOM 5617 C CA . PHE A 1 777 ? 11.553 1.502 -41.382 1.00 84.69 777 PHE A CA 1
ATOM 5618 C C . PHE A 1 777 ? 10.286 1.218 -42.212 1.00 84.69 777 PHE A C 1
ATOM 5620 O O . PHE A 1 777 ? 9.415 0.463 -41.777 1.00 84.69 777 PHE A O 1
ATOM 5627 N N . PRO A 1 778 ? 10.163 1.785 -43.429 1.00 76.62 778 PRO A N 1
ATOM 5628 C CA . PRO A 1 778 ? 8.958 1.644 -44.254 1.00 76.62 778 PRO A CA 1
ATOM 5629 C C . PRO A 1 778 ? 8.747 0.217 -44.785 1.00 76.62 778 PRO A C 1
ATOM 5631 O O . PRO A 1 778 ? 7.634 -0.142 -45.158 1.00 76.62 778 PRO A O 1
ATOM 5634 N N . ALA A 1 779 ? 9.803 -0.603 -44.796 1.00 78.19 779 ALA A N 1
ATOM 5635 C CA . ALA A 1 779 ? 9.794 -1.999 -45.228 1.00 78.19 779 ALA A CA 1
ATOM 5636 C C . ALA A 1 779 ? 10.143 -2.945 -44.064 1.00 78.19 779 ALA A C 1
ATOM 5638 O O . ALA A 1 779 ? 11.081 -3.741 -44.155 1.00 78.19 779 ALA A O 1
ATOM 5639 N N . LEU A 1 780 ? 9.425 -2.834 -42.939 1.00 82.19 780 LEU A N 1
ATOM 5640 C CA . LEU A 1 780 ? 9.534 -3.834 -41.874 1.00 82.19 780 LEU A CA 1
ATOM 5641 C C . LEU A 1 780 ? 9.181 -5.224 -42.434 1.00 82.19 780 LEU A C 1
ATOM 5643 O O . LEU A 1 780 ? 8.213 -5.350 -43.189 1.00 82.19 780 LEU A O 1
ATOM 5647 N N . PRO A 1 781 ? 9.952 -6.272 -42.089 1.00 82.94 781 PRO A N 1
ATOM 5648 C CA . PRO A 1 781 ? 9.599 -7.627 -42.480 1.00 82.94 781 PRO A CA 1
ATOM 5649 C C . PRO A 1 781 ? 8.261 -8.025 -41.835 1.00 82.94 781 PRO A C 1
ATOM 5651 O O . PRO A 1 781 ? 7.893 -7.454 -40.804 1.00 82.94 781 PRO A O 1
ATOM 5654 N N . PRO A 1 782 ? 7.552 -9.025 -42.388 1.00 84.00 782 PRO A N 1
ATOM 5655 C CA . PRO A 1 782 ? 6.412 -9.625 -41.708 1.00 84.00 782 PRO A CA 1
ATOM 5656 C C . PRO A 1 782 ? 6.796 -10.038 -40.283 1.00 84.00 782 PRO A C 1
ATOM 5658 O O . PRO A 1 782 ? 7.821 -10.691 -40.080 1.00 84.00 782 PRO A O 1
ATOM 5661 N N . ILE A 1 783 ? 5.992 -9.629 -39.303 1.00 92.69 783 ILE A N 1
ATOM 5662 C CA . ILE A 1 783 ? 6.235 -9.925 -37.890 1.00 92.69 783 ILE A CA 1
ATOM 5663 C C . ILE A 1 783 ? 5.328 -11.077 -37.465 1.00 92.69 783 ILE A C 1
ATOM 5665 O O . ILE A 1 783 ? 4.117 -11.039 -37.664 1.00 92.69 783 ILE A O 1
ATOM 5669 N N . ASP A 1 784 ? 5.902 -12.106 -36.851 1.00 94.50 784 ASP A N 1
ATOM 5670 C CA . ASP A 1 784 ? 5.132 -13.231 -36.325 1.00 94.50 784 ASP A CA 1
ATOM 5671 C C . ASP A 1 784 ? 4.466 -12.864 -34.995 1.00 94.50 784 ASP A C 1
ATOM 5673 O O . ASP A 1 784 ? 3.281 -13.140 -34.797 1.00 94.50 784 ASP A O 1
ATOM 5677 N N . VAL A 1 785 ? 5.219 -12.209 -34.103 1.00 96.12 785 VAL A N 1
ATOM 5678 C CA . VAL A 1 785 ? 4.781 -11.853 -32.746 1.00 96.12 785 VAL A CA 1
ATOM 5679 C C . VAL A 1 785 ? 4.999 -10.368 -32.477 1.00 96.12 785 VAL A C 1
ATOM 5681 O O . VAL A 1 785 ? 6.124 -9.872 -32.517 1.00 96.12 785 VAL A O 1
ATOM 5684 N N . LEU A 1 786 ? 3.924 -9.661 -32.151 1.00 96.38 786 LEU A N 1
ATOM 5685 C CA . LEU A 1 786 ? 3.947 -8.256 -31.758 1.00 96.38 786 LEU A CA 1
ATOM 5686 C C . LEU A 1 786 ? 3.674 -8.126 -30.257 1.00 96.38 786 LEU A C 1
ATOM 5688 O O . LEU A 1 786 ? 2.583 -8.484 -29.814 1.00 96.38 786 LEU A O 1
ATOM 5692 N N . LYS A 1 787 ? 4.608 -7.549 -29.489 1.00 96.19 787 LYS A N 1
ATOM 5693 C CA . LYS A 1 787 ? 4.263 -6.961 -28.182 1.00 96.19 787 LYS A CA 1
ATOM 5694 C C . LYS A 1 787 ? 3.629 -5.603 -28.448 1.00 96.19 787 LYS A C 1
ATOM 5696 O O . LYS A 1 787 ? 4.283 -4.710 -28.988 1.00 96.19 787 LYS A O 1
ATOM 5701 N N . VAL A 1 788 ? 2.349 -5.474 -28.117 1.00 95.31 788 VAL A N 1
ATOM 5702 C CA . VAL A 1 788 ? 1.570 -4.251 -28.354 1.00 95.31 788 VAL A CA 1
ATOM 5703 C C . VAL A 1 788 ? 2.066 -3.143 -27.429 1.00 95.31 788 VAL A C 1
ATOM 5705 O O . VAL A 1 788 ? 2.360 -3.405 -26.266 1.00 95.31 788 VAL A O 1
ATOM 5708 N N . ALA A 1 789 ? 2.159 -1.913 -27.935 1.00 92.31 789 ALA A N 1
ATOM 5709 C CA . ALA A 1 789 ? 2.712 -0.811 -27.160 1.00 92.31 789 ALA A CA 1
ATOM 5710 C C . ALA A 1 789 ? 1.821 -0.416 -25.969 1.00 92.31 789 ALA A C 1
ATOM 5712 O O . ALA A 1 789 ? 0.592 -0.496 -26.079 1.00 92.31 789 ALA A O 1
ATOM 5713 N N . HIS A 1 790 ? 2.428 0.059 -24.877 1.00 88.06 790 HIS A N 1
ATOM 5714 C CA . HIS A 1 790 ? 1.752 0.776 -23.787 1.00 88.06 790 HIS A CA 1
ATOM 5715 C C . HIS A 1 790 ? 0.553 0.006 -23.223 1.00 88.06 790 HIS A C 1
ATOM 5717 O O . HIS A 1 790 ? -0.579 0.491 -23.209 1.00 88.06 790 HIS A O 1
ATOM 5723 N N . HIS A 1 791 ? 0.778 -1.262 -22.870 1.00 90.06 791 HIS A N 1
ATOM 5724 C CA . HIS A 1 791 ? -0.231 -2.177 -22.316 1.00 90.06 791 HIS A CA 1
ATOM 5725 C C . HIS A 1 791 ? -1.544 -2.273 -23.125 1.00 90.06 791 HIS A C 1
ATOM 5727 O O . HIS A 1 791 ? -2.612 -2.601 -22.602 1.00 90.06 791 HIS A O 1
ATOM 5733 N N . GLY A 1 792 ? -1.494 -1.973 -24.430 1.00 88.19 792 GLY A N 1
ATOM 5734 C CA . GLY A 1 792 ? -2.669 -1.937 -25.300 1.00 88.19 792 GLY A CA 1
ATOM 5735 C C . GLY A 1 792 ? -3.561 -0.705 -25.109 1.00 88.19 792 GLY A C 1
ATOM 5736 O O . GLY A 1 792 ? -4.778 -0.797 -25.306 1.00 88.19 792 GLY A O 1
ATOM 5737 N N . SER A 1 793 ? -2.978 0.439 -24.742 1.00 87.50 793 SER A N 1
ATOM 5738 C CA . SER A 1 793 ? -3.640 1.746 -24.639 1.00 87.50 793 SER A CA 1
ATOM 5739 C C . SER A 1 793 ? -4.423 2.114 -25.915 1.00 87.50 793 SER A C 1
ATOM 5741 O O . SER A 1 793 ? -4.173 1.552 -26.989 1.00 87.50 793 SER A O 1
ATOM 5743 N N . PRO A 1 794 ? -5.381 3.064 -25.864 1.00 84.12 794 PRO A N 1
ATOM 5744 C CA . PRO A 1 794 ? -6.054 3.557 -27.072 1.00 84.12 794 PRO A CA 1
ATOM 5745 C C . PRO A 1 794 ? -5.115 4.338 -28.012 1.00 84.12 794 PRO A C 1
ATOM 5747 O O . PRO A 1 794 ? -5.490 4.620 -29.153 1.00 84.12 794 PRO A O 1
ATOM 5750 N N . HIS A 1 795 ? -3.906 4.679 -27.559 1.00 85.75 795 HIS A N 1
ATOM 5751 C CA . HIS A 1 795 ? -2.925 5.485 -28.277 1.00 85.75 795 HIS A CA 1
ATOM 5752 C C . HIS A 1 795 ? -2.037 4.611 -29.174 1.00 85.75 795 HIS A C 1
ATOM 5754 O O . HIS A 1 795 ? -0.823 4.547 -29.019 1.00 85.75 795 HIS A O 1
ATOM 5760 N N . GLN A 1 796 ? -2.648 3.933 -30.147 1.00 88.38 796 GLN A N 1
ATOM 5761 C CA . GLN A 1 796 ? -1.930 3.151 -31.160 1.00 88.38 796 GLN A CA 1
ATOM 5762 C C . GLN A 1 796 ? -2.033 3.813 -32.530 1.00 88.38 796 GLN A C 1
ATOM 5764 O O . GLN A 1 796 ? -3.098 4.296 -32.919 1.00 88.38 796 GLN A O 1
ATOM 5769 N N . HIS A 1 797 ? -0.951 3.786 -33.305 1.00 88.75 797 HIS A N 1
ATOM 5770 C CA . HIS A 1 797 ? -0.943 4.272 -34.677 1.00 88.75 797 HIS A CA 1
ATOM 5771 C C . HIS A 1 797 ? -1.531 3.205 -35.625 1.00 88.75 797 HIS A C 1
ATOM 5773 O O . HIS A 1 797 ? -0.900 2.168 -35.861 1.00 88.75 797 HIS A O 1
ATOM 5779 N N . PRO A 1 798 ? -2.698 3.436 -36.264 1.00 83.56 798 PRO A N 1
ATOM 5780 C CA . PRO A 1 798 ? -3.361 2.413 -37.083 1.00 83.56 798 PRO A CA 1
ATOM 5781 C C . PRO A 1 798 ? -2.553 1.978 -38.311 1.00 83.56 798 PRO A C 1
ATOM 5783 O O . PRO A 1 798 ? -2.751 0.886 -38.840 1.00 83.56 798 PRO A O 1
ATOM 5786 N N . GLY A 1 799 ? -1.660 2.842 -38.805 1.00 82.69 799 GLY A N 1
ATOM 5787 C CA . GLY A 1 799 ? -0.735 2.493 -39.883 1.00 82.69 799 GLY A CA 1
ATOM 5788 C C . GLY A 1 799 ? 0.325 1.478 -39.450 1.00 82.69 799 GLY A C 1
ATOM 5789 O O . GLY A 1 799 ? 0.689 0.631 -40.257 1.00 82.69 799 GLY A O 1
ATOM 5790 N N . LEU A 1 800 ? 0.769 1.514 -38.183 1.00 86.81 800 LEU A N 1
ATOM 5791 C CA . LEU A 1 800 ? 1.773 0.574 -37.667 1.00 86.81 800 LEU A CA 1
ATOM 5792 C C . LEU A 1 800 ? 1.148 -0.812 -37.556 1.00 86.81 800 LEU A C 1
ATOM 5794 O O . LEU A 1 800 ? 1.655 -1.768 -38.132 1.00 86.81 800 LEU A O 1
ATOM 5798 N N . LEU A 1 801 ? -0.012 -0.893 -36.896 1.00 86.88 801 LEU A N 1
ATOM 5799 C CA . LEU A 1 801 ? -0.724 -2.155 -36.689 1.00 86.88 801 LEU A CA 1
ATOM 5800 C C . LEU A 1 801 ? -1.058 -2.850 -38.020 1.00 86.88 801 LEU A C 1
ATOM 5802 O O . LEU A 1 801 ? -0.880 -4.059 -38.147 1.00 86.88 801 LEU A O 1
ATOM 5806 N N . ARG A 1 802 ? -1.477 -2.082 -39.039 1.00 82.94 802 ARG A N 1
ATOM 5807 C CA . ARG A 1 802 ? -1.744 -2.613 -40.388 1.00 82.94 802 ARG A CA 1
ATOM 5808 C C . ARG A 1 802 ? -0.478 -2.982 -41.162 1.00 82.94 802 ARG A C 1
ATOM 5810 O O . ARG A 1 802 ? -0.517 -3.939 -41.930 1.00 82.94 802 ARG A O 1
ATOM 5817 N N . GLY A 1 803 ? 0.607 -2.225 -40.998 1.00 81.56 803 GLY A N 1
ATOM 5818 C CA . GLY A 1 803 ? 1.871 -2.456 -41.702 1.00 81.56 803 GLY A CA 1
ATOM 5819 C C . GLY A 1 803 ? 2.623 -3.686 -41.197 1.00 81.56 803 GLY A C 1
ATOM 5820 O O . GLY A 1 803 ? 3.176 -4.434 -41.993 1.00 81.56 803 GLY A O 1
ATOM 5821 N N . VAL A 1 804 ? 2.581 -3.930 -39.885 1.00 86.00 804 VAL A N 1
ATOM 5822 C CA . VAL A 1 804 ? 3.279 -5.040 -39.215 1.00 86.00 804 VAL A CA 1
ATOM 5823 C C . VAL A 1 804 ? 2.667 -6.409 -39.549 1.00 86.00 804 VAL A C 1
ATOM 5825 O O . VAL A 1 804 ? 3.396 -7.399 -39.600 1.00 86.00 804 VAL A O 1
ATOM 5828 N N . ARG A 1 805 ? 1.344 -6.468 -39.794 1.00 83.38 805 ARG A N 1
ATOM 5829 C CA . ARG A 1 805 ? 0.580 -7.698 -40.106 1.00 83.38 805 ARG A CA 1
ATOM 5830 C C . ARG A 1 805 ? 0.909 -8.864 -39.163 1.00 83.38 805 ARG A C 1
ATOM 5832 O O . ARG A 1 805 ? 1.179 -9.979 -39.605 1.00 83.38 805 ARG A O 1
ATOM 5839 N N . ALA A 1 806 ? 0.902 -8.575 -37.862 1.00 91.38 806 ALA A N 1
ATOM 5840 C CA . ALA A 1 806 ? 1.244 -9.548 -36.835 1.00 91.38 806 ALA A CA 1
ATOM 5841 C C . ALA A 1 806 ? 0.294 -10.751 -36.857 1.00 91.38 806 ALA A C 1
ATOM 5843 O O . ALA A 1 806 ? -0.921 -10.581 -36.958 1.00 91.38 806 ALA A O 1
ATOM 5844 N N . ARG A 1 807 ? 0.833 -11.962 -36.706 1.00 93.25 807 ARG A N 1
ATOM 5845 C CA . ARG A 1 807 ? 0.013 -13.177 -36.556 1.00 93.25 807 ARG A CA 1
ATOM 5846 C C . ARG A 1 807 ? -0.468 -13.342 -35.119 1.00 93.25 807 ARG A C 1
ATOM 5848 O O . ARG A 1 807 ? -1.627 -13.679 -34.890 1.00 93.25 807 ARG A O 1
ATOM 5855 N N . LEU A 1 808 ? 0.417 -13.062 -34.165 1.00 95.69 808 LEU A N 1
ATOM 5856 C CA . LEU A 1 808 ? 0.134 -13.013 -32.736 1.00 95.69 808 LEU A CA 1
ATOM 5857 C C . LEU A 1 808 ? 0.368 -11.591 -32.219 1.00 95.69 808 LEU A C 1
ATOM 5859 O O . LEU A 1 808 ? 1.423 -11.007 -32.464 1.00 95.69 808 LEU A O 1
ATOM 5863 N N . ALA A 1 809 ? -0.594 -11.048 -31.478 1.00 96.25 809 ALA A N 1
ATOM 5864 C CA . ALA A 1 809 ? -0.467 -9.773 -30.781 1.00 96.25 809 ALA A CA 1
ATOM 5865 C C . ALA A 1 809 ? -0.643 -10.000 -29.276 1.00 96.25 809 ALA A C 1
ATOM 5867 O O . ALA A 1 809 ? -1.706 -10.423 -28.823 1.00 96.25 809 ALA A O 1
ATOM 5868 N N . LEU A 1 810 ? 0.413 -9.743 -28.511 1.00 97.00 810 LEU A N 1
ATOM 5869 C CA . LEU A 1 810 ? 0.482 -10.016 -27.080 1.00 97.00 810 LEU A CA 1
ATOM 5870 C C . LEU A 1 810 ? 0.437 -8.704 -26.299 1.00 97.00 810 LEU A C 1
ATOM 5872 O O . LEU A 1 810 ? 1.164 -7.760 -26.624 1.00 97.00 810 LEU A O 1
ATOM 5876 N N . ILE A 1 811 ? -0.417 -8.650 -25.278 1.00 95.44 811 ILE A N 1
ATOM 5877 C CA . ILE A 1 811 ? -0.629 -7.466 -24.444 1.00 95.44 811 ILE A CA 1
ATOM 5878 C C . ILE A 1 811 ? -0.328 -7.822 -22.985 1.00 95.44 811 ILE A C 1
ATOM 5880 O O . ILE A 1 811 ? -1.052 -8.621 -22.395 1.00 95.44 811 ILE A O 1
ATOM 5884 N N . SER A 1 812 ? 0.716 -7.226 -22.406 1.00 92.50 812 SER A N 1
ATOM 5885 C CA . SER A 1 812 ? 0.932 -7.284 -20.956 1.00 92.50 812 SER A CA 1
ATOM 5886 C C . SER A 1 812 ? 0.058 -6.235 -20.282 1.00 92.50 812 SER A C 1
ATOM 5888 O O . SER A 1 812 ? 0.094 -5.066 -20.666 1.00 92.50 812 SER A O 1
ATOM 5890 N N . VAL A 1 813 ? -0.760 -6.654 -19.328 1.00 89.88 813 VAL A N 1
ATOM 5891 C CA . VAL A 1 813 ? -1.699 -5.821 -18.572 1.00 89.88 813 VAL A CA 1
ATOM 5892 C C . VAL A 1 813 ? -2.150 -6.572 -17.314 1.00 89.88 813 VAL A C 1
ATOM 5894 O O . VAL A 1 813 ? -2.291 -7.796 -17.331 1.00 89.88 813 VAL A O 1
ATOM 5897 N N . GLY A 1 814 ? -2.396 -5.851 -16.222 1.00 84.75 814 GLY A N 1
ATOM 5898 C CA . GLY A 1 814 ? -2.862 -6.453 -14.973 1.00 84.75 814 GLY A CA 1
ATOM 5899 C C . GLY A 1 814 ? -4.384 -6.608 -14.916 1.00 84.75 814 GLY A C 1
ATOM 5900 O O . GLY A 1 814 ? -5.117 -5.765 -15.427 1.00 84.75 814 GLY A O 1
ATOM 5901 N N . ALA A 1 815 ? -4.875 -7.633 -14.213 1.00 74.81 815 ALA A N 1
ATOM 5902 C CA . ALA A 1 815 ? -6.313 -7.819 -13.966 1.00 74.81 815 ALA A CA 1
ATOM 5903 C C . ALA A 1 815 ? -6.948 -6.666 -13.154 1.00 74.81 815 ALA A C 1
ATOM 5905 O O . ALA A 1 815 ? -8.104 -6.314 -13.372 1.00 74.81 815 ALA A O 1
ATOM 5906 N N . ASP A 1 816 ? -6.175 -6.034 -12.263 1.00 65.81 816 ASP A N 1
ATOM 5907 C CA . ASP A 1 816 ? -6.598 -4.899 -11.425 1.00 65.81 816 ASP A CA 1
ATOM 5908 C C . ASP A 1 816 ? -6.348 -3.524 -12.088 1.00 65.81 816 ASP A C 1
ATOM 5910 O O . ASP A 1 816 ? -6.263 -2.490 -11.416 1.00 65.81 816 ASP A O 1
ATOM 5914 N N . ASN A 1 817 ? -6.189 -3.486 -13.413 1.00 69.81 817 ASN A N 1
ATOM 5915 C CA . ASN A 1 817 ? -5.856 -2.264 -14.131 1.00 69.81 817 ASN A CA 1
ATOM 5916 C C . ASN A 1 817 ? -6.963 -1.191 -14.058 1.00 69.81 817 ASN A C 1
ATOM 5918 O O . ASN A 1 817 ? -8.058 -1.360 -14.592 1.00 69.81 817 ASN A O 1
ATOM 5922 N N . THR A 1 818 ? -6.646 -0.019 -13.501 1.00 60.03 818 THR A N 1
ATOM 5923 C CA . THR A 1 818 ? -7.572 1.127 -13.427 1.00 60.03 818 THR A CA 1
ATOM 5924 C C . THR A 1 818 ? -7.495 2.090 -14.618 1.00 60.03 818 THR A C 1
ATOM 5926 O O . THR A 1 818 ? -8.301 3.013 -14.691 1.00 60.03 818 THR A O 1
ATOM 5929 N N . TYR A 1 819 ? -6.555 1.903 -15.551 1.00 64.62 819 TYR A N 1
ATOM 5930 C CA . TYR A 1 819 ? -6.338 2.787 -16.712 1.00 64.62 819 TYR A CA 1
ATOM 5931 C C . TYR A 1 819 ? -7.318 2.549 -17.870 1.00 64.62 819 TYR A C 1
ATOM 5933 O O . TYR A 1 819 ? -7.292 3.257 -18.877 1.00 64.62 819 TYR A O 1
ATOM 5941 N N . GLY A 1 820 ? -8.175 1.528 -17.765 1.00 69.81 820 GLY A N 1
ATOM 5942 C CA . GLY A 1 820 ? -9.058 1.121 -18.860 1.00 69.81 820 GLY A CA 1
ATOM 5943 C C . GLY A 1 820 ? -8.300 0.509 -20.044 1.00 69.81 820 GLY A C 1
ATOM 5944 O O . GLY A 1 820 ? -8.777 0.558 -21.179 1.00 69.81 820 GLY A O 1
ATOM 5945 N N . HIS A 1 821 ? -7.101 -0.031 -19.803 1.00 82.62 821 HIS A N 1
ATOM 5946 C CA . HIS A 1 821 ? -6.345 -0.818 -20.781 1.00 82.62 821 HIS A CA 1
ATOM 5947 C C . HIS A 1 821 ? -6.609 -2.320 -20.570 1.00 82.62 821 HIS A C 1
ATOM 5949 O O . HIS A 1 821 ? -6.886 -2.740 -19.447 1.00 82.62 821 HIS A O 1
ATOM 5955 N N . PRO A 1 822 ? -6.516 -3.142 -21.622 1.00 86.44 822 PRO A N 1
ATOM 5956 C CA . PRO A 1 822 ? -6.322 -2.750 -23.013 1.00 86.44 822 PRO A CA 1
ATOM 5957 C C . PRO A 1 822 ? -7.598 -2.132 -23.579 1.00 86.44 822 PRO A C 1
ATOM 5959 O O . PRO A 1 822 ? -8.703 -2.608 -23.310 1.00 86.44 822 PRO A O 1
ATOM 5962 N N . SER A 1 823 ? -7.449 -1.103 -24.409 1.00 88.69 823 SER A N 1
ATOM 5963 C CA . SER A 1 823 ? -8.587 -0.438 -25.034 1.00 88.69 823 SER A CA 1
ATOM 5964 C C . SER A 1 823 ? -9.342 -1.408 -25.955 1.00 88.69 823 SER A C 1
ATOM 5966 O O . SER A 1 823 ? -8.717 -2.020 -26.833 1.00 88.69 823 SER A O 1
ATOM 5968 N N . PRO A 1 824 ? -10.685 -1.495 -25.862 1.00 87.75 824 PRO A N 1
ATOM 5969 C CA . PRO A 1 824 ? -11.490 -2.273 -26.803 1.00 87.75 824 PRO A CA 1
ATOM 5970 C C . PRO A 1 824 ? -11.234 -1.890 -28.268 1.00 87.75 824 PRO A C 1
ATOM 5972 O O . PRO A 1 824 ? -11.251 -2.752 -29.146 1.00 87.75 824 PRO A O 1
ATOM 5975 N N . ARG A 1 825 ? -10.920 -0.612 -28.535 1.00 86.44 825 ARG A N 1
ATOM 5976 C CA . ARG A 1 825 ? -10.573 -0.107 -29.872 1.00 86.44 825 ARG A CA 1
ATOM 5977 C C . ARG A 1 825 ? -9.283 -0.733 -30.402 1.00 86.44 825 ARG A C 1
ATOM 5979 O O . ARG A 1 825 ? -9.242 -1.156 -31.554 1.00 86.44 825 ARG A O 1
ATOM 5986 N N . THR A 1 826 ? -8.249 -0.805 -29.567 1.00 90.44 826 THR A N 1
ATOM 5987 C CA . THR A 1 826 ? -6.950 -1.395 -29.923 1.00 90.44 826 THR A CA 1
ATOM 5988 C C . THR A 1 826 ? -7.083 -2.891 -30.182 1.00 90.44 826 THR A C 1
ATOM 5990 O O . THR A 1 826 ? -6.633 -3.382 -31.217 1.00 90.44 826 THR A O 1
ATOM 5993 N N . VAL A 1 827 ? -7.782 -3.609 -29.297 1.00 91.94 827 VAL A N 1
ATOM 5994 C CA . VAL A 1 827 ? -8.056 -5.046 -29.468 1.00 91.94 827 VAL A CA 1
ATOM 5995 C C . VAL A 1 827 ? -8.852 -5.306 -30.749 1.00 91.94 827 VAL A C 1
ATOM 5997 O O . VAL A 1 827 ? -8.511 -6.208 -31.514 1.00 91.94 827 VAL A O 1
ATOM 6000 N N . GLY A 1 828 ? -9.883 -4.498 -31.015 1.00 89.00 828 GLY A N 1
ATOM 6001 C CA . GLY A 1 828 ? -10.679 -4.585 -32.238 1.00 89.00 828 GLY A CA 1
ATOM 6002 C C . GLY A 1 828 ? -9.846 -4.362 -33.501 1.00 89.00 828 GLY A C 1
ATOM 6003 O O . GLY A 1 828 ? -9.958 -5.139 -34.447 1.00 89.00 828 GLY A O 1
ATOM 6004 N N . ALA A 1 829 ? -8.962 -3.360 -33.504 1.00 87.56 829 ALA A N 1
ATOM 6005 C CA . ALA A 1 829 ? -8.087 -3.064 -34.639 1.00 87.56 829 ALA A CA 1
ATOM 6006 C C . ALA A 1 829 ? -7.092 -4.200 -34.939 1.00 87.56 829 ALA A C 1
ATOM 6008 O O . ALA A 1 829 ? -6.886 -4.539 -36.103 1.00 87.56 829 ALA A O 1
ATOM 6009 N N . LEU A 1 830 ? -6.509 -4.816 -33.905 1.00 92.38 830 LEU A N 1
ATOM 6010 C CA . LEU A 1 830 ? -5.601 -5.960 -34.052 1.00 92.38 830 LEU A CA 1
ATOM 6011 C C . LEU A 1 830 ? -6.320 -7.186 -34.633 1.00 92.38 830 LEU A C 1
ATOM 6013 O O . LEU A 1 830 ? -5.832 -7.789 -35.590 1.00 92.38 830 LEU A O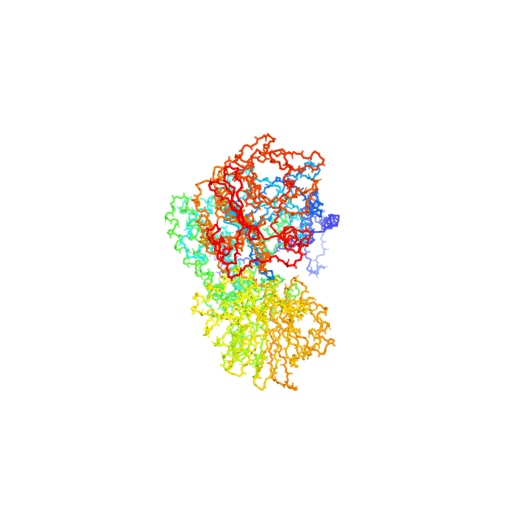 1
ATOM 6017 N N . ARG A 1 831 ? -7.511 -7.513 -34.111 1.00 92.75 831 ARG A N 1
ATOM 6018 C CA . ARG A 1 831 ? -8.333 -8.630 -34.612 1.00 92.75 831 ARG A CA 1
ATOM 6019 C C . ARG A 1 831 ? -8.804 -8.399 -36.047 1.00 92.75 831 ARG A C 1
ATOM 6021 O O . ARG A 1 831 ? -8.742 -9.315 -36.858 1.00 92.75 831 ARG A O 1
ATOM 6028 N N . ALA A 1 832 ? -9.212 -7.174 -36.385 1.00 88.00 832 ALA A N 1
ATOM 6029 C CA . ALA A 1 832 ? -9.576 -6.803 -37.754 1.00 88.00 832 ALA A CA 1
ATOM 6030 C C . ALA A 1 832 ? -8.388 -6.907 -38.729 1.00 88.00 832 ALA A C 1
ATOM 6032 O O . ALA A 1 832 ? -8.583 -7.175 -39.911 1.00 88.00 832 ALA A O 1
ATOM 6033 N N . GLY A 1 833 ? -7.158 -6.735 -38.235 1.00 86.31 833 GLY A N 1
ATOM 6034 C CA . GLY A 1 833 ? -5.923 -6.977 -38.983 1.00 86.31 833 GLY A CA 1
ATOM 6035 C C . GLY A 1 833 ? -5.550 -8.456 -39.154 1.00 86.31 833 GLY A C 1
ATOM 6036 O O . GLY A 1 833 ? -4.543 -8.737 -39.798 1.00 86.31 833 GLY A O 1
ATOM 6037 N N . GLY A 1 834 ? -6.335 -9.389 -38.598 1.00 87.88 834 GLY A N 1
ATOM 6038 C CA . GLY A 1 834 ? -6.111 -10.835 -38.685 1.00 87.88 834 GLY A CA 1
ATOM 6039 C C . GLY A 1 834 ? -5.222 -11.425 -37.583 1.00 87.88 834 GLY A C 1
ATOM 6040 O O . GLY A 1 834 ? -4.897 -12.609 -37.652 1.00 87.88 834 GLY A O 1
ATOM 6041 N N . ALA A 1 835 ? -4.836 -10.639 -36.572 1.00 92.19 835 ALA A N 1
ATOM 6042 C CA . ALA A 1 835 ? -4.005 -11.113 -35.467 1.00 92.19 835 ALA A CA 1
ATOM 6043 C C . ALA A 1 835 ? -4.829 -11.866 -34.410 1.00 92.19 835 ALA A C 1
ATOM 6045 O O . ALA A 1 835 ? -5.917 -11.430 -34.018 1.00 92.19 835 ALA A O 1
ATOM 6046 N N . VAL A 1 836 ? -4.268 -12.947 -33.864 1.00 94.50 836 VAL A N 1
ATOM 6047 C CA . VAL A 1 836 ? -4.765 -13.552 -32.620 1.00 94.50 836 VAL A CA 1
ATOM 6048 C C . VAL A 1 836 ? -4.247 -12.721 -31.449 1.00 94.50 836 VAL A C 1
ATOM 6050 O O . VAL A 1 836 ? -3.037 -12.555 -31.289 1.00 94.50 836 VAL A O 1
ATOM 6053 N N . VAL A 1 837 ? -5.164 -12.181 -30.644 1.00 95.44 837 VAL A N 1
ATOM 6054 C CA . VAL A 1 837 ? -4.837 -11.308 -29.507 1.00 95.44 837 VAL A CA 1
ATOM 6055 C C . VAL A 1 837 ? -4.913 -12.098 -28.207 1.00 95.44 837 VAL A C 1
ATOM 6057 O O . VAL A 1 837 ? -5.980 -12.629 -27.901 1.00 95.44 837 VAL A O 1
ATOM 6060 N N . LEU A 1 838 ? -3.815 -12.116 -27.452 1.00 95.44 838 LEU A N 1
ATOM 6061 C CA . LEU A 1 838 ? -3.717 -12.710 -26.113 1.00 95.44 838 LEU A CA 1
ATOM 6062 C C . LEU A 1 838 ? -3.259 -11.653 -25.105 1.00 95.44 838 LEU A C 1
ATOM 6064 O O . LEU A 1 838 ? -2.527 -10.722 -25.464 1.00 95.44 838 LEU A O 1
ATOM 6068 N N . ARG A 1 839 ? -3.702 -11.784 -23.857 1.00 93.12 839 ARG A N 1
ATOM 6069 C CA . ARG A 1 839 ? -3.527 -10.767 -22.814 1.00 93.12 839 ARG A CA 1
ATOM 6070 C C . ARG A 1 839 ? -3.294 -11.397 -21.438 1.00 93.12 839 ARG A C 1
ATOM 6072 O O . ARG A 1 839 ? -3.929 -12.389 -21.092 1.00 93.12 839 ARG A O 1
ATOM 6079 N N . THR A 1 840 ? -2.368 -10.846 -20.658 1.00 91.94 840 THR A N 1
ATOM 6080 C CA . THR A 1 840 ? -1.953 -11.466 -19.386 1.00 91.94 840 THR A CA 1
ATOM 6081 C C . THR A 1 840 ? -3.032 -11.412 -18.300 1.00 91.94 840 THR A C 1
ATOM 6083 O O . THR A 1 840 ? -3.119 -12.340 -17.505 1.00 91.94 840 THR A O 1
ATOM 6086 N N . ASP A 1 841 ? -3.916 -10.409 -18.310 1.00 87.25 841 ASP A N 1
ATOM 6087 C CA . ASP A 1 841 ? -5.049 -10.280 -17.377 1.00 87.25 841 ASP A CA 1
ATOM 6088 C C . ASP A 1 841 ? -6.063 -11.431 -17.471 1.00 87.25 841 ASP A C 1
ATOM 6090 O O . ASP A 1 841 ? -6.694 -11.763 -16.469 1.00 87.25 841 ASP A O 1
ATOM 6094 N N . THR A 1 842 ? -6.234 -12.043 -18.650 1.00 87.00 842 THR A N 1
ATOM 6095 C CA . THR A 1 842 ? -7.153 -13.186 -18.828 1.00 87.00 842 THR A CA 1
ATOM 6096 C C . THR A 1 842 ? -6.442 -14.511 -19.047 1.00 87.00 842 THR A C 1
ATOM 6098 O O . THR A 1 842 ? -6.953 -15.547 -18.627 1.00 87.00 842 THR A O 1
ATOM 6101 N N . ASP A 1 843 ? -5.282 -14.493 -19.702 1.00 88.31 843 ASP A N 1
ATOM 6102 C CA . ASP A 1 843 ? -4.593 -15.699 -20.166 1.00 88.31 843 ASP A CA 1
ATOM 6103 C C . ASP A 1 843 ? -3.384 -16.073 -19.278 1.00 88.31 843 ASP A C 1
ATOM 6105 O O . ASP A 1 843 ? -2.799 -17.151 -19.443 1.00 88.31 843 ASP A O 1
ATOM 6109 N N . GLY A 1 844 ? -3.023 -15.210 -18.318 1.00 88.62 844 GLY A N 1
ATOM 6110 C CA . GLY A 1 844 ? -1.835 -15.332 -17.472 1.00 88.62 844 GLY A CA 1
ATOM 6111 C C . GLY A 1 844 ? -0.535 -15.200 -18.264 1.00 88.62 844 GLY A C 1
ATOM 6112 O O . GLY A 1 844 ? -0.476 -14.528 -19.293 1.00 88.62 844 GLY A O 1
ATOM 6113 N N . ALA A 1 845 ? 0.531 -15.860 -17.805 1.00 91.69 845 ALA A N 1
ATOM 6114 C CA . ALA A 1 845 ? 1.797 -15.876 -18.538 1.00 91.69 845 ALA A CA 1
ATOM 6115 C C . ALA A 1 845 ? 1.652 -16.618 -19.883 1.00 91.69 845 ALA A C 1
ATOM 6117 O O . ALA A 1 845 ? 1.130 -17.734 -19.941 1.00 91.69 845 ALA A O 1
ATOM 6118 N N . ILE A 1 846 ? 2.153 -16.031 -20.972 1.00 94.88 846 ILE A N 1
ATOM 6119 C CA . ILE A 1 846 ? 2.000 -16.557 -22.338 1.00 94.88 846 ILE A CA 1
ATOM 6120 C C . ILE A 1 846 ? 3.371 -16.938 -22.889 1.00 94.88 846 ILE A C 1
ATOM 6122 O O . ILE A 1 846 ? 4.245 -16.085 -22.998 1.00 94.88 846 ILE A O 1
ATOM 6126 N N . ALA A 1 847 ? 3.561 -18.196 -23.288 1.00 95.00 847 ALA A N 1
ATOM 6127 C CA . ALA A 1 847 ? 4.785 -18.653 -23.949 1.00 95.00 847 ALA A CA 1
ATOM 6128 C C . ALA A 1 847 ? 4.542 -18.888 -25.445 1.00 95.00 847 ALA A C 1
ATOM 6130 O O . ALA A 1 847 ? 3.496 -19.393 -25.836 1.00 95.00 847 ALA A O 1
ATOM 6131 N N . VAL A 1 848 ? 5.512 -18.556 -26.291 1.00 94.94 848 VAL A N 1
ATOM 6132 C CA . VAL A 1 848 ? 5.471 -18.764 -27.742 1.00 94.94 848 VAL A CA 1
ATOM 6133 C C . VAL A 1 848 ? 6.490 -19.824 -28.138 1.00 94.94 848 VAL A C 1
ATOM 6135 O O . VAL A 1 848 ? 7.621 -19.826 -27.651 1.00 94.94 848 VAL A O 1
ATOM 6138 N N . THR A 1 849 ? 6.087 -20.718 -29.038 1.00 93.38 849 THR A N 1
ATOM 6139 C CA . THR A 1 849 ? 6.924 -21.773 -29.618 1.00 93.38 849 THR A CA 1
ATOM 6140 C C . THR A 1 849 ? 6.610 -21.963 -31.106 1.00 93.38 849 THR A C 1
ATOM 6142 O O . THR A 1 849 ? 5.559 -21.532 -31.589 1.00 93.38 849 THR A O 1
ATOM 6145 N N . GLY A 1 850 ? 7.517 -22.620 -31.829 1.00 89.50 850 GLY A N 1
ATOM 6146 C CA . GLY A 1 850 ? 7.404 -22.880 -33.262 1.00 89.50 850 GLY A CA 1
ATOM 6147 C C . GLY A 1 850 ? 7.693 -21.658 -34.139 1.00 89.50 850 GLY A C 1
ATOM 6148 O O . GLY A 1 850 ? 7.913 -20.546 -33.661 1.00 89.50 850 GLY A O 1
ATOM 6149 N N . ALA A 1 851 ? 7.685 -21.879 -35.450 1.00 87.44 851 ALA A N 1
ATOM 6150 C CA . ALA A 1 851 ? 7.895 -20.858 -36.471 1.00 87.44 851 ALA A CA 1
ATOM 6151 C C . ALA A 1 851 ? 7.012 -21.152 -37.689 1.00 87.44 851 ALA A C 1
ATOM 6153 O O . ALA A 1 851 ? 6.519 -22.270 -37.856 1.00 87.44 851 ALA A O 1
ATOM 6154 N N . GLY A 1 852 ? 6.787 -20.155 -38.550 1.00 84.62 852 GLY A N 1
ATOM 6155 C CA . GLY A 1 852 ? 5.973 -20.346 -39.751 1.00 84.62 852 GLY A CA 1
ATOM 6156 C C . GLY A 1 852 ? 4.600 -20.937 -39.411 1.00 84.62 852 GLY A C 1
ATOM 6157 O O . GLY A 1 852 ? 3.927 -20.469 -38.493 1.00 84.62 852 GLY A O 1
ATOM 6158 N N . ARG A 1 853 ? 4.163 -21.983 -40.116 1.00 82.38 853 ARG A N 1
ATOM 6159 C CA . ARG A 1 853 ? 2.827 -22.576 -39.912 1.00 82.38 853 ARG A CA 1
ATOM 6160 C C . ARG A 1 853 ? 2.630 -23.213 -38.529 1.00 82.38 853 ARG A C 1
ATOM 6162 O O . ARG A 1 853 ? 1.488 -23.286 -38.090 1.00 82.38 853 ARG A O 1
ATOM 6169 N N . ASP A 1 854 ? 3.710 -23.565 -37.834 1.00 87.31 854 ASP A N 1
ATOM 6170 C CA . ASP A 1 854 ? 3.677 -24.213 -36.516 1.00 87.31 854 ASP A CA 1
ATOM 6171 C C . ASP A 1 854 ? 3.773 -23.233 -35.337 1.00 87.31 854 ASP A C 1
ATOM 6173 O O . ASP A 1 854 ? 3.851 -23.662 -34.187 1.00 87.31 854 ASP A O 1
ATOM 6177 N N . LEU A 1 855 ? 3.751 -21.920 -35.602 1.00 91.88 855 LEU A N 1
ATOM 6178 C CA . LEU A 1 855 ? 3.747 -20.885 -34.568 1.00 91.88 855 LEU A CA 1
ATOM 6179 C C . LEU A 1 855 ? 2.536 -21.035 -33.635 1.00 91.88 855 LEU A C 1
ATOM 6181 O O . LEU A 1 855 ? 1.387 -20.963 -34.077 1.00 91.88 855 LEU A O 1
ATOM 6185 N N . ARG A 1 856 ? 2.796 -21.187 -32.335 1.00 92.31 856 ARG A N 1
ATOM 6186 C CA . ARG A 1 856 ? 1.775 -21.335 -31.291 1.00 92.31 856 ARG A CA 1
ATOM 6187 C C . ARG A 1 856 ? 2.089 -20.433 -30.108 1.00 92.31 856 ARG A C 1
ATOM 6189 O O . ARG A 1 856 ? 3.236 -20.342 -29.679 1.00 92.31 856 ARG A O 1
ATOM 6196 N N . ALA A 1 857 ? 1.049 -19.829 -29.545 1.00 92.12 857 ALA A N 1
ATOM 6197 C CA . ALA A 1 857 ? 1.093 -19.231 -28.220 1.00 92.12 857 ALA A CA 1
ATOM 6198 C C . ALA A 1 857 ? 0.333 -20.133 -27.245 1.00 92.12 857 ALA A C 1
ATOM 6200 O O . ALA A 1 857 ? -0.803 -20.523 -27.507 1.00 92.12 857 ALA A O 1
ATOM 6201 N N . VAL A 1 858 ? 0.987 -20.480 -26.143 1.00 91.56 858 VAL A N 1
ATOM 6202 C CA . VAL A 1 858 ? 0.478 -21.353 -25.091 1.00 91.56 858 VAL A CA 1
ATOM 6203 C C . VAL A 1 858 ? 0.326 -20.511 -23.825 1.00 91.56 858 VAL A C 1
ATOM 6205 O O . VAL A 1 858 ? 1.336 -20.165 -23.196 1.00 91.56 858 VAL A O 1
ATOM 6208 N N . PRO A 1 859 ? -0.910 -20.136 -23.461 1.00 89.44 859 PRO A N 1
ATOM 6209 C CA . PRO A 1 859 ? -1.169 -19.490 -22.187 1.00 89.44 859 PRO A CA 1
ATOM 6210 C C . PRO A 1 859 ? -1.024 -20.504 -21.051 1.00 89.44 859 PRO A C 1
ATOM 6212 O O . PRO A 1 859 ? -1.383 -21.674 -21.192 1.00 89.44 859 PRO A O 1
ATOM 6215 N N . ARG A 1 860 ? -0.501 -20.054 -19.913 1.00 83.00 860 ARG A N 1
ATOM 6216 C CA . ARG A 1 860 ? -0.464 -20.833 -18.669 1.00 83.00 860 ARG A CA 1
ATOM 6217 C C . ARG A 1 860 ? -1.855 -20.944 -18.030 1.00 83.00 860 ARG A C 1
ATOM 6219 O O . ARG A 1 860 ? -2.121 -21.917 -17.327 1.00 83.00 860 ARG A O 1
ATOM 6226 N N . GLY A 1 861 ? -2.721 -19.962 -18.288 1.00 69.25 861 GLY A N 1
ATOM 6227 C CA . GLY A 1 861 ? -3.940 -19.696 -17.530 1.00 69.25 861 GLY A CA 1
ATOM 6228 C C . GLY A 1 861 ? -3.703 -18.583 -16.503 1.00 69.25 861 GLY A C 1
ATOM 6229 O O . GLY A 1 861 ? -2.560 -18.398 -16.075 1.00 69.25 861 GLY A O 1
ATOM 6230 N N . PRO A 1 862 ? -4.752 -17.831 -16.124 1.00 56.84 862 PRO A N 1
ATOM 6231 C CA . PRO A 1 862 ? -4.620 -16.690 -15.226 1.00 56.84 862 PRO A CA 1
ATOM 6232 C C . PRO A 1 862 ? -4.058 -17.139 -13.877 1.00 56.84 862 PRO A C 1
ATOM 6234 O O . PRO A 1 862 ? -4.538 -18.111 -13.280 1.00 56.84 862 PRO A O 1
ATOM 6237 N N . ASP A 1 863 ? -3.036 -16.432 -13.395 1.00 53.75 863 ASP A N 1
ATOM 6238 C CA . ASP A 1 863 ? -2.598 -16.598 -12.018 1.00 53.75 863 ASP A CA 1
ATOM 6239 C C . ASP A 1 863 ? -3.720 -16.089 -11.077 1.00 53.75 863 ASP A C 1
ATOM 6241 O O . ASP A 1 863 ? -4.535 -15.243 -11.457 1.00 53.75 863 ASP A O 1
ATOM 6245 N N . PRO A 1 864 ? -3.817 -16.623 -9.844 1.00 43.75 864 PRO A N 1
ATOM 6246 C CA . PRO A 1 864 ? -4.651 -16.058 -8.785 1.00 43.75 864 PRO A CA 1
ATOM 6247 C C . PRO A 1 864 ? -4.608 -14.521 -8.790 1.00 43.75 864 PRO A C 1
ATOM 6249 O O . PRO A 1 864 ? -3.488 -14.006 -8.804 1.00 43.75 864 PRO A O 1
ATOM 6252 N N . PRO A 1 865 ? -5.735 -13.780 -8.706 1.00 37.06 865 PRO A N 1
ATOM 6253 C CA . PRO A 1 865 ? -5.686 -12.337 -8.489 1.00 37.06 865 PRO A CA 1
ATOM 6254 C C . PRO A 1 865 ? -4.990 -12.057 -7.152 1.00 37.06 865 PRO A C 1
ATOM 6256 O O . PRO A 1 865 ? -5.586 -12.096 -6.076 1.00 37.06 865 PRO A O 1
ATOM 6259 N N . GLN A 1 866 ? -3.680 -11.833 -7.211 1.00 42.50 866 GLN A N 1
ATOM 6260 C CA . GLN A 1 866 ? -2.877 -11.388 -6.090 1.00 42.50 866 GLN A CA 1
ATOM 6261 C C . GLN A 1 866 ? -3.002 -9.872 -6.073 1.00 42.50 866 GLN A C 1
ATOM 6263 O O . GLN A 1 866 ? -2.336 -9.174 -6.829 1.00 42.50 866 GLN A O 1
ATOM 6268 N N . ARG A 1 867 ? -3.862 -9.348 -5.195 1.00 35.53 867 ARG A N 1
ATOM 6269 C CA . ARG A 1 867 ? -3.771 -7.943 -4.794 1.00 35.53 867 ARG A CA 1
ATOM 6270 C C . ARG A 1 867 ? -2.435 -7.764 -4.089 1.00 35.53 867 ARG A C 1
ATOM 6272 O O . ARG A 1 867 ? -2.320 -8.053 -2.899 1.00 35.53 867 ARG A O 1
ATOM 6279 N N . THR A 1 868 ? -1.422 -7.328 -4.823 1.00 37.03 868 THR A N 1
ATOM 6280 C CA . THR A 1 868 ? -0.078 -7.139 -4.292 1.00 37.03 868 THR A CA 1
ATOM 6281 C C . THR A 1 868 ? -0.086 -5.940 -3.341 1.00 37.03 868 THR A C 1
ATOM 6283 O O . THR A 1 868 ? -0.088 -4.764 -3.702 1.00 37.03 868 THR A O 1
ATOM 6286 N N . GLY A 1 869 ? -0.166 -6.241 -2.048 1.00 35.97 869 GLY A N 1
ATOM 6287 C CA . GLY A 1 869 ? 0.529 -5.444 -1.059 1.00 35.97 869 GLY A CA 1
ATOM 6288 C C . GLY A 1 869 ? 1.998 -5.819 -1.147 1.00 35.97 869 GLY A C 1
ATOM 6289 O O . GLY A 1 869 ? 2.308 -6.982 -0.919 1.00 35.97 869 GLY A O 1
ATOM 6290 N N . ARG A 1 870 ? 2.856 -4.883 -1.573 1.00 32.44 870 ARG A N 1
ATOM 6291 C CA . ARG A 1 870 ? 4.303 -4.811 -1.277 1.00 32.44 870 ARG A CA 1
ATOM 6292 C C . ARG A 1 870 ? 4.959 -3.759 -2.164 1.00 32.44 870 ARG A C 1
ATOM 6294 O O . ARG A 1 870 ? 5.286 -3.998 -3.314 1.00 32.44 870 ARG A O 1
ATOM 6301 N N . ASP A 1 871 ? 5.153 -2.577 -1.590 1.00 33.16 871 ASP A N 1
ATOM 6302 C CA . ASP A 1 871 ? 5.929 -1.484 -2.178 1.00 33.16 871 ASP A CA 1
ATOM 6303 C C . ASP A 1 871 ? 6.846 -0.924 -1.076 1.00 33.16 871 ASP A C 1
ATOM 6305 O O . ASP A 1 871 ? 6.537 0.075 -0.422 1.00 33.16 871 ASP A O 1
ATOM 6309 N N . MET A 1 872 ? 7.951 -1.616 -0.779 1.00 26.17 872 MET A N 1
ATOM 6310 C CA . MET A 1 872 ? 8.955 -1.169 0.198 1.00 26.17 872 MET A CA 1
ATOM 6311 C C . MET A 1 872 ? 10.365 -1.624 -0.196 1.00 26.17 872 MET A C 1
ATOM 6313 O O . MET A 1 872 ? 10.931 -2.563 0.348 1.00 26.17 872 MET A O 1
ATOM 6317 N N . ALA A 1 873 ? 11.006 -0.857 -1.078 1.00 24.69 873 ALA A N 1
ATOM 6318 C CA . ALA A 1 873 ? 12.458 -0.729 -1.035 1.00 24.69 873 ALA A CA 1
ATOM 6319 C C . ALA A 1 873 ? 12.903 0.690 -1.418 1.00 24.69 873 ALA A C 1
ATOM 6321 O O . ALA A 1 873 ? 12.530 1.226 -2.462 1.00 24.69 873 ALA A O 1
ATOM 6322 N N . CYS A 1 874 ? 13.748 1.241 -0.539 1.00 24.17 874 CYS A N 1
ATOM 6323 C CA . CYS A 1 874 ? 14.542 2.470 -0.626 1.00 24.17 874 CYS A CA 1
ATOM 6324 C C . CYS A 1 874 ? 13.883 3.805 -0.226 1.00 24.17 874 CYS A C 1
ATOM 6326 O O . CYS A 1 874 ? 13.488 4.610 -1.062 1.00 24.17 874 CYS A O 1
ATOM 6328 N N . ARG A 1 875 ? 14.012 4.164 1.060 1.00 25.80 875 ARG A N 1
ATOM 6329 C CA . ARG A 1 875 ? 14.345 5.548 1.441 1.00 25.80 875 ARG A CA 1
ATOM 6330 C C . ARG A 1 875 ? 15.569 5.556 2.353 1.00 25.80 875 ARG A C 1
ATOM 6332 O O . ARG A 1 875 ? 15.586 4.901 3.388 1.00 25.80 875 ARG A O 1
ATOM 6339 N N . HIS A 1 876 ? 16.580 6.315 1.943 1.00 27.56 876 HIS A N 1
ATOM 6340 C CA . HIS A 1 876 ? 17.703 6.743 2.772 1.00 27.56 876 HIS A CA 1
ATOM 6341 C C . HIS A 1 876 ? 17.692 8.284 2.724 1.00 27.56 876 HIS A C 1
ATOM 6343 O O . HIS A 1 876 ? 17.766 8.826 1.618 1.00 27.56 876 HIS A O 1
ATOM 6349 N N . PRO A 1 877 ? 17.541 8.995 3.855 1.00 29.69 877 PRO A N 1
ATOM 6350 C CA . PRO A 1 877 ? 17.333 10.450 3.890 1.00 29.69 877 PRO A CA 1
ATOM 6351 C C . PRO A 1 877 ? 18.557 11.297 3.484 1.00 29.69 877 PRO A C 1
ATOM 6353 O O . PRO A 1 877 ? 18.440 12.506 3.362 1.00 29.69 877 PRO A O 1
ATOM 6356 N N . ALA A 1 878 ? 19.714 10.689 3.205 1.00 35.78 878 ALA A N 1
ATOM 6357 C CA . ALA A 1 878 ? 20.971 11.411 2.984 1.00 35.78 878 ALA A CA 1
ATOM 6358 C C . ALA A 1 878 ? 21.146 12.070 1.593 1.00 35.78 878 ALA A C 1
ATOM 6360 O O . ALA A 1 878 ? 22.062 12.865 1.414 1.00 35.78 878 ALA A O 1
ATOM 6361 N N . ARG A 1 879 ? 20.326 11.738 0.579 1.00 45.38 879 ARG A N 1
ATOM 6362 C CA . ARG A 1 879 ? 20.593 12.169 -0.816 1.00 45.38 879 ARG A CA 1
ATOM 6363 C C . ARG A 1 879 ? 19.968 13.503 -1.236 1.00 45.38 879 ARG A C 1
ATOM 6365 O O . ARG A 1 879 ? 20.512 14.128 -2.136 1.00 45.38 879 ARG A O 1
ATOM 6372 N N . HIS A 1 880 ? 18.862 13.928 -0.625 1.00 49.28 880 HIS A N 1
ATOM 6373 C CA . HIS A 1 880 ? 18.228 15.214 -0.961 1.00 49.28 880 HIS A CA 1
ATOM 6374 C C . HIS A 1 880 ? 19.106 16.390 -0.518 1.00 49.28 880 HIS A C 1
ATOM 6376 O O . HIS A 1 880 ? 19.383 17.299 -1.294 1.00 49.28 880 HIS A O 1
ATOM 6382 N N . THR A 1 881 ? 19.652 16.283 0.696 1.00 56.19 881 THR A N 1
ATOM 6383 C CA . THR A 1 881 ? 20.541 17.278 1.301 1.00 56.19 881 THR A CA 1
ATOM 6384 C C . THR A 1 881 ? 21.781 17.543 0.438 1.00 56.19 881 THR A C 1
ATOM 6386 O O . THR A 1 881 ? 22.157 18.691 0.247 1.00 56.19 881 THR A O 1
ATOM 6389 N N . PHE A 1 882 ? 22.363 16.512 -0.191 1.00 68.94 882 PHE A N 1
ATOM 6390 C CA . PHE A 1 882 ? 23.586 16.666 -0.991 1.00 68.94 882 PHE A CA 1
ATOM 6391 C C . PHE A 1 882 ? 23.414 17.534 -2.253 1.00 68.94 882 PHE A C 1
ATOM 6393 O O . PHE A 1 882 ? 24.326 18.289 -2.593 1.00 68.94 882 PHE A O 1
ATOM 6400 N N . LEU A 1 883 ? 22.268 17.441 -2.942 1.00 77.69 883 LEU A N 1
ATOM 6401 C CA . LEU A 1 883 ? 22.000 18.216 -4.163 1.00 77.69 883 LEU A CA 1
ATOM 6402 C C . LEU A 1 883 ? 21.725 19.692 -3.840 1.00 77.69 883 LEU A C 1
ATOM 6404 O O . LEU A 1 883 ? 22.231 20.578 -4.524 1.00 77.69 883 LEU A O 1
ATOM 6408 N N . MET A 1 884 ? 20.992 19.965 -2.760 1.00 87.19 884 MET A N 1
ATOM 6409 C CA . MET A 1 884 ? 20.717 21.338 -2.317 1.00 87.19 884 MET A CA 1
ATOM 6410 C C . MET A 1 884 ? 21.963 22.011 -1.741 1.00 87.19 884 MET A C 1
ATOM 6412 O O . MET A 1 884 ? 22.235 23.174 -2.033 1.00 87.19 884 MET A O 1
ATOM 6416 N N . ASP A 1 885 ? 22.811 21.258 -1.038 1.00 84.88 885 ASP A N 1
ATOM 6417 C CA . ASP A 1 885 ? 24.124 21.756 -0.627 1.00 84.88 885 ASP A CA 1
ATOM 6418 C C . ASP A 1 885 ? 25.032 22.031 -1.843 1.00 84.88 885 ASP A C 1
ATOM 6420 O O . ASP A 1 885 ? 25.866 22.937 -1.808 1.00 84.88 885 ASP A O 1
ATOM 6424 N N . ALA A 1 886 ? 24.880 21.281 -2.942 1.00 87.00 886 ALA A N 1
ATOM 6425 C CA . ALA A 1 886 ? 25.564 21.573 -4.201 1.00 87.00 886 ALA A CA 1
ATOM 6426 C C . ALA A 1 886 ? 25.022 22.843 -4.879 1.00 87.00 886 ALA A C 1
ATOM 6428 O O . ALA A 1 886 ? 25.815 23.603 -5.434 1.00 87.00 886 ALA A O 1
ATOM 6429 N N . TYR A 1 887 ? 23.721 23.124 -4.766 1.00 95.19 887 TYR A N 1
ATOM 6430 C CA . TYR A 1 887 ? 23.126 24.393 -5.195 1.00 95.19 887 TYR A CA 1
ATOM 6431 C C . TYR A 1 887 ? 23.710 25.569 -4.416 1.00 95.19 887 TYR A C 1
ATOM 6433 O O . TYR A 1 887 ? 24.226 26.507 -5.021 1.00 95.19 887 TYR A O 1
ATOM 6441 N N . LEU A 1 888 ? 23.731 25.495 -3.084 1.00 95.44 888 LEU A N 1
ATOM 6442 C CA . LEU A 1 888 ? 24.355 26.517 -2.241 1.00 95.44 888 LEU A CA 1
ATOM 6443 C C . LEU A 1 888 ? 25.815 26.773 -2.644 1.00 95.44 888 LEU A C 1
ATOM 6445 O O . LEU A 1 888 ? 26.211 27.922 -2.838 1.00 95.44 888 LEU A O 1
ATOM 6449 N N . ARG A 1 889 ? 26.591 25.708 -2.899 1.00 93.94 889 ARG A N 1
ATOM 6450 C CA . ARG A 1 889 ? 27.956 25.830 -3.443 1.00 93.94 889 ARG A CA 1
ATOM 6451 C C . ARG A 1 889 ? 27.990 26.490 -4.824 1.00 93.94 889 ARG A C 1
ATOM 6453 O O . ARG A 1 889 ? 28.876 27.302 -5.071 1.00 93.94 889 ARG A O 1
ATOM 6460 N N . ARG A 1 890 ? 27.048 26.172 -5.722 1.00 93.44 890 ARG A N 1
ATOM 6461 C CA . ARG A 1 890 ? 26.956 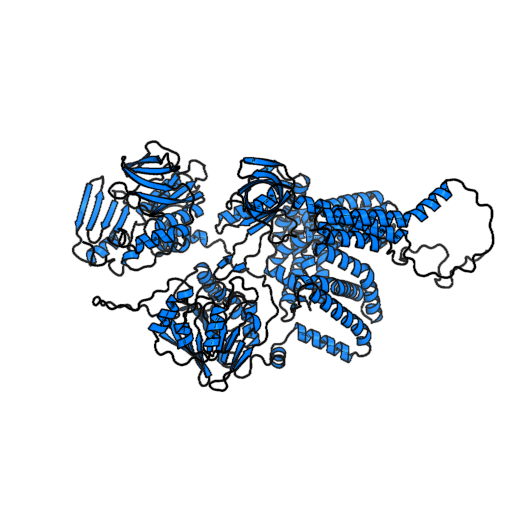26.753 -7.075 1.00 93.44 890 ARG A CA 1
ATOM 6462 C C . ARG A 1 890 ? 26.727 28.262 -7.048 1.00 93.44 890 ARG A C 1
ATOM 6464 O O . ARG A 1 890 ? 27.280 28.950 -7.910 1.00 93.44 890 ARG A O 1
ATOM 6471 N N . ILE A 1 891 ? 25.943 28.750 -6.087 1.00 94.88 891 ILE A N 1
ATOM 6472 C CA . ILE A 1 891 ? 25.684 30.184 -5.905 1.00 94.88 891 ILE A CA 1
ATOM 6473 C C . ILE A 1 891 ? 26.653 30.858 -4.922 1.00 94.88 891 ILE A C 1
ATOM 6475 O O . ILE A 1 891 ? 26.585 32.063 -4.706 1.00 94.88 891 ILE A O 1
ATOM 6479 N N . GLY A 1 892 ? 27.580 30.100 -4.328 1.00 91.75 892 GLY A N 1
ATOM 6480 C CA . GLY A 1 892 ? 28.538 30.617 -3.351 1.00 91.75 892 GLY A CA 1
ATOM 6481 C C . GLY A 1 892 ? 27.897 31.073 -2.035 1.00 91.75 892 GLY A C 1
ATOM 6482 O O . GLY A 1 892 ? 28.469 31.923 -1.355 1.00 91.75 892 GLY A O 1
ATOM 6483 N N . ALA A 1 893 ? 26.724 30.539 -1.687 1.00 91.88 893 ALA A N 1
ATOM 6484 C CA . ALA A 1 893 ? 26.029 30.822 -0.437 1.00 91.88 893 ALA A CA 1
ATOM 6485 C C . ALA A 1 893 ? 26.324 29.740 0.612 1.00 91.88 893 ALA A C 1
ATOM 6487 O O . ALA A 1 893 ? 26.513 28.565 0.292 1.00 91.88 893 ALA A O 1
ATOM 6488 N N . SER A 1 894 ? 26.336 30.136 1.883 1.00 86.38 894 SER A N 1
ATOM 6489 C CA . SER A 1 894 ? 26.364 29.188 3.000 1.00 86.38 894 SER A CA 1
ATOM 6490 C C . SER A 1 894 ? 24.942 28.774 3.363 1.00 86.38 894 SER A C 1
ATOM 6492 O O . SER A 1 894 ? 24.006 29.545 3.165 1.00 86.38 894 SER A O 1
ATOM 6494 N N . ARG A 1 895 ? 24.758 27.569 3.917 1.00 89.44 895 ARG A N 1
ATOM 6495 C CA . ARG A 1 895 ? 23.438 27.156 4.415 1.00 89.44 895 ARG A CA 1
ATOM 6496 C C . ARG A 1 895 ? 23.037 28.089 5.572 1.00 89.44 895 ARG A C 1
ATOM 6498 O O . ARG A 1 895 ? 23.758 28.115 6.575 1.00 89.44 895 ARG A O 1
ATOM 6505 N N . PRO A 1 896 ? 21.933 28.847 5.461 1.00 86.00 896 PRO A N 1
ATOM 6506 C CA . PRO A 1 896 ? 21.537 29.784 6.501 1.00 86.00 896 PRO A CA 1
ATOM 6507 C C . PRO A 1 896 ? 21.114 29.035 7.770 1.00 86.00 896 PRO A C 1
ATOM 6509 O O . PRO A 1 896 ? 20.592 27.920 7.714 1.00 86.00 896 PRO A O 1
ATOM 6512 N N . ARG A 1 897 ? 21.357 29.637 8.943 1.00 80.00 897 ARG A N 1
ATOM 6513 C CA . ARG A 1 897 ? 20.980 29.032 10.238 1.00 80.00 897 ARG A CA 1
ATOM 6514 C C . ARG A 1 897 ? 19.466 29.066 10.467 1.00 80.00 897 ARG A C 1
ATOM 6516 O O . ARG A 1 897 ? 18.967 28.265 11.257 1.00 80.00 897 ARG A O 1
ATOM 6523 N N . ARG A 1 898 ? 18.764 29.999 9.814 1.00 83.44 898 ARG A N 1
ATOM 6524 C CA . ARG A 1 898 ? 17.308 30.183 9.825 1.00 83.44 898 ARG A CA 1
ATOM 6525 C C . ARG A 1 898 ? 16.840 30.707 8.466 1.00 83.44 898 ARG A C 1
ATOM 6527 O O . ARG A 1 898 ? 17.608 31.351 7.764 1.00 83.44 898 ARG A O 1
ATOM 6534 N N . ALA A 1 899 ? 15.591 30.421 8.116 1.00 89.12 899 ALA A N 1
ATOM 6535 C CA . ALA A 1 899 ? 14.934 30.928 6.914 1.00 89.12 899 ALA A CA 1
ATOM 6536 C C . ALA A 1 899 ? 14.312 32.314 7.179 1.00 89.12 899 ALA A C 1
ATOM 6538 O O . ALA A 1 899 ? 13.093 32.439 7.288 1.00 89.12 899 ALA A O 1
ATOM 6539 N N . ASP A 1 900 ? 15.152 33.329 7.376 1.00 90.44 900 ASP A N 1
ATOM 6540 C CA . ASP A 1 900 ? 14.757 34.721 7.635 1.00 90.44 900 ASP A CA 1
ATOM 6541 C C . ASP A 1 900 ? 14.907 35.612 6.386 1.00 90.44 900 ASP A C 1
ATOM 6543 O O . ASP A 1 900 ? 15.389 35.178 5.334 1.00 90.44 900 ASP A O 1
ATOM 6547 N N . ALA A 1 901 ? 14.437 36.859 6.482 1.00 88.81 901 ALA A N 1
ATOM 6548 C CA . ALA A 1 901 ? 14.477 37.808 5.371 1.00 88.81 901 ALA A CA 1
ATOM 6549 C C . ALA A 1 901 ? 15.914 38.109 4.903 1.00 88.81 901 ALA A C 1
ATOM 6551 O O . ALA A 1 901 ? 16.151 38.214 3.700 1.00 88.81 901 ALA A O 1
ATOM 6552 N N . ASP A 1 902 ? 16.883 38.180 5.820 1.00 91.00 902 ASP A N 1
ATOM 6553 C CA . ASP A 1 902 ? 18.292 38.420 5.486 1.00 91.00 902 ASP A CA 1
ATOM 6554 C C . ASP A 1 902 ? 18.884 37.261 4.677 1.00 91.00 902 ASP A C 1
ATOM 6556 O O . ASP A 1 902 ? 19.539 37.485 3.654 1.00 91.00 902 ASP A O 1
ATOM 6560 N N . ALA A 1 903 ? 18.589 36.016 5.066 1.00 93.31 903 ALA A N 1
ATOM 6561 C CA . ALA A 1 903 ? 18.970 34.841 4.293 1.00 93.31 903 ALA A CA 1
ATOM 6562 C C . ALA A 1 903 ? 18.321 34.836 2.901 1.00 93.31 903 ALA A C 1
ATOM 6564 O O . ALA A 1 903 ? 18.991 34.518 1.918 1.00 93.31 903 ALA A O 1
ATOM 6565 N N . LEU A 1 904 ? 17.043 35.217 2.781 1.00 96.00 904 LEU A N 1
ATOM 6566 C CA . LEU A 1 904 ? 16.367 35.314 1.482 1.00 96.00 904 LEU A CA 1
ATOM 6567 C C . LEU A 1 904 ? 17.010 36.384 0.582 1.00 96.00 904 LEU A C 1
ATOM 6569 O O . LEU A 1 904 ? 17.258 36.120 -0.599 1.00 96.00 904 LEU A O 1
ATOM 6573 N N . ARG A 1 905 ? 17.334 37.558 1.144 1.00 94.94 905 ARG A N 1
ATOM 6574 C CA . ARG A 1 905 ? 18.052 38.643 0.452 1.00 94.94 905 ARG A CA 1
ATOM 6575 C C . ARG A 1 905 ? 19.412 38.177 -0.055 1.00 94.94 905 ARG A C 1
ATOM 6577 O O . ARG A 1 905 ? 19.737 38.415 -1.218 1.00 94.94 905 ARG A O 1
ATOM 6584 N N . GLU A 1 906 ? 20.190 37.491 0.784 1.00 95.38 906 GLU A N 1
ATOM 6585 C CA . GLU A 1 906 ? 21.490 36.951 0.379 1.00 95.38 906 GLU A CA 1
ATOM 6586 C C . GLU A 1 906 ? 21.332 35.910 -0.736 1.00 95.38 906 GLU A C 1
ATOM 6588 O O . GLU A 1 906 ? 22.003 36.004 -1.762 1.00 95.38 906 GLU A O 1
ATOM 6593 N N . LEU A 1 907 ? 20.433 34.936 -0.578 1.00 97.31 907 LEU A N 1
ATOM 6594 C CA . LEU A 1 907 ? 20.255 33.851 -1.545 1.00 97.31 907 LEU A CA 1
ATOM 6595 C C . LEU A 1 907 ? 19.825 34.359 -2.929 1.00 97.31 907 LEU A C 1
ATOM 6597 O O . LEU A 1 907 ? 20.369 33.886 -3.929 1.00 97.31 907 LEU A O 1
ATOM 6601 N N . GLN A 1 908 ? 18.900 35.326 -2.997 1.00 97.19 908 GLN A N 1
ATOM 6602 C CA . GLN A 1 908 ? 18.456 35.922 -4.264 1.00 97.19 908 GLN A CA 1
ATOM 6603 C C . GLN A 1 908 ? 19.608 36.656 -4.958 1.00 97.19 908 GLN A C 1
ATOM 6605 O O . GLN A 1 908 ? 19.898 36.379 -6.125 1.00 97.19 908 GLN A O 1
ATOM 6610 N N . LEU A 1 909 ? 20.327 37.519 -4.232 1.00 95.75 909 LEU A N 1
ATOM 6611 C CA . LEU A 1 909 ? 21.457 38.265 -4.788 1.00 95.75 909 LEU A CA 1
ATOM 6612 C C . LEU A 1 909 ? 22.555 37.323 -5.306 1.00 95.75 909 LEU A C 1
ATOM 6614 O O . LEU A 1 909 ? 23.049 37.479 -6.423 1.00 95.75 909 LEU A O 1
ATOM 6618 N N . ARG A 1 910 ? 22.911 36.304 -4.516 1.00 95.81 910 ARG A N 1
ATOM 6619 C CA . ARG A 1 910 ? 23.915 35.296 -4.886 1.00 95.81 910 ARG A CA 1
ATOM 6620 C C . ARG A 1 910 ? 23.500 34.518 -6.127 1.00 95.81 910 ARG A C 1
ATOM 6622 O O . ARG A 1 910 ? 24.340 34.252 -6.988 1.00 95.81 910 ARG A O 1
ATOM 6629 N N . HIS A 1 911 ? 22.221 34.167 -6.245 1.00 96.56 911 HIS A N 1
ATOM 6630 C CA . HIS A 1 911 ? 21.703 33.498 -7.431 1.00 96.56 911 HIS A CA 1
ATOM 6631 C C . HIS A 1 911 ? 21.852 34.384 -8.674 1.00 96.56 911 HIS A C 1
ATOM 6633 O O . HIS A 1 911 ? 22.497 33.960 -9.632 1.00 96.56 911 HIS A O 1
ATOM 6639 N N . LEU A 1 912 ? 21.363 35.629 -8.626 1.00 95.19 912 LEU A N 1
ATOM 6640 C CA . LEU A 1 912 ? 21.442 36.597 -9.731 1.00 95.19 912 LEU A CA 1
ATOM 6641 C C . LEU A 1 912 ? 22.884 36.854 -10.206 1.00 95.19 912 LEU A C 1
ATOM 6643 O O . LEU A 1 912 ? 23.130 37.065 -11.396 1.00 95.19 912 LEU A O 1
ATOM 6647 N N . GLN A 1 913 ? 23.849 36.820 -9.282 1.00 93.81 913 GLN A N 1
ATOM 6648 C CA . GLN A 1 913 ? 25.265 37.050 -9.584 1.00 93.81 913 GLN A CA 1
ATOM 6649 C C . GLN A 1 913 ? 25.977 35.842 -10.207 1.00 93.81 913 GLN A C 1
ATOM 6651 O O . GLN A 1 913 ? 27.016 35.977 -10.862 1.00 93.81 913 GLN A O 1
ATOM 6656 N N . THR A 1 914 ? 25.464 34.631 -9.997 1.00 93.06 914 THR A N 1
ATOM 6657 C CA . THR A 1 914 ? 26.192 33.394 -10.323 1.00 93.06 914 THR A CA 1
ATOM 6658 C C . THR A 1 914 ? 25.515 32.549 -11.391 1.00 93.06 914 THR A C 1
ATOM 6660 O O . THR A 1 914 ? 26.220 31.837 -12.114 1.00 93.06 914 THR A O 1
ATOM 6663 N N . VAL A 1 915 ? 24.191 32.613 -11.509 1.00 95.88 915 VAL A N 1
ATOM 6664 C CA . VAL A 1 915 ? 23.392 31.850 -12.470 1.00 95.88 915 VAL A CA 1
ATOM 6665 C C . VAL A 1 915 ? 22.847 32.826 -13.516 1.00 95.88 915 VAL A C 1
ATOM 6667 O O . VAL A 1 915 ? 22.133 33.759 -13.155 1.00 95.88 915 VAL A O 1
ATOM 6670 N N . PRO A 1 916 ? 23.217 32.679 -14.800 1.00 95.75 916 PRO A N 1
ATOM 6671 C CA . PRO A 1 916 ? 22.772 33.608 -15.830 1.00 95.75 916 PRO A CA 1
ATOM 6672 C C . PRO A 1 916 ? 21.292 33.402 -16.184 1.00 95.75 916 PRO A C 1
ATOM 6674 O O . PRO A 1 916 ? 20.812 32.271 -16.257 1.00 95.75 916 PRO A O 1
ATOM 6677 N N . PHE A 1 917 ? 20.598 34.498 -16.482 1.00 96.12 917 PHE A N 1
ATOM 6678 C CA . PHE A 1 917 ? 19.339 34.474 -17.218 1.00 96.12 917 PHE A CA 1
ATOM 6679 C C . PHE A 1 917 ? 19.641 34.250 -18.695 1.00 96.12 917 PHE A C 1
ATOM 6681 O O . PHE A 1 917 ? 20.342 35.054 -19.312 1.00 96.12 917 PHE A O 1
ATOM 6688 N N . GLU A 1 918 ? 19.146 33.163 -19.271 1.00 94.50 918 GLU A N 1
ATOM 6689 C CA . GLU A 1 918 ? 19.487 32.780 -20.638 1.00 94.50 918 GLU A CA 1
ATOM 6690 C C . GLU A 1 918 ? 18.385 31.982 -21.328 1.00 94.50 918 GLU A C 1
ATOM 6692 O O . GLU A 1 918 ? 17.615 31.275 -20.685 1.00 94.50 918 GLU A O 1
ATOM 6697 N N . ASN A 1 919 ? 18.315 32.098 -22.653 1.00 93.69 919 ASN A N 1
ATOM 6698 C CA . ASN A 1 919 ? 17.371 31.358 -23.491 1.00 93.69 919 ASN A CA 1
ATOM 6699 C C . ASN A 1 919 ? 18.066 30.444 -24.513 1.00 93.69 919 ASN A C 1
ATOM 6701 O O . ASN A 1 919 ? 17.472 30.053 -25.518 1.00 93.69 919 ASN A O 1
ATOM 6705 N N . LEU A 1 920 ? 19.329 30.089 -24.277 1.00 92.88 920 LEU A N 1
ATOM 6706 C CA . LEU A 1 920 ? 20.172 29.331 -25.203 1.00 92.88 920 LEU A CA 1
ATOM 6707 C C . LEU A 1 920 ? 19.587 27.958 -25.496 1.00 92.88 920 LEU A C 1
ATOM 6709 O O . LEU A 1 920 ? 19.726 27.474 -26.608 1.00 92.88 920 LEU A O 1
ATOM 6713 N N . SER A 1 921 ? 18.889 27.360 -24.530 1.00 91.00 921 SER A N 1
ATOM 6714 C CA . SER A 1 921 ? 18.231 26.057 -24.705 1.00 91.00 921 SER A CA 1
ATOM 6715 C C . SER A 1 921 ? 17.248 26.071 -25.886 1.00 91.00 921 SER A C 1
ATOM 6717 O O . SER A 1 921 ? 17.192 25.116 -26.653 1.00 91.00 921 SER A O 1
ATOM 6719 N N . ILE A 1 922 ? 16.557 27.196 -26.115 1.00 90.25 922 ILE A N 1
ATOM 6720 C CA . ILE A 1 922 ? 15.655 27.387 -27.263 1.00 90.25 922 ILE A CA 1
ATOM 6721 C C . ILE A 1 922 ? 16.453 27.362 -28.575 1.00 90.25 922 ILE A C 1
ATOM 6723 O O . ILE A 1 922 ? 16.108 26.639 -29.506 1.00 90.25 922 ILE A O 1
ATOM 6727 N N . HIS A 1 923 ? 17.563 28.099 -28.622 1.00 88.12 923 HIS A N 1
ATOM 6728 C CA . HIS A 1 923 ? 18.415 28.262 -29.811 1.00 88.12 923 HIS A CA 1
ATOM 6729 C C . HIS A 1 923 ? 19.353 27.079 -30.073 1.00 88.12 923 HIS A C 1
ATOM 6731 O O . HIS A 1 923 ? 19.875 26.912 -31.172 1.00 88.12 923 HIS A O 1
ATOM 6737 N N . LEU A 1 924 ? 19.565 26.240 -29.063 1.00 85.88 924 LEU A N 1
ATOM 6738 C CA . LEU A 1 924 ? 20.286 24.977 -29.151 1.00 85.88 924 LEU A CA 1
ATOM 6739 C C . LEU A 1 924 ? 19.337 23.800 -29.407 1.00 85.88 924 LEU A C 1
ATOM 6741 O O . LEU A 1 924 ? 19.815 22.676 -29.541 1.00 85.88 924 LEU A O 1
ATOM 6745 N N . GLY A 1 925 ? 18.023 24.032 -29.502 1.00 77.94 925 GLY A N 1
ATOM 6746 C CA . GLY A 1 925 ? 17.031 22.974 -29.702 1.00 77.94 925 GLY A CA 1
ATOM 6747 C C . GLY A 1 925 ? 16.966 21.972 -28.546 1.00 77.94 925 GLY A C 1
ATOM 6748 O O . GLY A 1 925 ? 16.569 20.830 -28.752 1.00 77.94 925 GLY A O 1
ATOM 6749 N N . GLU A 1 926 ? 17.385 22.385 -27.352 1.00 82.69 926 GLU A N 1
ATOM 6750 C CA . GLU A 1 926 ? 17.296 21.608 -26.119 1.00 82.69 926 GLU A CA 1
ATOM 6751 C C . GLU A 1 926 ? 15.860 21.682 -25.574 1.00 82.69 926 GLU A C 1
ATOM 6753 O O . GLU A 1 926 ? 15.158 22.688 -25.741 1.00 82.69 926 GLU A O 1
ATOM 6758 N N . ASP A 1 927 ? 15.397 20.610 -24.933 1.00 77.44 927 ASP A N 1
ATOM 6759 C CA . ASP A 1 927 ? 14.091 20.601 -24.277 1.00 77.44 927 ASP A CA 1
ATOM 6760 C C . ASP A 1 927 ? 14.124 21.350 -22.942 1.00 77.44 927 ASP A C 1
ATOM 6762 O O . ASP A 1 927 ? 15.113 21.338 -22.207 1.00 77.44 927 ASP A O 1
ATOM 6766 N N . ILE A 1 928 ? 13.009 22.013 -22.631 1.00 83.50 928 ILE A N 1
ATOM 6767 C CA . ILE A 1 928 ? 12.798 22.735 -21.375 1.00 83.50 928 ILE A CA 1
ATOM 6768 C C . ILE A 1 928 ? 11.790 21.930 -20.557 1.00 83.50 928 ILE A C 1
ATOM 6770 O O . ILE A 1 928 ? 10.589 21.961 -20.832 1.00 83.50 928 ILE A O 1
ATOM 6774 N N . VAL A 1 929 ? 12.292 21.188 -19.570 1.00 82.81 929 VAL A N 1
ATOM 6775 C CA . VAL A 1 929 ? 11.496 20.302 -18.709 1.00 82.81 929 VAL A CA 1
ATOM 6776 C C . VAL A 1 929 ? 11.256 20.979 -17.364 1.00 82.81 929 VAL A C 1
ATOM 6778 O O . VAL A 1 929 ? 12.190 21.234 -16.606 1.00 82.81 929 VAL A O 1
ATOM 6781 N N . LEU A 1 930 ? 9.990 21.251 -17.047 1.00 86.75 930 LEU A N 1
ATOM 6782 C CA . LEU A 1 930 ? 9.586 21.915 -15.806 1.00 86.75 930 LEU A CA 1
ATOM 6783 C C . LEU A 1 930 ? 9.406 20.915 -14.645 1.00 86.75 930 LEU A C 1
ATOM 6785 O O . LEU A 1 930 ? 8.346 20.851 -14.027 1.00 86.75 930 LEU A O 1
ATOM 6789 N N . GLU A 1 931 ? 10.447 20.131 -14.346 1.00 85.81 931 GLU A N 1
ATOM 6790 C CA . GLU A 1 931 ? 10.512 19.244 -13.173 1.00 85.81 931 GLU A CA 1
ATOM 6791 C C . GLU A 1 931 ? 11.596 19.723 -12.197 1.00 85.81 931 GLU A C 1
ATOM 6793 O O . GLU A 1 931 ? 12.744 19.939 -12.579 1.00 85.81 931 GLU A O 1
ATOM 6798 N N . GLU A 1 932 ? 11.248 19.835 -10.912 1.00 82.12 932 GLU A N 1
ATOM 6799 C CA . GLU A 1 932 ? 12.085 20.434 -9.861 1.00 82.12 932 GLU A CA 1
ATOM 6800 C C . GLU A 1 932 ? 13.535 19.910 -9.843 1.00 82.12 932 GLU A C 1
ATOM 6802 O O . GLU A 1 932 ? 14.489 20.685 -9.781 1.00 82.12 932 GLU A O 1
ATOM 6807 N N . LYS A 1 933 ? 13.721 18.590 -9.958 1.00 79.00 933 LYS A N 1
ATOM 6808 C CA . LYS A 1 933 ? 15.056 17.973 -9.926 1.00 79.00 933 LYS A CA 1
ATOM 6809 C C . LYS A 1 933 ? 15.868 18.256 -11.183 1.00 79.00 933 LYS A C 1
ATOM 6811 O O . LYS A 1 933 ? 17.071 18.479 -11.074 1.00 79.00 933 LYS A O 1
ATOM 6816 N N . THR A 1 934 ? 15.222 18.272 -12.345 1.00 82.31 934 THR A N 1
ATOM 6817 C CA . THR A 1 934 ? 15.859 18.565 -13.634 1.00 82.31 934 THR A CA 1
ATOM 6818 C C . THR A 1 934 ? 16.307 20.021 -13.692 1.00 82.31 934 THR A C 1
ATOM 6820 O O . THR A 1 934 ? 17.442 20.299 -14.076 1.00 82.31 934 THR A O 1
ATOM 6823 N N . LEU A 1 935 ? 15.468 20.942 -13.207 1.00 90.88 935 LEU A N 1
ATOM 6824 C CA . LEU A 1 935 ? 15.809 22.362 -13.107 1.00 90.88 935 LEU A CA 1
ATOM 6825 C C . LEU A 1 935 ? 17.022 22.590 -12.192 1.00 90.88 935 LEU A C 1
ATOM 6827 O O . LEU A 1 935 ? 17.964 23.294 -12.556 1.00 90.88 935 LEU A O 1
ATOM 6831 N N . VAL A 1 936 ? 17.050 21.935 -11.028 1.00 90.19 936 VAL A N 1
ATOM 6832 C CA . VAL A 1 936 ? 18.185 22.031 -10.099 1.00 90.19 936 VAL A CA 1
ATOM 6833 C C . VAL A 1 936 ? 19.453 21.421 -10.700 1.00 90.19 936 VAL A C 1
ATOM 6835 O O . VAL A 1 936 ? 20.515 22.037 -10.636 1.00 90.19 936 VAL A O 1
ATOM 6838 N N . ALA A 1 937 ? 19.369 20.243 -11.321 1.00 85.62 937 ALA A N 1
ATOM 6839 C CA . ALA A 1 937 ? 20.519 19.609 -11.964 1.00 85.62 937 ALA A CA 1
ATOM 6840 C C . ALA A 1 937 ? 21.084 20.469 -13.109 1.00 85.62 937 ALA A C 1
ATOM 6842 O O . ALA A 1 937 ? 22.301 20.610 -13.230 1.00 85.62 937 ALA A O 1
ATOM 6843 N N . LYS A 1 938 ? 20.225 21.130 -13.895 1.00 90.19 938 LYS A N 1
ATOM 6844 C CA . LYS A 1 938 ? 20.644 22.065 -14.949 1.00 90.19 938 LYS A CA 1
ATOM 6845 C C . LYS A 1 938 ? 21.486 23.219 -14.395 1.00 90.19 938 LYS A C 1
ATOM 6847 O O . LYS A 1 938 ? 22.552 23.527 -14.932 1.00 90.19 938 LYS A O 1
ATOM 6852 N N . ILE A 1 939 ? 21.056 23.819 -13.287 1.00 92.06 939 ILE A N 1
ATOM 6853 C CA . ILE A 1 939 ? 21.767 24.944 -12.662 1.00 92.06 939 ILE A CA 1
ATOM 6854 C C . ILE A 1 939 ? 23.062 24.491 -11.975 1.00 92.06 939 ILE A C 1
ATOM 6856 O O . ILE A 1 939 ? 24.087 25.177 -12.041 1.00 92.06 939 ILE A O 1
ATOM 6860 N N . VAL A 1 940 ? 23.028 23.339 -11.304 1.00 90.81 940 VAL A N 1
ATOM 6861 C CA . VAL A 1 940 ? 24.108 22.882 -10.420 1.00 90.81 940 VAL A CA 1
ATOM 6862 C C . VAL A 1 940 ? 25.134 22.018 -11.143 1.00 90.81 940 VAL A C 1
ATOM 6864 O O . VAL A 1 940 ? 26.328 22.310 -11.076 1.00 90.81 940 VAL A O 1
ATOM 6867 N N . GLU A 1 941 ? 24.684 20.965 -11.822 1.00 86.94 941 GLU A N 1
ATOM 6868 C CA . GLU A 1 941 ? 25.546 19.966 -12.460 1.00 86.94 941 GLU A CA 1
ATOM 6869 C C . GLU A 1 941 ? 25.996 20.440 -13.841 1.00 86.94 941 GLU A C 1
ATOM 6871 O O . GLU A 1 941 ? 27.195 20.489 -14.110 1.00 86.94 941 GLU A O 1
ATOM 6876 N N . ALA A 1 942 ? 25.055 20.877 -14.687 1.00 85.62 942 ALA A N 1
ATOM 6877 C CA . ALA A 1 942 ? 25.381 21.407 -16.014 1.00 85.62 942 ALA A CA 1
ATOM 6878 C C . ALA A 1 942 ? 25.919 22.849 -15.967 1.00 85.62 942 ALA A C 1
ATOM 6880 O O . ALA A 1 942 ? 26.395 23.368 -16.975 1.00 85.62 942 ALA A O 1
ATOM 6881 N N . ARG A 1 943 ? 25.855 23.503 -14.796 1.00 90.75 943 ARG A N 1
ATOM 6882 C CA . ARG A 1 943 ? 26.263 24.902 -14.564 1.00 90.75 943 ARG A CA 1
ATOM 6883 C C . ARG A 1 943 ? 25.618 25.903 -15.534 1.00 90.75 943 ARG A C 1
ATOM 6885 O O . ARG A 1 943 ? 26.161 26.990 -15.732 1.00 90.75 943 ARG A O 1
ATOM 6892 N N . ARG A 1 944 ? 24.459 25.550 -16.095 1.00 92.44 944 ARG A N 1
ATOM 6893 C CA . ARG A 1 944 ? 23.676 26.356 -17.037 1.00 92.44 944 ARG A CA 1
ATOM 6894 C C . ARG A 1 944 ? 22.794 27.369 -16.302 1.00 92.44 944 ARG A C 1
ATOM 6896 O O . ARG A 1 944 ? 22.740 27.386 -15.071 1.00 92.44 944 ARG A O 1
ATOM 6903 N N . GLY A 1 945 ? 22.146 28.233 -17.075 1.00 91.94 945 GLY A N 1
ATOM 6904 C CA . GLY A 1 945 ? 21.103 29.134 -16.606 1.00 91.94 945 GLY A CA 1
ATOM 6905 C C . GLY A 1 945 ? 19.728 28.694 -17.102 1.00 91.94 945 GLY A C 1
ATOM 6906 O O . GLY A 1 945 ? 19.493 27.511 -17.353 1.00 91.94 945 GLY A O 1
ATOM 6907 N N . GLY A 1 946 ? 18.837 29.664 -17.259 1.00 93.56 946 GLY A N 1
ATOM 6908 C CA . GLY A 1 946 ? 17.540 29.501 -17.904 1.00 93.56 946 GLY A CA 1
ATOM 6909 C C . GLY A 1 946 ? 16.754 30.806 -17.876 1.00 93.56 946 GLY A C 1
ATOM 6910 O O . GLY A 1 946 ? 17.258 31.835 -17.426 1.00 93.56 946 GLY A O 1
ATOM 6911 N N . PHE A 1 947 ? 15.515 30.767 -18.342 1.00 90.62 947 PHE A N 1
ATOM 6912 C CA . PHE A 1 947 ? 14.557 31.869 -18.190 1.00 90.62 947 PHE A CA 1
ATOM 6913 C C . PHE A 1 947 ? 13.640 31.670 -16.966 1.00 90.62 947 PHE A C 1
ATOM 6915 O O . PHE A 1 947 ? 13.873 30.779 -16.143 1.00 90.62 947 PHE A O 1
ATOM 6922 N N . CYS A 1 948 ? 12.599 32.495 -16.827 1.00 92.62 948 CYS A N 1
ATOM 6923 C CA . CYS A 1 948 ? 11.821 32.650 -15.594 1.00 92.62 948 CYS A CA 1
ATOM 6924 C C . CYS A 1 948 ? 11.355 31.340 -14.942 1.00 92.62 948 CYS A C 1
ATOM 6926 O O . CYS A 1 948 ? 11.568 31.152 -13.745 1.00 92.62 948 CYS A O 1
ATOM 6928 N N . TYR A 1 949 ? 10.790 30.407 -15.712 1.00 94.38 949 TYR A N 1
ATOM 6929 C CA . TYR A 1 949 ? 10.268 29.144 -15.178 1.00 94.38 949 TYR A CA 1
ATOM 6930 C C . TYR A 1 949 ? 11.358 28.242 -14.596 1.00 94.38 949 TYR A C 1
ATOM 6932 O O . TYR A 1 949 ? 11.140 27.566 -13.593 1.00 94.38 949 TYR A O 1
ATOM 6940 N N . GLU A 1 950 ? 12.532 28.234 -15.222 1.00 95.56 950 GLU A N 1
ATOM 6941 C CA . GLU A 1 950 ? 13.639 27.364 -14.837 1.00 95.56 950 GLU A CA 1
ATOM 6942 C C . GLU A 1 950 ? 14.354 27.913 -13.608 1.00 95.56 950 GLU A C 1
ATOM 6944 O O . GLU A 1 950 ? 14.591 27.180 -12.647 1.00 95.56 950 GLU A O 1
ATOM 6949 N N . LEU A 1 951 ? 14.638 29.219 -13.619 1.00 96.75 951 LEU A N 1
ATOM 6950 C CA . LEU A 1 951 ? 15.345 29.886 -12.532 1.00 96.75 951 LEU A CA 1
ATOM 6951 C C . LEU A 1 951 ? 14.485 29.961 -11.273 1.00 96.75 951 LEU A C 1
ATOM 6953 O O . LEU A 1 951 ? 14.900 29.474 -10.223 1.00 96.75 951 LEU A O 1
ATOM 6957 N N . ASN A 1 952 ? 13.260 30.487 -11.370 1.00 97.44 952 ASN A N 1
ATOM 6958 C CA . ASN A 1 952 ? 12.384 30.581 -10.204 1.00 97.44 952 ASN A CA 1
ATOM 6959 C C . ASN A 1 952 ? 11.856 29.204 -9.767 1.00 97.44 952 ASN A C 1
ATOM 6961 O O . ASN A 1 952 ? 11.670 28.979 -8.573 1.00 97.44 952 ASN A O 1
ATOM 6965 N N . GLY A 1 953 ? 11.690 28.244 -10.686 1.00 95.75 953 GLY A N 1
ATOM 6966 C CA . GLY A 1 953 ? 11.344 26.862 -10.340 1.00 95.75 953 GLY A CA 1
ATOM 6967 C C . GLY A 1 953 ? 12.437 26.162 -9.523 1.00 95.75 953 GLY A C 1
ATOM 6968 O O . GLY A 1 953 ? 12.147 25.568 -8.483 1.00 95.75 953 GLY A O 1
ATOM 6969 N N . ALA A 1 954 ? 13.702 26.280 -9.938 1.00 96.31 954 ALA A N 1
ATOM 6970 C CA . ALA A 1 954 ? 14.837 25.732 -9.195 1.00 96.31 954 ALA A CA 1
ATOM 6971 C C . ALA A 1 954 ? 15.094 26.480 -7.878 1.00 96.31 954 ALA A C 1
ATOM 6973 O O . ALA A 1 954 ? 15.398 25.864 -6.856 1.00 96.31 954 ALA A O 1
ATOM 6974 N N . PHE A 1 955 ? 14.942 27.806 -7.878 1.00 97.31 955 PHE A N 1
ATOM 6975 C CA . PHE A 1 955 ? 15.125 28.617 -6.679 1.00 97.31 955 PHE A CA 1
ATOM 6976 C C . PHE A 1 955 ? 14.038 28.332 -5.636 1.00 97.31 955 PHE A C 1
ATOM 6978 O O . PHE A 1 955 ? 14.347 28.208 -4.453 1.00 97.31 955 PHE A O 1
ATOM 6985 N N . ALA A 1 956 ? 12.794 28.091 -6.061 1.00 96.94 956 ALA A N 1
ATOM 6986 C CA . ALA A 1 956 ? 11.732 27.619 -5.176 1.00 96.94 956 ALA A CA 1
ATOM 6987 C C . ALA A 1 956 ? 12.076 26.273 -4.515 1.00 96.94 956 ALA A C 1
ATOM 6989 O O . ALA A 1 956 ? 11.791 26.090 -3.333 1.00 96.94 956 ALA A O 1
ATOM 6990 N N . ALA A 1 957 ? 12.710 25.350 -5.247 1.00 94.06 957 ALA A N 1
ATOM 6991 C CA . ALA A 1 957 ? 13.184 24.075 -4.702 1.00 94.06 957 ALA A CA 1
ATOM 6992 C C . ALA A 1 957 ? 14.213 24.279 -3.582 1.00 94.06 957 ALA A C 1
ATOM 6994 O O . ALA A 1 957 ? 14.083 23.711 -2.496 1.00 94.06 957 ALA A O 1
ATOM 6995 N N . LEU A 1 958 ? 15.207 25.140 -3.837 1.00 95.44 958 LEU A N 1
ATOM 6996 C CA . LEU A 1 958 ? 16.236 25.493 -2.863 1.00 95.44 958 LEU A CA 1
ATOM 6997 C C . LEU A 1 958 ? 15.616 26.118 -1.610 1.00 95.44 958 LEU A C 1
ATOM 6999 O O . LEU A 1 958 ? 15.886 25.670 -0.500 1.00 95.44 958 LEU A O 1
ATOM 7003 N N . LEU A 1 959 ? 14.769 27.132 -1.780 1.00 95.12 959 LEU A N 1
ATOM 7004 C CA . LEU A 1 959 ? 14.136 27.832 -0.665 1.00 95.12 959 LEU A CA 1
ATOM 7005 C C . LEU A 1 959 ? 13.265 26.889 0.184 1.00 95.12 959 LEU A C 1
ATOM 7007 O O . LEU A 1 959 ? 13.335 26.935 1.411 1.00 95.12 959 LEU A O 1
ATOM 7011 N N . ARG A 1 960 ? 12.523 25.965 -0.440 1.00 92.81 960 ARG A N 1
ATOM 7012 C CA . ARG A 1 960 ? 11.753 24.937 0.283 1.00 92.81 960 ARG A CA 1
ATOM 7013 C C . ARG A 1 960 ? 12.641 23.982 1.083 1.00 92.81 960 ARG A C 1
ATOM 7015 O O . ARG A 1 960 ? 12.270 23.609 2.189 1.00 92.81 960 ARG A O 1
ATOM 7022 N N . ASP A 1 961 ? 13.807 23.586 0.567 1.00 91.19 961 ASP A N 1
ATOM 7023 C CA . ASP A 1 961 ? 14.756 22.743 1.321 1.00 91.19 961 ASP A CA 1
ATOM 7024 C C . ASP A 1 961 ? 15.416 23.488 2.495 1.00 91.19 961 ASP A C 1
ATOM 7026 O O . ASP A 1 961 ? 15.803 22.877 3.495 1.00 91.19 961 ASP A O 1
ATOM 7030 N N . LEU A 1 962 ? 15.530 24.812 2.388 1.00 88.38 962 LEU A N 1
ATOM 7031 C CA . LEU A 1 962 ? 16.049 25.679 3.446 1.00 88.38 962 LEU A CA 1
ATOM 7032 C C . LEU A 1 962 ? 14.998 26.065 4.497 1.00 88.38 962 LEU A C 1
ATOM 7034 O O . LEU A 1 962 ? 15.364 26.652 5.515 1.00 88.38 962 LEU A O 1
ATOM 7038 N N . GLY A 1 963 ? 13.733 25.692 4.285 1.00 88.00 963 GLY A N 1
ATOM 7039 C CA . GLY A 1 963 ? 12.631 25.888 5.227 1.00 88.00 963 GLY A CA 1
ATOM 7040 C C . GLY A 1 963 ? 11.848 27.189 5.060 1.00 88.00 963 GLY A C 1
ATOM 7041 O O . GLY A 1 963 ? 11.193 27.634 6.002 1.00 88.00 963 GLY A O 1
ATOM 7042 N N . PHE A 1 964 ? 11.909 27.813 3.881 1.00 90.31 964 PHE A N 1
ATOM 7043 C CA . PHE A 1 964 ? 11.006 28.903 3.509 1.00 90.31 964 PHE A CA 1
ATOM 7044 C C . PHE A 1 964 ? 9.667 28.348 2.999 1.00 90.31 964 PHE A C 1
ATOM 7046 O O . PHE A 1 964 ? 9.630 27.360 2.257 1.00 90.31 964 PHE A O 1
ATOM 7053 N N . GLY A 1 965 ? 8.558 29.019 3.320 1.00 92.38 965 GLY A N 1
ATOM 7054 C CA . GLY A 1 965 ? 7.275 28.768 2.663 1.00 92.38 965 GLY A CA 1
ATOM 7055 C C . GLY A 1 965 ? 7.279 29.412 1.279 1.00 92.38 965 GLY A C 1
ATOM 7056 O O . GLY A 1 965 ? 7.495 30.610 1.180 1.00 92.38 965 GLY A O 1
ATOM 7057 N N . VAL A 1 966 ? 7.078 28.651 0.198 1.00 96.19 966 VAL A N 1
ATOM 7058 C CA . VAL A 1 966 ? 7.183 29.192 -1.174 1.00 96.19 966 VAL A CA 1
ATOM 7059 C C . VAL A 1 966 ? 5.978 28.821 -2.028 1.00 96.19 966 VAL A C 1
ATOM 7061 O O . VAL A 1 966 ? 5.789 27.646 -2.375 1.00 96.19 966 VAL A O 1
ATOM 7064 N N . SER A 1 967 ? 5.231 29.839 -2.450 1.00 96.56 967 SER A N 1
ATOM 7065 C CA . SER A 1 967 ? 4.155 29.741 -3.440 1.00 96.56 967 SER A CA 1
ATOM 7066 C C . SER A 1 967 ? 4.618 30.290 -4.789 1.00 96.56 967 SER A C 1
ATOM 7068 O O . SER A 1 967 ? 5.222 31.357 -4.853 1.00 96.56 967 SER A O 1
ATOM 7070 N N . LEU A 1 968 ? 4.333 29.569 -5.875 1.00 97.31 968 LEU A N 1
ATOM 7071 C CA . LEU A 1 968 ? 4.612 30.053 -7.230 1.00 97.31 968 LEU A CA 1
ATOM 7072 C C . LEU A 1 968 ? 3.423 30.901 -7.685 1.00 97.31 968 LEU A C 1
ATOM 7074 O O . LEU A 1 968 ? 2.278 30.466 -7.551 1.00 97.31 968 LEU A O 1
ATOM 7078 N N . LEU A 1 969 ? 3.689 32.083 -8.221 1.00 96.56 969 LEU A N 1
ATOM 7079 C CA . LEU A 1 969 ? 2.681 33.005 -8.731 1.00 96.56 969 LEU A CA 1
ATOM 7080 C C . LEU A 1 969 ? 2.896 33.231 -10.224 1.00 96.56 969 LEU A C 1
ATOM 7082 O O . LEU A 1 969 ? 4.031 33.222 -10.706 1.00 96.56 969 LEU A O 1
ATOM 7086 N N . GLN A 1 970 ? 1.798 33.419 -10.957 1.00 95.62 970 GLN A N 1
ATOM 7087 C CA . GLN A 1 970 ? 1.867 33.738 -12.381 1.00 95.62 970 GLN A CA 1
ATOM 7088 C C . GLN A 1 970 ? 1.798 35.248 -12.596 1.00 95.62 970 GLN A C 1
ATOM 7090 O O . GLN A 1 970 ? 0.964 35.932 -11.997 1.00 95.62 970 GLN A O 1
ATOM 7095 N N . GLY A 1 971 ? 2.675 35.739 -13.463 1.00 94.25 971 GLY A N 1
ATOM 7096 C CA . GLY A 1 971 ? 2.745 37.120 -13.906 1.00 94.25 971 GLY A CA 1
ATOM 7097 C C . GLY A 1 971 ? 2.445 37.248 -15.398 1.00 94.25 971 GLY A C 1
ATOM 7098 O O . GLY A 1 971 ? 2.694 36.326 -16.174 1.00 94.25 971 GLY A O 1
ATOM 7099 N N . ARG A 1 972 ? 1.918 38.402 -15.801 1.00 94.88 972 ARG A N 1
ATOM 7100 C CA . ARG A 1 972 ? 1.734 38.817 -17.197 1.00 94.88 972 ARG A CA 1
ATOM 7101 C C . ARG A 1 972 ? 2.584 40.054 -17.443 1.00 94.88 972 ARG A C 1
ATOM 7103 O O . ARG A 1 972 ? 2.337 41.076 -16.804 1.00 94.88 972 ARG A O 1
ATOM 7110 N N . VAL A 1 973 ? 3.582 39.975 -18.317 1.00 93.88 973 VAL A N 1
ATOM 7111 C CA . VAL A 1 973 ? 4.533 41.073 -18.539 1.00 93.88 973 VAL A CA 1
ATOM 7112 C C . VAL A 1 973 ? 3.867 42.176 -19.359 1.00 93.88 973 VAL A C 1
ATOM 7114 O O . VAL A 1 973 ? 3.084 41.900 -20.269 1.00 93.88 973 VAL A O 1
ATOM 7117 N N . PHE A 1 974 ? 4.135 43.438 -19.030 1.00 92.25 974 PHE A N 1
ATOM 7118 C CA . PHE A 1 974 ? 3.678 44.562 -19.842 1.00 92.25 974 PHE A CA 1
ATOM 7119 C C . PHE A 1 974 ? 4.591 44.721 -21.061 1.00 92.25 974 PHE A C 1
ATOM 7121 O O . PHE A 1 974 ? 5.789 44.956 -20.927 1.00 92.25 974 PHE A O 1
ATOM 7128 N N . GLY A 1 975 ? 4.019 44.585 -22.257 1.00 83.50 975 GLY A N 1
ATOM 7129 C CA . GLY A 1 975 ? 4.697 44.884 -23.517 1.00 83.50 975 GLY A CA 1
ATOM 7130 C C . GLY A 1 975 ? 4.546 46.348 -23.940 1.00 83.50 975 GLY A C 1
ATOM 7131 O O . GLY A 1 975 ? 3.879 47.151 -23.278 1.00 83.50 975 GLY A O 1
ATOM 7132 N N . ASP A 1 976 ? 5.120 46.682 -25.097 1.00 75.69 976 ASP A N 1
ATOM 7133 C CA . ASP A 1 976 ? 5.024 48.018 -25.690 1.00 75.69 976 ASP A CA 1
ATOM 7134 C C . ASP A 1 976 ? 3.556 48.452 -25.863 1.00 75.69 976 ASP A C 1
ATOM 7136 O O . ASP A 1 976 ? 2.702 47.689 -26.324 1.00 75.69 976 ASP A O 1
ATOM 7140 N N . GLY A 1 977 ? 3.242 49.684 -25.450 1.00 73.06 977 GLY A N 1
ATOM 7141 C CA . GLY A 1 977 ? 1.873 50.217 -25.459 1.00 73.06 977 GLY A CA 1
ATOM 7142 C C . GLY A 1 977 ? 0.987 49.773 -24.285 1.00 73.06 977 GLY A C 1
ATOM 7143 O O . GLY A 1 977 ? -0.214 50.026 -24.314 1.00 73.06 977 GLY A O 1
ATOM 7144 N N . GLY A 1 978 ? 1.547 49.125 -23.254 1.00 79.00 978 GLY A N 1
ATOM 7145 C CA . GLY A 1 978 ? 0.828 48.774 -22.019 1.00 79.00 978 GLY A CA 1
ATOM 7146 C C . GLY A 1 978 ? -0.042 47.517 -22.122 1.00 79.00 978 GLY A C 1
ATOM 7147 O O . GLY A 1 978 ? -0.860 47.255 -21.240 1.00 79.00 978 GLY A O 1
ATOM 7148 N N . ARG A 1 979 ? 0.116 46.720 -23.187 1.00 86.38 979 ARG A N 1
ATOM 7149 C CA . ARG A 1 979 ? -0.623 45.464 -23.366 1.00 86.38 979 ARG A CA 1
ATOM 7150 C C . ARG A 1 979 ? -0.008 44.358 -22.510 1.00 86.38 979 ARG A C 1
ATOM 7152 O O . ARG A 1 979 ? 1.190 44.108 -22.591 1.00 86.38 979 ARG A O 1
ATOM 7159 N N . LEU A 1 980 ? -0.843 43.651 -21.754 1.00 90.44 980 LEU A N 1
ATOM 7160 C CA . LEU A 1 980 ? -0.423 42.473 -20.995 1.00 90.44 980 LEU A CA 1
ATOM 7161 C C . LEU A 1 980 ? -0.085 41.302 -21.927 1.00 90.44 980 LEU A C 1
ATOM 7163 O O . LEU A 1 980 ? -0.838 41.014 -22.864 1.00 90.44 980 LEU A O 1
ATOM 7167 N N . GLY A 1 981 ? 1.002 40.599 -21.616 1.00 87.50 981 GLY A N 1
ATOM 7168 C CA . GLY A 1 981 ? 1.402 39.344 -22.245 1.00 87.50 981 GLY A CA 1
ATOM 7169 C C . GLY A 1 981 ? 0.400 38.210 -22.022 1.00 87.50 981 GLY A C 1
ATOM 7170 O O . GLY A 1 981 ? -0.706 38.408 -21.500 1.00 87.50 981 GLY A O 1
ATOM 7171 N N . ILE A 1 982 ? 0.750 37.002 -22.454 1.00 91.50 982 ILE A N 1
ATOM 7172 C CA . ILE A 1 982 ? -0.138 35.835 -22.344 1.00 91.50 982 ILE A CA 1
ATOM 7173 C C . ILE A 1 982 ? -0.434 35.484 -20.868 1.00 91.50 982 ILE A C 1
ATOM 7175 O O . ILE A 1 982 ? 0.231 35.971 -19.961 1.00 91.50 982 ILE A O 1
ATOM 7179 N N . PRO A 1 983 ? -1.453 34.676 -20.548 1.00 90.31 983 PRO A N 1
ATOM 7180 C CA . PRO A 1 983 ? -1.509 34.031 -19.237 1.00 90.31 983 PRO A CA 1
ATOM 7181 C C . PRO A 1 983 ? -0.262 33.159 -19.019 1.00 90.31 983 PRO A C 1
ATOM 7183 O O . PRO A 1 983 ? 0.186 32.504 -19.959 1.00 90.31 983 PRO A O 1
ATOM 7186 N N . TYR A 1 984 ? 0.261 33.120 -17.791 1.00 92.88 984 TYR A N 1
ATOM 7187 C CA . TYR A 1 984 ? 1.472 32.373 -17.418 1.00 92.88 984 TYR A CA 1
ATOM 7188 C C . TYR A 1 984 ? 2.770 32.839 -18.100 1.00 92.88 984 TYR A C 1
ATOM 7190 O O . TYR A 1 984 ? 3.717 32.065 -18.166 1.00 92.88 984 TYR A O 1
ATOM 7198 N N . ASP A 1 985 ? 2.830 34.083 -18.578 1.00 91.94 985 ASP A N 1
ATOM 7199 C CA . ASP A 1 985 ? 3.978 34.716 -19.267 1.00 91.94 985 ASP A CA 1
ATOM 7200 C C . ASP A 1 985 ? 5.232 34.838 -18.384 1.00 91.94 985 ASP A C 1
ATOM 7202 O O . ASP A 1 985 ? 6.363 34.795 -18.855 1.00 91.94 985 ASP A O 1
ATOM 7206 N N . HIS A 1 986 ? 5.043 34.960 -17.070 1.00 95.81 986 HIS A N 1
ATOM 7207 C CA . HIS A 1 986 ? 6.130 35.032 -16.101 1.00 95.81 986 HIS A CA 1
ATOM 7208 C C . HIS A 1 986 ? 5.823 34.215 -14.847 1.00 95.81 986 HIS A C 1
ATOM 7210 O O . HIS A 1 986 ? 4.664 34.044 -14.466 1.00 95.81 986 HIS A O 1
ATOM 7216 N N . LEU A 1 987 ? 6.869 33.717 -14.192 1.00 96.88 987 LEU A N 1
ATOM 7217 C CA . LEU A 1 987 ? 6.783 33.005 -12.920 1.00 96.88 987 LEU A CA 1
ATOM 7218 C C . LEU A 1 987 ? 7.537 33.811 -11.870 1.00 96.88 987 LEU A C 1
ATOM 7220 O O . LEU A 1 987 ? 8.723 34.047 -12.055 1.00 96.88 987 LEU A O 1
ATOM 7224 N N . ALA A 1 988 ? 6.885 34.150 -10.760 1.00 96.88 988 ALA A N 1
ATOM 7225 C CA . ALA A 1 988 ? 7.500 34.794 -9.595 1.00 96.88 988 ALA A CA 1
ATOM 7226 C C . ALA A 1 988 ? 7.198 33.999 -8.314 1.00 96.88 988 ALA A C 1
ATOM 7228 O O . ALA A 1 988 ? 6.322 33.128 -8.308 1.00 96.88 988 ALA A O 1
ATOM 7229 N N . LEU A 1 989 ? 7.923 34.270 -7.225 1.00 98.00 989 LEU A N 1
ATOM 7230 C CA . LEU A 1 989 ? 7.793 33.528 -5.970 1.00 98.00 989 LEU A CA 1
ATOM 7231 C C . LEU A 1 989 ? 7.257 34.418 -4.852 1.00 98.00 989 LEU A C 1
ATOM 7233 O O . LEU A 1 989 ? 7.821 35.465 -4.557 1.00 98.00 989 LEU A O 1
ATOM 7237 N N . LEU A 1 990 ? 6.208 33.955 -4.180 1.00 97.31 990 LEU A N 1
ATOM 7238 C CA . LEU A 1 990 ? 5.780 34.492 -2.894 1.00 97.31 990 LEU A CA 1
ATOM 7239 C C . LEU A 1 990 ? 6.415 33.658 -1.784 1.00 97.31 990 LEU A C 1
ATOM 7241 O O . LEU A 1 990 ? 6.177 32.449 -1.705 1.00 97.31 990 LEU A O 1
ATOM 7245 N N . VAL A 1 991 ? 7.228 34.301 -0.954 1.00 96.38 991 VAL A N 1
ATOM 7246 C CA . VAL A 1 991 ? 8.070 33.656 0.049 1.00 96.38 991 VAL A CA 1
ATOM 7247 C C . VAL A 1 991 ? 7.683 34.109 1.452 1.00 96.38 991 VAL A C 1
ATOM 7249 O O . VAL A 1 991 ? 7.754 35.286 1.795 1.00 96.38 991 VAL A O 1
ATOM 7252 N N . GLU A 1 992 ? 7.309 33.148 2.282 1.00 93.44 992 GLU A N 1
ATOM 7253 C CA . GLU A 1 992 ? 7.061 33.310 3.708 1.00 93.44 992 GLU A CA 1
ATOM 7254 C C . GLU A 1 992 ? 8.313 32.891 4.487 1.00 93.44 992 GLU A C 1
ATOM 7256 O O . GLU A 1 992 ? 8.854 31.793 4.301 1.00 93.44 992 GLU A O 1
ATOM 7261 N N . THR A 1 993 ? 8.787 33.776 5.359 1.00 87.00 993 THR A N 1
ATOM 7262 C CA . THR A 1 993 ? 9.951 33.537 6.215 1.00 87.00 993 THR A CA 1
ATOM 7263 C C . THR A 1 993 ? 9.526 32.904 7.540 1.00 87.00 993 THR A C 1
ATOM 7265 O O . THR A 1 993 ? 8.426 33.132 8.047 1.00 87.00 993 THR A O 1
ATOM 7268 N N . ALA A 1 994 ? 10.401 32.097 8.139 1.00 77.12 994 ALA A N 1
ATOM 7269 C CA . ALA A 1 994 ? 10.102 31.357 9.367 1.00 77.12 994 ALA A CA 1
ATOM 7270 C C . ALA A 1 994 ? 9.912 32.263 10.602 1.00 77.12 994 ALA A C 1
ATOM 7272 O O . ALA A 1 994 ? 9.284 31.859 11.580 1.00 77.12 994 ALA A O 1
ATOM 7273 N N . ASP A 1 995 ? 10.452 33.480 10.566 1.00 76.00 995 ASP A N 1
ATOM 7274 C CA . ASP A 1 995 ? 10.285 34.530 11.576 1.00 76.00 995 ASP A CA 1
ATOM 7275 C C . ASP A 1 995 ? 9.025 35.390 11.358 1.00 76.00 995 ASP A C 1
ATOM 7277 O O . ASP A 1 995 ? 8.763 36.288 12.154 1.00 76.00 995 ASP A O 1
ATOM 7281 N N . SER A 1 996 ? 8.221 35.092 10.326 1.00 75.56 996 SER A N 1
ATOM 7282 C CA . SER A 1 996 ? 6.990 35.823 9.978 1.00 75.56 996 SER A CA 1
ATOM 7283 C C . SER A 1 996 ? 7.210 37.315 9.683 1.00 75.56 996 SER A C 1
ATOM 7285 O O . SER A 1 996 ? 6.309 38.125 9.882 1.00 75.56 996 SER A O 1
ATOM 7287 N N . THR A 1 997 ? 8.405 37.689 9.213 1.00 73.06 997 THR A N 1
ATOM 7288 C CA . THR A 1 997 ? 8.723 39.057 8.761 1.00 73.06 997 THR A CA 1
ATOM 7289 C C . THR A 1 997 ? 8.288 39.333 7.315 1.00 73.06 997 THR A C 1
ATOM 7291 O O . THR A 1 997 ? 8.381 40.469 6.862 1.00 73.06 997 THR A O 1
ATOM 7294 N N . GLY A 1 998 ? 7.803 38.309 6.600 1.00 62.38 998 GLY A N 1
ATOM 7295 C CA . GLY A 1 998 ? 7.200 38.384 5.262 1.00 62.38 998 GLY A CA 1
ATOM 7296 C C . GLY A 1 998 ? 5.715 38.003 5.241 1.00 62.38 998 GLY A C 1
ATOM 7297 O O . GLY A 1 998 ? 5.207 37.456 6.221 1.00 62.38 998 GLY A O 1
ATOM 7298 N N . PRO A 1 999 ? 5.027 38.246 4.114 1.00 90.50 999 PRO A N 1
ATOM 7299 C CA . PRO A 1 999 ? 5.449 37.694 2.824 1.00 90.50 999 PRO A CA 1
ATOM 7300 C C . PRO A 1 999 ? 6.333 38.613 1.964 1.00 90.50 999 PRO A C 1
ATOM 7302 O O . PRO A 1 999 ? 6.176 39.832 1.942 1.00 90.50 999 PRO A O 1
ATOM 7305 N N . TRP A 1 1000 ? 7.242 38.001 1.203 1.00 96.50 1000 TRP A N 1
ATOM 7306 C CA . TRP A 1 1000 ? 8.171 38.655 0.277 1.00 96.50 1000 TRP A CA 1
ATOM 7307 C C . TRP A 1 1000 ? 7.943 38.173 -1.159 1.00 96.50 1000 TRP A C 1
ATOM 7309 O O . TRP A 1 1000 ? 7.716 36.988 -1.387 1.00 96.50 1000 TRP A O 1
ATOM 7319 N N . LEU A 1 1001 ? 8.045 39.067 -2.137 1.00 96.75 1001 LEU A N 1
ATOM 7320 C CA . LEU A 1 1001 ? 8.118 38.736 -3.555 1.00 96.75 1001 LEU A CA 1
ATOM 7321 C C . LEU A 1 1001 ? 9.584 38.536 -3.941 1.00 96.75 1001 LEU A C 1
ATOM 7323 O O . LEU A 1 1001 ? 10.354 39.496 -3.966 1.00 96.75 1001 LEU A O 1
ATOM 7327 N N . ALA A 1 1002 ? 9.961 37.297 -4.235 1.00 97.50 1002 ALA A N 1
ATOM 7328 C CA . ALA A 1 1002 ? 11.286 36.944 -4.723 1.00 97.50 1002 ALA A CA 1
ATOM 7329 C C . ALA A 1 1002 ? 11.232 36.588 -6.213 1.00 97.50 1002 ALA A C 1
ATOM 7331 O O . ALA A 1 1002 ? 10.321 35.892 -6.674 1.00 97.50 1002 ALA A O 1
ATOM 7332 N N . ASP A 1 1003 ? 12.231 37.047 -6.961 1.00 96.69 1003 ASP A N 1
ATOM 7333 C CA . ASP A 1 1003 ? 12.321 36.807 -8.397 1.00 96.69 1003 ASP A CA 1
ATOM 7334 C C . ASP A 1 1003 ? 13.778 36.807 -8.864 1.00 96.69 1003 ASP A C 1
ATOM 7336 O O . ASP A 1 1003 ? 14.460 37.830 -8.864 1.00 96.69 1003 ASP A O 1
ATOM 7340 N N . VAL A 1 1004 ? 14.259 35.636 -9.272 1.00 96.50 1004 VAL A N 1
ATOM 7341 C CA . VAL A 1 1004 ? 15.586 35.444 -9.873 1.00 96.50 1004 VAL A CA 1
ATOM 7342 C C . VAL A 1 1004 ? 15.518 35.227 -11.388 1.00 96.50 1004 VAL A C 1
ATOM 7344 O O . VAL A 1 1004 ? 16.531 34.941 -12.021 1.00 96.50 1004 VAL A O 1
ATOM 7347 N N . GLY A 1 1005 ? 14.324 35.320 -11.973 1.00 92.62 1005 GLY A N 1
ATOM 7348 C CA . GLY A 1 1005 ? 14.004 34.800 -13.296 1.00 92.62 1005 GLY A CA 1
ATOM 7349 C C . GLY A 1 1005 ? 13.500 35.826 -14.306 1.00 92.62 1005 GLY A C 1
ATOM 7350 O O . GLY A 1 1005 ? 13.276 35.444 -15.446 1.00 92.62 1005 GLY A O 1
ATOM 7351 N N . PHE A 1 1006 ? 13.316 37.098 -13.944 1.00 90.81 1006 PHE A N 1
ATOM 7352 C CA . PHE A 1 1006 ? 12.829 38.135 -14.873 1.00 90.81 1006 PHE A CA 1
ATOM 7353 C C . PHE A 1 1006 ? 13.918 38.717 -15.800 1.00 90.81 1006 PHE A C 1
ATOM 7355 O O . PHE A 1 1006 ? 13.613 39.361 -16.801 1.00 90.81 1006 PHE A O 1
ATOM 7362 N N . GLY A 1 1007 ? 15.201 38.503 -15.485 1.00 86.06 1007 GLY A N 1
ATOM 7363 C CA . GLY A 1 1007 ? 16.326 39.100 -16.212 1.00 86.06 1007 GLY A CA 1
ATOM 7364 C C . GLY A 1 1007 ? 16.855 40.358 -15.519 1.00 86.06 1007 GLY A C 1
ATOM 7365 O O . GLY A 1 1007 ? 17.617 40.237 -14.556 1.00 86.06 1007 GLY A O 1
ATOM 7366 N N . ASP A 1 1008 ? 16.506 41.552 -16.018 1.00 87.00 1008 ASP A N 1
ATOM 7367 C CA . ASP A 1 1008 ? 16.859 42.839 -15.390 1.00 87.00 1008 ASP A CA 1
ATOM 7368 C C . ASP A 1 1008 ? 15.747 43.343 -14.458 1.00 87.00 1008 ASP A C 1
ATOM 7370 O O . ASP A 1 1008 ? 14.773 43.954 -14.897 1.00 87.00 1008 ASP A O 1
ATOM 7374 N N . HIS A 1 1009 ? 15.880 43.046 -13.164 1.00 91.00 1009 HIS A N 1
ATOM 7375 C CA . HIS A 1 1009 ? 14.859 43.300 -12.145 1.00 91.00 1009 HIS A CA 1
ATOM 7376 C C . HIS A 1 1009 ? 15.482 43.549 -10.762 1.00 91.00 1009 HIS A C 1
ATOM 7378 O O . HIS A 1 1009 ? 16.696 43.732 -10.672 1.00 91.00 1009 HIS A O 1
ATOM 7384 N N . CYS A 1 1010 ? 14.664 43.566 -9.702 1.00 91.56 1010 CYS A N 1
ATOM 7385 C CA . CYS A 1 1010 ? 15.113 43.822 -8.334 1.00 91.56 1010 CYS A CA 1
ATOM 7386 C C . CYS A 1 1010 ? 16.212 42.846 -7.881 1.00 91.56 1010 CYS A C 1
ATOM 7388 O O . CYS A 1 1010 ? 16.171 41.639 -8.136 1.00 91.56 1010 CYS A O 1
ATOM 7390 N N . HIS A 1 1011 ? 17.218 43.377 -7.191 1.00 93.31 1011 HIS A N 1
ATOM 7391 C CA . HIS A 1 1011 ? 18.303 42.577 -6.627 1.00 93.31 1011 HIS A CA 1
ATOM 7392 C C . HIS A 1 1011 ? 17.873 41.888 -5.334 1.00 93.31 1011 HIS A C 1
ATOM 7394 O O . HIS A 1 1011 ? 18.340 40.786 -5.032 1.00 93.31 1011 HIS A O 1
ATOM 7400 N N . TYR A 1 1012 ? 16.980 42.530 -4.585 1.00 96.00 1012 TYR A N 1
ATOM 7401 C CA . TYR A 1 1012 ? 16.456 42.038 -3.324 1.00 96.00 1012 TYR A CA 1
ATOM 7402 C C . TYR A 1 1012 ? 14.962 41.680 -3.420 1.00 96.00 1012 TYR A C 1
ATOM 7404 O O . TYR A 1 1012 ? 14.228 42.278 -4.211 1.00 96.00 1012 TYR A O 1
ATOM 7412 N N . PRO A 1 1013 ? 14.487 40.722 -2.601 1.00 96.75 1013 PRO A N 1
ATOM 7413 C CA . PRO A 1 1013 ? 13.065 40.461 -2.433 1.00 96.75 1013 PRO A CA 1
ATOM 7414 C C . PRO A 1 1013 ? 12.314 41.726 -2.007 1.00 96.75 1013 PRO A C 1
ATOM 7416 O O . PRO A 1 1013 ? 12.772 42.454 -1.122 1.00 96.75 1013 PRO A O 1
ATOM 7419 N N . LEU A 1 1014 ? 11.148 41.955 -2.606 1.00 96.44 1014 LEU A N 1
ATOM 7420 C CA . LEU A 1 1014 ? 10.269 43.080 -2.287 1.00 96.44 1014 LEU A CA 1
ATOM 7421 C C . LEU A 1 1014 ? 9.282 42.664 -1.194 1.00 96.44 1014 LEU A C 1
ATOM 7423 O O . LEU A 1 1014 ? 8.751 41.556 -1.230 1.00 96.44 1014 LEU A O 1
ATOM 7427 N N . ALA A 1 1015 ? 9.006 43.525 -0.221 1.00 94.88 1015 ALA A N 1
ATOM 7428 C CA . ALA A 1 1015 ? 7.955 43.291 0.762 1.00 94.88 1015 ALA A CA 1
ATOM 7429 C C . ALA A 1 1015 ? 6.604 43.237 0.035 1.00 94.88 1015 ALA A C 1
ATOM 7431 O O . ALA A 1 1015 ? 6.190 44.212 -0.594 1.00 94.88 1015 ALA A O 1
ATOM 7432 N N . PHE A 1 1016 ? 5.936 42.081 0.078 1.00 94.19 1016 PHE A N 1
ATOM 7433 C CA . PHE A 1 1016 ? 4.784 41.803 -0.783 1.00 94.19 1016 PHE A CA 1
ATOM 7434 C C . PHE A 1 1016 ? 3.540 42.595 -0.386 1.00 94.19 1016 PHE A C 1
ATOM 7436 O O . PHE A 1 1016 ? 2.729 42.932 -1.247 1.00 94.19 1016 PHE A O 1
ATOM 7443 N N . ASP A 1 1017 ? 3.386 42.899 0.902 1.00 90.69 1017 ASP A N 1
ATOM 7444 C CA . ASP A 1 1017 ? 2.249 43.650 1.445 1.00 90.69 1017 ASP A CA 1
ATOM 7445 C C . ASP A 1 1017 ? 2.509 45.161 1.536 1.00 90.69 1017 ASP A C 1
ATOM 7447 O O . ASP A 1 1017 ? 1.566 45.935 1.700 1.00 90.69 1017 ASP A O 1
ATOM 7451 N N . GLU A 1 1018 ? 3.757 45.600 1.354 1.00 91.12 1018 GLU A N 1
ATOM 7452 C CA . GLU A 1 1018 ? 4.092 47.021 1.287 1.00 91.12 1018 GLU A CA 1
ATOM 7453 C C . GLU A 1 1018 ? 3.625 47.605 -0.055 1.00 91.12 1018 GLU A C 1
ATOM 7455 O O . GLU A 1 1018 ? 3.767 46.988 -1.117 1.00 91.12 1018 GLU A O 1
ATOM 7460 N N . ARG A 1 1019 ? 3.014 48.789 -0.010 1.00 92.06 1019 ARG A N 1
ATOM 7461 C CA . ARG A 1 1019 ? 2.474 49.493 -1.191 1.00 92.06 1019 ARG A CA 1
ATOM 7462 C C . ARG A 1 1019 ? 3.206 50.807 -1.466 1.00 92.06 1019 ARG A C 1
ATOM 7464 O O . ARG A 1 1019 ? 3.004 51.397 -2.526 1.00 92.06 1019 ARG A O 1
ATOM 7471 N N . GLY A 1 1020 ? 4.033 51.266 -0.526 1.00 90.69 1020 GLY A N 1
ATOM 7472 C CA . GLY A 1 1020 ? 4.957 52.379 -0.708 1.00 90.69 1020 GLY A CA 1
ATOM 7473 C C . GLY A 1 1020 ? 6.167 52.028 -1.576 1.00 90.69 1020 GLY A C 1
ATOM 7474 O O . GLY A 1 1020 ? 6.295 50.918 -2.096 1.00 90.69 1020 GLY A O 1
ATOM 7475 N N . ASP A 1 1021 ? 7.050 53.013 -1.736 1.00 94.69 1021 ASP A N 1
ATOM 7476 C CA . ASP A 1 1021 ? 8.299 52.866 -2.484 1.00 94.69 1021 ASP A CA 1
ATOM 7477 C C . ASP A 1 1021 ? 9.305 51.987 -1.739 1.00 94.69 1021 ASP A C 1
ATOM 7479 O O . ASP A 1 1021 ? 9.539 52.154 -0.542 1.00 94.69 1021 ASP A O 1
ATOM 7483 N N . GLN A 1 1022 ? 9.906 51.054 -2.474 1.00 96.00 1022 GLN A N 1
ATOM 7484 C CA . GLN A 1 1022 ? 10.913 50.121 -1.990 1.00 96.00 1022 GLN A CA 1
ATOM 7485 C C . GLN A 1 1022 ? 12.212 50.336 -2.767 1.00 96.00 1022 GLN A C 1
ATOM 7487 O O . GLN A 1 1022 ? 12.280 50.090 -3.972 1.00 96.00 1022 GLN A O 1
ATOM 7492 N N . GLU A 1 1023 ? 13.239 50.809 -2.068 1.00 94.75 1023 GLU A N 1
ATOM 7493 C CA . GLU A 1 1023 ? 14.549 51.107 -2.648 1.00 94.75 1023 GLU A CA 1
ATOM 7494 C C . GLU A 1 1023 ? 15.346 49.824 -2.926 1.00 94.75 1023 GLU A C 1
ATOM 7496 O O . GLU A 1 1023 ? 15.586 49.008 -2.029 1.00 94.75 1023 GLU A O 1
ATOM 7501 N N . ASP A 1 1024 ? 15.804 49.668 -4.166 1.00 92.94 1024 ASP A N 1
ATOM 7502 C CA . ASP A 1 1024 ? 16.670 48.581 -4.616 1.00 92.94 1024 ASP A CA 1
ATOM 7503 C C . ASP A 1 1024 ? 17.796 49.151 -5.501 1.00 92.94 1024 ASP A C 1
ATOM 7505 O O . ASP A 1 1024 ? 17.592 50.147 -6.194 1.00 92.94 1024 ASP A O 1
ATOM 7509 N N . PRO A 1 1025 ? 19.000 48.548 -5.539 1.00 89.31 1025 PRO A N 1
ATOM 7510 C CA . PRO A 1 1025 ? 20.068 49.023 -6.417 1.00 89.31 1025 PRO A CA 1
ATOM 7511 C C . PRO A 1 1025 ? 19.707 49.022 -7.912 1.00 89.31 1025 PRO A C 1
ATOM 7513 O O . PRO A 1 1025 ? 20.369 49.711 -8.685 1.00 89.31 1025 PRO A O 1
ATOM 7516 N N . ALA A 1 1026 ? 18.690 48.260 -8.332 1.00 86.75 1026 ALA A N 1
ATOM 7517 C CA . ALA A 1 1026 ? 18.169 48.290 -9.694 1.00 86.75 1026 ALA A CA 1
ATOM 7518 C C . ALA A 1 1026 ? 17.174 49.443 -9.956 1.00 86.75 1026 ALA A C 1
ATOM 7520 O O . ALA A 1 1026 ? 16.835 49.676 -11.116 1.00 86.75 1026 ALA A O 1
ATOM 7521 N N . GLY A 1 1027 ? 16.701 50.163 -8.938 1.00 90.62 1027 GLY A N 1
ATOM 7522 C CA . GLY A 1 1027 ? 15.721 51.252 -9.048 1.00 90.62 1027 GLY A CA 1
ATOM 7523 C C . GLY A 1 1027 ? 14.681 51.212 -7.927 1.00 90.62 1027 GLY A C 1
ATOM 7524 O O . GLY A 1 1027 ? 14.706 50.322 -7.076 1.00 90.62 1027 GLY A O 1
ATOM 7525 N N . THR A 1 1028 ? 13.740 52.152 -7.933 1.00 96.00 1028 THR A N 1
ATOM 7526 C CA . THR A 1 1028 ? 12.674 52.203 -6.922 1.00 96.00 1028 THR A CA 1
ATOM 7527 C C . THR A 1 1028 ? 11.488 51.350 -7.376 1.00 96.00 1028 THR A C 1
ATOM 7529 O O . THR A 1 1028 ? 10.906 51.587 -8.440 1.00 96.00 1028 THR A O 1
ATOM 7532 N N . PHE A 1 1029 ? 11.106 50.354 -6.574 1.00 97.00 1029 PHE A N 1
ATOM 7533 C CA . PHE A 1 1029 ? 9.998 49.442 -6.868 1.00 97.00 1029 PHE A CA 1
ATOM 7534 C C . PHE A 1 1029 ? 8.741 49.787 -6.073 1.00 97.00 1029 PHE A C 1
ATOM 7536 O O . PHE A 1 1029 ? 8.814 50.191 -4.916 1.00 97.00 1029 PHE A O 1
ATOM 7543 N N . ARG A 1 1030 ? 7.568 49.574 -6.677 1.00 96.50 1030 ARG A N 1
ATOM 7544 C CA . ARG A 1 1030 ? 6.270 49.744 -6.009 1.00 96.50 1030 ARG A CA 1
ATOM 7545 C C . ARG A 1 1030 ? 5.294 48.654 -6.437 1.00 96.50 1030 ARG A C 1
ATOM 7547 O O . ARG A 1 1030 ? 5.159 48.388 -7.629 1.00 96.50 1030 ARG A O 1
ATOM 7554 N N . ILE A 1 1031 ? 4.593 48.052 -5.477 1.00 95.69 1031 ILE A N 1
ATOM 7555 C CA . ILE A 1 1031 ? 3.508 47.092 -5.728 1.00 95.69 1031 ILE A CA 1
ATOM 7556 C C . ILE A 1 1031 ? 2.181 47.845 -5.616 1.00 95.69 1031 ILE A C 1
ATOM 7558 O O . ILE A 1 1031 ? 1.895 48.446 -4.583 1.00 95.69 1031 ILE A O 1
ATOM 7562 N N . VAL A 1 1032 ? 1.372 47.834 -6.672 1.00 93.12 1032 VAL A N 1
ATOM 7563 C CA . VAL A 1 1032 ? 0.118 48.597 -6.764 1.00 93.12 1032 VAL A CA 1
ATOM 7564 C C . VAL A 1 1032 ? -1.052 47.642 -6.961 1.00 93.12 1032 VAL A C 1
ATOM 7566 O O . VAL A 1 1032 ? -0.978 46.718 -7.763 1.00 93.12 1032 VAL A O 1
ATOM 7569 N N . GLU A 1 1033 ? -2.146 47.848 -6.232 1.00 90.06 1033 GLU A N 1
ATOM 7570 C CA . GLU A 1 1033 ? -3.342 47.012 -6.358 1.00 90.06 1033 GLU A CA 1
ATOM 7571 C C . GLU A 1 1033 ? -4.251 47.497 -7.491 1.00 90.06 1033 GLU A C 1
ATOM 7573 O O . GLU A 1 1033 ? -4.550 48.687 -7.608 1.00 90.06 1033 GLU A O 1
ATOM 7578 N N . VAL A 1 1034 ? -4.707 46.561 -8.325 1.00 86.56 1034 VAL A N 1
ATOM 7579 C CA . VAL A 1 1034 ? -5.594 46.843 -9.456 1.00 86.56 1034 VAL A CA 1
ATOM 7580 C C . VAL A 1 1034 ? -7.039 46.642 -9.002 1.00 86.56 1034 VAL A C 1
ATOM 7582 O O . VAL A 1 1034 ? -7.542 45.516 -8.936 1.00 86.56 1034 VAL A O 1
ATOM 7585 N N . SER A 1 1035 ? -7.707 47.757 -8.700 1.00 56.97 1035 SER A N 1
ATOM 7586 C CA . SER A 1 1035 ? -8.996 47.845 -7.991 1.00 56.97 1035 SER A CA 1
ATOM 7587 C C . SER A 1 1035 ? -10.158 47.023 -8.572 1.00 56.97 1035 SER A C 1
ATOM 7589 O O . SER A 1 1035 ? -11.078 46.690 -7.832 1.00 56.97 1035 SER A O 1
ATOM 7591 N N . GLU A 1 1036 ? -10.131 46.658 -9.857 1.00 61.44 1036 GLU A N 1
ATOM 7592 C CA . GLU A 1 1036 ? -11.206 45.889 -10.510 1.00 61.44 1036 GLU A CA 1
ATOM 7593 C C . GLU A 1 1036 ? -10.996 44.363 -10.512 1.00 61.44 1036 GLU A C 1
ATOM 7595 O O . GLU A 1 1036 ? -11.951 43.616 -10.715 1.00 61.44 1036 GLU A O 1
ATOM 7600 N N . SER A 1 1037 ? -9.767 43.877 -10.300 1.00 67.62 1037 SER A N 1
ATOM 7601 C CA . SER A 1 1037 ? -9.415 42.452 -10.487 1.00 67.62 1037 SER A CA 1
ATOM 7602 C C . SER A 1 1037 ? -8.815 41.777 -9.253 1.00 67.62 1037 SER A C 1
ATOM 7604 O O . SER A 1 1037 ? -8.839 40.551 -9.164 1.00 67.62 1037 SER A O 1
ATOM 7606 N N . GLY A 1 1038 ? -8.300 42.555 -8.293 1.00 77.75 1038 GLY A N 1
ATOM 7607 C CA . GLY A 1 1038 ? -7.567 42.028 -7.136 1.00 77.75 1038 GLY A CA 1
ATOM 7608 C C . GLY A 1 1038 ? -6.144 41.547 -7.459 1.00 77.75 1038 GLY A C 1
ATOM 7609 O O . GLY A 1 1038 ? -5.465 41.037 -6.564 1.00 77.75 1038 GLY A O 1
ATOM 7610 N N . ASP A 1 1039 ? -5.693 41.715 -8.707 1.00 90.06 1039 ASP A N 1
ATOM 7611 C CA . ASP A 1 1039 ? -4.310 41.499 -9.142 1.00 90.06 1039 ASP A CA 1
ATOM 7612 C C . ASP A 1 1039 ? -3.403 42.664 -8.701 1.00 90.06 1039 ASP A C 1
ATOM 7614 O O . ASP A 1 1039 ? -3.874 43.753 -8.355 1.00 90.06 1039 ASP A O 1
ATOM 7618 N N . LEU A 1 1040 ? -2.086 42.439 -8.723 1.00 94.06 1040 LEU A N 1
ATOM 7619 C CA . LEU A 1 1040 ? -1.081 43.424 -8.313 1.00 94.06 1040 LEU A CA 1
ATOM 7620 C C . LEU A 1 1040 ? -0.147 43.774 -9.475 1.00 94.06 1040 LEU A C 1
ATOM 7622 O O . LEU A 1 1040 ? 0.440 42.881 -10.074 1.00 94.06 1040 LEU A O 1
ATOM 7626 N N . ASP A 1 1041 ? 0.050 45.056 -9.759 1.00 94.62 1041 ASP A N 1
ATOM 7627 C CA . ASP A 1 1041 ? 1.054 45.524 -10.715 1.00 94.62 1041 ASP A CA 1
ATOM 7628 C C . ASP A 1 1041 ? 2.364 45.839 -9.988 1.00 94.62 1041 ASP A C 1
ATOM 7630 O O . ASP A 1 1041 ? 2.385 46.577 -9.002 1.00 94.62 1041 ASP A O 1
ATOM 7634 N N . VAL A 1 1042 ? 3.475 45.297 -10.486 1.00 95.81 1042 VAL A N 1
ATOM 7635 C CA . VAL A 1 1042 ? 4.820 45.627 -9.999 1.00 95.81 1042 VAL A CA 1
ATOM 7636 C C . VAL A 1 1042 ? 5.411 46.701 -10.904 1.00 95.81 1042 VAL A C 1
ATOM 7638 O O . VAL A 1 1042 ? 5.560 46.490 -12.107 1.00 95.81 1042 VAL A O 1
ATOM 7641 N N . HIS A 1 1043 ? 5.746 47.856 -10.336 1.00 95.12 1043 HIS A N 1
ATOM 7642 C CA . HIS A 1 1043 ? 6.349 48.989 -11.033 1.00 95.12 1043 HIS A CA 1
ATOM 7643 C C . HIS A 1 1043 ? 7.824 49.136 -10.655 1.00 95.12 1043 HIS A C 1
ATOM 7645 O O . HIS A 1 1043 ? 8.196 48.879 -9.513 1.00 95.12 1043 HIS A O 1
ATOM 7651 N N . ARG A 1 1044 ? 8.635 49.613 -11.603 1.00 94.81 1044 ARG A N 1
ATOM 7652 C CA . ARG A 1 1044 ? 10.026 50.053 -11.414 1.00 94.81 1044 ARG A CA 1
ATOM 7653 C C . ARG A 1 1044 ? 10.154 51.471 -11.960 1.00 94.81 1044 ARG A C 1
ATOM 7655 O O . ARG A 1 1044 ? 9.785 51.706 -13.111 1.00 94.81 1044 ARG A O 1
ATOM 7662 N N . ASP A 1 1045 ? 10.601 52.413 -11.136 1.00 93.69 1045 ASP A N 1
ATOM 7663 C CA . ASP A 1 1045 ? 10.739 53.840 -11.470 1.00 93.69 1045 ASP A CA 1
ATOM 7664 C C . ASP A 1 1045 ? 9.458 54.426 -12.108 1.00 93.69 1045 ASP A C 1
ATOM 7666 O O . ASP A 1 1045 ? 9.478 55.134 -13.117 1.00 93.69 1045 ASP A O 1
ATOM 7670 N N . GLY A 1 1046 ? 8.300 54.044 -11.558 1.00 89.06 1046 GLY A N 1
ATOM 7671 C CA . GLY A 1 1046 ? 6.971 54.445 -12.034 1.00 89.06 1046 GLY A CA 1
ATOM 7672 C C . GLY A 1 1046 ? 6.435 53.672 -13.248 1.00 89.06 1046 GLY A C 1
ATOM 7673 O O . GLY A 1 1046 ? 5.240 53.764 -13.533 1.00 89.06 1046 GLY A O 1
ATOM 7674 N N . LYS A 1 1047 ? 7.247 52.857 -13.935 1.00 92.06 1047 LYS A N 1
ATOM 7675 C CA . LYS A 1 1047 ? 6.828 52.079 -15.115 1.00 92.06 1047 LYS A CA 1
ATOM 7676 C C . LYS A 1 1047 ? 6.375 50.659 -14.739 1.00 92.06 1047 LYS A C 1
ATOM 7678 O O . LYS A 1 1047 ? 7.138 49.958 -14.066 1.00 92.06 1047 LYS A O 1
ATOM 7683 N N . PRO A 1 1048 ? 5.199 50.192 -15.199 1.00 92.94 1048 PRO A N 1
ATOM 7684 C CA . PRO A 1 1048 ? 4.720 48.842 -14.905 1.00 92.94 1048 PRO A CA 1
ATOM 7685 C C . PRO A 1 1048 ? 5.602 47.783 -15.586 1.00 92.94 1048 PRO A C 1
ATOM 7687 O O . PRO A 1 1048 ? 5.977 47.939 -16.746 1.00 92.94 1048 PRO A O 1
ATOM 7690 N N . GLN A 1 1049 ? 5.942 46.721 -14.855 1.00 94.75 1049 GLN A N 1
ATOM 7691 C CA . GLN A 1 1049 ? 6.797 45.618 -15.312 1.00 94.75 1049 GLN A CA 1
ATOM 7692 C C . GLN A 1 1049 ? 5.956 44.383 -15.638 1.00 94.75 1049 GLN A C 1
ATOM 7694 O O . GLN A 1 1049 ? 5.927 43.919 -16.776 1.00 94.75 1049 GLN A O 1
ATOM 7699 N N . PHE A 1 1050 ? 5.210 43.877 -14.655 1.00 95.12 1050 PHE A N 1
ATOM 7700 C CA . PHE A 1 1050 ? 4.269 42.776 -14.841 1.00 95.12 1050 PHE A CA 1
ATOM 7701 C C . PHE A 1 1050 ? 3.097 42.869 -13.863 1.00 95.12 1050 PHE A C 1
ATOM 7703 O O . PHE A 1 1050 ? 3.215 43.446 -12.780 1.00 95.12 1050 PHE A O 1
ATOM 7710 N N . ARG A 1 1051 ? 1.973 42.266 -14.257 1.00 95.12 1051 ARG A N 1
ATOM 7711 C CA . ARG A 1 1051 ? 0.784 42.064 -13.425 1.00 95.12 1051 ARG A CA 1
ATOM 7712 C C . ARG A 1 1051 ? 0.788 40.671 -12.824 1.00 95.12 1051 ARG A C 1
ATOM 7714 O O . ARG A 1 1051 ? 0.885 39.695 -13.561 1.00 95.12 1051 ARG A O 1
ATOM 7721 N N . LEU A 1 1052 ? 0.639 40.576 -11.515 1.00 94.81 1052 LEU A N 1
ATOM 7722 C CA . LEU A 1 1052 ? 0.708 39.357 -10.729 1.00 94.81 1052 LEU A CA 1
ATOM 7723 C C . LEU A 1 1052 ? -0.685 38.912 -10.267 1.00 94.81 1052 LEU A C 1
ATOM 7725 O O . LEU A 1 1052 ? -1.417 39.677 -9.639 1.00 94.81 1052 LEU A O 1
ATOM 7729 N N . ASP A 1 1053 ? -1.007 37.643 -10.512 1.00 92.50 1053 ASP A N 1
ATOM 7730 C CA . ASP A 1 1053 ? -2.170 36.974 -9.921 1.00 92.50 1053 ASP A CA 1
ATOM 7731 C C . ASP A 1 1053 ? -1.758 36.341 -8.591 1.00 92.50 1053 ASP A C 1
ATOM 7733 O O . ASP A 1 1053 ? -0.780 35.595 -8.505 1.00 92.50 1053 ASP A O 1
ATOM 7737 N N . ARG A 1 1054 ? -2.526 36.641 -7.545 1.00 87.50 1054 ARG A N 1
ATOM 7738 C CA . ARG A 1 1054 ? -2.234 36.254 -6.158 1.00 87.50 1054 ARG A CA 1
ATOM 7739 C C . ARG A 1 1054 ? -2.516 34.778 -5.868 1.00 87.50 1054 ARG A C 1
ATOM 7741 O O . ARG A 1 1054 ? -2.189 34.295 -4.786 1.00 87.50 1054 ARG A O 1
ATOM 7748 N N . ARG A 1 1055 ? -3.158 34.050 -6.788 1.00 91.25 1055 ARG A N 1
ATOM 7749 C CA . ARG A 1 1055 ? -3.504 32.638 -6.595 1.00 91.25 1055 ARG A CA 1
ATOM 7750 C C . ARG A 1 1055 ? -2.259 31.758 -6.751 1.00 91.25 1055 ARG A C 1
ATOM 7752 O O . ARG A 1 1055 ? -1.640 31.789 -7.817 1.00 91.25 1055 ARG A O 1
ATOM 7759 N N . PRO A 1 1056 ? -1.950 30.896 -5.764 1.00 92.06 1056 PRO A N 1
ATOM 7760 C CA . PRO A 1 1056 ? -0.868 29.931 -5.890 1.00 92.06 1056 PRO A CA 1
ATOM 7761 C C . PRO A 1 1056 ? -1.043 29.024 -7.111 1.00 92.06 1056 PRO A C 1
ATOM 7763 O O . PRO A 1 1056 ? -2.155 28.601 -7.454 1.00 92.06 1056 PRO A O 1
ATOM 7766 N N . ARG A 1 1057 ? 0.080 28.719 -7.754 1.00 92.69 1057 ARG A N 1
ATOM 7767 C CA . ARG A 1 1057 ? 0.198 27.828 -8.909 1.00 92.69 1057 ARG A CA 1
ATOM 7768 C C . ARG A 1 1057 ? 1.132 26.671 -8.605 1.00 92.69 1057 ARG A C 1
ATOM 7770 O O . ARG A 1 1057 ? 1.952 26.730 -7.685 1.00 92.69 1057 ARG A O 1
ATOM 7777 N N . VAL A 1 1058 ? 1.011 25.618 -9.400 1.00 88.06 1058 VAL A N 1
ATOM 7778 C CA . VAL A 1 1058 ? 1.998 24.538 -9.452 1.00 88.06 1058 VAL A CA 1
ATOM 7779 C C . VAL A 1 1058 ? 2.879 24.714 -10.681 1.00 88.06 1058 VAL A C 1
ATOM 7781 O O . VAL A 1 1058 ? 2.469 25.321 -11.664 1.00 88.06 1058 VAL A O 1
ATOM 7784 N N . LEU A 1 1059 ? 4.106 24.192 -10.633 1.00 88.62 1059 LEU A N 1
ATOM 7785 C CA . LEU A 1 1059 ? 5.084 24.369 -11.711 1.00 88.62 1059 LEU A C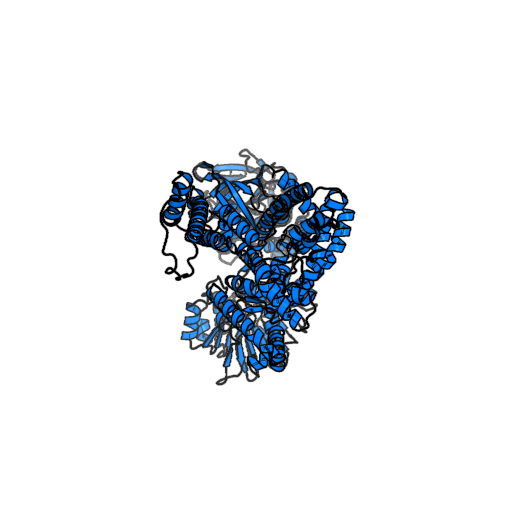A 1
ATOM 7786 C C . LEU A 1 1059 ? 4.563 23.851 -13.071 1.00 88.62 1059 LEU A C 1
ATOM 7788 O O . LEU A 1 1059 ? 4.832 24.458 -14.104 1.00 88.62 1059 LEU A O 1
ATOM 7792 N N . ASP A 1 1060 ? 3.739 22.798 -13.059 1.00 86.31 1060 ASP A N 1
ATOM 7793 C CA . ASP A 1 1060 ? 3.102 22.242 -14.259 1.00 86.31 1060 ASP A CA 1
ATOM 7794 C C . ASP A 1 1060 ? 2.126 23.206 -14.956 1.00 86.31 1060 ASP A C 1
ATOM 7796 O O . ASP A 1 1060 ? 1.970 23.118 -16.175 1.00 86.31 1060 ASP A O 1
ATOM 7800 N N . ASP A 1 1061 ? 1.523 24.161 -14.235 1.00 88.88 1061 ASP A N 1
ATOM 7801 C CA . ASP A 1 1061 ? 0.617 25.158 -14.830 1.00 88.88 1061 ASP A CA 1
ATOM 7802 C C . ASP A 1 1061 ? 1.352 26.032 -15.863 1.00 88.88 1061 ASP A C 1
ATOM 7804 O O . ASP A 1 1061 ? 0.759 26.524 -16.823 1.00 88.88 1061 ASP A O 1
ATOM 7808 N N . PHE A 1 1062 ? 2.668 26.190 -15.700 1.00 92.56 1062 PHE A N 1
ATOM 7809 C CA . PHE A 1 1062 ? 3.507 27.025 -16.552 1.00 92.56 1062 PHE A CA 1
ATOM 7810 C C . PHE A 1 1062 ? 4.013 26.313 -17.810 1.00 92.56 1062 PHE A C 1
ATOM 7812 O O . PHE A 1 1062 ? 4.632 26.958 -18.656 1.00 92.56 1062 PHE A O 1
ATOM 7819 N N . ARG A 1 1063 ? 3.722 25.013 -17.999 1.00 89.81 1063 ARG A N 1
ATOM 7820 C CA . ARG A 1 1063 ? 4.133 24.273 -19.210 1.00 89.81 1063 ARG A CA 1
ATOM 7821 C C . ARG A 1 1063 ? 3.619 24.935 -20.486 1.00 89.81 1063 ARG A C 1
ATOM 7823 O O . ARG A 1 1063 ? 4.348 25.006 -21.471 1.00 89.81 1063 ARG A O 1
ATOM 7830 N N . ALA A 1 1064 ? 2.391 25.453 -20.457 1.00 86.81 1064 ALA A N 1
ATOM 7831 C CA . ALA A 1 1064 ? 1.798 26.151 -21.595 1.00 86.81 1064 ALA A CA 1
ATOM 7832 C C . ALA A 1 1064 ? 2.523 27.474 -21.910 1.00 86.81 1064 ALA A C 1
ATOM 7834 O O . ALA A 1 1064 ? 2.799 27.751 -23.077 1.00 86.81 1064 ALA A O 1
ATOM 7835 N N . GLY A 1 1065 ? 2.880 28.253 -20.881 1.00 88.81 1065 GLY A N 1
ATOM 7836 C CA . GLY A 1 1065 ? 3.662 29.486 -21.029 1.00 88.81 1065 GLY A CA 1
ATOM 7837 C C . GLY A 1 1065 ? 5.067 29.206 -21.566 1.00 88.81 1065 GLY A C 1
ATOM 7838 O O . GLY A 1 1065 ? 5.460 29.756 -22.593 1.00 88.81 1065 GLY A O 1
ATOM 7839 N N . ALA A 1 1066 ? 5.784 28.256 -20.960 1.00 90.69 1066 ALA A N 1
ATOM 7840 C CA . ALA A 1 1066 ? 7.113 27.837 -21.409 1.00 90.69 1066 ALA A CA 1
ATOM 7841 C C . ALA A 1 1066 ? 7.109 27.319 -22.855 1.00 90.69 1066 ALA A C 1
ATOM 7843 O O . ALA A 1 1066 ? 7.992 27.667 -23.641 1.00 90.69 1066 ALA A O 1
ATOM 7844 N N . TRP A 1 1067 ? 6.093 26.539 -23.236 1.00 90.81 1067 TRP A N 1
ATOM 7845 C CA . TRP A 1 1067 ? 5.912 26.094 -24.616 1.00 90.81 1067 TRP A CA 1
ATOM 7846 C C . TRP A 1 1067 ? 5.684 27.273 -25.569 1.00 90.81 1067 TRP A C 1
ATOM 7848 O O . TRP A 1 1067 ? 6.327 27.329 -26.618 1.00 90.81 1067 TRP A O 1
ATOM 7858 N N . TRP A 1 1068 ? 4.838 28.244 -25.206 1.00 90.75 1068 TRP A N 1
ATOM 7859 C CA . TRP A 1 1068 ? 4.610 29.440 -26.022 1.00 90.75 1068 TRP A CA 1
ATOM 7860 C C . TRP A 1 1068 ? 5.888 30.268 -26.185 1.00 90.75 1068 TRP A C 1
ATOM 7862 O O . TRP A 1 1068 ? 6.245 30.606 -27.310 1.00 90.75 1068 TRP A O 1
ATOM 7872 N N . HIS A 1 1069 ? 6.630 30.529 -25.105 1.00 89.44 1069 HIS A N 1
ATOM 7873 C CA . HIS A 1 1069 ? 7.893 31.267 -25.189 1.00 89.44 1069 HIS A CA 1
ATOM 7874 C C . HIS A 1 1069 ? 8.964 30.542 -25.995 1.00 89.44 1069 HIS A C 1
ATOM 7876 O O . HIS A 1 1069 ? 9.799 31.183 -26.625 1.00 89.44 1069 HIS A O 1
ATOM 7882 N N . ARG A 1 1070 ? 8.934 29.210 -26.008 1.00 88.12 1070 ARG A N 1
ATOM 7883 C CA . ARG A 1 1070 ? 9.857 28.399 -26.800 1.00 88.12 1070 ARG A CA 1
ATOM 7884 C C . ARG A 1 1070 ? 9.504 28.366 -28.285 1.00 88.12 1070 ARG A C 1
ATOM 7886 O O . ARG A 1 1070 ? 10.408 28.309 -29.112 1.00 88.12 1070 ARG A O 1
ATOM 7893 N N . THR A 1 1071 ? 8.218 28.327 -28.627 1.00 84.69 1071 THR A N 1
ATOM 7894 C CA . THR A 1 1071 ? 7.774 27.917 -29.973 1.00 84.69 1071 THR A CA 1
ATOM 7895 C C . THR A 1 1071 ? 7.056 29.004 -30.759 1.00 84.69 1071 THR A C 1
ATOM 7897 O O . THR A 1 1071 ? 7.038 28.950 -31.988 1.00 84.69 1071 THR A O 1
ATOM 7900 N N . SER A 1 1072 ? 6.458 29.984 -30.083 1.00 87.38 1072 SER A N 1
ATOM 7901 C CA . SER A 1 1072 ? 5.640 30.991 -30.745 1.00 87.38 1072 SER A CA 1
ATOM 7902 C C . SER A 1 1072 ? 6.513 32.000 -31.491 1.00 87.38 1072 SER A C 1
ATOM 7904 O O . SER A 1 1072 ? 7.398 32.602 -30.874 1.00 87.38 1072 SER A O 1
ATOM 7906 N N . PRO A 1 1073 ? 6.229 32.281 -32.776 1.00 83.25 1073 PRO A N 1
ATOM 7907 C CA . PRO A 1 1073 ? 6.895 33.358 -33.494 1.00 83.25 1073 PRO A CA 1
ATOM 7908 C C . PRO A 1 1073 ? 6.565 34.723 -32.890 1.00 83.25 1073 PRO A C 1
ATOM 7910 O O . PRO A 1 1073 ? 7.330 35.653 -33.105 1.00 83.25 1073 PRO A O 1
ATOM 7913 N N . ASP A 1 1074 ? 5.473 34.853 -32.125 1.00 83.00 1074 ASP A N 1
ATOM 7914 C CA . ASP A 1 1074 ? 5.076 36.082 -31.426 1.00 83.00 1074 ASP A CA 1
ATOM 7915 C C . ASP A 1 1074 ? 5.866 36.337 -30.137 1.00 83.00 1074 ASP A C 1
ATOM 7917 O O . ASP A 1 1074 ? 5.860 37.452 -29.614 1.00 83.00 1074 ASP A O 1
ATOM 7921 N N . SER A 1 1075 ? 6.578 35.325 -29.637 1.00 87.50 1075 SER A N 1
ATOM 7922 C CA . SER A 1 1075 ? 7.466 35.481 -28.493 1.00 87.50 1075 SER A CA 1
ATOM 7923 C C . SER A 1 1075 ? 8.802 36.084 -28.918 1.00 87.50 1075 SER A C 1
ATOM 7925 O O . SER A 1 1075 ? 9.304 35.817 -30.009 1.00 87.50 1075 SER A O 1
ATOM 7927 N N . HIS A 1 1076 ? 9.419 36.886 -28.052 1.00 84.38 1076 HIS A N 1
ATOM 7928 C CA . HIS A 1 1076 ? 10.737 37.455 -28.333 1.00 84.38 1076 HIS A CA 1
ATOM 7929 C C . HIS A 1 1076 ? 11.872 36.438 -28.116 1.00 84.38 1076 HIS A C 1
ATOM 7931 O O . HIS A 1 1076 ? 12.911 36.540 -28.765 1.00 84.38 1076 HIS A O 1
ATOM 7937 N N . PHE A 1 1077 ? 11.672 35.424 -27.263 1.00 89.12 1077 PHE A N 1
ATOM 7938 C CA . PHE A 1 1077 ? 12.714 34.455 -26.915 1.00 89.12 1077 PHE A CA 1
ATOM 7939 C C . PHE A 1 1077 ? 13.231 33.608 -28.094 1.00 89.12 1077 PHE A C 1
ATOM 7941 O O . PHE A 1 1077 ? 14.434 33.361 -28.126 1.00 89.12 1077 PHE A O 1
ATOM 7948 N N . PRO A 1 1078 ? 12.421 33.192 -29.087 1.00 87.75 1078 PRO A N 1
ATOM 7949 C CA . PRO A 1 1078 ? 12.933 32.499 -30.273 1.00 87.75 1078 PRO A CA 1
ATOM 7950 C C . PRO A 1 1078 ? 13.559 33.444 -31.310 1.00 87.75 1078 PRO A C 1
ATOM 7952 O O . PRO A 1 1078 ? 14.262 32.985 -32.207 1.00 87.75 1078 PRO A O 1
ATOM 7955 N N . ARG A 1 1079 ? 13.314 34.761 -31.211 1.00 86.00 1079 ARG A N 1
ATOM 7956 C CA . ARG A 1 1079 ? 13.797 35.769 -32.175 1.00 86.00 1079 ARG A CA 1
ATOM 7957 C C . ARG A 1 1079 ? 15.193 36.288 -31.848 1.00 86.00 1079 ARG A C 1
ATOM 7959 O O . ARG A 1 1079 ? 15.933 36.649 -32.756 1.00 86.00 1079 ARG A O 1
ATOM 7966 N N . SER A 1 1080 ? 15.554 36.349 -30.567 1.00 85.50 1080 SER A N 1
ATOM 7967 C CA . SER A 1 1080 ? 16.852 36.858 -30.122 1.00 85.50 1080 SER A CA 1
ATOM 7968 C C . SER A 1 1080 ? 17.517 35.915 -29.127 1.00 85.50 1080 SER A C 1
ATOM 7970 O O . SER A 1 1080 ? 16.882 35.381 -28.221 1.00 85.50 1080 SER A O 1
ATOM 7972 N N . VAL A 1 1081 ? 18.822 35.702 -29.295 1.00 89.94 1081 VAL A N 1
ATOM 7973 C CA . VAL A 1 1081 ? 19.649 34.946 -28.347 1.00 89.94 1081 VAL A CA 1
ATOM 7974 C C . VAL A 1 1081 ? 20.111 35.905 -27.262 1.00 89.94 1081 VAL A C 1
ATOM 7976 O O . VAL A 1 1081 ? 20.772 36.891 -27.580 1.00 89.94 1081 VAL A O 1
ATOM 7979 N N . VAL A 1 1082 ? 19.794 35.626 -26.001 1.00 91.62 1082 VAL A N 1
ATOM 7980 C CA . VAL A 1 1082 ? 20.140 36.486 -24.867 1.00 91.62 1082 VAL A CA 1
ATOM 7981 C C . VAL A 1 1082 ? 20.708 35.647 -23.728 1.00 91.62 1082 VAL A C 1
ATOM 7983 O O . VAL A 1 1082 ? 20.162 34.612 -23.354 1.00 91.62 1082 VAL A O 1
ATOM 7986 N N . CYS A 1 1083 ? 21.808 36.123 -23.153 1.00 94.19 1083 CYS A N 1
ATOM 7987 C CA . CYS A 1 1083 ? 22.367 35.627 -21.904 1.00 94.19 1083 CYS A CA 1
ATOM 7988 C C . CYS A 1 1083 ? 22.822 36.818 -21.065 1.00 94.19 1083 CYS A C 1
ATOM 7990 O O . CYS A 1 1083 ? 23.655 37.605 -21.507 1.00 94.19 1083 CYS A O 1
ATOM 7992 N N . SER A 1 1084 ? 22.262 36.974 -19.873 1.00 94.25 1084 SER A N 1
ATOM 7993 C CA . SER A 1 1084 ? 22.485 38.109 -18.984 1.00 94.25 1084 SER A CA 1
ATOM 7994 C C . SER A 1 1084 ? 22.827 37.629 -17.583 1.00 94.25 1084 SER A C 1
ATOM 7996 O O . SER A 1 1084 ? 22.283 36.636 -17.106 1.00 94.25 1084 SER A O 1
ATOM 7998 N N . ARG A 1 1085 ? 23.730 38.330 -16.902 1.00 94.31 1085 ARG A N 1
ATOM 7999 C CA . ARG A 1 1085 ? 24.109 38.032 -15.521 1.00 94.31 1085 ARG A CA 1
ATOM 8000 C C . ARG A 1 1085 ? 24.436 39.321 -14.789 1.00 94.31 1085 ARG A C 1
ATOM 8002 O O . ARG A 1 1085 ? 25.057 40.223 -15.357 1.00 94.31 1085 ARG A O 1
ATOM 8009 N N . LEU A 1 1086 ? 24.020 39.392 -13.532 1.00 92.31 1086 LEU A N 1
ATOM 8010 C CA . LEU A 1 1086 ? 24.387 40.489 -12.651 1.00 92.31 1086 LEU A CA 1
ATOM 8011 C C . LEU A 1 1086 ? 25.848 40.316 -12.207 1.00 92.31 1086 LEU A C 1
ATOM 8013 O O . LEU A 1 1086 ? 26.276 39.205 -11.902 1.00 92.31 1086 LEU A O 1
ATOM 8017 N N . ASN A 1 1087 ? 26.628 41.390 -12.162 1.00 82.31 1087 ASN A N 1
ATOM 8018 C CA . ASN A 1 1087 ? 27.949 41.399 -11.533 1.00 82.31 1087 ASN A CA 1
ATOM 8019 C C . ASN A 1 1087 ? 28.000 42.492 -10.445 1.00 82.31 1087 ASN A C 1
ATOM 8021 O O . ASN A 1 1087 ? 27.103 43.331 -10.380 1.00 82.31 1087 ASN A O 1
ATOM 8025 N N . PRO A 1 1088 ? 28.990 42.476 -9.535 1.00 77.44 1088 PRO A N 1
ATOM 8026 C CA . PRO A 1 1088 ? 29.085 43.488 -8.479 1.00 77.44 1088 PRO A CA 1
ATOM 8027 C C . PRO A 1 1088 ? 29.173 44.931 -9.005 1.00 77.44 1088 PRO A C 1
ATOM 8029 O O . PRO A 1 1088 ? 28.751 45.861 -8.323 1.00 77.44 1088 PRO A O 1
ATOM 8032 N N . GLU A 1 1089 ? 29.698 45.126 -10.216 1.00 76.62 1089 GLU A N 1
ATOM 8033 C CA . GLU A 1 1089 ? 29.884 46.433 -10.849 1.00 76.62 1089 GLU A CA 1
ATOM 8034 C C . GLU A 1 1089 ? 28.667 46.907 -11.681 1.00 76.62 1089 GLU A C 1
ATOM 8036 O O . GLU A 1 1089 ? 28.607 48.082 -12.061 1.00 76.62 1089 GLU A O 1
ATOM 8041 N N . GLY A 1 1090 ? 27.690 46.030 -11.946 1.00 84.81 1090 GLY A N 1
ATOM 8042 C CA . GLY A 1 1090 ? 26.506 46.279 -12.774 1.00 84.81 1090 GLY A CA 1
ATOM 8043 C C . GLY A 1 1090 ? 25.944 45.018 -13.460 1.00 84.81 1090 GLY A C 1
ATOM 8044 O O . GLY A 1 1090 ? 25.641 44.024 -12.804 1.00 84.81 1090 GLY A O 1
ATOM 8045 N N . ARG A 1 1091 ? 25.746 45.030 -14.785 1.00 90.31 1091 ARG A N 1
ATOM 8046 C CA . ARG A 1 1091 ? 25.167 43.892 -15.530 1.00 90.31 1091 ARG A CA 1
ATOM 8047 C C . ARG A 1 1091 ? 25.882 43.663 -16.850 1.00 90.31 1091 ARG A C 1
ATOM 8049 O O . ARG A 1 1091 ? 26.131 44.604 -17.599 1.00 90.31 1091 ARG A O 1
ATOM 8056 N N . ILE A 1 1092 ? 26.140 42.399 -17.171 1.00 93.44 1092 ILE A N 1
ATOM 8057 C CA . ILE A 1 1092 ? 26.694 41.983 -18.461 1.00 93.44 1092 ILE A CA 1
ATOM 8058 C C . ILE A 1 1092 ? 25.665 41.158 -19.229 1.00 93.44 1092 ILE A C 1
ATOM 8060 O O . ILE A 1 1092 ? 25.025 40.267 -18.673 1.00 93.44 1092 ILE A O 1
ATOM 8064 N N . THR A 1 1093 ? 25.468 41.479 -20.504 1.00 93.62 1093 THR A N 1
ATOM 8065 C CA . THR A 1 1093 ? 24.489 40.825 -21.376 1.00 93.62 1093 THR A CA 1
ATOM 8066 C C . THR A 1 1093 ? 25.094 40.571 -22.745 1.00 93.62 1093 THR A C 1
ATOM 8068 O O . THR A 1 1093 ? 25.548 41.495 -23.409 1.00 93.62 1093 THR A O 1
ATOM 8071 N N . LEU A 1 1094 ? 25.062 39.324 -23.191 1.00 92.81 1094 LEU A N 1
ATOM 8072 C CA . LEU A 1 1094 ? 25.381 38.936 -24.554 1.00 92.81 1094 LEU A CA 1
ATOM 8073 C C . LEU A 1 1094 ? 24.069 38.743 -25.316 1.00 92.81 1094 LEU A C 1
ATOM 8075 O O . LEU A 1 1094 ? 23.288 37.849 -24.991 1.00 92.81 1094 LEU A O 1
ATOM 8079 N N . SER A 1 1095 ? 23.820 39.614 -26.294 1.00 90.56 1095 SER A N 1
ATOM 8080 C CA . SER A 1 1095 ? 22.647 39.567 -27.170 1.00 90.56 1095 SER A CA 1
ATOM 8081 C C . SER A 1 1095 ? 23.098 39.338 -28.609 1.00 90.56 1095 SER A C 1
ATOM 8083 O O . SER A 1 1095 ? 23.739 40.199 -29.219 1.00 90.56 1095 SER A O 1
ATOM 8085 N N . GLY A 1 1096 ? 22.842 38.143 -29.141 1.00 85.88 1096 GLY A N 1
ATOM 8086 C CA . GLY A 1 1096 ? 23.430 37.687 -30.400 1.00 85.88 1096 GLY A CA 1
ATOM 8087 C C . GLY A 1 1096 ? 24.961 37.778 -30.368 1.00 85.88 1096 GLY A C 1
ATOM 8088 O O . GLY A 1 1096 ? 25.617 37.059 -29.621 1.00 85.88 1096 GLY A O 1
ATOM 8089 N N . ARG A 1 1097 ? 25.538 38.687 -31.165 1.00 89.06 1097 ARG A N 1
ATOM 8090 C CA . ARG A 1 1097 ? 26.996 38.936 -31.231 1.00 89.06 1097 ARG A CA 1
ATOM 8091 C C . ARG A 1 1097 ? 27.446 40.194 -30.496 1.00 89.06 1097 ARG A C 1
ATOM 8093 O O . ARG A 1 1097 ? 28.568 40.653 -30.680 1.00 89.06 1097 ARG A O 1
ATOM 8100 N N . LYS A 1 1098 ? 26.557 40.811 -29.730 1.00 92.31 1098 LYS A N 1
ATOM 8101 C CA . LYS A 1 1098 ? 26.795 42.097 -29.091 1.00 92.31 1098 LYS A CA 1
ATOM 8102 C C . LYS A 1 1098 ? 26.930 41.895 -27.593 1.00 92.31 1098 LYS A C 1
ATOM 8104 O O . LYS A 1 1098 ? 25.968 41.494 -26.936 1.00 92.31 1098 LYS A O 1
ATOM 8109 N N . LEU A 1 1099 ? 28.116 42.176 -27.066 1.00 92.81 1099 LEU A N 1
ATOM 8110 C CA . LEU A 1 1099 ? 28.366 42.205 -25.635 1.00 92.81 1099 LEU A CA 1
ATOM 8111 C C . LEU A 1 1099 ? 28.018 43.597 -25.110 1.00 92.81 1099 LEU A C 1
ATOM 8113 O O . LEU A 1 1099 ? 28.531 44.605 -25.590 1.00 92.81 1099 LEU A O 1
ATOM 8117 N N . VAL A 1 1100 ? 27.106 43.654 -24.153 1.00 93.06 1100 VAL A N 1
ATOM 8118 C CA . VAL A 1 1100 ? 26.640 44.882 -23.517 1.00 93.06 1100 VAL A CA 1
ATOM 8119 C C . VAL A 1 1100 ? 27.017 44.812 -22.048 1.00 93.06 1100 VAL A C 1
ATOM 8121 O O . VAL A 1 1100 ? 26.558 43.916 -21.338 1.00 93.06 1100 VAL A O 1
ATOM 8124 N N . THR A 1 1101 ? 27.818 45.765 -21.592 1.00 90.12 1101 THR A N 1
ATOM 8125 C CA . THR A 1 1101 ? 28.215 45.884 -20.190 1.00 90.12 1101 THR A CA 1
ATOM 8126 C C . THR A 1 1101 ? 27.699 47.207 -19.656 1.00 90.12 1101 THR A C 1
ATOM 8128 O O . THR A 1 1101 ? 28.039 48.269 -20.176 1.00 90.12 1101 THR A O 1
ATOM 8131 N N . THR A 1 1102 ? 26.877 47.143 -18.618 1.00 86.81 1102 THR A N 1
ATOM 8132 C CA . THR A 1 1102 ? 26.391 48.314 -17.895 1.00 86.81 1102 THR A CA 1
ATOM 8133 C C . THR A 1 1102 ? 27.128 48.382 -16.567 1.00 86.81 1102 THR A C 1
ATOM 8135 O O . THR A 1 1102 ? 26.976 47.467 -15.763 1.00 86.81 1102 THR A O 1
ATOM 8138 N N . VAL A 1 1103 ? 27.915 49.432 -16.330 1.00 82.12 1103 VAL A N 1
ATOM 8139 C CA . VAL A 1 1103 ? 28.661 49.653 -15.077 1.00 82.12 1103 VAL A CA 1
ATOM 8140 C C . VAL A 1 1103 ? 28.272 51.015 -14.524 1.00 82.12 1103 VAL A C 1
ATOM 8142 O O . VAL A 1 1103 ? 28.373 52.010 -15.230 1.00 82.12 1103 VAL A O 1
ATOM 8145 N N . ARG A 1 1104 ? 27.801 51.077 -13.272 1.00 71.69 1104 ARG A N 1
ATOM 8146 C CA . ARG A 1 1104 ? 27.379 52.339 -12.616 1.00 71.69 1104 ARG A CA 1
ATOM 8147 C C . ARG A 1 1104 ? 26.401 53.204 -13.444 1.00 71.69 1104 ARG A C 1
ATOM 8149 O O . ARG A 1 1104 ? 26.429 54.425 -13.359 1.00 71.69 1104 ARG A O 1
ATOM 8156 N N . GLY A 1 1105 ? 25.539 52.570 -14.243 1.00 68.81 1105 GLY A N 1
ATOM 8157 C CA . GLY A 1 1105 ? 24.560 53.245 -15.107 1.00 68.81 1105 GLY A CA 1
ATOM 8158 C C . GLY A 1 1105 ? 25.071 53.628 -16.503 1.00 68.81 1105 GLY A C 1
ATOM 8159 O O . GLY A 1 1105 ? 24.262 53.965 -17.364 1.00 68.81 1105 GLY A O 1
ATOM 8160 N N . GLU A 1 1106 ? 26.374 53.508 -16.773 1.00 78.50 1106 GLU A N 1
ATOM 8161 C CA . GLU A 1 1106 ? 26.954 53.732 -18.099 1.00 78.50 1106 GLU A CA 1
ATOM 8162 C C . GLU A 1 1106 ? 26.952 52.437 -18.914 1.00 78.50 1106 GLU A C 1
ATOM 8164 O O . GLU A 1 1106 ? 27.399 51.383 -18.453 1.00 78.50 1106 GLU A O 1
ATOM 8169 N N . ARG A 1 1107 ? 26.413 52.506 -20.134 1.00 89.12 1107 ARG A N 1
ATOM 8170 C CA . ARG A 1 1107 ? 26.194 51.352 -21.010 1.00 89.12 1107 ARG A CA 1
ATOM 8171 C C . ARG A 1 1107 ? 27.220 51.335 -22.136 1.00 89.12 1107 ARG A C 1
ATOM 8173 O O . ARG A 1 1107 ? 27.171 52.174 -23.032 1.00 89.12 1107 ARG A O 1
ATOM 8180 N N . HIS A 1 1108 ? 28.095 50.337 -22.124 1.00 89.06 1108 HIS A N 1
ATOM 8181 C CA . HIS A 1 1108 ? 29.087 50.091 -23.165 1.00 89.06 1108 HIS A CA 1
ATOM 8182 C C . HIS A 1 1108 ? 28.665 48.911 -24.033 1.00 89.06 1108 HIS A C 1
ATOM 8184 O O . HIS A 1 1108 ? 28.265 47.860 -23.532 1.00 89.06 1108 HIS A O 1
ATOM 8190 N N . GLU A 1 1109 ? 28.763 49.079 -25.347 1.00 92.56 1109 GLU A N 1
ATOM 8191 C CA . GLU A 1 1109 ? 28.408 48.052 -26.316 1.00 92.56 1109 GLU A CA 1
ATOM 8192 C C . GLU A 1 1109 ? 29.617 47.694 -27.172 1.00 92.56 1109 GLU A C 1
ATOM 8194 O O . GLU A 1 1109 ? 30.225 48.561 -27.797 1.00 92.56 1109 GLU A O 1
ATOM 8199 N N . GLN A 1 1110 ? 29.931 46.406 -27.238 1.00 91.62 1110 GLN A N 1
ATOM 8200 C CA . GLN A 1 1110 ? 31.034 45.875 -28.020 1.00 91.62 1110 GLN A CA 1
ATOM 8201 C C . GLN A 1 1110 ? 30.519 44.778 -28.965 1.00 91.62 1110 GLN A C 1
ATOM 8203 O O . GLN A 1 1110 ? 30.051 43.733 -28.503 1.00 91.62 1110 GLN A O 1
ATOM 8208 N N . PRO A 1 1111 ? 30.584 44.976 -30.293 1.00 91.69 1111 PRO A N 1
ATOM 8209 C CA . PRO A 1 1111 ? 30.331 43.902 -31.245 1.00 91.69 1111 PRO A CA 1
ATOM 8210 C C . PRO A 1 1111 ? 31.489 42.893 -31.232 1.00 91.69 1111 PRO A C 1
ATOM 8212 O O . PRO A 1 1111 ? 32.659 43.275 -31.230 1.00 91.69 1111 PRO A O 1
ATOM 8215 N N . LEU A 1 1112 ? 31.164 41.600 -31.236 1.00 92.38 1112 LEU A N 1
ATOM 8216 C CA . LEU A 1 1112 ? 32.138 40.511 -31.266 1.00 92.38 1112 LEU A CA 1
ATOM 8217 C C . LEU A 1 1112 ? 32.389 40.061 -32.719 1.00 92.38 1112 LEU A C 1
ATOM 8219 O O . LEU A 1 1112 ? 31.428 39.777 -33.446 1.00 92.38 1112 LEU A O 1
ATOM 8223 N N . PRO A 1 1113 ? 33.662 40.001 -33.159 1.00 84.62 1113 PRO A N 1
ATOM 8224 C CA . PRO A 1 1113 ? 34.013 39.891 -34.575 1.00 84.62 1113 PRO A CA 1
ATOM 8225 C C . PRO A 1 1113 ? 33.724 38.508 -35.168 1.00 84.62 1113 PRO A C 1
ATOM 8227 O O . PRO A 1 1113 ? 33.246 38.409 -36.295 1.00 84.62 1113 PRO A O 1
ATOM 8230 N N . ASP A 1 1114 ? 33.950 37.434 -34.412 1.00 87.75 1114 ASP A N 1
ATOM 8231 C CA . ASP A 1 1114 ? 33.864 36.057 -34.895 1.00 87.75 1114 ASP A CA 1
ATOM 8232 C C . ASP A 1 1114 ? 33.221 35.109 -33.865 1.00 87.75 1114 ASP A C 1
ATOM 8234 O O . ASP A 1 1114 ? 32.883 35.476 -32.738 1.00 87.75 1114 ASP A O 1
ATOM 8238 N N . ASP A 1 1115 ? 32.933 33.896 -34.325 1.00 87.69 1115 ASP A N 1
ATOM 8239 C CA . ASP A 1 1115 ? 32.219 32.872 -33.566 1.00 87.69 1115 ASP A CA 1
ATOM 8240 C C . ASP A 1 1115 ? 33.009 32.408 -32.335 1.00 87.69 1115 ASP A C 1
ATOM 8242 O O . ASP A 1 1115 ? 32.434 32.111 -31.284 1.00 87.69 1115 ASP A O 1
ATOM 8246 N N . ALA A 1 1116 ? 34.339 32.414 -32.448 1.00 87.38 1116 ALA A N 1
ATOM 8247 C CA . ALA A 1 1116 ? 35.246 32.087 -31.361 1.00 87.38 1116 ALA A CA 1
ATOM 8248 C C . ALA A 1 1116 ? 35.176 33.140 -30.246 1.00 87.38 1116 ALA A C 1
ATOM 8250 O O . ALA A 1 1116 ? 35.117 32.769 -29.075 1.00 87.38 1116 ALA A O 1
ATOM 8251 N N . ALA A 1 1117 ? 35.094 34.427 -30.592 1.00 89.12 1117 ALA A N 1
ATOM 8252 C CA . ALA A 1 1117 ? 34.935 35.521 -29.639 1.00 89.12 1117 ALA A CA 1
ATOM 8253 C C . ALA A 1 1117 ? 33.602 35.435 -28.876 1.00 89.12 1117 ALA A C 1
ATOM 8255 O O . ALA A 1 1117 ? 33.557 35.704 -27.677 1.00 89.12 1117 ALA A O 1
ATOM 8256 N N . VAL A 1 1118 ? 32.519 35.001 -29.532 1.00 89.94 1118 VAL A N 1
ATOM 8257 C CA . VAL A 1 1118 ? 31.211 34.797 -28.880 1.00 89.94 1118 VAL A CA 1
ATOM 8258 C C . VAL A 1 1118 ? 31.251 33.610 -27.905 1.00 89.94 1118 VAL A C 1
ATOM 8260 O O . VAL A 1 1118 ? 30.787 33.727 -26.771 1.00 89.94 1118 VAL A O 1
ATOM 8263 N N . LEU A 1 1119 ? 31.848 32.478 -28.296 1.00 90.81 1119 LEU A N 1
ATOM 8264 C CA . LEU A 1 1119 ? 32.027 31.323 -27.402 1.00 90.81 1119 LEU A CA 1
ATOM 8265 C C . LEU A 1 1119 ? 32.971 31.630 -26.229 1.00 90.81 1119 LEU A C 1
ATOM 8267 O O . LEU A 1 1119 ? 32.728 31.175 -25.108 1.00 90.81 1119 LEU A O 1
ATOM 8271 N N . ALA A 1 1120 ? 34.024 32.418 -26.468 1.00 90.00 1120 ALA A N 1
ATOM 8272 C CA . ALA A 1 1120 ? 34.907 32.917 -25.419 1.00 90.00 1120 ALA A CA 1
ATOM 8273 C C . ALA A 1 1120 ? 34.132 33.795 -24.428 1.00 90.00 1120 ALA A C 1
ATOM 8275 O O . ALA A 1 1120 ? 34.202 33.548 -23.227 1.00 90.00 1120 ALA A O 1
ATOM 8276 N N . ALA A 1 1121 ? 33.292 34.715 -24.915 1.00 91.62 1121 ALA A N 1
ATOM 8277 C CA . ALA A 1 1121 ? 32.457 35.559 -24.065 1.00 91.62 1121 ALA A CA 1
ATOM 8278 C C . ALA A 1 1121 ? 31.482 34.746 -23.187 1.00 91.62 1121 ALA A C 1
ATOM 8280 O O . ALA A 1 1121 ? 31.341 35.043 -21.999 1.00 91.62 1121 ALA A O 1
ATOM 8281 N N . TYR A 1 1122 ? 30.853 33.684 -23.714 1.00 93.44 1122 TYR A N 1
ATOM 8282 C CA . TYR A 1 1122 ? 30.029 32.766 -22.907 1.00 93.44 1122 TYR A CA 1
ATOM 8283 C C . TYR A 1 1122 ? 30.820 32.111 -21.766 1.00 93.44 1122 TYR A C 1
ATOM 8285 O O . TYR A 1 1122 ? 30.345 32.046 -20.626 1.00 93.44 1122 TYR A O 1
ATOM 8293 N N . ARG A 1 1123 ? 32.048 31.671 -22.052 1.00 91.25 1123 ARG A N 1
ATOM 8294 C CA . ARG A 1 1123 ? 32.918 31.013 -21.074 1.00 91.25 1123 ARG A CA 1
ATOM 8295 C C . ARG A 1 1123 ? 33.432 31.987 -20.018 1.00 91.25 1123 ARG A C 1
ATOM 8297 O O . ARG A 1 1123 ? 33.335 31.694 -18.831 1.00 91.25 1123 ARG A O 1
ATOM 8304 N N . GLU A 1 1124 ? 33.957 33.128 -20.443 1.00 91.00 1124 GLU A N 1
ATOM 8305 C CA . GLU A 1 1124 ? 34.616 34.110 -19.580 1.00 91.00 1124 GLU A CA 1
ATOM 8306 C C . GLU A 1 1124 ? 33.614 34.876 -18.715 1.00 91.00 1124 GLU A C 1
ATOM 8308 O O . GLU A 1 1124 ? 33.801 35.001 -17.504 1.00 91.00 1124 GLU A O 1
ATOM 8313 N N . HIS A 1 1125 ? 32.514 35.348 -19.307 1.00 90.19 1125 HIS A N 1
ATOM 8314 C CA . HIS A 1 1125 ? 31.578 36.233 -18.614 1.00 90.19 1125 HIS A CA 1
ATOM 8315 C C . HIS A 1 1125 ? 30.397 35.515 -17.967 1.00 90.19 1125 HIS A C 1
ATOM 8317 O O . HIS A 1 1125 ? 29.800 36.065 -17.039 1.00 90.19 1125 HIS A O 1
ATOM 8323 N N . PHE A 1 1126 ? 30.055 34.301 -18.399 1.00 91.69 1126 PHE A N 1
ATOM 8324 C CA . PHE A 1 1126 ? 28.893 33.567 -17.879 1.00 91.69 1126 PHE A CA 1
ATOM 8325 C C . PHE A 1 1126 ? 29.248 32.182 -17.325 1.00 91.69 1126 PHE A C 1
ATOM 8327 O O . PHE A 1 1126 ? 28.400 31.544 -16.702 1.00 91.69 1126 PHE A O 1
ATOM 8334 N N . GLY A 1 1127 ? 30.496 31.726 -17.490 1.00 87.12 1127 GLY A N 1
ATOM 8335 C CA . GLY A 1 1127 ? 30.927 30.397 -17.053 1.00 87.12 1127 GLY A CA 1
ATOM 8336 C C . GLY A 1 1127 ? 30.288 29.259 -17.852 1.00 87.12 1127 GLY A C 1
ATOM 8337 O O . GLY A 1 1127 ? 30.247 28.130 -17.363 1.00 87.12 1127 GLY A O 1
ATOM 8338 N N . LEU A 1 1128 ? 29.767 29.555 -19.049 1.00 90.06 1128 LEU A N 1
ATOM 8339 C CA . LEU A 1 1128 ? 29.057 28.613 -19.908 1.00 90.06 1128 LEU A CA 1
ATOM 8340 C C . LEU A 1 1128 ? 30.009 28.064 -20.973 1.00 90.06 1128 LEU A C 1
ATOM 8342 O O . LEU A 1 1128 ? 30.553 28.811 -21.785 1.00 90.06 1128 LEU A O 1
ATOM 8346 N N . VAL A 1 1129 ? 30.204 26.747 -20.980 1.00 85.56 1129 VAL A N 1
ATOM 8347 C CA . VAL A 1 1129 ? 30.958 26.053 -22.028 1.00 85.56 1129 VAL A CA 1
ATOM 8348 C C . VAL A 1 1129 ? 29.953 25.487 -23.022 1.00 85.56 1129 VAL A C 1
ATOM 8350 O O . VAL A 1 1129 ? 29.128 24.657 -22.651 1.00 85.56 1129 VAL A O 1
ATOM 8353 N N . LEU A 1 1130 ? 29.998 25.972 -24.262 1.00 84.31 1130 LEU A N 1
ATOM 8354 C CA . LEU A 1 1130 ? 29.094 25.560 -25.334 1.00 84.31 1130 LEU A CA 1
ATOM 8355 C C . LEU A 1 1130 ? 29.896 24.903 -26.461 1.00 84.31 1130 LEU A C 1
ATOM 8357 O O . LEU A 1 1130 ? 30.917 25.445 -26.886 1.00 84.31 1130 LEU A O 1
ATOM 8361 N N . ASP A 1 1131 ? 29.400 23.773 -26.964 1.00 76.69 1131 ASP A N 1
ATOM 8362 C CA . ASP A 1 1131 ? 30.027 23.028 -28.068 1.00 76.69 1131 ASP A CA 1
ATOM 8363 C C . ASP A 1 1131 ? 29.694 23.618 -29.448 1.00 76.69 1131 ASP A C 1
ATOM 8365 O O . ASP A 1 1131 ? 30.368 23.342 -30.439 1.00 76.69 1131 ASP A O 1
ATOM 8369 N N . ARG A 1 1132 ? 28.634 24.430 -29.526 1.00 82.50 1132 ARG A N 1
ATOM 8370 C CA . ARG A 1 1132 ? 28.185 25.118 -30.741 1.00 82.50 1132 ARG A CA 1
ATOM 8371 C C . ARG A 1 1132 ? 27.531 26.448 -30.399 1.00 82.50 1132 ARG A C 1
ATOM 8373 O O . ARG A 1 1132 ? 27.010 26.620 -29.297 1.00 82.50 1132 ARG A O 1
ATOM 8380 N N . LEU A 1 1133 ? 27.518 27.370 -31.358 1.00 82.62 1133 LEU A N 1
ATOM 8381 C CA . LEU A 1 1133 ? 26.868 28.659 -31.163 1.00 82.62 1133 LEU A CA 1
ATOM 8382 C C . LEU A 1 1133 ? 25.339 28.543 -31.178 1.00 82.62 1133 LEU A C 1
ATOM 8384 O O . LEU A 1 1133 ? 24.781 27.965 -32.117 1.00 82.62 1133 LEU A O 1
ATOM 8388 N N . PRO A 1 1134 ? 24.653 29.133 -30.185 1.00 83.12 1134 PRO A N 1
ATOM 8389 C CA . PRO A 1 1134 ? 23.217 29.338 -30.248 1.00 83.12 1134 PRO A CA 1
ATOM 8390 C C . PRO A 1 1134 ? 22.934 30.344 -31.366 1.00 83.12 1134 PRO A C 1
ATOM 8392 O O . PRO A 1 1134 ? 23.450 31.462 -31.355 1.00 83.12 1134 PRO A O 1
ATOM 8395 N N . SER A 1 1135 ? 22.153 29.934 -32.361 1.00 70.12 1135 SER A N 1
ATOM 8396 C CA . SER A 1 1135 ? 21.815 30.771 -33.512 1.00 70.12 1135 SER A CA 1
ATOM 8397 C C . SER A 1 1135 ? 20.307 30.960 -33.584 1.00 70.12 1135 SER A C 1
ATOM 8399 O O . SER A 1 1135 ? 19.553 29.990 -33.559 1.00 70.12 1135 SER A O 1
ATOM 8401 N N . ALA A 1 1136 ? 19.872 32.218 -33.677 1.00 62.28 1136 ALA A N 1
ATOM 8402 C CA . ALA A 1 1136 ? 18.488 32.523 -34.013 1.00 62.28 1136 ALA A CA 1
ATOM 8403 C C . ALA A 1 1136 ? 18.217 32.078 -35.467 1.00 62.28 1136 ALA A C 1
ATOM 8405 O O . ALA A 1 1136 ? 19.115 32.192 -36.311 1.00 62.28 1136 ALA A O 1
ATOM 8406 N N . PRO A 1 1137 ? 17.011 31.586 -35.797 1.00 55.50 1137 PRO A N 1
ATOM 8407 C CA . PRO A 1 1137 ? 16.657 31.238 -37.170 1.00 55.50 1137 PRO A CA 1
ATOM 8408 C C . PRO A 1 1137 ? 16.881 32.440 -38.102 1.00 55.50 1137 PRO A C 1
ATOM 8410 O O . PRO A 1 1137 ? 16.397 33.538 -37.826 1.00 55.50 1137 PRO A O 1
ATOM 8413 N N . GLN A 1 1138 ? 17.613 32.256 -39.208 1.00 43.00 1138 GLN A N 1
ATOM 8414 C CA . GLN A 1 1138 ? 17.781 33.304 -40.222 1.00 43.00 1138 GLN A CA 1
ATOM 8415 C C . GLN A 1 1138 ? 16.409 33.636 -40.829 1.00 43.00 1138 GLN A C 1
ATOM 8417 O O . GLN A 1 1138 ? 15.859 32.840 -41.587 1.00 43.00 1138 GLN A O 1
ATOM 8422 N N . GLY A 1 1139 ? 15.845 34.789 -40.459 1.00 46.88 1139 GLY A N 1
ATOM 8423 C CA . GLY A 1 1139 ? 14.531 35.229 -40.940 1.00 46.88 1139 GLY A CA 1
ATOM 8424 C C . GLY A 1 1139 ? 13.802 36.292 -40.110 1.00 46.88 1139 GLY A C 1
ATOM 8425 O O . GLY A 1 1139 ? 12.696 36.659 -40.487 1.00 46.88 1139 GLY A O 1
ATOM 8426 N N . ALA A 1 1140 ? 14.375 36.803 -39.016 1.00 36.06 1140 ALA A N 1
ATOM 8427 C CA . ALA A 1 1140 ? 13.788 37.904 -38.246 1.00 36.06 1140 ALA A CA 1
ATOM 8428 C C . ALA A 1 1140 ? 14.681 39.156 -38.311 1.00 36.06 1140 ALA A C 1
ATOM 8430 O O . ALA A 1 1140 ? 15.499 39.398 -37.425 1.00 36.06 1140 ALA A O 1
ATOM 8431 N N . THR A 1 1141 ? 14.533 39.915 -39.396 1.00 32.19 1141 THR A N 1
ATOM 8432 C CA . THR A 1 1141 ? 14.740 41.373 -39.415 1.00 32.19 1141 THR A CA 1
ATOM 8433 C C . THR A 1 1141 ? 13.392 42.053 -39.355 1.00 32.19 1141 THR A C 1
ATOM 8435 O O . THR A 1 1141 ? 12.520 41.604 -40.136 1.00 32.19 1141 THR A O 1
#